Protein 5V7G (pdb70)

InterPro domains:
  IPR006139 D-isomer specific 2-hydroxyacid dehydrogenase, catalytic domain [PF00389] (15-310)
  IPR006140 D-isomer specific 2-hydroxyacid dehydrogenase, NAD-binding domain [PF02826] (105-279)
  IPR036291 NAD(P)-binding domain superfamily [SSF51735] (97-280)
  IPR050223 D-isomer specific 2-hydroxyacid dehydrogenase [PTHR10996] (41-307)

Structure (mmCIF, N/CA/C/O backbone):
data_5V7G
#
_entry.id   5V7G
#
_cell.length_a   178.209
_cell.length_b   178.209
_cell.length_c   133.799
_cell.angle_alpha   90.000
_cell.angle_beta   90.000
_cell.angle_gamma   120.000
#
_symmetry.space_group_name_H-M   'H 3'
#
loop_
_entity.id
_entity.type
_entity.pdbx_description
1 polymer 'NADPH-dependent glyoxylate/hydroxypyruvate reductase'
2 non-polymer 'OXALATE ION'
3 non-polymer 'NADPH DIHYDRO-NICOTINAMIDE-ADENINE-DINUCLEOTIDE PHOSPHATE'
4 non-polymer GLYCEROL
5 non-polymer 'CHLORIDE ION'
6 non-polymer 'SODIUM ION'
7 water water
#
loop_
_atom_site.group_PDB
_atom_site.id
_atom_site.type_symbol
_atom_site.label_atom_id
_atom_site.label_alt_id
_atom_site.label_comp_id
_atom_site.label_asym_id
_atom_site.label_entity_id
_atom_site.label_seq_id
_atom_site.pdbx_PDB_ins_code
_atom_site.Cartn_x
_atom_site.Cartn_y
_atom_site.Cartn_z
_atom_site.occupancy
_atom_site.B_iso_or_equiv
_atom_site.auth_seq_id
_atom_site.auth_comp_id
_atom_site.auth_asym_id
_atom_site.auth_atom_id
_atom_site.pdbx_PDB_model_num
ATOM 1 N N . ARG A 1 4 ? 59.013 3.151 19.568 1.00 69.69 3 ARG A N 1
ATOM 2 C CA . ARG A 1 4 ? 59.180 4.597 19.862 1.00 44.25 3 ARG A CA 1
ATOM 3 C C . ARG A 1 4 ? 59.744 5.359 18.667 1.00 39.22 3 ARG A C 1
ATOM 4 O O . ARG A 1 4 ? 60.799 5.005 18.159 1.00 37.43 3 ARG A O 1
ATOM 12 N N . PRO A 1 5 ? 59.011 6.390 18.185 1.00 31.63 4 PRO A N 1
ATOM 13 C CA . PRO A 1 5 ? 59.538 7.127 17.045 1.00 32.26 4 PRO A CA 1
ATOM 14 C C . PRO A 1 5 ? 60.857 7.817 17.335 1.00 30.14 4 PRO A C 1
ATOM 15 O O . PRO A 1 5 ? 61.087 8.271 18.456 1.00 33.77 4 PRO A O 1
ATOM 19 N N . ARG A 1 6 ? 61.690 7.907 16.310 1.00 29.85 5 ARG A N 1
ATOM 20 C CA . ARG A 1 6 ? 63.012 8.503 16.410 1.00 37.00 5 ARG A CA 1
ATOM 21 C C . ARG A 1 6 ? 62.980 9.937 15.900 1.00 31.86 5 ARG A C 1
ATOM 22 O O . ARG A 1 6 ? 62.559 10.201 14.776 1.00 33.88 5 ARG A O 1
ATOM 30 N N . ILE A 1 7 ? 63.415 10.856 16.750 1.00 27.76 6 ILE A N 1
ATOM 31 C CA . ILE A 1 7 ? 63.409 12.279 16.446 1.00 32.63 6 ILE A CA 1
ATOM 32 C C . ILE A 1 7 ? 64.846 12.787 16.319 1.00 31.88 6 ILE A C 1
ATOM 33 O O . ILE A 1 7 ? 65.653 12.637 17.240 1.00 28.30 6 ILE A O 1
ATOM 38 N N . LEU A 1 8 ? 65.145 13.379 15.171 1.00 28.83 7 LEU A N 1
ATOM 39 C CA . LEU A 1 8 ? 66.428 14.013 14.902 1.00 33.09 7 LEU A CA 1
ATOM 40 C C . LEU A 1 8 ? 66.443 15.433 15.453 1.00 34.22 7 LEU A C 1
ATOM 41 O O . LEU A 1 8 ? 65.542 16.220 15.150 1.00 26.12 7 LEU A O 1
ATOM 46 N N . VAL A 1 9 ? 67.491 15.759 16.211 1.00 26.23 8 VAL A N 1
ATOM 47 C CA . VAL A 1 9 ? 67.770 17.140 16.615 1.00 26.95 8 VAL A CA 1
ATOM 48 C C . VAL A 1 9 ? 69.118 17.552 16.022 1.00 28.35 8 VAL A C 1
ATOM 49 O O . VAL A 1 9 ? 70.175 17.098 16.487 1.00 27.17 8 VAL A O 1
ATOM 53 N N . PRO A 1 10 ? 69.103 18.370 14.973 1.00 30.56 9 PRO A N 1
ATOM 54 C CA . PRO A 1 10 ? 70.364 18.833 14.392 1.00 31.51 9 PRO A CA 1
ATOM 55 C C . PRO A 1 10 ? 70.859 20.120 15.034 1.00 40.25 9 PRO A C 1
ATOM 56 O O . PRO A 1 10 ? 70.136 21.108 15.077 1.00 36.25 9 PRO A O 1
ATOM 60 N N . GLY A 1 11 ? 72.107 20.120 15.495 1.00 31.63 10 GLY A N 1
ATOM 61 C CA . GLY A 1 11 ? 72.709 21.337 16.038 1.00 31.90 10 GLY A CA 1
ATOM 62 C C . GLY A 1 11 ? 72.154 21.714 17.397 1.00 31.11 10 GLY A C 1
ATOM 63 O O . GLY A 1 11 ? 71.610 20.876 18.113 1.00 32.89 10 GLY A O 1
ATOM 64 N N . LYS A 1 12 ? 72.305 22.988 17.752 1.00 32.36 11 LYS A N 1
ATOM 65 C CA . LYS A 1 12 ? 71.930 23.451 19.082 1.00 41.64 11 LYS A CA 1
ATOM 66 C C . LYS A 1 12 ? 70.426 23.589 19.225 1.00 35.34 11 LYS A C 1
ATOM 67 O O . LYS A 1 12 ? 69.732 24.030 18.309 1.00 37.08 11 LYS A O 1
ATOM 73 N N . ILE A 1 13 ? 69.937 23.189 20.388 1.00 31.52 12 ILE A N 1
ATOM 74 C CA . ILE A 1 13 ? 68.571 23.474 20.780 1.00 29.12 12 ILE A CA 1
ATOM 75 C C . ILE A 1 13 ? 68.511 23.635 22.287 1.00 27.25 12 ILE A C 1
ATOM 76 O O . ILE A 1 13 ? 69.389 23.139 22.992 1.00 30.29 12 ILE A O 1
ATOM 81 N N . ASN A 1 14 ? 67.468 24.303 22.775 1.00 24.89 13 ASN A N 1
ATOM 82 C CA . ASN A 1 14 ? 67.265 24.468 24.213 1.00 24.57 13 ASN A CA 1
ATOM 83 C C . ASN A 1 14 ? 67.266 23.102 24.892 1.00 30.89 13 ASN A C 1
ATOM 84 O O . ASN A 1 14 ? 66.566 22.196 24.448 1.00 26.31 13 ASN A O 1
ATOM 89 N N . PRO A 1 15 ? 68.047 22.938 25.974 1.00 27.91 14 PRO A N 1
ATOM 90 C CA . PRO A 1 15 ? 68.085 21.607 26.600 1.00 27.84 14 PRO A CA 1
ATOM 91 C C . PRO A 1 15 ? 66.742 21.049 27.050 1.00 36.82 14 PRO A C 1
ATOM 92 O O . PRO A 1 15 ? 66.609 19.835 27.112 1.00 33.82 14 PRO A O 1
ATOM 96 N N . ARG A 1 16 ? 65.762 21.911 27.354 1.00 30.65 15 ARG A N 1
ATOM 97 C CA . ARG A 1 16 ? 64.428 21.465 27.732 1.00 25.70 15 ARG A CA 1
ATOM 98 C C . ARG A 1 16 ? 63.775 20.570 26.667 1.00 24.87 15 ARG A C 1
ATOM 99 O O . ARG A 1 16 ? 63.029 19.645 27.020 1.00 29.58 15 ARG A O 1
ATOM 107 N N . VAL A 1 17 ? 64.055 20.842 25.400 1.00 24.79 16 VAL A N 1
ATOM 108 C CA . VAL A 1 17 ? 63.547 19.995 24.303 1.00 23.54 16 VAL A CA 1
ATOM 109 C C . VAL A 1 17 ? 64.140 18.590 24.476 1.00 29.73 16 VAL A C 1
ATOM 110 O O . VAL A 1 17 ? 63.417 17.579 24.482 1.00 25.93 16 VAL A O 1
ATOM 114 N N . LEU A 1 18 ? 65.463 18.537 24.659 1.00 27.15 17 LEU A N 1
ATOM 115 C CA . LEU A 1 18 ? 66.164 17.247 24.814 1.00 25.24 17 LEU A CA 1
ATOM 116 C C . LEU A 1 18 ? 65.714 16.487 26.061 1.00 31.25 17 LEU A C 1
ATOM 117 O O . LEU A 1 18 ? 65.606 15.264 26.042 1.00 28.36 17 LEU A O 1
ATOM 122 N N . GLU A 1 19 ? 65.449 17.225 27.132 1.00 28.23 18 GLU A N 1
ATOM 123 C CA . GLU A 1 19 ? 64.997 16.657 28.400 1.00 36.42 18 GLU A CA 1
ATOM 124 C C . GLU A 1 19 ? 63.628 15.979 28.296 1.00 27.53 18 GLU A C 1
ATOM 125 O O . GLU A 1 19 ? 63.372 14.991 28.983 1.00 38.03 18 GLU A O 1
ATOM 131 N N . ARG A 1 20 ? 62.752 16.509 27.435 1.00 24.11 19 ARG A N 1
ATOM 132 C CA . ARG A 1 20 ? 61.368 16.042 27.349 1.00 28.14 19 ARG A CA 1
ATOM 133 C C . ARG A 1 20 ? 61.076 15.058 26.218 1.00 27.10 19 ARG A C 1
ATOM 134 O O . ARG A 1 20 ? 60.134 14.282 26.331 1.00 27.71 19 ARG A O 1
ATOM 142 N N . LEU A 1 21 ? 61.877 15.068 25.151 1.00 27.84 20 LEU A N 1
ATOM 143 C CA . LEU A 1 21 ? 61.731 14.071 24.073 1.00 26.52 20 LEU A CA 1
ATOM 144 C C . LEU A 1 21 ? 61.642 12.605 24.537 1.00 43.51 20 LEU A C 1
ATOM 145 O O . LEU A 1 21 ? 60.842 11.845 23.999 1.00 30.70 20 LEU A O 1
ATOM 150 N N . PRO A 1 22 ? 62.442 12.196 25.534 1.00 36.87 21 PRO A N 1
ATOM 151 C CA . PRO A 1 22 ? 62.334 10.805 26.027 1.00 30.36 21 PRO A CA 1
ATOM 152 C C . PRO A 1 22 ? 60.996 10.378 26.664 1.00 26.06 21 PRO A C 1
ATOM 153 O O . PRO A 1 22 ? 60.818 9.189 26.918 1.00 37.34 21 PRO A O 1
ATOM 157 N N . GLU A 1 23 ? 60.065 11.310 26.892 1.00 33.05 22 GLU A N 1
ATOM 158 C CA . GLU A 1 23 ? 58.710 10.960 27.343 1.00 28.61 22 GLU A CA 1
ATOM 159 C C . GLU A 1 23 ? 58.012 10.003 26.370 1.00 30.42 22 GLU A C 1
ATOM 160 O O . GLU A 1 23 ? 57.194 9.185 26.786 1.00 33.69 22 GLU A O 1
ATOM 166 N N . MET A 1 24 ? 58.347 10.107 25.089 1.00 32.00 23 MET A N 1
ATOM 167 C CA . MET A 1 24 ? 57.751 9.254 24.042 1.00 25.01 23 MET A CA 1
ATOM 168 C C . MET A 1 24 ? 58.694 8.787 22.926 1.00 26.15 23 MET A C 1
ATOM 169 O O . MET A 1 24 ? 58.336 7.879 22.173 1.00 34.01 23 MET A O 1
ATOM 174 N N . PHE A 1 25 ? 59.880 9.398 22.817 1.00 27.31 24 PHE A N 1
ATOM 175 C CA . PHE A 1 25 ? 60.735 9.285 21.642 1.00 28.56 24 PHE A CA 1
ATOM 176 C C . PHE A 1 25 ? 62.136 8.805 21.934 1.00 29.18 24 PHE A C 1
ATOM 177 O O . PHE A 1 25 ? 62.627 8.951 23.030 1.00 30.57 24 PHE A O 1
ATOM 185 N N . GLU A 1 26 ? 62.772 8.236 20.920 1.00 34.84 25 GLU A N 1
ATOM 186 C CA . GLU A 1 26 ? 64.213 8.049 20.926 1.00 37.62 25 GLU A CA 1
ATOM 187 C C . GLU A 1 26 ? 64.809 9.257 20.236 1.00 33.97 25 GLU A C 1
ATOM 188 O O . GLU A 1 26 ? 64.301 9.682 19.213 1.00 36.70 25 GLU A O 1
ATOM 194 N N . THR A 1 27 ? 65.847 9.849 20.812 1.00 35.17 26 THR A N 1
ATOM 195 C CA . THR A 1 27 ? 66.469 11.037 20.215 1.00 30.77 26 THR A CA 1
ATOM 196 C C . THR A 1 27 ? 67.732 10.667 19.438 1.00 27.29 26 THR A C 1
ATOM 197 O O . THR A 1 27 ? 68.556 9.862 19.909 1.00 35.88 26 THR A O 1
ATOM 201 N N . VAL A 1 28 ? 67.892 11.287 18.275 1.00 33.99 27 VAL A N 1
ATOM 202 C CA . VAL A 1 28 ? 69.068 11.141 17.438 1.00 28.27 27 VAL A CA 1
ATOM 203 C C . VAL A 1 28 ? 69.683 12.521 17.244 1.00 38.62 27 VAL A C 1
ATOM 204 O O . VAL A 1 28 ? 69.030 13.425 16.744 1.00 38.09 27 VAL A O 1
ATOM 208 N N . ARG A 1 29 ? 70.930 12.709 17.671 1.00 41.57 28 ARG A N 1
ATOM 209 C CA . ARG A 1 29 ? 71.596 14.006 17.565 1.00 41.93 28 ARG A CA 1
ATOM 210 C C . ARG A 1 29 ? 72.630 14.037 16.454 1.00 45.48 28 ARG A C 1
ATOM 211 O O . ARG A 1 29 ? 73.382 13.091 16.296 1.00 45.09 28 ARG A O 1
ATOM 219 N N . ILE A 1 30 ? 72.657 15.129 15.689 1.00 35.44 29 ILE A N 1
ATOM 220 C CA . ILE A 1 30 ? 73.821 15.463 14.853 1.00 32.45 29 ILE A CA 1
ATOM 221 C C . ILE A 1 30 ? 74.319 16.867 15.177 1.00 38.13 29 ILE A C 1
ATOM 222 O O . ILE A 1 30 ? 73.546 17.723 15.607 1.00 36.65 29 ILE A O 1
ATOM 227 N N . GLU A 1 31 ? 75.617 17.080 14.979 1.00 42.69 30 GLU A N 1
ATOM 228 C CA . GLU A 1 31 ? 76.301 18.283 15.474 1.00 42.86 30 GLU A CA 1
ATOM 229 C C . GLU A 1 31 ? 75.931 19.570 14.722 1.00 35.82 30 GLU A C 1
ATOM 230 O O . GLU A 1 31 ? 75.975 20.650 15.297 1.00 42.11 30 GLU A O 1
ATOM 236 N N . ARG A 1 32 ? 75.595 19.448 13.443 1.00 44.00 31 ARG A N 1
ATOM 237 C CA . ARG A 1 32 ? 75.182 20.582 12.611 1.00 44.88 31 ARG A CA 1
ATOM 238 C C . ARG A 1 32 ? 74.042 20.124 11.720 1.00 42.89 31 ARG A C 1
ATOM 239 O O . ARG A 1 32 ? 73.849 18.921 11.518 1.00 38.35 31 ARG A O 1
ATOM 241 N N . ALA A 1 33 ? 73.302 21.091 11.189 1.00 40.77 32 ALA A N 1
ATOM 242 C CA . ALA A 1 33 ? 72.205 20.812 10.250 1.00 42.59 32 ALA A CA 1
ATOM 243 C C . ALA A 1 33 ? 72.832 20.611 8.872 1.00 36.46 32 ALA A C 1
ATOM 244 O O . ALA A 1 33 ? 72.826 21.507 8.025 1.00 39.54 32 ALA A O 1
ATOM 246 N N . ASP A 1 34 ? 73.374 19.413 8.670 1.00 37.18 33 ASP A N 1
ATOM 247 C CA . ASP A 1 34 ? 74.213 19.097 7.510 1.00 47.22 33 ASP A CA 1
ATOM 248 C C . ASP A 1 34 ? 73.958 17.651 7.092 1.00 36.47 33 ASP A C 1
ATOM 249 O O . ASP A 1 34 ? 74.170 16.721 7.884 1.00 41.13 33 ASP A O 1
ATOM 254 N N . ALA A 1 35 ? 73.519 17.465 5.847 1.00 43.03 34 ALA A N 1
ATOM 255 C CA . ALA A 1 35 ? 73.162 16.140 5.333 1.00 53.40 34 ALA A CA 1
ATOM 256 C C . ALA A 1 35 ? 74.345 15.161 5.343 1.00 43.58 34 ALA A C 1
ATOM 257 O O . ALA A 1 35 ? 74.151 13.949 5.475 1.00 40.75 34 ALA A O 1
ATOM 259 N N . ALA A 1 36 ? 75.560 15.700 5.235 1.00 51.32 35 ALA A N 1
ATOM 260 C CA . ALA A 1 36 ? 76.793 14.907 5.325 1.00 57.21 35 ALA A CA 1
ATOM 261 C C . ALA A 1 36 ? 76.950 14.112 6.634 1.00 50.68 35 ALA A C 1
ATOM 262 O O . ALA A 1 36 ? 77.626 13.084 6.650 1.00 53.90 35 ALA A O 1
ATOM 264 N N . LEU A 1 37 ? 76.326 14.583 7.715 1.00 44.93 36 LEU A N 1
ATOM 265 C CA . LEU A 1 37 ? 76.375 13.903 9.016 1.00 43.23 36 LEU A CA 1
ATOM 266 C C . LEU A 1 37 ? 75.341 12.791 9.196 1.00 40.65 36 LEU A C 1
ATOM 267 O O . LEU A 1 37 ? 75.333 12.121 10.237 1.00 46.42 36 LEU A O 1
ATOM 272 N N . VAL A 1 38 ? 74.472 12.580 8.204 1.00 39.95 37 VAL A N 1
ATOM 273 C CA . VAL A 1 38 ? 73.453 11.551 8.298 1.00 41.12 37 VAL A CA 1
ATOM 274 C C . VAL A 1 38 ? 74.071 10.208 7.921 1.00 53.31 37 VAL A C 1
ATOM 275 O O . VAL A 1 38 ? 74.648 10.071 6.839 1.00 52.94 37 VAL A O 1
ATOM 279 N N . THR A 1 39 ? 73.954 9.236 8.825 1.00 41.47 38 THR A N 1
ATOM 280 C CA . THR A 1 39 ? 74.422 7.869 8.596 1.00 44.74 38 THR A CA 1
ATOM 281 C C . THR A 1 39 ? 73.238 6.968 8.240 1.00 44.14 38 THR A C 1
ATOM 282 O O . THR A 1 39 ? 72.077 7.299 8.531 1.00 41.50 38 THR A O 1
ATOM 286 N N . ALA A 1 40 ? 73.542 5.822 7.628 1.00 41.68 39 ALA A N 1
ATOM 287 C CA . ALA A 1 40 ? 72.521 4.858 7.206 1.00 45.10 39 ALA A CA 1
ATOM 288 C C . ALA A 1 40 ? 71.595 4.409 8.341 1.00 42.63 39 ALA A C 1
ATOM 289 O O . ALA A 1 40 ? 70.396 4.199 8.117 1.00 46.40 39 ALA A O 1
ATOM 291 N N . ASP A 1 41 ? 72.145 4.283 9.550 1.00 41.29 40 ASP A N 1
ATOM 292 C CA . ASP A 1 41 ? 71.341 3.901 10.725 1.00 43.76 40 ASP A CA 1
ATOM 293 C C . ASP A 1 41 ? 70.266 4.925 11.127 1.00 42.57 40 ASP A C 1
ATOM 294 O O . ASP A 1 41 ? 69.339 4.587 11.875 1.00 48.11 40 ASP A O 1
ATOM 299 N N . MET A 1 42 ? 70.379 6.153 10.627 1.00 37.05 41 MET A N 1
ATOM 300 C CA . MET A 1 42 ? 69.402 7.224 10.904 1.00 41.20 41 MET A CA 1
ATOM 301 C C . MET A 1 42 ? 68.221 7.299 9.924 1.00 41.47 41 MET A C 1
ATOM 302 O O . MET A 1 42 ? 67.324 8.120 10.114 1.00 41.95 41 MET A O 1
ATOM 307 N N . ARG A 1 43 ? 68.200 6.447 8.898 1.00 50.51 42 ARG A N 1
ATOM 308 C CA . ARG A 1 43 ? 67.166 6.535 7.849 1.00 49.15 42 ARG A CA 1
ATOM 309 C C . ARG A 1 43 ? 65.736 6.158 8.278 1.00 48.60 42 ARG A C 1
ATOM 310 O O . ARG A 1 43 ? 64.803 6.364 7.508 1.00 54.52 42 ARG A O 1
ATOM 313 N N . ASP A 1 44 ? 65.572 5.611 9.484 1.00 39.01 43 ASP A N 1
ATOM 314 C CA . ASP A 1 44 ? 64.243 5.366 10.083 1.00 40.49 43 ASP A CA 1
ATOM 315 C C . ASP A 1 44 ? 63.665 6.541 10.907 1.00 37.86 43 ASP A C 1
ATOM 316 O O . ASP A 1 44 ? 62.617 6.402 11.541 1.00 39.75 43 ASP A O 1
ATOM 321 N N . VAL A 1 45 ? 64.357 7.672 10.918 1.00 33.65 44 VAL A N 1
ATOM 322 C CA . VAL A 1 45 ? 63.892 8.856 11.657 1.00 29.63 44 VAL A CA 1
ATOM 323 C C . VAL A 1 45 ? 62.520 9.313 11.129 1.00 29.15 44 VAL A C 1
ATOM 324 O O . VAL A 1 45 ? 62.327 9.389 9.912 1.00 35.33 44 VAL A O 1
ATOM 328 N N . SER A 1 46 ? 61.601 9.606 12.050 1.00 30.20 45 SER A N 1
ATOM 329 C CA . SER A 1 46 ? 60.221 9.991 11.725 1.00 29.77 45 SER A CA 1
ATOM 330 C C . SER A 1 46 ? 59.875 11.462 11.986 1.00 31.86 45 SER A C 1
ATOM 331 O O . SER A 1 46 ? 58.849 11.954 11.514 1.00 30.95 45 SER A O 1
ATOM 334 N N . GLY A 1 47 ? 60.728 12.172 12.718 1.00 33.34 46 GLY A N 1
ATOM 335 C CA . GLY A 1 47 ? 60.473 13.571 13.033 1.00 27.22 46 GLY A CA 1
ATOM 336 C C . GLY A 1 47 ? 61.769 14.333 13.233 1.00 33.66 46 GLY A C 1
ATOM 337 O O . GLY A 1 47 ? 62.835 13.735 13.464 1.00 30.19 46 GLY A O 1
ATOM 338 N N . ILE A 1 48 ? 61.671 15.655 13.115 1.00 26.83 47 ILE A N 1
ATOM 339 C CA . ILE A 1 48 ? 62.789 16.560 13.384 1.00 25.52 47 ILE A CA 1
ATOM 340 C C . ILE A 1 48 ? 62.303 17.641 14.337 1.00 26.45 47 ILE A C 1
ATOM 341 O O . ILE A 1 48 ? 61.248 18.231 14.111 1.00 28.06 47 ILE A O 1
ATOM 346 N N . ALA A 1 49 ? 63.105 17.932 15.362 1.00 24.59 48 ALA A N 1
ATOM 347 C CA . ALA A 1 49 ? 62.960 19.156 16.159 1.00 28.13 48 ALA A CA 1
ATOM 348 C C . ALA A 1 49 ? 64.164 20.022 15.862 1.00 28.40 48 ALA A C 1
ATOM 349 O O . ALA A 1 49 ? 65.292 19.594 16.069 1.00 26.92 48 ALA A O 1
ATOM 351 N N . VAL A 1 50 ? 63.922 21.249 15.407 1.00 25.68 49 VAL A N 1
ATOM 352 C CA . VAL A 1 50 ? 64.979 22.136 14.912 1.00 27.76 49 VAL A CA 1
ATOM 353 C C . VAL A 1 50 ? 64.824 23.595 15.335 1.00 25.23 49 VAL A C 1
ATOM 354 O O . VAL A 1 50 ? 63.736 24.143 15.295 1.00 31.65 49 VAL A O 1
ATOM 358 N N . SER A 1 51 ? 65.941 24.194 15.741 1.00 30.59 50 SER A N 1
ATOM 359 C CA . SER A 1 51 ? 66.039 25.623 15.914 1.00 31.37 50 SER A CA 1
ATOM 360 C C . SER A 1 51 ? 67.026 26.151 14.880 1.00 35.20 50 SER A C 1
ATOM 361 O O . SER A 1 51 ? 68.221 25.789 14.902 1.00 34.53 50 SER A O 1
ATOM 364 N N . GLY A 1 52 ? 66.542 27.025 14.000 1.00 32.49 51 GLY A N 1
ATOM 365 C CA . GLY A 1 52 ? 67.371 27.584 12.939 1.00 40.53 51 GLY A CA 1
ATOM 366 C C . GLY A 1 52 ? 67.057 26.927 11.608 1.00 44.17 51 GLY A C 1
ATOM 367 O O . GLY A 1 52 ? 65.996 26.339 11.440 1.00 42.86 51 GLY A O 1
ATOM 368 N N . LYS A 1 53 ? 67.991 27.026 10.676 1.00 33.83 52 LYS A N 1
ATOM 369 C CA . LYS A 1 53 ? 67.768 26.562 9.309 1.00 28.96 52 LYS A CA 1
ATOM 370 C C . LYS A 1 53 ? 67.741 25.044 9.209 1.00 38.13 52 LYS A C 1
ATOM 371 O O . LYS A 1 53 ? 68.497 24.352 9.892 1.00 43.90 52 LYS A O 1
ATOM 373 N N . LEU A 1 54 ? 66.853 24.536 8.355 1.00 34.36 53 LEU A N 1
ATOM 374 C CA . LEU A 1 54 ? 66.813 23.121 7.997 1.00 38.23 53 LEU A CA 1
ATOM 375 C C . LEU A 1 54 ? 66.997 23.039 6.494 1.00 42.77 53 LEU A C 1
ATOM 376 O O . LEU A 1 54 ? 66.021 23.213 5.739 1.00 30.85 53 LEU A O 1
ATOM 381 N N . PRO A 1 55 ? 68.243 22.806 6.032 1.00 35.79 54 PRO A N 1
ATOM 382 C CA . PRO A 1 55 ? 68.471 22.717 4.587 1.00 38.42 54 PRO A CA 1
ATOM 383 C C . PRO A 1 55 ? 67.687 21.566 3.956 1.00 31.65 54 PRO A C 1
ATOM 384 O O . PRO A 1 55 ? 67.521 20.522 4.578 1.00 34.93 54 PRO A O 1
ATOM 388 N N . VAL A 1 56 ? 67.197 21.781 2.745 1.00 35.46 55 VAL A N 1
ATOM 389 C CA . VAL A 1 56 ? 66.426 20.763 2.011 1.00 34.37 55 VAL A CA 1
ATOM 390 C C . VAL A 1 56 ? 67.170 19.417 1.853 1.00 34.60 55 VAL A C 1
ATOM 391 O O . VAL A 1 56 ? 66.541 18.364 1.995 1.00 42.38 55 VAL A O 1
ATOM 395 N N . PRO A 1 57 ? 68.491 19.433 1.564 1.00 34.68 56 PRO A N 1
ATOM 396 C CA . PRO A 1 57 ? 69.195 18.146 1.465 1.00 42.97 56 PRO A CA 1
ATOM 397 C C . PRO A 1 57 ? 69.178 17.329 2.765 1.00 47.33 56 PRO A C 1
ATOM 398 O O . PRO A 1 57 ? 69.133 16.097 2.714 1.00 40.12 56 PRO A O 1
ATOM 402 N N . LEU A 1 58 ? 69.195 18.008 3.915 1.00 38.49 57 LEU A N 1
ATOM 403 C CA . LEU A 1 58 ? 69.054 17.326 5.204 1.00 38.78 57 LEU A CA 1
ATOM 404 C C . LEU A 1 58 ? 67.637 16.789 5.380 1.00 36.74 57 LEU A C 1
ATOM 405 O O . LEU A 1 58 ? 67.448 15.647 5.790 1.00 45.54 57 LEU A O 1
ATOM 410 N N . MET A 1 59 ? 66.645 17.619 5.079 1.00 39.62 58 MET A N 1
ATOM 411 C CA . MET A 1 59 ? 65.252 17.199 5.184 1.00 39.03 58 MET A CA 1
ATOM 412 C C . MET A 1 59 ? 64.976 15.998 4.271 1.00 36.53 58 MET A C 1
ATOM 413 O O . MET A 1 59 ? 64.332 15.040 4.688 1.00 43.06 58 MET A O 1
ATOM 418 N N . ASP A 1 60 ? 65.522 16.035 3.057 1.00 38.68 59 ASP A N 1
ATOM 419 C CA . ASP A 1 60 ? 65.318 14.965 2.068 1.00 40.30 59 ASP A CA 1
ATOM 420 C C . ASP A 1 60 ? 66.207 13.716 2.247 1.00 39.27 59 ASP A C 1
ATOM 421 O O . ASP A 1 60 ? 66.057 12.746 1.515 1.00 41.27 59 ASP A O 1
ATOM 426 N N . ALA A 1 61 ? 67.092 13.725 3.242 1.00 37.03 60 ALA A N 1
ATOM 427 C CA . ALA A 1 61 ? 67.847 12.534 3.645 1.00 39.27 60 ALA A CA 1
ATOM 428 C C . ALA A 1 61 ? 67.015 11.496 4.422 1.00 45.25 60 ALA A C 1
ATOM 429 O O . ALA A 1 61 ? 67.493 10.382 4.663 1.00 37.20 60 ALA A O 1
ATOM 431 N N . PHE A 1 62 ? 65.792 11.861 4.812 1.00 33.38 61 PHE A N 1
ATOM 432 C CA . PHE A 1 62 ? 64.928 11.038 5.669 1.00 34.24 61 PHE A CA 1
ATOM 433 C C . PHE A 1 62 ? 63.648 10.648 4.936 1.00 44.58 61 PHE A C 1
ATOM 434 O O . PHE A 1 62 ? 62.684 11.420 4.908 1.00 41.49 61 PHE A O 1
ATOM 442 N N . PRO A 1 63 ? 63.630 9.444 4.337 1.00 41.41 62 PRO A N 1
ATOM 443 C CA . PRO A 1 63 ? 62.439 9.044 3.581 1.00 39.20 62 PRO A CA 1
ATOM 444 C C . PRO A 1 63 ? 61.167 8.819 4.424 1.00 37.72 62 PRO A C 1
ATOM 445 O O . PRO A 1 63 ? 60.065 8.952 3.888 1.00 43.48 62 PRO A O 1
ATOM 449 N N . SER A 1 64 ? 61.314 8.518 5.715 1.00 27.84 63 SER A N 1
ATOM 450 C CA . SER A 1 64 ? 60.173 8.309 6.631 1.00 29.87 63 SER A CA 1
ATOM 451 C C . SER A 1 64 ? 59.758 9.551 7.448 1.00 26.28 63 SER A C 1
ATOM 452 O O . SER A 1 64 ? 58.954 9.435 8.379 1.00 35.22 63 SER A O 1
ATOM 455 N N . LEU A 1 65 ? 60.278 10.715 7.081 1.00 34.61 64 LEU A N 1
ATOM 456 C CA . LEU A 1 65 ? 60.019 11.941 7.837 1.00 30.45 64 LEU A CA 1
ATOM 457 C C . LEU A 1 65 ? 58.542 12.293 7.731 1.00 30.95 64 LEU A C 1
ATOM 458 O O . LEU A 1 65 ? 58.007 12.296 6.643 1.00 28.89 64 LEU A O 1
ATOM 463 N N . GLU A 1 66 ? 57.901 12.543 8.872 1.00 27.39 65 GLU A N 1
ATOM 464 C CA . GLU A 1 66 ? 56.486 12.934 8.926 1.00 30.30 65 GLU A CA 1
ATOM 465 C C . GLU A 1 66 ? 56.227 14.373 9.365 1.00 24.50 65 GLU A C 1
ATOM 466 O O . GLU A 1 66 ? 55.196 14.957 8.991 1.00 30.87 65 GLU A O 1
ATOM 472 N N . ILE A 1 67 ? 57.129 14.919 10.181 1.00 24.07 66 ILE A N 1
ATOM 473 C CA . ILE A 1 67 ? 56.902 16.173 10.899 1.00 30.06 66 ILE A CA 1
ATOM 474 C C . ILE A 1 67 ? 58.219 16.894 11.167 1.00 25.65 66 ILE A C 1
ATOM 475 O O . ILE A 1 67 ? 59.214 16.274 11.596 1.00 24.77 66 ILE A O 1
ATOM 480 N N . VAL A 1 68 ? 58.223 18.195 10.901 1.00 23.36 67 VAL A N 1
ATOM 481 C CA . VAL A 1 68 ? 59.277 19.101 11.355 1.00 30.21 67 VAL A CA 1
ATOM 482 C C . VAL A 1 68 ? 58.653 20.053 12.382 1.00 27.83 67 VAL A C 1
ATOM 483 O O . VAL A 1 68 ? 57.732 20.832 12.073 1.00 23.14 67 VAL A O 1
ATOM 487 N N . ALA A 1 69 ? 59.164 19.976 13.609 1.00 25.01 68 ALA A N 1
ATOM 488 C CA . ALA A 1 69 ? 58.708 20.843 14.698 1.00 24.72 68 ALA A CA 1
ATOM 489 C C . ALA A 1 69 ? 59.741 21.939 14.870 1.00 24.76 68 ALA A C 1
ATOM 490 O O . ALA A 1 69 ? 60.860 21.717 15.387 1.00 29.49 68 ALA A O 1
ATOM 492 N N . ASN A 1 70 ? 59.390 23.113 14.355 1.00 22.60 69 ASN A N 1
ATOM 493 C CA . ASN A 1 70 ? 60.250 24.298 14.402 1.00 24.25 69 ASN A CA 1
ATOM 494 C C . ASN A 1 70 ? 60.171 25.018 15.767 1.00 20.27 69 ASN A C 1
ATOM 495 O O . ASN A 1 70 ? 59.083 25.315 16.292 1.00 28.51 69 ASN A O 1
ATOM 500 N N . PHE A 1 71 ? 61.342 25.315 16.324 1.00 22.26 70 PHE A N 1
ATOM 501 C CA . PHE A 1 71 ? 61.485 26.113 17.539 1.00 25.56 70 PHE A CA 1
ATOM 502 C C . PHE A 1 71 ? 61.516 27.592 17.123 1.00 23.23 70 PHE A C 1
ATOM 503 O O . PHE A 1 71 ? 62.516 28.066 16.547 1.00 28.65 70 PHE A O 1
ATOM 511 N N . GLY A 1 72 ? 60.416 28.296 17.385 1.00 23.45 71 GLY A N 1
ATOM 512 C CA . GLY A 1 72 ? 60.230 29.664 16.889 1.00 27.63 71 GLY A CA 1
ATOM 513 C C . GLY A 1 72 ? 58.926 29.825 16.137 1.00 39.39 71 GLY A C 1
ATOM 514 O O . GLY A 1 72 ? 58.400 28.868 15.554 1.00 25.86 71 GLY A O 1
ATOM 515 N N . VAL A 1 73 ? 58.377 31.036 16.179 1.00 24.52 72 VAL A N 1
ATOM 516 C CA . VAL A 1 73 ? 57.144 31.325 15.436 1.00 23.46 72 VAL A CA 1
ATOM 517 C C . VAL A 1 73 ? 57.435 31.561 13.944 1.00 26.57 72 VAL A C 1
ATOM 518 O O . VAL A 1 73 ? 56.636 31.163 13.081 1.00 20.27 72 VAL A O 1
ATOM 522 N N . GLY A 1 74 ? 58.549 32.217 13.644 1.00 23.65 73 GLY A N 1
ATOM 523 C CA . GLY A 1 74 ? 59.045 32.291 12.271 1.00 32.33 73 GLY A CA 1
ATOM 524 C C . GLY A 1 74 ? 59.594 30.943 11.839 1.00 27.55 73 GLY A C 1
ATOM 525 O O . GLY A 1 74 ? 60.313 30.282 12.599 1.00 27.95 73 GLY A O 1
ATOM 526 N N . TYR A 1 75 ? 59.255 30.517 10.628 1.00 27.95 74 TYR A N 1
ATOM 527 C CA . TYR A 1 75 ? 59.706 29.222 10.115 1.00 25.08 74 TYR A CA 1
ATOM 528 C C . TYR A 1 75 ? 60.286 29.302 8.705 1.00 28.04 74 TYR A C 1
ATOM 529 O O . TYR A 1 75 ? 60.297 28.323 7.950 1.00 29.93 74 TYR A O 1
ATOM 538 N N . ASP A 1 76 ? 60.834 30.472 8.373 1.00 31.35 75 ASP A N 1
ATOM 539 C CA . ASP A 1 76 ? 61.457 30.708 7.068 1.00 36.40 75 ASP A CA 1
ATOM 540 C C . ASP A 1 76 ? 62.724 29.863 6.810 1.00 30.35 75 ASP A C 1
ATOM 541 O O . ASP A 1 76 ? 63.124 29.695 5.661 1.00 34.89 75 ASP A O 1
ATOM 546 N N . GLY A 1 77 ? 63.345 29.332 7.877 1.00 24.67 76 GLY A N 1
ATOM 547 C CA . GLY A 1 77 ? 64.448 28.383 7.757 1.00 29.11 76 GLY A CA 1
ATOM 548 C C . GLY A 1 77 ? 64.060 26.979 7.314 1.00 31.61 76 GLY A C 1
ATOM 549 O O . GLY A 1 77 ? 64.923 26.146 7.027 1.00 27.72 76 GLY A O 1
ATOM 550 N N . VAL A 1 78 ? 62.758 26.713 7.244 1.00 31.54 77 VAL A N 1
ATOM 551 C CA . VAL A 1 78 ? 62.226 25.472 6.717 1.00 32.14 77 VAL A CA 1
ATOM 552 C C . VAL A 1 78 ? 61.617 25.759 5.344 1.00 29.55 77 VAL A C 1
ATOM 553 O O . VAL A 1 78 ? 60.879 26.720 5.187 1.00 30.81 77 VAL A O 1
ATOM 557 N N . ASP A 1 79 ? 61.935 24.918 4.355 1.00 32.57 78 ASP A N 1
ATOM 558 C CA . ASP A 1 79 ? 61.337 25.026 3.013 1.00 37.38 78 ASP A CA 1
ATOM 559 C C . ASP A 1 79 ? 59.961 24.370 3.067 1.00 30.96 78 ASP A C 1
ATOM 560 O O . ASP A 1 79 ? 59.806 23.175 2.795 1.00 35.62 78 ASP A O 1
ATOM 565 N N . VAL A 1 80 ? 58.959 25.169 3.435 1.00 28.36 79 VAL A N 1
ATOM 566 C CA . VAL A 1 80 ? 57.611 24.649 3.683 1.00 30.22 79 VAL A CA 1
ATOM 567 C C . VAL A 1 80 ? 56.941 24.176 2.392 1.00 33.96 79 VAL A C 1
ATOM 568 O O . VAL A 1 80 ? 56.084 23.288 2.436 1.00 35.60 79 VAL A O 1
ATOM 572 N N . SER A 1 81 ? 57.343 24.748 1.256 1.00 37.08 80 SER A N 1
ATOM 573 C CA . SER A 1 81 ? 56.828 24.321 -0.045 1.00 37.81 80 SER A CA 1
ATOM 574 C C . SER A 1 81 ? 57.269 22.891 -0.345 1.00 42.80 80 SER A C 1
ATOM 575 O O . SER A 1 81 ? 56.467 22.065 -0.801 1.00 31.53 80 SER A O 1
ATOM 578 N N . ARG A 1 82 ? 58.543 22.600 -0.096 1.00 34.00 81 ARG A N 1
ATOM 579 C CA . ARG A 1 82 ? 59.074 21.240 -0.251 1.00 31.73 81 ARG A CA 1
ATOM 580 C C . ARG A 1 82 ? 58.466 20.267 0.774 1.00 26.68 81 ARG A C 1
ATOM 581 O O . ARG A 1 82 ? 58.166 19.131 0.436 1.00 36.38 81 ARG A O 1
ATOM 589 N N . ALA A 1 83 ? 58.309 20.714 2.018 1.00 27.19 82 ALA A N 1
ATOM 590 C CA . ALA A 1 83 ? 57.670 19.902 3.058 1.00 34.13 82 ALA A CA 1
ATOM 591 C C . ALA A 1 83 ? 56.248 19.556 2.634 1.00 36.21 82 ALA A C 1
ATOM 592 O O . ALA A 1 83 ? 55.855 18.391 2.681 1.00 33.10 82 ALA A O 1
ATOM 594 N N . ALA A 1 84 ? 55.498 20.563 2.189 1.00 25.25 83 ALA A N 1
ATOM 595 C CA . ALA A 1 84 ? 54.114 20.345 1.727 1.00 31.34 83 ALA A CA 1
ATOM 596 C C . ALA A 1 84 ? 54.059 19.349 0.566 1.00 33.54 83 ALA A C 1
ATOM 597 O O . ALA A 1 84 ? 53.228 18.433 0.580 1.00 33.48 83 ALA A O 1
ATOM 599 N N . ALA A 1 85 ? 54.962 19.493 -0.406 1.00 36.47 84 ALA A N 1
ATOM 600 C CA . ALA A 1 85 ? 55.032 18.588 -1.563 1.00 34.91 84 ALA A CA 1
ATOM 601 C C . ALA A 1 85 ? 55.320 17.135 -1.180 1.00 32.61 84 ALA A C 1
ATOM 602 O O . ALA A 1 85 ? 54.878 16.213 -1.867 1.00 38.85 84 ALA A O 1
ATOM 604 N N . ARG A 1 86 ? 56.044 16.945 -0.078 1.00 28.80 85 ARG A N 1
ATOM 605 C CA . ARG A 1 86 ? 56.323 15.620 0.494 1.00 33.48 85 ARG A CA 1
ATOM 606 C C . ARG A 1 86 ? 55.276 15.139 1.519 1.00 26.92 85 ARG A C 1
ATOM 607 O O . ARG A 1 86 ? 55.404 14.037 2.062 1.00 28.51 85 ARG A O 1
ATOM 615 N N . GLY A 1 87 ? 54.242 15.941 1.779 1.00 30.61 86 GLY A N 1
ATOM 616 C CA . GLY A 1 87 ? 53.232 15.621 2.800 1.00 25.29 86 GLY A CA 1
ATOM 617 C C . GLY A 1 87 ? 53.715 15.633 4.237 1.00 28.45 86 GLY A C 1
ATOM 618 O O . GLY A 1 87 ? 53.152 14.945 5.089 1.00 29.46 86 GLY A O 1
ATOM 619 N N . ILE A 1 88 ? 54.753 16.423 4.487 1.00 32.49 87 ILE A N 1
ATOM 620 C CA . ILE A 1 88 ? 55.373 16.575 5.806 1.00 28.89 87 ILE A CA 1
ATOM 621 C C . ILE A 1 88 ? 54.737 17.788 6.498 1.00 25.83 87 ILE A C 1
ATOM 622 O O . ILE A 1 88 ? 54.721 18.884 5.944 1.00 30.13 87 ILE A O 1
ATOM 627 N N . VAL A 1 89 ? 54.198 17.578 7.694 1.00 22.85 88 VAL A N 1
ATOM 628 C CA . VAL A 1 89 ? 53.632 18.665 8.461 1.00 20.47 88 VAL A CA 1
ATOM 629 C C . VAL A 1 89 ? 54.759 19.460 9.114 1.00 23.68 88 VAL A C 1
ATOM 630 O O . VAL A 1 89 ? 55.763 18.887 9.527 1.00 27.45 88 VAL A O 1
ATOM 634 N N . VAL A 1 90 ? 54.560 20.775 9.192 1.00 25.72 89 VAL A N 1
ATOM 635 C CA . VAL A 1 90 ? 55.491 21.674 9.827 1.00 23.04 89 VAL A CA 1
ATOM 636 C C . VAL A 1 90 ? 54.733 22.383 10.940 1.00 22.12 89 VAL A C 1
ATOM 637 O O . VAL A 1 90 ? 53.632 22.901 10.707 1.00 26.14 89 VAL A O 1
ATOM 641 N N . THR A 1 91 ? 55.313 22.400 12.137 1.00 23.30 90 THR A N 1
ATOM 642 C CA . THR A 1 91 ? 54.748 23.105 13.303 1.00 25.84 90 THR A CA 1
ATOM 643 C C . THR A 1 91 ? 55.700 24.224 13.747 1.00 27.25 90 THR A C 1
ATOM 644 O O . THR A 1 91 ? 56.906 24.157 13.528 1.00 22.52 90 THR A O 1
ATOM 648 N N . ASN A 1 92 ? 55.129 25.259 14.334 1.00 20.52 91 ASN A N 1
ATOM 649 C CA . ASN A 1 92 ? 55.900 26.381 14.871 1.00 22.94 91 ASN A CA 1
ATOM 650 C C . ASN A 1 92 ? 55.472 26.641 16.304 1.00 23.19 91 ASN A C 1
ATOM 651 O O . ASN A 1 92 ? 54.740 25.843 16.899 1.00 23.07 91 ASN A O 1
ATOM 656 N N . THR A 1 93 ? 55.966 27.733 16.889 1.00 27.44 92 THR A N 1
ATOM 657 C CA . THR A 1 93 ? 55.656 28.048 18.285 1.00 21.73 92 THR A CA 1
ATOM 658 C C . THR A 1 93 ? 55.046 29.454 18.393 1.00 19.49 92 THR A C 1
ATOM 659 O O . THR A 1 93 ? 55.660 30.370 18.947 1.00 21.56 92 THR A O 1
ATOM 663 N N . PRO A 1 94 ? 53.819 29.632 17.865 1.00 27.76 93 PRO A N 1
ATOM 664 C CA . PRO A 1 94 ? 53.131 30.911 18.047 1.00 27.08 93 PRO A CA 1
ATOM 665 C C . PRO A 1 94 ? 52.578 31.063 19.455 1.00 21.57 93 PRO A C 1
ATOM 666 O O . PRO A 1 94 ? 52.516 30.079 20.222 1.00 23.60 93 PRO A O 1
ATOM 670 N N . ASP A 1 95 ? 52.171 32.293 19.786 1.00 26.07 94 ASP A N 1
ATOM 671 C CA . ASP A 1 95 ? 51.398 32.631 20.997 1.00 25.26 94 ASP A CA 1
ATOM 672 C C . ASP A 1 95 ? 52.170 32.647 22.324 1.00 25.28 94 ASP A C 1
ATOM 673 O O . ASP A 1 95 ? 52.061 33.618 23.097 1.00 26.27 94 ASP A O 1
ATOM 678 N N . VAL A 1 96 ? 52.924 31.589 22.590 1.00 24.89 95 VAL A N 1
ATOM 679 C CA . VAL A 1 96 ? 53.667 31.442 23.846 1.00 25.95 95 VAL A CA 1
ATOM 680 C C . VAL A 1 96 ? 54.802 32.461 24.034 1.00 21.93 95 VAL A C 1
ATOM 681 O O . VAL A 1 96 ? 55.348 32.592 25.134 1.00 27.03 95 VAL A O 1
ATOM 685 N N . LEU A 1 97 ? 55.196 33.117 22.954 1.00 21.60 96 LEU A N 1
ATOM 686 C CA . LEU A 1 97 ? 56.251 34.130 22.943 1.00 22.82 96 LEU A CA 1
ATOM 687 C C . LEU A 1 97 ? 55.715 35.543 22.608 1.00 23.12 96 LEU A C 1
ATOM 688 O O . LEU A 1 97 ? 56.500 36.499 22.548 1.00 20.59 96 LEU A O 1
ATOM 693 N N . THR A 1 98 ? 54.407 35.682 22.369 1.00 21.56 97 THR A N 1
ATOM 694 C CA . THR A 1 98 ? 53.866 36.938 21.810 1.00 28.07 97 THR A CA 1
ATOM 695 C C . THR A 1 98 ? 54.136 38.134 22.724 1.00 26.67 97 THR A C 1
ATOM 696 O O . THR A 1 98 ? 54.683 39.154 22.289 1.00 23.74 97 THR A O 1
ATOM 700 N N . GLU A 1 99 ? 53.773 37.978 23.989 1.00 26.76 98 GLU A N 1
ATOM 701 C CA . GLU A 1 99 ? 53.918 39.064 24.964 1.00 25.79 98 GLU A CA 1
ATOM 702 C C . GLU A 1 99 ? 55.400 39.359 25.261 1.00 22.21 98 GLU A C 1
ATOM 703 O O . GLU A 1 99 ? 55.783 40.522 25.385 1.00 28.25 98 GLU A O 1
ATOM 709 N N . GLU A 1 100 ? 56.242 38.330 25.293 1.00 23.97 99 GLU A N 1
ATOM 710 C CA . GLU A 1 100 ? 57.682 38.495 25.516 1.00 25.45 99 GLU A CA 1
ATOM 711 C C . GLU A 1 100 ? 58.324 39.315 24.405 1.00 29.74 99 GLU A C 1
ATOM 712 O O . GLU A 1 100 ? 59.090 40.256 24.657 1.00 24.91 99 GLU A O 1
ATOM 718 N N . VAL A 1 101 ? 57.997 38.984 23.163 1.00 24.80 100 VAL A N 1
ATOM 719 C CA . VAL A 1 101 ? 58.582 39.678 22.023 1.00 22.37 100 VAL A CA 1
ATOM 720 C C . VAL A 1 101 ? 58.088 41.125 21.984 1.00 21.20 100 VAL A C 1
ATOM 721 O O . VAL A 1 101 ? 58.865 42.053 21.701 1.00 22.24 100 VAL A O 1
ATOM 725 N N . ALA A 1 102 ? 56.809 41.328 22.283 1.00 23.06 101 ALA A N 1
ATOM 726 C CA . ALA A 1 102 ? 56.249 42.677 22.309 1.00 24.43 101 ALA A CA 1
ATOM 727 C C . ALA A 1 102 ? 56.961 43.539 23.371 1.00 24.96 101 ALA A C 1
ATOM 728 O O . ALA A 1 102 ? 57.250 44.716 23.117 1.00 26.18 101 ALA A O 1
ATOM 730 N N . ASP A 1 103 ? 57.280 42.928 24.522 1.00 23.50 102 ASP A N 1
ATOM 731 C CA . ASP A 1 103 ? 58.057 43.595 25.596 1.00 24.16 102 ASP A CA 1
ATOM 732 C C . ASP A 1 103 ? 59.423 44.054 25.092 1.00 21.87 102 ASP A C 1
ATOM 733 O O . ASP A 1 103 ? 59.840 45.206 25.314 1.00 27.74 102 ASP A O 1
ATOM 738 N N . THR A 1 104 ? 60.136 43.134 24.430 1.00 18.38 103 THR A N 1
ATOM 739 C CA . THR A 1 104 ? 61.450 43.420 23.919 1.00 21.92 103 THR A CA 1
ATOM 740 C C . THR A 1 104 ? 61.413 44.545 22.885 1.00 23.01 103 THR A C 1
ATOM 741 O O . THR A 1 104 ? 62.289 45.408 22.873 1.00 22.17 103 THR A O 1
ATOM 745 N N . ALA A 1 105 ? 60.397 44.539 22.034 1.00 21.42 104 ALA A N 1
ATOM 746 C CA . ALA A 1 105 ? 60.245 45.576 21.017 1.00 29.31 104 ALA A CA 1
ATOM 747 C C . ALA A 1 105 ? 60.137 46.972 21.637 1.00 31.14 104 ALA A C 1
ATOM 748 O O . ALA A 1 105 ? 60.745 47.948 21.155 1.00 25.73 104 ALA A O 1
ATOM 750 N N . ILE A 1 106 ? 59.354 47.074 22.698 1.00 20.72 105 ILE A N 1
ATOM 751 C CA . ILE A 1 106 ? 59.223 48.334 23.408 1.00 22.87 105 ILE A CA 1
ATOM 752 C C . ILE A 1 106 ? 60.550 48.724 24.066 1.00 20.28 105 ILE A C 1
ATOM 753 O O . ILE A 1 106 ? 60.956 49.883 23.978 1.00 20.78 105 ILE A O 1
ATOM 758 N N . GLY A 1 107 ? 61.218 47.777 24.720 1.00 20.39 106 GLY A N 1
ATOM 759 C CA . GLY A 1 107 ? 62.540 48.046 25.311 1.00 19.99 106 GLY A CA 1
ATOM 760 C C . GLY A 1 107 ? 63.538 48.549 24.280 1.00 18.15 106 GLY A C 1
ATOM 761 O O . GLY A 1 107 ? 64.287 49.509 24.521 1.00 20.22 106 GLY A O 1
ATOM 762 N N . LEU A 1 108 ? 63.575 47.892 23.128 1.00 21.59 107 LEU A N 1
ATOM 763 C CA . LEU A 1 108 ? 64.462 48.274 22.044 1.00 20.71 107 LEU A CA 1
ATOM 764 C C . LEU A 1 108 ? 64.138 49.681 21.530 1.00 18.96 107 LEU A C 1
ATOM 765 O O . LEU A 1 108 ? 65.053 50.477 21.292 1.00 22.32 107 LEU A O 1
ATOM 770 N N . LEU A 1 109 ? 62.849 49.975 21.364 1.00 22.78 108 LEU A N 1
ATOM 771 C CA . LEU A 1 109 ? 62.418 51.297 20.948 1.00 20.07 108 LEU A CA 1
ATOM 772 C C . LEU A 1 109 ? 62.908 52.361 21.948 1.00 21.80 108 LEU A C 1
ATOM 773 O O . LEU A 1 109 ? 63.501 53.358 21.552 1.00 22.61 108 LEU A O 1
ATOM 778 N N . LEU A 1 110 ? 62.669 52.135 23.230 1.00 24.32 109 LEU A N 1
ATOM 779 C CA . LEU A 1 110 ? 63.082 53.096 24.261 1.00 30.47 109 LEU A CA 1
ATOM 780 C C . LEU A 1 110 ? 64.613 53.258 24.328 1.00 24.84 109 LEU A C 1
ATOM 781 O O . LEU A 1 110 ? 65.101 54.372 24.482 1.00 26.03 109 LEU A O 1
ATOM 786 N N . ASN A 1 111 ? 65.355 52.160 24.200 1.00 22.00 110 ASN A N 1
ATOM 787 C CA . ASN A 1 111 ? 66.819 52.198 24.193 1.00 20.61 110 ASN A CA 1
ATOM 788 C C . ASN A 1 111 ? 67.352 52.965 22.993 1.00 26.08 110 ASN A C 1
ATOM 789 O O . ASN A 1 111 ? 68.338 53.677 23.109 1.00 22.43 110 ASN A O 1
ATOM 794 N N . THR A 1 112 ? 66.692 52.809 21.848 1.00 21.11 111 THR A N 1
ATOM 795 C CA . THR A 1 112 ? 67.050 53.525 20.611 1.00 19.00 111 THR A CA 1
ATOM 796 C C . THR A 1 112 ? 66.834 55.039 20.755 1.00 21.49 111 THR A C 1
ATOM 797 O O . THR A 1 112 ? 67.698 55.838 20.390 1.00 27.15 111 THR A O 1
ATOM 801 N N . LEU A 1 113 ? 65.694 55.411 21.328 1.00 21.21 112 LEU A N 1
ATOM 802 C CA . LEU A 1 113 ? 65.302 56.819 21.442 1.00 23.64 112 LEU A CA 1
ATOM 803 C C . LEU A 1 113 ? 66.049 57.561 22.545 1.00 29.79 112 LEU A C 1
ATOM 804 O O . LEU A 1 113 ? 66.495 58.688 22.351 1.00 23.50 112 LEU A O 1
ATOM 809 N N . ARG A 1 114 ? 66.183 56.918 23.703 1.00 26.18 113 ARG A N 1
ATOM 810 C CA . ARG A 1 114 ? 66.711 57.570 24.896 1.00 22.27 113 ARG A CA 1
ATOM 811 C C . ARG A 1 114 ? 68.165 57.202 25.223 1.00 25.59 113 ARG A C 1
ATOM 812 O O . ARG A 1 114 ? 68.762 57.723 26.189 1.00 22.34 113 ARG A O 1
ATOM 820 N N . LEU A 1 115 ? 68.771 56.298 24.430 1.00 20.76 114 LEU A N 1
ATOM 821 C CA . LEU A 1 115 ? 70.191 55.946 24.571 1.00 21.42 114 LEU A CA 1
ATOM 822 C C . LEU A 1 115 ? 70.547 55.367 25.946 1.00 24.45 114 LEU A C 1
ATOM 823 O O . LEU A 1 115 ? 71.638 55.591 26.460 1.00 26.75 114 LEU A O 1
ATOM 828 N N . LEU A 1 116 ? 69.610 54.620 26.531 1.00 24.35 115 LEU A N 1
ATOM 829 C CA . LEU A 1 116 ? 69.773 54.103 27.884 1.00 23.28 115 LEU A CA 1
ATOM 830 C C . LEU A 1 116 ? 70.992 53.194 28.022 1.00 21.25 115 LEU A C 1
ATOM 831 O O . LEU A 1 116 ? 71.745 53.341 28.979 1.00 25.07 115 LEU A O 1
ATOM 836 N N . PRO A 1 117 ? 71.243 52.300 27.036 1.00 24.93 116 PRO A N 1
ATOM 837 C CA . PRO A 1 117 ? 72.474 51.503 27.157 1.00 27.75 116 PRO A CA 1
ATOM 838 C C . PRO A 1 117 ? 73.758 52.342 27.189 1.00 23.03 116 PRO A C 1
ATOM 839 O O . PRO A 1 117 ? 74.677 52.081 27.975 1.00 23.92 116 PRO A O 1
ATOM 843 N N . GLN A 1 118 ? 73.798 53.408 26.391 1.00 24.74 117 GLN A N 1
ATOM 844 C CA . GLN A 1 118 ? 74.939 54.308 26.365 1.00 30.76 117 GLN A CA 1
ATOM 845 C C . GLN A 1 118 ? 75.059 55.103 27.669 1.00 26.12 117 GLN A C 1
ATOM 846 O O . GLN A 1 118 ? 76.160 55.323 28.167 1.00 21.72 117 GLN A O 1
ATOM 857 N N . ALA A 1 119 ? 73.924 55.502 28.236 1.00 24.72 118 ALA A N 1
ATOM 858 C CA . ALA A 1 119 ? 73.922 56.206 29.512 1.00 23.56 118 ALA A CA 1
ATOM 859 C C . ALA A 1 119 ? 74.477 55.309 30.638 1.00 23.71 118 ALA A C 1
ATOM 860 O O . ALA A 1 119 ? 75.228 55.765 31.494 1.00 23.24 118 ALA A O 1
ATOM 862 N N . GLU A 1 120 ? 74.091 54.044 30.634 1.00 21.13 119 GLU A N 1
ATOM 863 C CA . GLU A 1 120 ? 74.632 53.072 31.594 1.00 25.63 119 GLU A CA 1
ATOM 864 C C . GLU A 1 120 ? 76.156 52.878 31.427 1.00 29.36 119 GLU A C 1
ATOM 865 O O . GLU A 1 120 ? 76.897 52.826 32.416 1.00 25.70 119 GLU A O 1
ATOM 871 N N . GLN A 1 121 ? 76.617 52.792 30.183 1.00 24.76 120 GLN A N 1
ATOM 872 C CA . GLN A 1 121 ? 78.059 52.759 29.898 1.00 28.83 120 GLN A CA 1
ATOM 873 C C . GLN A 1 121 ? 78.801 53.988 30.427 1.00 23.32 120 GLN A C 1
ATOM 874 O O . GLN A 1 121 ? 79.868 53.848 31.020 1.00 29.95 120 GLN A O 1
ATOM 880 N N . TRP A 1 122 ? 78.233 55.180 30.227 1.00 27.08 121 TRP A N 1
ATOM 881 C CA . TRP A 1 122 ? 78.786 56.425 30.747 1.00 31.04 121 TRP A CA 1
ATOM 882 C C . TRP A 1 122 ? 79.025 56.314 32.257 1.00 26.18 121 TRP A C 1
ATOM 883 O O . TRP A 1 122 ? 80.133 56.577 32.743 1.00 29.84 121 TRP A O 1
ATOM 894 N N . LEU A 1 123 ? 77.998 55.894 32.998 1.00 23.96 122 LEU A N 1
ATOM 895 C CA . LEU A 1 123 ? 78.130 55.662 34.440 1.00 26.89 122 LEU A CA 1
ATOM 896 C C . LEU A 1 123 ? 79.167 54.584 34.781 1.00 24.45 122 LEU A C 1
ATOM 897 O O . LEU A 1 123 ? 80.045 54.809 35.627 1.00 32.89 122 LEU A O 1
ATOM 902 N N . ARG A 1 124 ? 79.060 53.423 34.156 1.00 25.46 123 ARG A N 1
ATOM 903 C CA . ARG A 1 124 ? 79.949 52.290 34.493 1.00 28.98 123 ARG A CA 1
ATOM 904 C C . ARG A 1 124 ? 81.429 52.569 34.161 1.00 30.80 123 ARG A C 1
ATOM 905 O O . ARG A 1 124 ? 82.323 52.018 34.792 1.00 35.93 123 ARG A O 1
ATOM 913 N N . GLN A 1 125 ? 81.668 53.441 33.187 1.00 25.22 124 GLN A N 1
ATOM 914 C CA . GLN A 1 125 ? 83.037 53.830 32.828 1.00 30.68 124 GLN A CA 1
ATOM 915 C C . GLN A 1 125 ? 83.626 54.946 33.705 1.00 31.37 124 GLN A C 1
ATOM 916 O O . GLN A 1 125 ? 84.779 55.334 33.503 1.00 33.94 124 GLN A O 1
ATOM 922 N N . GLY A 1 126 ? 82.852 55.454 34.667 1.00 28.48 125 GLY A N 1
ATOM 923 C CA . GLY A 1 126 ? 83.308 56.484 35.597 1.00 32.33 125 GLY A CA 1
ATOM 924 C C . GLY A 1 126 ? 83.102 57.925 35.142 1.00 29.01 125 GLY A C 1
ATOM 925 O O . GLY A 1 126 ? 83.550 58.857 35.822 1.00 32.90 125 GLY A O 1
ATOM 926 N N . ARG A 1 127 ? 82.424 58.103 34.013 1.00 32.91 126 ARG A N 1
ATOM 927 C CA . ARG A 1 127 ? 82.319 59.404 33.359 1.00 32.91 126 ARG A CA 1
ATOM 928 C C . ARG A 1 127 ? 81.387 60.414 34.070 1.00 37.58 126 ARG A C 1
ATOM 929 O O . ARG A 1 127 ? 81.566 61.612 33.940 1.00 33.45 126 ARG A O 1
ATOM 937 N N . TRP A 1 128 ? 80.424 59.896 34.834 1.00 33.06 127 TRP A N 1
ATOM 938 C CA . TRP A 1 128 ? 79.518 60.734 35.608 1.00 38.02 127 TRP A CA 1
ATOM 939 C C . TRP A 1 128 ? 80.298 61.610 36.599 1.00 41.17 127 TRP A C 1
ATOM 940 O O . TRP A 1 128 ? 80.003 62.801 36.745 1.00 37.23 127 TRP A O 1
ATOM 951 N N . VAL A 1 129 ? 81.328 61.034 37.207 1.00 37.20 128 VAL A N 1
ATOM 952 C CA . VAL A 1 129 ? 82.146 61.718 38.192 1.00 32.44 128 VAL A CA 1
ATOM 953 C C . VAL A 1 129 ? 82.929 62.906 37.607 1.00 43.16 128 VAL A C 1
ATOM 954 O O . VAL A 1 129 ? 82.786 64.047 38.100 1.00 44.70 128 VAL A O 1
ATOM 958 N N . ARG A 1 130 ? 83.731 62.655 36.585 1.00 41.38 129 ARG A N 1
ATOM 959 C CA . ARG A 1 130 ? 84.612 63.765 36.097 1.00 51.42 129 ARG A CA 1
ATOM 960 C C . ARG A 1 130 ? 83.980 64.568 34.971 1.00 42.35 129 ARG A C 1
ATOM 961 O O . ARG A 1 130 ? 84.160 65.815 34.928 1.00 46.17 129 ARG A O 1
ATOM 969 N N . GLU A 1 131 ? 83.238 63.913 34.093 1.00 29.94 130 GLU A N 1
ATOM 970 C CA . GLU A 1 131 ? 82.661 64.638 32.925 1.00 33.33 130 GLU A CA 1
ATOM 971 C C . GLU A 1 131 ? 81.268 65.208 33.141 1.00 36.26 130 GLU A C 1
ATOM 972 O O . GLU A 1 131 ? 80.820 66.035 32.341 1.00 30.17 130 GLU A O 1
ATOM 978 N N . GLY A 1 132 ? 80.594 64.760 34.210 1.00 28.27 131 GLY A N 1
ATOM 979 C CA . GLY A 1 132 ? 79.284 65.279 34.562 1.00 38.00 131 GLY A CA 1
ATOM 980 C C . GLY A 1 132 ? 78.201 64.464 33.897 1.00 26.11 131 GLY A C 1
ATOM 981 O O . GLY A 1 132 ? 78.382 63.271 33.598 1.00 27.52 131 GLY A O 1
ATOM 982 N N . ALA A 1 133 ? 77.069 65.121 33.643 1.00 28.96 132 ALA A N 1
ATOM 983 C CA . ALA A 1 133 ? 75.886 64.414 33.160 1.00 30.39 132 ALA A CA 1
ATOM 984 C C . ALA A 1 133 ? 76.105 63.816 31.776 1.00 28.88 132 ALA A C 1
ATOM 985 O O . ALA A 1 133 ? 76.799 64.386 30.927 1.00 30.77 132 ALA A O 1
ATOM 987 N N . PHE A 1 134 ? 75.469 62.667 31.546 1.00 25.74 133 PHE A N 1
ATOM 988 C CA . PHE A 1 134 ? 75.378 62.099 30.215 1.00 24.66 133 PHE A CA 1
ATOM 989 C C . PHE A 1 134 ? 74.662 63.123 29.310 1.00 26.62 133 PHE A C 1
ATOM 990 O O . PHE A 1 134 ? 73.705 63.799 29.766 1.00 29.48 133 PHE A O 1
ATOM 998 N N . PRO A 1 135 ? 75.134 63.302 28.064 1.00 24.37 134 PRO A N 1
ATOM 999 C CA . PRO A 1 135 ? 74.477 64.265 27.179 1.00 28.13 134 PRO A CA 1
ATOM 1000 C C . PRO A 1 135 ? 72.988 63.961 27.009 1.00 32.46 134 PRO A C 1
ATOM 1001 O O . PRO A 1 135 ? 72.567 62.776 27.034 1.00 26.12 134 PRO A O 1
ATOM 1005 N N . LEU A 1 136 ? 72.198 65.003 26.782 1.00 24.65 135 LEU A N 1
ATOM 1006 C CA . LEU A 1 136 ? 70.763 64.821 26.615 1.00 22.21 135 LEU A CA 1
ATOM 1007 C C . LEU A 1 136 ? 70.507 64.041 25.342 1.00 26.32 135 LEU A C 1
ATOM 1008 O O . LEU A 1 136 ? 71.224 64.249 24.335 1.00 26.83 135 LEU A O 1
ATOM 1013 N N . SER A 1 137 ? 69.532 63.130 25.373 1.00 25.34 136 SER A N 1
ATOM 1014 C CA . SER A 1 137 ? 69.172 62.383 24.148 1.00 24.89 136 SER A CA 1
ATOM 1015 C C . SER A 1 137 ? 68.503 63.311 23.122 1.00 24.75 136 SER A C 1
ATOM 1016 O O . SER A 1 137 ? 67.546 64.025 23.454 1.00 27.53 136 SER A O 1
ATOM 1019 N N . PRO A 1 138 ? 69.011 63.325 21.856 1.00 25.31 137 PRO A N 1
ATOM 1020 C CA . PRO A 1 138 ? 68.352 64.174 20.841 1.00 24.06 137 PRO A CA 1
ATOM 1021 C C . PRO A 1 138 ? 66.915 63.759 20.534 1.00 26.77 137 PRO A C 1
ATOM 1022 O O . PRO A 1 138 ? 66.095 64.624 20.185 1.00 32.02 137 PRO A O 1
ATOM 1026 N N . LEU A 1 139 ? 66.621 62.469 20.717 1.00 27.60 138 LEU A N 1
ATOM 1027 C CA . LEU A 1 139 ? 65.305 61.925 20.450 1.00 24.86 138 LEU A CA 1
ATOM 1028 C C . LEU A 1 139 ? 64.523 61.596 21.734 1.00 23.33 138 LEU A C 1
ATOM 1029 O O . LEU A 1 139 ? 65.062 61.538 22.831 1.00 26.01 138 LEU A O 1
ATOM 1034 N N . SER A 1 140 ? 63.240 61.347 21.537 1.00 26.45 139 SER A N 1
ATOM 1035 C CA . SER A 1 140 ? 62.293 60.989 22.592 1.00 23.72 139 SER A CA 1
ATOM 1036 C C . SER A 1 140 ? 61.105 60.263 21.961 1.00 24.31 139 SER A C 1
ATOM 1037 O O . SER A 1 140 ? 60.828 60.433 20.761 1.00 29.24 139 SER A O 1
ATOM 1040 N N . LEU A 1 141 ? 60.375 59.496 22.763 1.00 24.64 140 LEU A N 1
ATOM 1041 C CA . LEU A 1 141 ? 59.081 58.947 22.298 1.00 25.96 140 LEU A CA 1
ATOM 1042 C C . LEU A 1 141 ? 57.984 60.024 22.240 1.00 21.95 140 LEU A C 1
ATOM 1043 O O . LEU A 1 141 ? 57.015 59.910 21.485 1.00 27.98 140 LEU A O 1
ATOM 1048 N N . ARG A 1 142 ? 58.139 61.073 23.040 1.00 24.79 141 ARG A N 1
ATOM 1049 C CA . ARG A 1 142 ? 57.132 62.129 23.143 1.00 25.45 141 ARG A CA 1
ATOM 1050 C C . ARG A 1 142 ? 56.843 62.748 21.782 1.00 39.84 141 ARG A C 1
ATOM 1051 O O . ARG A 1 142 ? 57.762 63.167 21.076 1.00 30.60 141 ARG A O 1
ATOM 1059 N N . GLY A 1 143 ? 55.561 62.762 21.422 1.00 32.61 142 GLY A N 1
ATOM 1060 C CA . GLY A 1 143 ? 55.097 63.372 20.189 1.00 42.39 142 GLY A CA 1
ATOM 1061 C C . GLY A 1 143 ? 55.232 62.530 18.931 1.00 31.64 142 GLY A C 1
ATOM 1062 O O . GLY A 1 143 ? 54.882 63.005 17.844 1.00 33.01 142 GLY A O 1
ATOM 1063 N N . ARG A 1 144 ? 55.720 61.296 19.051 1.00 29.29 143 ARG A N 1
ATOM 1064 C CA . ARG A 1 144 ? 55.963 60.446 17.875 1.00 28.43 143 ARG A CA 1
ATOM 1065 C C . ARG A 1 144 ? 54.694 59.811 17.363 1.00 27.66 143 ARG A C 1
ATOM 1066 O O . ARG A 1 144 ? 53.668 59.757 18.044 1.00 35.69 143 ARG A O 1
ATOM 1074 N N . THR A 1 145 ? 54.774 59.372 16.120 1.00 26.82 144 THR A N 1
ATOM 1075 C CA . THR A 1 145 ? 53.704 58.680 15.433 1.00 23.74 144 THR A CA 1
ATOM 1076 C C . THR A 1 145 ? 54.286 57.393 14.920 1.00 23.10 144 THR A C 1
ATOM 1077 O O . THR A 1 145 ? 55.315 57.402 14.216 1.00 32.88 144 THR A O 1
ATOM 1081 N N . VAL A 1 146 ? 53.667 56.286 15.313 1.00 30.30 145 VAL A N 1
ATOM 1082 C CA . VAL A 1 146 ? 54.254 54.975 15.096 1.00 31.82 145 VAL A CA 1
ATOM 1083 C C . VAL A 1 146 ? 53.472 54.251 14.011 1.00 29.92 145 VAL A C 1
ATOM 1084 O O . VAL A 1 146 ? 52.241 54.234 14.030 1.00 32.63 145 VAL A O 1
ATOM 1088 N N . GLY A 1 147 ? 54.207 53.653 13.070 1.00 26.72 146 GLY A N 1
ATOM 1089 C CA . GLY A 1 147 ? 53.622 52.804 12.046 1.00 29.34 146 GLY A CA 1
ATOM 1090 C C . GLY A 1 147 ? 54.104 51.382 12.245 1.00 35.63 146 GLY A C 1
ATOM 1091 O O . GLY A 1 147 ? 55.316 51.154 12.284 1.00 33.34 146 GLY A O 1
ATOM 1092 N N . LEU A 1 148 ? 53.169 50.440 12.413 1.00 28.19 147 LEU A N 1
ATOM 1093 C CA . LEU A 1 148 ? 53.496 49.012 12.513 1.00 27.72 147 LEU A CA 1
ATOM 1094 C C . LEU A 1 148 ? 53.380 48.347 11.149 1.00 33.08 147 LEU A C 1
ATOM 1095 O O . LEU A 1 148 ? 52.299 48.309 10.573 1.00 30.41 147 LEU A O 1
ATOM 1100 N N . PHE A 1 149 ? 54.508 47.889 10.619 1.00 24.08 148 PHE A N 1
ATOM 1101 C CA . PHE A 1 149 ? 54.555 47.001 9.448 1.00 26.06 148 PHE A CA 1
ATOM 1102 C C . PHE A 1 149 ? 54.370 45.569 9.951 1.00 27.39 148 PHE A C 1
ATOM 1103 O O . PHE A 1 149 ? 55.306 44.947 10.492 1.00 29.48 148 PHE A O 1
ATOM 1111 N N . GLY A 1 150 ? 53.141 45.060 9.784 1.00 28.90 149 GLY A N 1
ATOM 1112 C CA . GLY A 1 150 ? 52.682 43.828 10.427 1.00 31.07 149 GLY A CA 1
ATOM 1113 C C . GLY A 1 150 ? 51.822 44.181 11.629 1.00 32.89 149 GLY A C 1
ATOM 1114 O O . GLY A 1 150 ? 52.206 45.037 12.447 1.00 29.90 149 GLY A O 1
ATOM 1115 N N . LEU A 1 151 ? 50.655 43.548 11.725 1.00 26.08 150 LEU A N 1
ATOM 1116 C CA . LEU A 1 151 ? 49.755 43.729 12.873 1.00 30.56 150 LEU A CA 1
ATOM 1117 C C . LEU A 1 151 ? 49.086 42.397 13.186 1.00 32.35 150 LEU A C 1
ATOM 1118 O O . LEU A 1 151 ? 47.849 42.297 13.300 1.00 29.35 150 LEU A O 1
ATOM 1123 N N . GLY A 1 152 ? 49.929 41.380 13.320 1.00 27.63 151 GLY A N 1
ATOM 1124 C CA . GLY A 1 152 ? 49.515 40.032 13.639 1.00 32.04 151 GLY A CA 1
ATOM 1125 C C . GLY A 1 152 ? 49.490 39.797 15.127 1.00 26.84 151 GLY A C 1
ATOM 1126 O O . GLY A 1 152 ? 49.171 40.702 15.917 1.00 24.08 151 GLY A O 1
ATOM 1127 N N . ARG A 1 153 ? 49.817 38.579 15.540 1.00 30.84 152 ARG A N 1
ATOM 1128 C CA . ARG A 1 153 ? 49.828 38.259 16.969 1.00 26.70 152 ARG A CA 1
ATOM 1129 C C . ARG A 1 153 ? 50.744 39.241 17.716 1.00 23.26 152 ARG A C 1
ATOM 1130 O O . ARG A 1 153 ? 50.322 39.923 18.661 1.00 25.93 152 ARG A O 1
ATOM 1138 N N . ILE A 1 154 ? 51.956 39.374 17.214 1.00 21.74 153 ILE A N 1
ATOM 1139 C CA . ILE A 1 154 ? 52.978 40.201 17.894 1.00 23.95 153 ILE A CA 1
ATOM 1140 C C . ILE A 1 154 ? 52.759 41.699 17.598 1.00 24.28 153 ILE A C 1
ATOM 1141 O O . ILE A 1 154 ? 52.829 42.522 18.516 1.00 25.80 153 ILE A O 1
ATOM 1146 N N . GLY A 1 155 ? 52.503 42.067 16.339 1.00 23.20 154 GLY A N 1
ATOM 1147 C CA . GLY A 1 155 ? 52.248 43.479 16.018 1.00 26.83 154 GLY A CA 1
ATOM 1148 C C . GLY A 1 155 ? 51.106 44.094 16.826 1.00 23.61 154 GLY A C 1
ATOM 1149 O O . GLY A 1 155 ? 51.221 45.228 17.323 1.00 28.51 154 GLY A O 1
ATOM 1150 N N . LEU A 1 156 ? 49.994 43.357 16.967 1.00 25.15 155 LEU A N 1
ATOM 1151 C CA . LEU A 1 156 ? 48.884 43.848 17.778 1.00 29.97 155 LEU A CA 1
ATOM 1152 C C . LEU A 1 156 ? 49.288 44.035 19.253 1.00 21.35 155 LEU A C 1
ATOM 1153 O O . LEU A 1 156 ? 48.896 45.036 19.873 1.00 27.55 155 LEU A O 1
ATOM 1158 N N . ALA A 1 157 ? 50.060 43.086 19.797 1.00 29.04 156 ALA A N 1
ATOM 1159 C CA . ALA A 1 157 ? 50.558 43.185 21.178 1.00 23.28 156 ALA A CA 1
ATOM 1160 C C . ALA A 1 157 ? 51.447 44.420 21.388 1.00 22.11 156 ALA A C 1
ATOM 1161 O O . ALA A 1 157 ? 51.356 45.096 22.434 1.00 23.52 156 ALA A O 1
ATOM 1163 N N . ILE A 1 158 ? 52.282 44.721 20.392 1.00 27.96 157 ILE A N 1
ATOM 1164 C CA . ILE A 1 158 ? 53.096 45.942 20.395 1.00 32.31 157 ILE A CA 1
ATOM 1165 C C . ILE A 1 158 ? 52.201 47.185 20.366 1.00 25.98 157 ILE A C 1
ATOM 1166 O O . ILE A 1 158 ? 52.383 48.114 21.163 1.00 27.21 157 ILE A O 1
ATOM 1171 N N . ALA A 1 159 ? 51.227 47.204 19.453 1.00 33.42 158 ALA A N 1
ATOM 1172 C CA . ALA A 1 159 ? 50.277 48.317 19.376 1.00 26.28 158 ALA A CA 1
ATOM 1173 C C . ALA A 1 159 ? 49.527 48.565 20.699 1.00 21.35 158 ALA A C 1
ATOM 1174 O O . ALA A 1 159 ? 49.360 49.716 21.082 1.00 28.64 158 ALA A O 1
ATOM 1176 N N . ARG A 1 160 ? 49.089 47.492 21.381 1.00 24.16 159 ARG A N 1
ATOM 1177 C CA . ARG A 1 160 ? 48.388 47.628 22.663 1.00 28.64 159 ARG A CA 1
ATOM 1178 C C . ARG A 1 160 ? 49.265 48.318 23.698 1.00 31.44 159 ARG A C 1
ATOM 1179 O O . ARG A 1 160 ? 48.769 49.152 24.467 1.00 28.92 159 ARG A O 1
ATOM 1187 N N . ARG A 1 161 ? 50.539 47.943 23.734 1.00 24.13 160 ARG A N 1
ATOM 1188 C CA . ARG A 1 161 ? 51.507 48.616 24.613 1.00 29.67 160 ARG A CA 1
ATOM 1189 C C . ARG A 1 161 ? 51.620 50.090 24.273 1.00 28.69 160 ARG A C 1
ATOM 1190 O O . ARG A 1 161 ? 51.472 50.947 25.156 1.00 29.11 160 ARG A O 1
ATOM 1198 N N . LEU A 1 162 ? 51.842 50.377 22.994 1.00 25.38 161 LEU A N 1
ATOM 1199 C CA . LEU A 1 162 ? 52.042 51.755 22.526 1.00 28.90 161 LEU A CA 1
ATOM 1200 C C . LEU A 1 162 ? 50.836 52.671 22.755 1.00 29.80 161 LEU A C 1
ATOM 1201 O O . LEU A 1 162 ? 51.018 53.887 22.959 1.00 32.90 161 LEU A O 1
ATOM 1206 N N . GLU A 1 163 ? 49.616 52.114 22.732 1.00 28.39 162 GLU A N 1
ATOM 1207 C CA . GLU A 1 163 ? 48.412 52.887 23.094 1.00 37.45 162 GLU A CA 1
ATOM 1208 C C . GLU A 1 163 ? 48.542 53.571 24.462 1.00 38.44 162 GLU A C 1
ATOM 1209 O O . GLU A 1 163 ? 48.063 54.685 24.641 1.00 36.51 162 GLU A O 1
ATOM 1215 N N . ALA A 1 164 ? 49.192 52.900 25.412 1.00 27.87 163 ALA A N 1
ATOM 1216 C CA . ALA A 1 164 ? 49.365 53.430 26.765 1.00 33.80 163 ALA A CA 1
ATOM 1217 C C . ALA A 1 164 ? 50.468 54.489 26.902 1.00 37.29 163 ALA A C 1
ATOM 1218 O O . ALA A 1 164 ? 50.556 55.155 27.938 1.00 33.80 163 ALA A O 1
ATOM 1220 N N . PHE A 1 165 ? 51.302 54.648 25.870 1.00 32.61 164 PHE A N 1
ATOM 1221 C CA . PHE A 1 165 ? 52.378 55.653 25.845 1.00 30.95 164 PHE A CA 1
ATOM 1222 C C . PHE A 1 165 ? 51.979 56.993 25.212 1.00 27.80 164 PHE A C 1
ATOM 1223 O O . PHE A 1 165 ? 52.828 57.864 25.044 1.00 35.97 164 PHE A O 1
ATOM 1231 N N . GLY A 1 166 ? 50.714 57.131 24.814 1.00 37.10 165 GLY A N 1
ATOM 1232 C CA . GLY A 1 166 ? 50.210 58.379 24.260 1.00 38.15 165 GLY A CA 1
ATOM 1233 C C . GLY A 1 166 ? 50.772 58.814 22.916 1.00 34.47 165 GLY A C 1
ATOM 1234 O O . GLY A 1 166 ? 50.956 60.012 22.678 1.00 49.17 165 GLY A O 1
ATOM 1235 N N . VAL A 1 167 ? 51.056 57.839 22.051 1.00 33.10 166 VAL A N 1
ATOM 1236 C CA . VAL A 1 167 ? 51.500 58.113 20.680 1.00 40.45 166 VAL A CA 1
ATOM 1237 C C . VAL A 1 167 ? 50.423 57.637 19.696 1.00 35.61 166 VAL A C 1
ATOM 1238 O O . VAL A 1 167 ? 49.669 56.694 19.987 1.00 41.93 166 VAL A O 1
ATOM 1242 N N . SER A 1 168 ? 50.349 58.303 18.545 1.00 37.68 167 SER A N 1
ATOM 1243 C CA . SER A 1 168 ? 49.470 57.858 17.468 1.00 31.31 167 SER A CA 1
ATOM 1244 C C . SER A 1 168 ? 49.965 56.535 16.881 1.00 39.27 167 SER A C 1
ATOM 1245 O O . SER A 1 168 ? 51.170 56.300 16.809 1.00 37.54 167 SER A O 1
ATOM 1248 N N . ILE A 1 169 ? 49.031 55.671 16.490 1.00 32.62 168 ILE A N 1
ATOM 1249 C CA . ILE A 1 169 ? 49.350 54.356 15.924 1.00 33.35 168 ILE A CA 1
ATOM 1250 C C . ILE A 1 169 ? 48.677 54.119 14.557 1.00 47.58 168 ILE A C 1
ATOM 1251 O O . ILE A 1 169 ? 47.463 54.273 14.400 1.00 49.74 168 ILE A O 1
ATOM 1256 N N . ALA A 1 170 ? 49.496 53.730 13.582 1.00 37.27 169 ALA A N 1
ATOM 1257 C CA . ALA A 1 170 ? 49.024 53.315 12.256 1.00 30.48 169 ALA A CA 1
ATOM 1258 C C . ALA A 1 170 ? 49.622 51.960 11.908 1.00 31.26 169 ALA A C 1
ATOM 1259 O O . ALA A 1 170 ? 50.549 51.496 12.561 1.00 29.24 169 ALA A O 1
ATOM 1261 N N . TYR A 1 171 ? 49.102 51.321 10.863 1.00 25.50 170 TYR A N 1
ATOM 1262 C CA . TYR A 1 171 ? 49.624 50.001 10.502 1.00 27.79 170 TYR A CA 1
ATOM 1263 C C . TYR A 1 171 ? 49.467 49.716 9.027 1.00 34.07 170 TYR A C 1
ATOM 1264 O O . TYR A 1 171 ? 48.638 50.330 8.356 1.00 31.62 170 TYR A O 1
ATOM 1273 N N . HIS A 1 172 ? 50.326 48.827 8.535 1.00 31.05 171 HIS A N 1
ATOM 1274 C CA . HIS A 1 172 ? 50.287 48.339 7.158 1.00 27.63 171 HIS A CA 1
ATOM 1275 C C . HIS A 1 172 ? 50.365 46.825 7.140 1.00 43.01 171 HIS A C 1
ATOM 1276 O O . HIS A 1 172 ? 51.301 46.229 7.680 1.00 34.04 171 HIS A O 1
ATOM 1283 N N . THR A 1 173 ? 49.361 46.229 6.500 1.00 33.92 172 THR A N 1
ATOM 1284 C CA . THR A 1 173 ? 49.248 44.792 6.287 1.00 30.22 172 THR A CA 1
ATOM 1285 C C . THR A 1 173 ? 48.618 44.636 4.903 1.00 38.90 172 THR A C 1
ATOM 1286 O O . THR A 1 173 ? 48.131 45.627 4.341 1.00 31.42 172 THR A O 1
ATOM 1290 N N . ARG A 1 174 ? 48.639 43.436 4.334 1.00 38.14 173 ARG A N 1
ATOM 1291 C CA . ARG A 1 174 ? 47.994 43.232 3.015 1.00 44.09 173 ARG A CA 1
ATOM 1292 C C . ARG A 1 174 ? 46.470 43.345 3.092 1.00 43.34 173 ARG A C 1
ATOM 1293 O O . ARG A 1 174 ? 45.837 43.851 2.152 1.00 42.24 173 ARG A O 1
ATOM 1301 N N . THR A 1 175 ? 45.895 42.898 4.210 1.00 41.03 174 THR A N 1
ATOM 1302 C CA . THR A 1 175 ? 44.455 42.977 4.476 1.00 46.88 174 THR A CA 1
ATOM 1303 C C . THR A 1 175 ? 44.233 43.735 5.791 1.00 52.08 174 THR A C 1
ATOM 1304 O O . THR A 1 175 ? 44.850 43.382 6.803 1.00 40.98 174 THR A O 1
ATOM 1308 N N . PRO A 1 176 ? 43.355 44.765 5.792 1.00 47.85 175 PRO A N 1
ATOM 1309 C CA . PRO A 1 176 ? 43.023 45.472 7.041 1.00 44.22 175 PRO A CA 1
ATOM 1310 C C . PRO A 1 176 ? 42.409 44.560 8.098 1.00 51.04 175 PRO A C 1
ATOM 1311 O O . PRO A 1 176 ? 41.749 43.572 7.757 1.00 44.13 175 PRO A O 1
ATOM 1315 N N . ARG A 1 177 ? 42.678 44.886 9.364 1.00 44.13 176 ARG A N 1
ATOM 1316 C CA . ARG A 1 177 ? 42.030 44.276 10.520 1.00 48.52 176 ARG A CA 1
ATOM 1317 C C . ARG A 1 177 ? 41.068 45.311 11.104 1.00 59.05 176 ARG A C 1
ATOM 1318 O O . ARG A 1 177 ? 41.454 46.132 11.939 1.00 69.16 176 ARG A O 1
ATOM 1326 N N . GLU A 1 178 ? 39.825 45.280 10.637 1.00 62.55 177 GLU A N 1
ATOM 1327 C CA . GLU A 1 178 ? 38.783 46.193 11.121 1.00 72.79 177 GLU A CA 1
ATOM 1328 C C . GLU A 1 178 ? 38.291 45.759 12.500 1.00 60.65 177 GLU A C 1
ATOM 1329 O O . GLU A 1 178 ? 38.379 44.579 12.860 1.00 71.80 177 GLU A O 1
ATOM 1332 N N . GLY A 1 179 ? 37.781 46.725 13.261 1.00 70.89 178 GLY A N 1
ATOM 1333 C CA . GLY A 1 179 ? 37.397 46.526 14.661 1.00 77.80 178 GLY A CA 1
ATOM 1334 C C . GLY A 1 179 ? 38.355 47.215 15.618 1.00 76.38 178 GLY A C 1
ATOM 1335 O O . GLY A 1 179 ? 37.996 47.516 16.756 1.00 69.47 178 GLY A O 1
ATOM 1336 N N . LEU A 1 180 ? 39.570 47.476 15.145 1.00 74.45 179 LEU A N 1
ATOM 1337 C CA . LEU A 1 180 ? 40.588 48.155 15.926 1.00 70.49 179 LEU A CA 1
ATOM 1338 C C . LEU A 1 180 ? 40.489 49.638 15.587 1.00 74.43 179 LEU A C 1
ATOM 1339 O O . LEU A 1 180 ? 40.002 50.003 14.513 1.00 80.84 179 LEU A O 1
ATOM 1344 N N . GLY A 1 181 ? 40.952 50.490 16.497 1.00 66.42 180 GLY A N 1
ATOM 1345 C CA . GLY A 1 181 ? 40.939 51.934 16.276 1.00 65.98 180 GLY A CA 1
ATOM 1346 C C . GLY A 1 181 ? 42.187 52.509 15.619 1.00 72.71 180 GLY A C 1
ATOM 1347 O O . GLY A 1 181 ? 42.463 53.700 15.777 1.00 78.93 180 GLY A O 1
ATOM 1348 N N . PHE A 1 182 ? 42.937 51.684 14.882 1.00 56.02 181 PHE A N 1
ATOM 1349 C CA . PHE A 1 182 ? 44.200 52.107 14.278 1.00 37.50 181 PHE A CA 1
ATOM 1350 C C . PHE A 1 182 ? 43.999 52.449 12.803 1.00 38.58 181 PHE A C 1
ATOM 1351 O O . PHE A 1 182 ? 43.175 51.834 12.129 1.00 52.06 181 PHE A O 1
ATOM 1359 N N . THR A 1 183 ? 44.763 53.423 12.317 1.00 43.26 182 THR A N 1
ATOM 1360 C CA . THR A 1 183 ? 44.724 53.863 10.917 1.00 53.78 182 THR A CA 1
ATOM 1361 C C . THR A 1 183 ? 45.439 52.876 9.993 1.00 36.03 182 THR A C 1
ATOM 1362 O O . THR A 1 183 ? 46.640 52.644 10.134 1.00 32.73 182 THR A O 1
ATOM 1366 N N . TYR A 1 184 ? 44.700 52.325 9.036 1.00 40.05 183 TYR A N 1
ATOM 1367 C CA . TYR A 1 184 ? 45.268 51.437 8.027 1.00 32.82 183 TYR A CA 1
ATOM 1368 C C . TYR A 1 184 ? 45.853 52.225 6.863 1.00 39.62 183 TYR A C 1
ATOM 1369 O O . TYR A 1 184 ? 45.243 53.210 6.395 1.00 41.28 183 TYR A O 1
ATOM 1378 N N . HIS A 1 185 ? 47.013 51.772 6.392 1.00 40.59 184 HIS A N 1
ATOM 1379 C CA . HIS A 1 185 ? 47.643 52.256 5.163 1.00 45.70 184 HIS A CA 1
ATOM 1380 C C . HIS A 1 185 ? 47.781 51.098 4.192 1.00 41.83 184 HIS A C 1
ATOM 1381 O O . HIS A 1 185 ? 48.363 50.071 4.540 1.00 36.29 184 HIS A O 1
ATOM 1388 N N . PRO A 1 186 ? 47.246 51.249 2.967 1.00 40.32 185 PRO A N 1
ATOM 1389 C CA . PRO A 1 186 ? 47.344 50.156 2.001 1.00 39.67 185 PRO A CA 1
ATOM 1390 C C . PRO A 1 186 ? 48.721 49.948 1.379 1.00 36.40 185 PRO A C 1
ATOM 1391 O O . PRO A 1 186 ? 48.925 48.907 0.747 1.00 34.06 185 PRO A O 1
ATOM 1395 N N . THR A 1 187 ? 49.645 50.900 1.545 1.00 41.23 186 THR A N 1
ATOM 1396 C CA . THR A 1 187 ? 51.027 50.741 1.090 1.00 39.19 186 THR A CA 1
ATOM 1397 C C . THR A 1 187 ? 52.004 51.039 2.212 1.00 34.95 186 THR A C 1
ATOM 1398 O O . THR A 1 187 ? 51.726 51.857 3.098 1.00 35.35 186 THR A O 1
ATOM 1402 N N . LEU A 1 188 ? 53.162 50.395 2.138 1.00 33.74 187 LEU A N 1
ATOM 1403 C CA . LEU A 1 188 ? 54.219 50.599 3.133 1.00 34.74 187 LEU A CA 1
ATOM 1404 C C . LEU A 1 188 ? 54.791 52.013 3.036 1.00 39.72 187 LEU A C 1
ATOM 1405 O O . LEU A 1 188 ? 54.963 52.697 4.051 1.00 37.46 187 LEU A O 1
ATOM 1410 N N . VAL A 1 189 ? 55.084 52.454 1.814 1.00 40.31 188 VAL A N 1
ATOM 1411 C CA . VAL A 1 189 ? 55.664 53.783 1.599 1.00 30.51 188 VAL A CA 1
ATOM 1412 C C . VAL A 1 189 ? 54.717 54.912 2.042 1.00 31.41 188 VAL A C 1
ATOM 1413 O O . VAL A 1 189 ? 55.172 55.926 2.576 1.00 34.42 188 VAL A O 1
ATOM 1417 N N . GLY A 1 190 ? 53.413 54.712 1.846 1.00 42.88 189 GLY A N 1
ATOM 1418 C CA . GLY A 1 190 ? 52.395 55.646 2.323 1.00 45.68 189 GLY A CA 1
ATOM 1419 C C . GLY A 1 190 ? 52.376 55.774 3.834 1.00 35.93 189 GLY A C 1
ATOM 1420 O O . GLY A 1 190 ? 52.289 56.888 4.363 1.00 32.72 189 GLY A O 1
ATOM 1421 N N . MET A 1 191 ? 52.471 54.641 4.531 1.00 36.00 190 MET A N 1
ATOM 1422 C CA . MET A 1 191 ? 52.583 54.672 5.982 1.00 34.13 190 MET A CA 1
ATOM 1423 C C . MET A 1 191 ? 53.867 55.394 6.405 1.00 29.50 190 MET A C 1
ATOM 1424 O O . MET A 1 191 ? 53.822 56.264 7.286 1.00 36.72 190 MET A O 1
ATOM 1429 N N . ALA A 1 192 ? 54.988 55.049 5.774 1.00 27.53 191 ALA A N 1
ATOM 1430 C CA . ALA A 1 192 ? 56.277 55.651 6.116 1.00 33.05 191 ALA A CA 1
ATOM 1431 C C . ALA A 1 192 ? 56.243 57.167 5.978 1.00 28.28 191 ALA A C 1
ATOM 1432 O O . ALA A 1 192 ? 56.729 57.868 6.855 1.00 27.81 191 ALA A O 1
ATOM 1434 N N . GLU A 1 193 ? 55.626 57.675 4.908 1.00 27.81 192 GLU A N 1
ATOM 1435 C CA . GLU A 1 193 ? 55.411 59.118 4.742 1.00 37.13 192 GLU A CA 1
ATOM 1436 C C . GLU A 1 193 ? 54.737 59.748 5.964 1.00 37.31 192 GLU A C 1
ATOM 1437 O O . GLU A 1 193 ? 55.241 60.746 6.507 1.00 35.71 192 GLU A O 1
ATOM 1440 N N . ALA A 1 194 ? 53.644 59.117 6.400 1.00 30.50 193 ALA A N 1
ATOM 1441 C CA . ALA A 1 194 ? 52.767 59.606 7.470 1.00 38.35 193 ALA A CA 1
ATOM 1442 C C . ALA A 1 194 ? 53.319 59.506 8.892 1.00 38.01 193 ALA A C 1
ATOM 1443 O O . ALA A 1 194 ? 52.845 60.222 9.775 1.00 47.49 193 ALA A O 1
ATOM 1445 N N . VAL A 1 195 ? 54.276 58.609 9.124 1.00 44.14 194 VAL A N 1
ATOM 1446 C CA . VAL A 1 195 ? 54.784 58.347 10.480 1.00 31.27 194 VAL A CA 1
ATOM 1447 C C . VAL A 1 195 ? 56.236 58.762 10.602 1.00 34.85 194 VAL A C 1
ATOM 1448 O O . VAL A 1 195 ? 56.890 59.024 9.600 1.00 36.44 194 VAL A O 1
ATOM 1452 N N . ASP A 1 196 ? 56.745 58.814 11.832 1.00 29.50 195 ASP A N 1
ATOM 1453 C CA . ASP A 1 196 ? 58.186 59.051 12.045 1.00 26.29 195 ASP A CA 1
ATOM 1454 C C . ASP A 1 196 ? 58.882 57.893 12.771 1.00 24.93 195 ASP A C 1
ATOM 1455 O O . ASP A 1 196 ? 60.068 57.993 13.090 1.00 30.40 195 ASP A O 1
ATOM 1460 N N . THR A 1 197 ? 58.146 56.817 13.040 1.00 25.79 196 THR A N 1
ATOM 1461 C CA . THR A 1 197 ? 58.679 55.675 13.784 1.00 27.83 196 THR A CA 1
ATOM 1462 C C . THR A 1 197 ? 58.084 54.437 13.121 1.00 26.45 196 THR A C 1
ATOM 1463 O O . THR A 1 197 ? 56.850 54.284 13.077 1.00 29.54 196 THR A O 1
ATOM 1467 N N . LEU A 1 198 ? 58.940 53.582 12.560 1.00 28.00 197 LEU A N 1
ATOM 1468 C CA . LEU A 1 198 ? 58.505 52.394 11.820 1.00 28.43 197 LEU A CA 1
ATOM 1469 C C . LEU A 1 198 ? 58.958 51.132 12.572 1.00 22.87 197 LEU A C 1
ATOM 1470 O O . LEU A 1 198 ? 60.154 50.929 12.736 1.00 26.12 197 LEU A O 1
ATOM 1475 N N . ILE A 1 199 ? 58.011 50.303 13.004 1.00 23.83 198 ILE A N 1
ATOM 1476 C CA . ILE A 1 199 ? 58.314 49.046 13.704 1.00 20.56 198 ILE A CA 1
ATOM 1477 C C . ILE A 1 199 ? 57.990 47.881 12.744 1.00 25.37 198 ILE A C 1
ATOM 1478 O O . ILE A 1 199 ? 56.863 47.763 12.264 1.00 29.97 198 ILE A O 1
ATOM 1483 N N . VAL A 1 200 ? 58.993 47.057 12.467 1.00 23.95 199 VAL A N 1
ATOM 1484 C CA . VAL A 1 200 ? 58.891 45.925 11.547 1.00 25.52 199 VAL A CA 1
ATOM 1485 C C . VAL A 1 200 ? 58.665 44.612 12.291 1.00 21.64 199 VAL A C 1
ATOM 1486 O O . VAL A 1 200 ? 59.500 44.186 13.120 1.00 23.99 199 VAL A O 1
ATOM 1490 N N . ILE A 1 201 ? 57.564 43.948 11.967 1.00 20.35 200 ILE A N 1
ATOM 1491 C CA . ILE A 1 201 ? 57.159 42.721 12.647 1.00 26.65 200 ILE A CA 1
ATOM 1492 C C . ILE A 1 201 ? 56.312 41.864 11.696 1.00 28.31 200 ILE A C 1
ATOM 1493 O O . ILE A 1 201 ? 55.223 41.406 12.027 1.00 22.07 200 ILE A O 1
ATOM 1498 N N . VAL A 1 202 ? 56.867 41.667 10.498 1.00 27.19 201 VAL A N 1
ATOM 1499 C CA . VAL A 1 202 ? 56.313 40.759 9.500 1.00 23.42 201 VAL A CA 1
ATOM 1500 C C . VAL A 1 202 ? 57.204 39.521 9.359 1.00 26.69 201 VAL A C 1
ATOM 1501 O O . VAL A 1 202 ? 58.384 39.565 9.715 1.00 35.94 201 VAL A O 1
ATOM 1505 N N . PRO A 1 203 ? 56.658 38.429 8.800 1.00 26.57 202 PRO A N 1
ATOM 1506 C CA . PRO A 1 203 ? 57.511 37.263 8.561 1.00 30.48 202 PRO A CA 1
ATOM 1507 C C . PRO A 1 203 ? 58.501 37.535 7.444 1.00 24.89 202 PRO A C 1
ATOM 1508 O O . PRO A 1 203 ? 58.335 38.489 6.672 1.00 26.41 202 PRO A O 1
ATOM 1512 N N . GLY A 1 204 ? 59.513 36.675 7.373 1.00 24.54 203 GLY A N 1
ATOM 1513 C CA . GLY A 1 204 ? 60.520 36.709 6.320 1.00 25.41 203 GLY A CA 1
ATOM 1514 C C . GLY A 1 204 ? 60.099 35.871 5.147 1.00 28.00 203 GLY A C 1
ATOM 1515 O O . GLY A 1 204 ? 60.366 34.685 5.099 1.00 44.22 203 GLY A O 1
ATOM 1516 N N . THR A 1 205 ? 59.424 36.501 4.197 1.00 27.06 204 THR A N 1
ATOM 1517 C CA . THR A 1 205 ? 58.969 35.817 2.979 1.00 30.83 204 THR A CA 1
ATOM 1518 C C . THR A 1 205 ? 59.407 36.555 1.724 1.00 31.17 204 THR A C 1
ATOM 1519 O O . THR A 1 205 ? 59.899 37.669 1.785 1.00 34.19 204 THR A O 1
ATOM 1523 N N . ALA A 1 206 ? 59.204 35.932 0.570 1.00 31.26 205 ALA A N 1
ATOM 1524 C CA . ALA A 1 206 ? 59.468 36.611 -0.705 1.00 32.18 205 ALA A CA 1
ATOM 1525 C C . ALA A 1 206 ? 58.770 37.979 -0.817 1.00 31.30 205 ALA A C 1
ATOM 1526 O O . ALA A 1 206 ? 59.349 38.910 -1.357 1.00 32.56 205 ALA A O 1
ATOM 1528 N N . SER A 1 207 ? 57.551 38.105 -0.286 1.00 37.13 206 SER A N 1
ATOM 1529 C CA . SER A 1 207 ? 56.802 39.373 -0.364 1.00 35.29 206 SER A CA 1
ATOM 1530 C C . SER A 1 207 ? 57.331 40.474 0.549 1.00 41.82 206 SER A C 1
ATOM 1531 O O . SER A 1 207 ? 57.053 41.642 0.296 1.00 32.91 206 SER A O 1
ATOM 1534 N N . THR A 1 208 ? 58.059 40.107 1.609 1.00 28.62 207 THR A N 1
ATOM 1535 C CA . THR A 1 208 ? 58.658 41.102 2.503 1.00 30.85 207 THR A CA 1
ATOM 1536 C C . THR A 1 208 ? 60.153 41.322 2.275 1.00 30.25 207 THR A C 1
ATOM 1537 O O . THR A 1 208 ? 60.739 42.180 2.926 1.00 31.82 207 THR A O 1
ATOM 1541 N N . LEU A 1 209 ? 60.767 40.572 1.358 1.00 26.09 208 LEU A N 1
ATOM 1542 C CA . LEU A 1 209 ? 62.199 40.712 1.066 1.00 29.73 208 LEU A CA 1
ATOM 1543 C C . LEU A 1 209 ? 62.600 42.139 0.659 1.00 32.19 208 LEU A C 1
ATOM 1544 O O . LEU A 1 209 ? 62.157 42.658 -0.376 1.00 27.92 208 LEU A O 1
ATOM 1549 N N . LYS A 1 210 ? 63.451 42.763 1.477 1.00 32.46 209 LYS A N 1
ATOM 1550 C CA . LYS A 1 210 ? 63.889 44.155 1.298 1.00 32.41 209 LYS A CA 1
ATOM 1551 C C . LYS A 1 210 ? 62.757 45.160 1.067 1.00 36.62 209 LYS A C 1
ATOM 1552 O O . LYS A 1 210 ? 62.907 46.128 0.314 1.00 34.30 209 LYS A O 1
ATOM 1558 N N . ALA A 1 211 ? 61.624 44.925 1.728 1.00 28.88 210 ALA A N 1
ATOM 1559 C CA . ALA A 1 211 ? 60.478 45.824 1.633 1.00 28.37 210 ALA A CA 1
ATOM 1560 C C . ALA A 1 211 ? 60.855 47.186 2.215 1.00 29.31 210 ALA A C 1
ATOM 1561 O O . ALA A 1 211 ? 60.463 48.224 1.675 1.00 34.34 210 ALA A O 1
ATOM 1563 N N . VAL A 1 212 ? 61.611 47.180 3.315 1.00 33.48 211 VAL A N 1
ATOM 1564 C CA . VAL A 1 212 ? 62.134 48.428 3.884 1.00 34.75 211 VAL A CA 1
ATOM 1565 C C . VAL A 1 212 ? 63.420 48.785 3.134 1.00 34.77 211 VAL A C 1
ATOM 1566 O O . VAL A 1 212 ? 64.531 48.366 3.487 1.00 32.37 211 VAL A O 1
ATOM 1570 N N . ASN A 1 213 ? 63.224 49.575 2.080 1.00 32.41 212 ASN A N 1
ATOM 1571 C CA . ASN A 1 213 ? 64.251 49.923 1.108 1.00 38.10 212 ASN A CA 1
ATOM 1572 C C . ASN A 1 213 ? 64.529 51.421 1.167 1.00 28.30 212 ASN A C 1
ATOM 1573 O O . ASN A 1 213 ? 63.969 52.132 2.008 1.00 30.41 212 ASN A O 1
ATOM 1578 N N . ALA A 1 214 ? 65.403 51.904 0.290 1.00 28.52 213 ALA A N 1
ATOM 1579 C CA . ALA A 1 214 ? 65.735 53.334 0.243 1.00 38.23 213 ALA A CA 1
ATOM 1580 C C . ALA A 1 214 ? 64.522 54.266 0.137 1.00 39.61 213 ALA A C 1
ATOM 1581 O O . ALA A 1 214 ? 64.493 55.306 0.798 1.00 37.25 213 ALA A O 1
ATOM 1583 N N . ASP A 1 215 ? 63.526 53.895 -0.667 1.00 38.02 214 ASP A N 1
ATOM 1584 C CA . ASP A 1 215 ? 62.311 54.723 -0.819 1.00 35.96 214 ASP A CA 1
ATOM 1585 C C . ASP A 1 215 ? 61.507 54.819 0.488 1.00 39.42 214 ASP A C 1
ATOM 1586 O O . ASP A 1 215 ? 61.005 55.891 0.856 1.00 37.19 214 ASP A O 1
ATOM 1591 N N . VAL A 1 216 ? 61.381 53.688 1.178 1.00 37.87 215 VAL A N 1
ATOM 1592 C CA . VAL A 1 216 ? 60.660 53.644 2.450 1.00 35.25 215 VAL A CA 1
ATOM 1593 C C . VAL A 1 216 ? 61.408 54.456 3.502 1.00 34.28 215 VAL A C 1
ATOM 1594 O O . VAL A 1 216 ? 60.790 55.192 4.270 1.00 32.27 215 VAL A O 1
ATOM 1598 N N . LEU A 1 217 ? 62.734 54.342 3.529 1.00 29.09 216 LEU A N 1
ATOM 1599 C CA . LEU A 1 217 ? 63.535 55.086 4.509 1.00 32.46 216 LEU A CA 1
ATOM 1600 C C . LEU A 1 217 ? 63.512 56.595 4.235 1.00 31.50 216 LEU A C 1
ATOM 1601 O O . LEU A 1 217 ? 63.408 57.395 5.164 1.00 34.54 216 LEU A O 1
ATOM 1606 N N . SER A 1 218 ? 63.588 56.990 2.962 1.00 32.53 217 SER A N 1
ATOM 1607 C CA . SER A 1 218 ? 63.453 58.393 2.600 1.00 33.20 217 SER A CA 1
ATOM 1608 C C . SER A 1 218 ? 62.079 58.962 3.016 1.00 31.80 217 SER A C 1
ATOM 1609 O O . SER A 1 218 ? 62.001 60.084 3.522 1.00 36.17 217 SER A O 1
ATOM 1612 N N . ALA A 1 219 ? 61.017 58.182 2.828 1.00 30.06 218 ALA A N 1
ATOM 1613 C CA . ALA A 1 219 ? 59.647 58.578 3.221 1.00 34.01 218 ALA A CA 1
ATOM 1614 C C . ALA A 1 219 ? 59.481 58.705 4.743 1.00 33.23 218 ALA A C 1
ATOM 1615 O O . ALA A 1 219 ? 58.784 59.610 5.256 1.00 34.02 218 A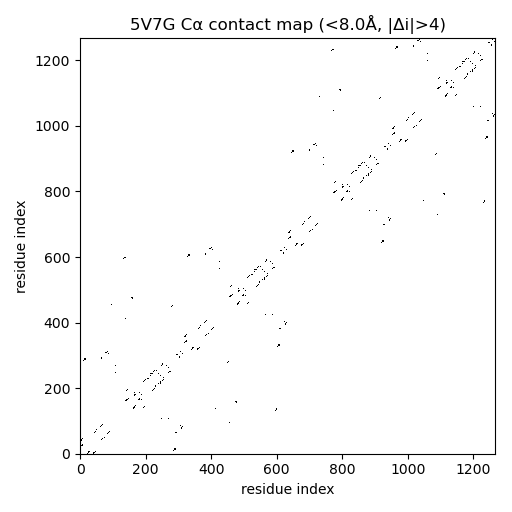LA A O 1
ATOM 1617 N N . LEU A 1 220 ? 60.127 57.789 5.461 1.00 33.74 219 LEU A N 1
ATOM 1618 C CA . LEU A 1 220 ? 60.120 57.810 6.921 1.00 38.15 219 LEU A CA 1
ATOM 1619 C C . LEU A 1 220 ? 60.574 59.186 7.411 1.00 31.59 219 LEU A C 1
ATOM 1620 O O . LEU A 1 220 ? 59.914 59.816 8.249 1.00 34.70 219 LEU A O 1
ATOM 1625 N N . GLY A 1 221 ? 61.697 59.648 6.858 1.00 34.08 220 GLY A N 1
ATOM 1626 C CA . GLY A 1 221 ? 62.139 61.032 6.976 1.00 36.93 220 GLY A CA 1
ATOM 1627 C C . GLY A 1 221 ? 63.214 61.294 8.019 1.00 25.04 220 GLY A C 1
ATOM 1628 O O . GLY A 1 221 ? 63.639 60.381 8.740 1.00 28.41 220 GLY A O 1
ATOM 1629 N N . PRO A 1 222 ? 63.627 62.569 8.154 1.00 36.79 221 PRO A N 1
ATOM 1630 C CA . PRO A 1 222 ? 64.788 62.926 8.989 1.00 35.76 221 PRO A CA 1
ATOM 1631 C C . PRO A 1 222 ? 64.630 62.814 10.510 1.00 35.57 221 PRO A C 1
ATOM 1632 O O . PRO A 1 222 ? 65.641 62.864 11.215 1.00 37.22 221 PRO A O 1
ATOM 1636 N N . LYS A 1 223 ? 63.402 62.676 11.012 1.00 41.84 222 LYS A N 1
ATOM 1637 C CA . LYS A 1 223 ? 63.176 62.326 12.427 1.00 43.65 222 LYS A CA 1
ATOM 1638 C C . LYS A 1 223 ? 62.958 60.807 12.570 1.00 33.52 222 LYS A C 1
ATOM 1639 O O . LYS A 1 223 ? 62.617 60.318 13.648 1.00 33.33 222 LYS A O 1
ATOM 1642 N N . GLY A 1 224 ? 63.168 60.073 11.480 1.00 29.41 223 GLY A N 1
ATOM 1643 C CA . GLY A 1 224 ? 62.737 58.707 11.356 1.00 31.34 223 GLY A CA 1
ATOM 1644 C C . GLY A 1 224 ? 63.524 57.761 12.229 1.00 23.63 223 GLY A C 1
ATOM 1645 O O . GLY A 1 224 ? 64.745 57.845 12.295 1.00 28.64 223 GLY A O 1
ATOM 1646 N N . VAL A 1 225 ? 62.808 56.880 12.922 1.00 24.05 224 VAL A N 1
ATOM 1647 C CA . VAL A 1 225 ? 63.422 55.775 13.659 1.00 27.20 224 VAL A CA 1
ATOM 1648 C C . VAL A 1 225 ? 62.850 54.430 13.171 1.00 25.71 224 VAL A C 1
ATOM 1649 O O . VAL A 1 225 ? 61.637 54.239 13.145 1.00 30.78 224 VAL A O 1
ATOM 1653 N N . LEU A 1 226 ? 63.756 53.518 12.800 1.00 26.23 225 LEU A N 1
ATOM 1654 C CA . LEU A 1 226 ? 63.425 52.161 12.370 1.00 23.76 225 LEU A CA 1
ATOM 1655 C C . LEU A 1 226 ? 63.698 51.160 13.483 1.00 32.07 225 LEU A C 1
ATOM 1656 O O . LEU A 1 226 ? 64.801 51.116 14.007 1.00 27.02 225 LEU A O 1
ATOM 1661 N N . ILE A 1 227 ? 62.712 50.347 13.838 1.00 26.23 226 ILE A N 1
ATOM 1662 C CA . ILE A 1 227 ? 62.890 49.256 14.798 1.00 20.02 226 ILE A CA 1
ATOM 1663 C C . ILE A 1 227 ? 62.580 47.953 14.055 1.00 21.75 226 ILE A C 1
ATOM 1664 O O . ILE A 1 227 ? 61.489 47.823 13.528 1.00 26.99 226 ILE A O 1
ATOM 1669 N N . ASN A 1 228 ? 63.518 47.006 14.025 1.00 27.43 227 ASN A N 1
ATOM 1670 C CA . ASN A 1 228 ? 63.250 45.712 13.392 1.00 21.37 227 ASN A CA 1
ATOM 1671 C C . ASN A 1 228 ? 63.368 44.596 14.424 1.00 26.63 227 ASN A C 1
ATOM 1672 O O . ASN A 1 228 ? 64.448 44.337 14.951 1.00 20.65 227 ASN A O 1
ATOM 1677 N N . VAL A 1 229 ? 62.227 43.963 14.701 1.00 21.99 228 VAL A N 1
ATOM 1678 C CA . VAL A 1 229 ? 62.140 42.753 15.536 1.00 22.83 228 VAL A CA 1
ATOM 1679 C C . VAL A 1 229 ? 61.530 41.568 14.773 1.00 19.56 228 VAL A C 1
ATOM 1680 O O . VAL A 1 229 ? 61.185 40.548 15.377 1.00 27.38 228 VAL A O 1
ATOM 1684 N N . GLY A 1 230 ? 61.449 41.687 13.457 1.00 26.36 229 GLY A N 1
ATOM 1685 C CA . GLY A 1 230 ? 60.855 40.640 12.620 1.00 24.40 229 GLY A CA 1
ATOM 1686 C C . GLY A 1 230 ? 61.922 39.733 12.046 1.00 23.55 229 GLY A C 1
ATOM 1687 O O . GLY A 1 230 ? 62.373 38.797 12.710 1.00 23.70 229 GLY A O 1
ATOM 1688 N N . ARG A 1 231 ? 62.303 40.001 10.798 1.00 24.60 230 ARG A N 1
ATOM 1689 C CA . ARG A 1 231 ? 63.392 39.325 10.119 1.00 28.38 230 ARG A CA 1
ATOM 1690 C C . ARG A 1 231 ? 64.321 40.321 9.449 1.00 28.38 230 ARG A C 1
ATOM 1691 O O . ARG A 1 231 ? 63.864 41.285 8.839 1.00 23.31 230 ARG A O 1
ATOM 1699 N N . GLY A 1 232 ? 65.631 40.050 9.537 1.00 24.43 231 GLY A N 1
ATOM 1700 C CA . GLY A 1 232 ? 66.650 40.853 8.868 1.00 26.95 231 GLY A CA 1
ATOM 1701 C C . GLY A 1 232 ? 66.477 40.995 7.366 1.00 32.67 231 GLY A C 1
ATOM 1702 O O . GLY A 1 232 ? 66.727 42.062 6.815 1.00 27.61 231 GLY A O 1
ATOM 1703 N N . SER A 1 233 ? 66.009 39.920 6.715 1.00 23.92 232 SER A N 1
ATOM 1704 C CA . SER A 1 233 ? 65.715 39.930 5.274 1.00 28.12 232 SER A CA 1
ATOM 1705 C C . SER A 1 233 ? 64.775 41.059 4.807 1.00 23.67 232 SER A C 1
ATOM 1706 O O . SER A 1 233 ? 64.846 41.490 3.653 1.00 28.50 232 SER A O 1
ATOM 1709 N N . THR A 1 234 ? 63.888 41.516 5.692 1.00 28.76 233 THR A N 1
ATOM 1710 C CA . THR A 1 234 ? 62.879 42.519 5.355 1.00 28.59 233 THR A CA 1
ATOM 1711 C C . THR A 1 234 ? 63.459 43.927 5.159 1.00 32.66 233 THR A C 1
ATOM 1712 O O . THR A 1 234 ? 62.848 44.754 4.490 1.00 33.95 233 THR A O 1
ATOM 1716 N N . VAL A 1 235 ? 64.625 44.188 5.740 1.00 28.00 234 VAL A N 1
ATOM 1717 C CA . VAL A 1 235 ? 65.305 45.468 5.628 1.00 27.32 234 VAL A CA 1
ATOM 1718 C C . VAL A 1 235 ? 66.483 45.341 4.669 1.00 28.76 234 VAL A C 1
ATOM 1719 O O . VAL A 1 235 ? 67.302 44.400 4.755 1.00 30.08 234 VAL A O 1
ATOM 1723 N N . ASP A 1 236 ? 66.571 46.290 3.740 1.00 25.38 235 ASP A N 1
ATOM 1724 C CA . ASP A 1 236 ? 67.720 46.428 2.868 1.00 37.81 235 ASP A CA 1
ATOM 1725 C C . ASP A 1 236 ? 68.828 47.040 3.720 1.00 37.24 235 ASP A C 1
ATOM 1726 O O . ASP A 1 236 ? 68.879 48.245 3.941 1.00 33.33 235 ASP A O 1
ATOM 1731 N N . GLU A 1 237 ? 69.715 46.176 4.195 1.00 33.35 236 GLU A N 1
ATOM 1732 C CA . GLU A 1 237 ? 70.681 46.537 5.232 1.00 30.43 236 GLU A CA 1
ATOM 1733 C C . GLU A 1 237 ? 71.709 47.554 4.717 1.00 26.79 236 GLU A C 1
ATOM 1734 O O . GLU A 1 237 ? 72.071 48.509 5.417 1.00 32.58 236 GLU A O 1
ATOM 1740 N N . ALA A 1 238 ? 72.159 47.393 3.479 1.00 26.49 237 ALA A N 1
ATOM 1741 C CA . ALA A 1 238 ? 73.019 48.392 2.842 1.00 33.11 237 ALA A CA 1
ATOM 1742 C C . ALA A 1 238 ? 72.344 49.759 2.695 1.00 31.39 237 ALA A C 1
ATOM 1743 O O . ALA A 1 238 ? 72.974 50.790 2.936 1.00 39.43 237 ALA A O 1
ATOM 1745 N N . ALA A 1 239 ? 71.067 49.778 2.315 1.00 34.61 238 ALA A N 1
ATOM 1746 C CA . ALA A 1 239 ? 70.310 51.031 2.224 1.00 31.21 238 ALA A CA 1
ATOM 1747 C C . ALA A 1 239 ? 70.151 51.697 3.589 1.00 34.26 238 ALA A C 1
ATOM 1748 O O . ALA A 1 239 ? 70.128 52.920 3.670 1.00 27.99 238 ALA A O 1
ATOM 1750 N N . LEU A 1 240 ? 70.008 50.886 4.638 1.00 34.35 239 LEU A N 1
ATOM 1751 C CA . LEU A 1 240 ? 69.870 51.408 6.004 1.00 29.63 239 LEU A CA 1
ATOM 1752 C C . LEU A 1 240 ? 71.165 52.082 6.441 1.00 33.56 239 LEU A C 1
ATOM 1753 O O . LEU A 1 240 ? 71.136 53.172 7.002 1.00 28.92 239 LEU A O 1
ATOM 1758 N N . VAL A 1 241 ? 72.306 51.445 6.169 1.00 27.03 240 VAL A N 1
ATOM 1759 C CA . VAL A 1 241 ? 73.605 52.028 6.514 1.00 28.64 240 VAL A CA 1
ATOM 1760 C C . VAL A 1 241 ? 73.787 53.373 5.812 1.00 30.18 240 VAL A C 1
ATOM 1761 O O . VAL A 1 241 ? 74.220 54.351 6.432 1.00 31.54 240 VAL A O 1
ATOM 1765 N N . THR A 1 242 ? 73.439 53.425 4.526 1.00 31.03 241 THR A N 1
ATOM 1766 C CA . THR A 1 242 ? 73.512 54.670 3.767 1.00 34.09 241 THR A CA 1
ATOM 1767 C C . THR A 1 242 ? 72.623 55.774 4.361 1.00 31.78 241 THR A C 1
ATOM 1768 O O . THR A 1 242 ? 73.088 56.906 4.542 1.00 38.58 241 THR A O 1
ATOM 1772 N N . ALA A 1 243 ? 71.380 55.431 4.679 1.00 32.50 242 ALA A N 1
ATOM 1773 C CA . ALA A 1 243 ? 70.425 56.369 5.262 1.00 29.11 242 ALA A CA 1
ATOM 1774 C C . ALA A 1 243 ? 70.918 56.920 6.603 1.00 28.47 242 ALA A C 1
ATOM 1775 O O . ALA A 1 243 ? 70.822 58.119 6.860 1.00 32.27 242 ALA A O 1
ATOM 1777 N N . LEU A 1 244 ? 71.461 56.049 7.456 1.00 27.47 243 LEU A N 1
ATOM 1778 C CA . LEU A 1 244 ? 72.037 56.498 8.733 1.00 26.32 243 LEU A CA 1
ATOM 1779 C C . LEU A 1 244 ? 73.267 57.395 8.528 1.00 32.89 243 LEU A C 1
ATOM 1780 O O . LEU A 1 244 ? 73.401 58.419 9.196 1.00 32.48 243 LEU A O 1
ATOM 1785 N N . GLN A 1 245 ? 74.150 57.017 7.591 1.00 29.96 244 GLN A N 1
ATOM 1786 C CA . GLN A 1 245 ? 75.364 57.779 7.305 1.00 37.93 244 GLN A CA 1
ATOM 1787 C C . GLN A 1 245 ? 75.047 59.206 6.846 1.00 36.13 244 GLN A C 1
ATOM 1788 O O . GLN A 1 245 ? 75.670 60.154 7.305 1.00 41.56 244 GLN A O 1
ATOM 1791 N N . ASN A 1 246 ? 74.059 59.334 5.956 1.00 36.91 245 ASN A N 1
ATOM 1792 C CA . ASN A 1 246 ? 73.658 60.613 5.349 1.00 31.53 245 ASN A CA 1
ATOM 1793 C C . ASN A 1 246 ? 72.706 61.466 6.194 1.00 34.37 245 ASN A C 1
ATOM 1794 O O . ASN A 1 246 ? 72.394 62.598 5.810 1.00 34.12 245 ASN A O 1
ATOM 1799 N N . GLY A 1 247 ? 72.220 60.934 7.313 1.00 37.17 246 GLY A N 1
ATOM 1800 C CA . GLY A 1 247 ? 71.200 61.627 8.102 1.00 32.99 246 GLY A CA 1
ATOM 1801 C C . GLY A 1 247 ? 69.813 61.616 7.473 1.00 29.68 246 GLY A C 1
ATOM 1802 O O . GLY A 1 247 ? 68.960 62.414 7.858 1.00 38.42 246 GLY A O 1
ATOM 1803 N N . THR A 1 248 ? 69.578 60.706 6.530 1.00 33.88 247 THR A N 1
ATOM 1804 C CA . THR A 1 248 ? 68.254 60.489 5.929 1.00 36.99 247 THR A CA 1
ATOM 1805 C C . THR A 1 248 ? 67.222 60.123 6.990 1.00 33.85 247 THR A C 1
ATOM 1806 O O . THR A 1 248 ? 66.087 60.603 6.925 1.00 30.96 247 THR A O 1
ATOM 1810 N N . ILE A 1 249 ? 67.634 59.274 7.937 1.00 32.62 248 ILE A N 1
ATOM 1811 C CA . ILE A 1 249 ? 66.843 58.922 9.129 1.00 41.15 248 ILE A CA 1
ATOM 1812 C C . ILE A 1 249 ? 67.664 59.224 10.390 1.00 29.55 248 ILE A C 1
ATOM 1813 O O . ILE A 1 249 ? 68.870 59.487 10.312 1.00 34.69 248 ILE A O 1
ATOM 1818 N N . ALA A 1 250 ? 66.984 59.257 11.529 1.00 31.09 249 ALA A N 1
ATOM 1819 C CA . ALA A 1 250 ? 67.564 59.711 12.790 1.00 27.07 249 ALA A CA 1
ATOM 1820 C C . ALA A 1 250 ? 68.106 58.603 13.683 1.00 25.70 249 ALA A C 1
ATOM 1821 O O . ALA A 1 250 ? 68.894 58.892 14.590 1.00 35.16 249 ALA A O 1
ATOM 1823 N N . GLY A 1 251 ? 67.690 57.355 13.485 1.00 24.79 250 GLY A N 1
ATOM 1824 C CA . GLY A 1 251 ? 68.132 56.282 14.384 1.00 31.04 250 GLY A CA 1
ATOM 1825 C C . GLY A 1 251 ? 67.529 54.950 14.023 1.00 25.61 250 GLY A C 1
ATOM 1826 O O . GLY A 1 251 ? 66.588 54.879 13.223 1.00 30.12 250 GLY A O 1
ATOM 1827 N N . ALA A 1 252 ? 68.071 53.875 14.604 1.00 23.07 251 ALA A N 1
ATOM 1828 C CA . ALA A 1 252 ? 67.543 52.546 14.374 1.00 21.53 251 ALA A CA 1
ATOM 1829 C C . ALA A 1 252 ? 67.855 51.640 15.540 1.00 21.73 251 ALA A C 1
ATOM 1830 O O . ALA A 1 252 ? 68.891 51.820 16.204 1.00 23.56 251 ALA A O 1
ATOM 1832 N N . GLY A 1 253 ? 66.956 50.686 15.775 1.00 21.03 252 GLY A N 1
ATOM 1833 C CA . GLY A 1 253 ? 67.124 49.616 16.761 1.00 28.71 252 GLY A CA 1
ATOM 1834 C C . GLY A 1 253 ? 66.837 48.294 16.095 1.00 23.29 252 GLY A C 1
ATOM 1835 O O . GLY A 1 253 ? 65.741 48.106 15.551 1.00 25.57 252 GLY A O 1
ATOM 1836 N N . LEU A 1 254 ? 67.803 47.369 16.125 1.00 25.70 253 LEU A N 1
ATOM 1837 C CA . LEU A 1 254 ? 67.697 46.122 15.364 1.00 25.55 253 LEU A CA 1
ATOM 1838 C C . LEU A 1 254 ? 67.994 44.910 16.242 1.00 22.77 253 LEU A C 1
ATOM 1839 O O . LEU A 1 254 ? 69.038 44.869 16.903 1.00 22.58 253 LEU A O 1
ATOM 1844 N N . ASP A 1 255 ? 67.070 43.942 16.240 1.00 24.02 254 ASP A N 1
ATOM 1845 C CA . ASP A 1 255 ? 67.231 42.646 16.908 1.00 22.07 254 ASP A CA 1
ATOM 1846 C C . ASP A 1 255 ? 67.634 41.524 15.920 1.00 26.34 254 ASP A C 1
ATOM 1847 O O . ASP A 1 255 ? 68.066 40.441 16.336 1.00 27.03 254 ASP A O 1
ATOM 1852 N N . VAL A 1 256 ? 67.474 41.794 14.623 1.00 23.97 255 VAL A N 1
ATOM 1853 C CA . VAL A 1 256 ? 67.641 40.807 13.564 1.00 23.28 255 VAL A CA 1
ATOM 1854 C C . VAL A 1 256 ? 68.372 41.436 12.383 1.00 29.18 255 VAL A C 1
ATOM 1855 O O . VAL A 1 256 ? 68.331 42.668 12.206 1.00 25.52 255 VAL A O 1
ATOM 1859 N N . PHE A 1 257 ? 69.032 40.597 11.584 1.00 23.49 256 PHE A N 1
ATOM 1860 C CA . PHE A 1 257 ? 69.987 41.043 10.574 1.00 24.98 256 PHE A CA 1
ATOM 1861 C C . PHE A 1 257 ? 69.967 40.082 9.395 1.00 29.11 256 PHE A C 1
ATOM 1862 O O . PHE A 1 257 ? 69.473 38.956 9.522 1.00 25.50 256 PHE A O 1
ATOM 1870 N N . GLU A 1 258 ? 70.494 40.547 8.268 1.00 29.46 257 GLU A N 1
ATOM 1871 C CA . GLU A 1 258 ? 70.525 39.770 7.013 1.00 26.33 257 GLU A CA 1
ATOM 1872 C C . GLU A 1 258 ? 71.300 38.467 7.117 1.00 28.44 257 GLU A C 1
ATOM 1873 O O . GLU A 1 258 ? 70.877 37.465 6.529 1.00 28.49 257 GLU A O 1
ATOM 1879 N N . ASN A 1 259 ? 72.439 38.487 7.819 1.00 29.28 258 ASN A N 1
ATOM 1880 C CA . ASN A 1 259 ? 73.335 37.320 7.860 1.00 34.26 258 ASN A CA 1
ATOM 1881 C C . ASN A 1 259 ? 73.901 37.120 9.264 1.00 40.81 258 ASN A C 1
ATOM 1882 O O . ASN A 1 259 ? 75.108 37.233 9.486 1.00 33.69 258 ASN A O 1
ATOM 1887 N N . GLU A 1 260 ? 72.993 36.812 10.192 1.00 29.15 259 GLU A N 1
ATOM 1888 C CA . GLU A 1 260 ? 73.342 36.602 11.600 1.00 27.48 259 GLU A CA 1
ATOM 1889 C C . GLU A 1 260 ? 74.342 35.441 11.719 1.00 26.60 259 GLU A C 1
ATOM 1890 O O . GLU A 1 260 ? 74.233 34.451 10.962 1.00 25.24 259 GLU A O 1
ATOM 1896 N N . PRO A 1 261 ? 75.339 35.527 12.608 1.00 27.59 260 PRO A N 1
ATOM 1897 C CA . PRO A 1 261 ? 75.539 36.598 13.597 1.00 23.42 260 PRO A CA 1
ATOM 1898 C C . PRO A 1 261 ? 76.387 37.788 13.128 1.00 29.03 260 PRO A C 1
ATOM 1899 O O . PRO A 1 261 ? 76.865 38.576 13.957 1.00 31.34 260 PRO A O 1
ATOM 1903 N N . ASN A 1 262 ? 76.567 37.942 11.818 1.00 27.67 261 ASN A N 1
ATOM 1904 C CA . ASN A 1 262 ? 77.415 38.993 11.266 1.00 27.57 261 ASN A CA 1
ATOM 1905 C C . ASN A 1 262 ? 76.589 40.273 11.157 1.00 38.85 261 ASN A C 1
ATOM 1906 O O . ASN A 1 262 ? 75.468 40.280 10.639 1.00 33.85 261 ASN A O 1
ATOM 1911 N N . VAL A 1 263 ? 77.147 41.336 11.720 1.00 40.03 262 VAL A N 1
ATOM 1912 C CA . VAL A 1 263 ? 76.571 42.669 11.664 1.00 28.87 262 VAL A CA 1
ATOM 1913 C C . VAL A 1 263 ? 77.630 43.548 10.977 1.00 34.36 262 VAL A C 1
ATOM 1914 O O . VAL A 1 263 ? 78.805 43.538 11.383 1.00 35.67 262 VAL A O 1
ATOM 1918 N N . PRO A 1 264 ? 77.234 44.311 9.935 1.00 34.66 263 PRO A N 1
ATOM 1919 C CA . PRO A 1 264 ? 78.214 45.160 9.242 1.00 33.95 263 PRO A CA 1
ATOM 1920 C C . PRO A 1 264 ? 78.914 46.125 10.183 1.00 29.92 263 PRO A C 1
ATOM 1921 O O . PRO A 1 264 ? 78.244 46.734 11.039 1.00 33.36 263 PRO A O 1
ATOM 1925 N N . GLU A 1 265 ? 80.231 46.263 10.018 1.00 32.71 264 GLU A N 1
ATOM 1926 C CA . GLU A 1 265 ? 81.068 47.142 10.848 1.00 44.19 264 GLU A CA 1
ATOM 1927 C C . GLU A 1 265 ? 80.518 48.567 10.908 1.00 44.19 264 GLU A C 1
ATOM 1928 O O . GLU A 1 265 ? 80.556 49.201 11.959 1.00 43.65 264 GLU A O 1
ATOM 1931 N N . ALA A 1 266 ? 79.999 49.058 9.777 1.00 35.34 265 ALA A N 1
ATOM 1932 C CA . ALA A 1 266 ? 79.439 50.406 9.701 1.00 32.47 265 ALA A CA 1
ATOM 1933 C C . ALA A 1 266 ? 78.287 50.590 10.677 1.00 35.08 265 ALA A C 1
ATOM 1934 O O . ALA A 1 266 ? 78.205 51.614 11.343 1.00 39.89 265 ALA A O 1
ATOM 1936 N N . LEU A 1 267 ? 77.422 49.585 10.805 1.00 32.72 266 LEU A N 1
ATOM 1937 C CA . LEU A 1 267 ? 76.302 49.669 11.755 1.00 33.06 266 LEU A CA 1
ATOM 1938 C C . LEU A 1 267 ? 76.782 49.806 13.203 1.00 26.93 266 LEU A C 1
ATOM 1939 O O . LEU A 1 267 ? 76.131 50.460 14.015 1.00 28.79 266 LEU A O 1
ATOM 1944 N N . LEU A 1 268 ? 77.917 49.192 13.522 1.00 33.68 267 LEU A N 1
ATOM 1945 C CA . LEU A 1 268 ? 78.495 49.295 14.862 1.00 36.69 267 LEU A CA 1
ATOM 1946 C C . LEU A 1 268 ? 79.045 50.689 15.220 1.00 34.09 267 LEU A C 1
ATOM 1947 O O . LEU A 1 268 ? 79.231 50.976 16.392 1.00 34.79 267 LEU A O 1
ATOM 1952 N N . SER A 1 269 ? 79.336 51.534 14.220 1.00 34.47 268 SER A N 1
ATOM 1953 C CA . SER A 1 269 ? 79.951 52.840 14.449 1.00 40.22 268 SER A CA 1
ATOM 1954 C C . SER A 1 269 ? 78.991 53.977 14.834 1.00 46.93 268 SER A C 1
ATOM 1955 O O . SER A 1 269 ? 79.435 55.004 15.350 1.00 40.73 268 SER A O 1
ATOM 1958 N N . PHE A 1 270 ? 77.704 53.812 14.550 1.00 32.21 269 PHE A N 1
ATOM 1959 C CA . PHE A 1 270 ? 76.725 54.877 14.709 1.00 34.55 269 PHE A CA 1
ATOM 1960 C C . PHE A 1 270 ? 76.283 55.053 16.160 1.00 32.68 269 PHE A C 1
ATOM 1961 O O . PHE A 1 270 ? 75.793 54.108 16.768 1.00 39.30 269 PHE A O 1
ATOM 1969 N N . PRO A 1 271 ? 76.393 56.281 16.700 1.00 33.74 270 PRO A N 1
ATOM 1970 C CA . PRO A 1 271 ? 75.950 56.490 18.082 1.00 33.24 270 PRO A CA 1
ATOM 1971 C C . PRO A 1 271 ? 74.418 56.563 18.265 1.00 36.07 270 PRO A C 1
ATOM 1972 O O . PRO A 1 271 ? 73.953 56.636 19.411 1.00 39.89 270 PRO A O 1
ATOM 1976 N N . ASN A 1 272 ? 73.654 56.530 17.167 1.00 31.61 271 ASN A N 1
ATOM 1977 C CA . ASN A 1 272 ? 72.194 56.604 17.192 1.00 29.42 271 ASN A CA 1
ATOM 1978 C C . ASN A 1 272 ? 71.503 55.253 16.873 1.00 28.37 271 ASN A C 1
ATOM 1979 O O . ASN A 1 272 ? 70.321 55.214 16.491 1.00 29.69 271 ASN A O 1
ATOM 1984 N N . VAL A 1 273 ? 72.238 54.154 17.085 1.00 27.33 272 VAL A N 1
ATOM 1985 C CA . VAL A 1 273 ? 71.769 52.802 16.759 1.00 24.31 272 VAL A CA 1
ATOM 1986 C C . VAL A 1 273 ? 71.930 51.893 17.973 1.00 31.74 272 VAL A C 1
ATOM 1987 O O . VAL A 1 273 ? 72.993 51.902 18.601 1.00 28.41 272 VAL A O 1
ATOM 1991 N N . SER A 1 274 ? 70.871 51.148 18.294 1.00 21.60 273 SER A N 1
ATOM 1992 C CA . SER A 1 274 ? 70.897 50.094 19.294 1.00 23.34 273 SER A CA 1
ATOM 1993 C C . SER A 1 274 ? 70.809 48.739 18.564 1.00 23.61 273 SER A C 1
ATOM 1994 O O . SER A 1 274 ? 69.960 48.541 17.669 1.00 26.37 273 SER A O 1
ATOM 1997 N N . LEU A 1 275 ? 71.644 47.801 18.986 1.00 22.99 274 LEU A N 1
ATOM 1998 C CA . LEU A 1 275 ? 71.792 46.483 18.362 1.00 23.77 274 LEU A CA 1
ATOM 1999 C C . LEU A 1 275 ? 71.661 45.350 19.375 1.00 25.47 274 LEU A C 1
ATOM 2000 O O . LEU A 1 275 ? 72.290 45.396 20.449 1.00 24.19 274 LEU A O 1
ATOM 2005 N N . LEU A 1 276 ? 70.860 44.338 19.051 1.00 24.18 275 LEU A N 1
ATOM 2006 C CA . LEU A 1 276 ? 70.661 43.178 19.931 1.00 18.31 275 LEU A CA 1
ATOM 2007 C C . LEU A 1 276 ? 70.860 41.874 19.157 1.00 17.22 275 LEU A C 1
ATOM 2008 O O . LEU A 1 276 ? 70.430 41.781 17.996 1.00 23.30 275 LEU A O 1
ATOM 2013 N N . PRO A 1 277 ? 71.410 40.835 19.822 1.00 20.83 276 PRO A N 1
ATOM 2014 C CA . PRO A 1 277 ? 71.692 39.559 19.152 1.00 21.32 276 PRO A CA 1
ATOM 2015 C C . PRO A 1 277 ? 70.466 38.612 19.115 1.00 20.70 276 PRO A C 1
ATOM 2016 O O . PRO A 1 277 ? 70.524 37.488 19.651 1.00 24.02 276 PRO A O 1
ATOM 2020 N N . HIS A 1 278 ? 69.394 39.054 18.451 1.00 23.57 277 HIS A N 1
ATOM 2021 C CA . HIS A 1 278 ? 68.188 38.236 18.241 1.00 19.70 277 HIS A CA 1
ATOM 2022 C C . HIS A 1 278 ? 67.632 37.667 19.553 1.00 18.22 277 HIS A C 1
ATOM 2023 O O . HIS A 1 278 ? 67.504 36.449 19.737 1.00 21.72 277 HIS A O 1
ATOM 2030 N N . VAL A 1 279 ? 67.383 38.577 20.495 1.00 21.92 278 VAL A N 1
ATOM 2031 C CA . VAL A 1 279 ? 66.987 38.200 21.855 1.00 25.30 278 VAL A CA 1
ATOM 2032 C C . VAL A 1 279 ? 65.512 38.418 22.168 1.00 22.27 278 VAL A C 1
ATOM 2033 O O . VAL A 1 279 ? 65.126 38.282 23.332 1.00 22.94 278 VAL A O 1
ATOM 2037 N N . ALA A 1 280 ? 64.664 38.775 21.194 1.00 22.86 279 ALA A N 1
ATOM 2038 C CA . ALA A 1 280 ? 63.296 39.170 21.554 1.00 28.06 279 ALA A CA 1
ATOM 2039 C C . ALA A 1 280 ? 62.468 38.148 22.362 1.00 22.01 279 ALA A C 1
ATOM 2040 O O . ALA A 1 280 ? 61.677 38.551 23.205 1.00 25.72 279 ALA A O 1
ATOM 2042 N N . SER A 1 281 ? 62.686 36.846 22.175 1.00 21.71 280 SER A N 1
ATOM 2043 C CA . SER A 1 281 ? 62.002 35.837 23.003 1.00 29.93 280 SER A CA 1
ATOM 2044 C C . SER A 1 281 ? 62.871 35.201 24.095 1.00 28.06 280 SER A C 1
ATOM 2045 O O . SER A 1 281 ? 62.425 34.246 24.767 1.00 29.78 280 SER A O 1
ATOM 2048 N N . ALA A 1 282 ? 64.076 35.728 24.286 1.00 23.97 281 ALA A N 1
ATOM 2049 C CA . ALA A 1 282 ? 65.174 35.021 24.976 1.00 20.97 281 ALA A CA 1
ATOM 2050 C C . ALA A 1 282 ? 65.197 35.145 26.504 1.00 18.77 281 ALA A C 1
ATOM 2051 O O . ALA A 1 282 ? 66.251 35.411 27.115 1.00 23.84 281 ALA A O 1
ATOM 2053 N N . SER A 1 283 ? 64.056 34.874 27.147 1.00 23.86 282 SER A N 1
ATOM 2054 C CA . SER A 1 283 ? 64.024 34.653 28.596 1.00 23.80 282 SER A CA 1
ATOM 2055 C C . SER A 1 283 ? 63.894 33.156 28.875 1.00 22.44 282 SER A C 1
ATOM 2056 O O . SER A 1 283 ? 63.451 32.378 28.038 1.00 19.68 282 SER A O 1
ATOM 2059 N N . VAL A 1 284 ? 64.282 32.765 30.070 1.00 22.11 283 VAL A N 1
ATOM 2060 C CA . VAL A 1 284 ? 64.161 31.365 30.475 1.00 26.76 283 VAL A CA 1
ATOM 2061 C C . VAL A 1 284 ? 62.699 30.900 30.397 1.00 20.99 283 VAL A C 1
ATOM 2062 O O . VAL A 1 284 ? 62.405 29.859 29.803 1.00 20.87 283 VAL A O 1
ATOM 2066 N N . VAL A 1 285 ? 61.784 31.690 30.959 1.00 25.22 284 VAL A N 1
ATOM 2067 C CA . VAL A 1 285 ? 60.360 31.287 30.998 1.00 25.19 284 VAL A CA 1
ATOM 2068 C C . VAL A 1 285 ? 59.760 31.106 29.595 1.00 28.15 284 VAL A C 1
ATOM 2069 O O . VAL A 1 285 ? 59.098 30.100 29.302 1.00 24.28 284 VAL A O 1
ATOM 2073 N N . THR A 1 286 ? 60.051 32.047 28.698 1.00 21.42 285 THR A N 1
ATOM 2074 C CA . THR A 1 286 ? 59.485 31.990 27.355 1.00 24.31 285 THR A CA 1
ATOM 2075 C C . THR A 1 286 ? 60.134 30.887 26.509 1.00 24.68 285 THR A C 1
ATOM 2076 O O . THR A 1 286 ? 59.440 30.187 25.777 1.00 20.71 285 THR A O 1
ATOM 2080 N N . ARG A 1 287 ? 61.447 30.712 26.622 1.00 24.35 286 ARG A N 1
ATOM 2081 C CA . ARG A 1 287 ? 62.109 29.639 25.889 1.00 20.96 286 ARG A CA 1
ATOM 2082 C C . ARG A 1 287 ? 61.728 28.266 26.422 1.00 21.88 286 ARG A C 1
ATOM 2083 O O . ARG A 1 287 ? 61.694 27.302 25.641 1.00 23.06 286 ARG A O 1
ATOM 2091 N N . ASN A 1 288 ? 61.415 28.169 27.711 1.00 24.69 287 ASN A N 1
ATOM 2092 C CA . ASN A 1 288 ? 60.887 26.923 28.304 1.00 23.74 287 ASN A CA 1
ATOM 2093 C C . ASN A 1 288 ? 59.524 26.614 27.669 1.00 24.77 287 ASN A C 1
ATOM 2094 O O . ASN A 1 288 ? 59.276 25.472 27.265 1.00 20.86 287 ASN A O 1
ATOM 2099 N N . ALA A 1 289 ? 58.684 27.635 27.528 1.00 24.77 288 ALA A N 1
ATOM 2100 C CA . ALA A 1 289 ? 57.368 27.470 26.906 1.00 24.89 288 ALA A CA 1
ATOM 2101 C C . ALA A 1 289 ? 57.457 27.091 25.424 1.00 28.74 288 ALA A C 1
ATOM 2102 O O . ALA A 1 289 ? 56.692 26.240 24.952 1.00 23.37 288 ALA A O 1
ATOM 2104 N N . MET A 1 290 ? 58.393 27.705 24.692 1.00 21.50 289 MET A N 1
ATOM 2105 C CA . MET A 1 290 ? 58.669 27.343 23.307 1.00 23.05 289 MET A CA 1
ATOM 2106 C C . MET A 1 290 ? 59.149 25.883 23.212 1.00 22.68 289 MET A C 1
ATOM 2107 O O . MET A 1 290 ? 58.702 25.123 22.348 1.00 24.60 289 MET A O 1
ATOM 2112 N N . SER A 1 291 ? 60.065 25.490 24.097 1.00 21.30 290 SER A N 1
ATOM 2113 C CA . SER A 1 291 ? 60.534 24.096 24.151 1.00 27.80 290 SER A CA 1
ATOM 2114 C C . SER A 1 291 ? 59.381 23.117 24.377 1.00 20.60 290 SER A C 1
ATOM 2115 O O . SER A 1 291 ? 59.287 22.086 23.687 1.00 24.23 290 SER A O 1
ATOM 2118 N N . ASP A 1 292 ? 58.509 23.441 25.330 1.00 21.11 291 ASP A N 1
ATOM 2119 C CA . ASP A 1 292 ? 57.358 22.599 25.648 1.00 19.75 291 ASP A CA 1
ATOM 2120 C C . ASP A 1 292 ? 56.444 22.453 24.432 1.00 24.47 291 ASP A C 1
ATOM 2121 O O . ASP A 1 292 ? 55.992 21.352 24.129 1.00 23.24 291 ASP A O 1
ATOM 2126 N N . LEU A 1 293 ? 56.215 23.550 23.717 1.00 26.03 292 LEU A N 1
ATOM 2127 C CA . LEU A 1 293 ? 55.362 23.516 22.532 1.00 26.05 292 LEU A CA 1
ATOM 2128 C C . LEU A 1 293 ? 55.951 22.702 21.370 1.00 25.76 292 LEU A C 1
ATOM 2129 O O . LEU A 1 293 ? 55.207 21.992 20.670 1.00 21.85 292 LEU A O 1
ATOM 2134 N N . VAL A 1 294 ? 57.271 22.768 21.144 1.00 21.84 293 VAL A N 1
ATOM 2135 C CA . VAL A 1 294 ? 57.928 21.873 20.167 1.00 22.21 293 VAL A CA 1
ATOM 2136 C C . VAL A 1 294 ? 57.662 20.403 20.529 1.00 30.49 293 VAL A C 1
ATOM 2137 O O . VAL A 1 294 ? 57.205 19.617 19.701 1.00 21.18 293 VAL A O 1
ATOM 2141 N N . VAL A 1 295 ? 57.968 20.025 21.768 1.00 27.02 294 VAL A N 1
ATOM 2142 C CA . VAL A 1 295 ? 57.767 18.632 22.207 1.00 30.13 294 VAL A CA 1
ATOM 2143 C C . VAL A 1 295 ? 56.288 18.224 22.202 1.00 28.51 294 VAL A C 1
ATOM 2144 O O . VAL A 1 295 ? 55.961 17.130 21.717 1.00 28.57 294 VAL A O 1
ATOM 2148 N N . ASP A 1 296 ? 55.409 19.098 22.686 1.00 30.43 295 ASP A N 1
ATOM 2149 C CA . ASP A 1 296 ? 53.980 18.777 22.741 1.00 25.60 295 ASP A CA 1
ATOM 2150 C C . ASP A 1 296 ? 53.334 18.644 21.344 1.00 25.83 295 ASP A C 1
ATOM 2151 O O . ASP A 1 296 ? 52.458 17.810 21.179 1.00 27.87 295 ASP A O 1
ATOM 2156 N N . ASN A 1 297 ? 53.811 19.405 20.362 1.00 26.02 296 ASN A N 1
ATOM 2157 C CA . ASN A 1 297 ? 53.444 19.171 18.952 1.00 21.78 296 ASN A CA 1
ATOM 2158 C C . ASN A 1 297 ? 53.818 17.751 18.495 1.00 24.31 296 ASN A C 1
ATOM 2159 O O . ASN A 1 297 ? 52.997 17.042 17.904 1.00 22.71 296 ASN A O 1
ATOM 2164 N N . LEU A 1 298 ? 55.035 17.328 18.779 1.00 27.93 297 LEU A N 1
ATOM 2165 C CA . LEU A 1 298 ? 55.500 15.987 18.381 1.00 24.83 297 LEU A CA 1
ATOM 2166 C C . LEU A 1 298 ? 54.684 14.898 19.093 1.00 34.80 297 LEU A C 1
ATOM 2167 O O . LEU A 1 298 ? 54.222 13.941 18.452 1.00 30.34 297 LEU A O 1
ATOM 2172 N N . LYS A 1 299 ? 54.467 15.071 20.397 1.00 34.64 298 LYS A N 1
ATOM 2173 C CA . LYS A 1 299 ? 53.658 14.119 21.179 1.00 36.30 298 LYS A CA 1
ATOM 2174 C C . LYS A 1 299 ? 52.213 14.036 20.687 1.00 27.63 298 LYS A C 1
ATOM 2175 O O . LYS A 1 299 ? 51.666 12.932 20.536 1.00 29.72 298 LYS A O 1
ATOM 2181 N N . ALA A 1 300 ? 51.607 15.193 20.413 1.00 25.62 299 ALA A N 1
ATOM 2182 C CA . ALA A 1 300 ? 50.241 15.230 19.861 1.00 35.13 299 ALA A CA 1
ATOM 2183 C C . ALA A 1 300 ? 50.168 14.537 18.500 1.00 31.63 299 ALA A C 1
ATOM 2184 O O . ALA A 1 300 ? 49.258 13.738 18.254 1.00 32.33 299 ALA A O 1
ATOM 2186 N N . TRP A 1 301 ? 51.123 14.830 17.617 1.00 30.45 300 TRP A N 1
ATOM 2187 C CA . TRP A 1 301 ? 51.167 14.211 16.291 1.00 28.88 300 TRP A CA 1
ATOM 2188 C C . TRP A 1 301 ? 51.210 12.685 16.365 1.00 36.14 300 TRP A C 1
ATOM 2189 O O . TRP A 1 301 ? 50.401 12.005 15.737 1.00 29.97 300 TRP A O 1
ATOM 2200 N N . PHE A 1 302 ? 52.147 12.161 17.138 1.00 25.51 301 PHE A N 1
ATOM 2201 C CA . PHE A 1 302 ? 52.352 10.716 17.184 1.00 34.20 301 PHE A CA 1
ATOM 2202 C C . PHE A 1 302 ? 51.318 9.973 18.035 1.00 50.55 301 PHE A C 1
ATOM 2203 O O . PHE A 1 302 ? 51.140 8.768 17.861 1.00 47.24 301 PHE A O 1
ATOM 2211 N N . SER A 1 303 ? 50.622 10.675 18.926 1.00 29.42 302 SER A N 1
ATOM 2212 C CA . SER A 1 303 ? 49.619 10.046 19.784 1.00 29.77 302 SER A CA 1
ATOM 2213 C C . SER A 1 303 ? 48.187 10.167 19.236 1.00 39.28 302 SER A C 1
ATOM 2214 O O . SER A 1 303 ? 47.410 9.218 19.363 1.00 39.69 302 SER A O 1
ATOM 2217 N N . THR A 1 304 ? 47.859 11.309 18.622 1.00 31.44 303 THR A N 1
ATOM 2218 C CA . THR A 1 304 ? 46.508 11.592 18.109 1.00 27.54 303 THR A CA 1
ATOM 2219 C C . THR A 1 304 ? 46.391 11.847 16.600 1.00 37.45 303 THR A C 1
ATOM 2220 O O . THR A 1 304 ? 45.281 11.862 16.066 1.00 33.50 303 THR A O 1
ATOM 2224 N N . GLY A 1 305 ? 47.517 12.067 15.929 1.00 28.80 304 GLY A N 1
ATOM 2225 C CA . GLY A 1 305 ? 47.533 12.433 14.518 1.00 38.57 304 GLY A CA 1
ATOM 2226 C C . GLY A 1 305 ? 47.198 13.874 14.184 1.00 28.46 304 GLY A C 1
ATOM 2227 O O . GLY A 1 305 ? 47.103 14.223 13.010 1.00 33.69 304 GLY A O 1
ATOM 2228 N N . GLU A 1 306 ? 47.055 14.721 15.209 1.00 34.91 305 GLU A N 1
ATOM 2229 C CA . GLU A 1 306 ? 46.763 16.137 15.023 1.00 31.07 305 GLU A CA 1
ATOM 2230 C C . GLU A 1 306 ? 47.794 16.938 15.807 1.00 28.37 305 GLU A C 1
ATOM 2231 O O . GLU A 1 306 ? 47.930 16.772 17.023 1.00 32.35 305 GLU A O 1
ATOM 2237 N N . ALA A 1 307 ? 48.531 17.781 15.100 1.00 28.44 306 ALA A N 1
ATOM 2238 C CA . ALA A 1 307 ? 49.492 18.674 15.748 1.00 28.43 306 ALA A CA 1
ATOM 2239 C C . ALA A 1 307 ? 48.752 19.794 16.482 1.00 27.90 306 ALA A C 1
ATOM 2240 O O . ALA A 1 307 ? 47.565 20.026 16.242 1.00 29.79 306 ALA A O 1
ATOM 2242 N N . LEU A 1 308 ? 49.465 20.515 17.350 1.00 28.28 307 LEU A N 1
ATOM 2243 C CA . LEU A 1 308 ? 48.876 21.610 18.101 1.00 24.78 307 LEU A CA 1
ATOM 2244 C C . LEU A 1 308 ? 48.901 22.900 17.287 1.00 32.56 307 LEU A C 1
ATOM 2245 O O . LEU A 1 308 ? 47.896 23.611 17.228 1.00 26.38 307 LEU A O 1
ATOM 2250 N N . THR A 1 309 ? 50.044 23.184 16.666 1.00 24.80 308 THR A N 1
ATOM 2251 C CA . THR A 1 309 ? 50.282 24.449 15.959 1.00 23.44 308 THR A CA 1
ATOM 2252 C C . THR A 1 309 ? 50.936 24.201 14.595 1.00 23.48 308 THR A C 1
ATOM 2253 O O . THR A 1 309 ? 52.029 24.703 14.308 1.00 21.91 308 THR A O 1
ATOM 2257 N N . PRO A 1 310 ? 50.248 23.449 13.719 1.00 24.74 309 PRO A N 1
ATOM 2258 C CA . PRO A 1 310 ? 50.759 23.354 12.361 1.00 24.52 309 PRO A CA 1
ATOM 2259 C C . PRO A 1 310 ? 50.709 24.739 11.688 1.00 25.07 309 PRO A C 1
ATOM 2260 O O . PRO A 1 310 ? 49.858 25.583 12.033 1.00 26.84 309 PRO A O 1
ATOM 2264 N N . VAL A 1 311 ? 51.629 24.947 10.762 1.00 23.07 310 VAL A N 1
ATOM 2265 C CA . VAL A 1 311 ? 51.678 26.160 9.968 1.00 21.89 310 VAL A CA 1
ATOM 2266 C C . VAL A 1 311 ? 50.585 26.153 8.920 1.00 36.08 310 VAL A C 1
ATOM 2267 O O . VAL A 1 311 ? 50.069 25.097 8.555 1.00 26.43 310 VAL A O 1
ATOM 2271 N N . ALA A 1 312 ? 50.243 27.339 8.440 1.00 29.22 311 ALA A N 1
ATOM 2272 C CA . ALA A 1 312 ? 49.156 27.489 7.449 1.00 25.93 311 ALA A CA 1
ATOM 2273 C C . ALA A 1 312 ? 49.323 26.649 6.169 1.00 32.48 311 ALA A C 1
ATOM 2274 O O . ALA A 1 312 ? 48.340 26.144 5.610 1.00 30.91 311 ALA A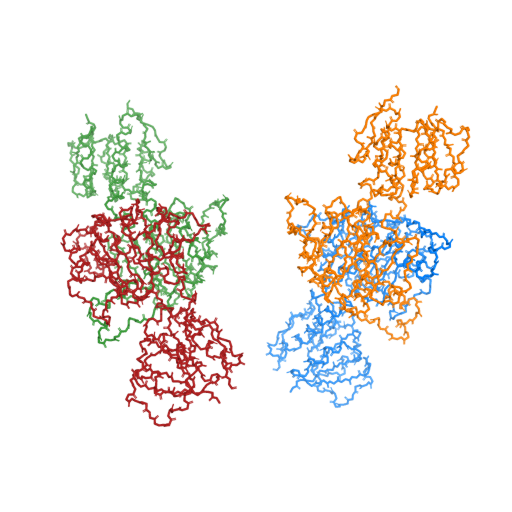 O 1
ATOM 2276 N N . GLU A 1 313 ? 50.576 26.491 5.731 1.00 28.19 312 GLU A N 1
ATOM 2277 C CA . GLU A 1 313 ? 50.891 25.766 4.504 1.00 35.88 312 GLU A CA 1
ATOM 2278 C C . GLU A 1 313 ? 50.750 24.243 4.620 1.00 29.07 312 GLU A C 1
ATOM 2279 O O . GLU A 1 313 ? 50.727 23.563 3.586 1.00 28.64 312 GLU A O 1
ATOM 2285 N N . THR A 1 314 ? 50.684 23.710 5.843 1.00 25.59 313 THR A N 1
ATOM 2286 C CA . THR A 1 314 ? 50.607 22.258 6.100 1.00 38.42 313 THR A CA 1
ATOM 2287 C C . THR A 1 314 ? 49.495 21.915 7.110 1.00 22.26 313 THR A C 1
ATOM 2288 O O . THR A 1 314 ? 49.781 21.450 8.208 1.00 26.22 313 THR A O 1
ATOM 2292 N N . PRO A 1 315 ? 48.213 22.039 6.706 1.00 29.01 314 PRO A N 1
ATOM 2293 C CA . PRO A 1 315 ? 47.096 21.704 7.609 1.00 22.75 314 PRO A CA 1
ATOM 2294 C C . PRO A 1 315 ? 46.824 20.191 7.523 1.00 32.50 314 PRO A C 1
ATOM 2295 O O . PRO A 1 315 ? 45.766 19.743 7.059 1.00 33.36 314 PRO A O 1
ATOM 2299 N N . PHE A 1 316 ? 47.797 19.407 7.969 1.00 25.95 315 PHE A N 1
ATOM 2300 C CA . PHE A 1 316 ? 47.842 17.985 7.685 1.00 31.13 315 PHE A CA 1
ATOM 2301 C C . PHE A 1 316 ? 47.423 17.177 8.904 1.00 35.27 315 PHE A C 1
ATOM 2302 O O . PHE A 1 316 ? 47.510 17.651 10.046 1.00 34.08 315 PHE A O 1
ATOM 2310 N N . ARG A 1 317 ? 46.968 15.950 8.641 1.00 29.53 316 ARG A N 1
ATOM 2311 C CA . ARG A 1 317 ? 46.684 14.972 9.687 1.00 31.63 316 ARG A CA 1
ATOM 2312 C C . ARG A 1 317 ? 47.518 13.735 9.398 1.00 32.22 316 ARG A C 1
ATOM 2313 O O . ARG A 1 317 ? 47.779 13.407 8.242 1.00 29.70 316 ARG A O 1
ATOM 2321 N N . ARG A 1 318 ? 47.969 13.067 10.453 1.00 27.65 317 ARG A N 1
ATOM 2322 C CA . ARG A 1 318 ? 48.885 11.946 10.294 1.00 37.28 317 ARG A CA 1
ATOM 2323 C C . ARG A 1 318 ? 48.234 10.747 9.625 1.00 29.12 317 ARG A C 1
ATOM 2324 O O . ARG A 1 318 ? 47.122 10.345 10.001 1.00 31.08 317 ARG A O 1
ATOM 2332 N N . ARG A 1 319 ? 48.935 10.178 8.643 1.00 29.27 318 ARG A N 1
ATOM 2333 C CA . ARG A 1 319 ? 48.594 8.870 8.077 1.00 33.68 318 ARG A CA 1
ATOM 2334 C C . ARG A 1 319 ? 49.710 7.886 8.421 1.00 34.62 318 ARG A C 1
ATOM 2335 O O . ARG A 1 319 ? 50.854 8.087 8.023 1.00 42.88 318 ARG A O 1
ATOM 2343 N N . ALA A 1 320 ? 49.366 6.820 9.134 1.00 41.93 319 ALA A N 1
ATOM 2344 C CA . ALA A 1 320 ? 50.332 5.767 9.474 1.00 39.46 319 ALA A CA 1
ATOM 2345 C C . ALA A 1 320 ? 49.865 4.448 8.887 1.00 47.26 319 ALA A C 1
ATOM 2346 O O . ALA A 1 320 ? 48.691 4.114 8.996 1.00 49.21 319 ALA A O 1
ATOM 2348 N N . ARG B 1 4 ? 63.794 96.144 34.680 1.00 47.02 3 ARG B N 1
ATOM 2349 C CA . ARG B 1 4 ? 63.848 94.650 34.520 1.00 50.94 3 ARG B CA 1
ATOM 2350 C C . ARG B 1 4 ? 64.247 93.998 35.843 1.00 38.54 3 ARG B C 1
ATOM 2351 O O . ARG B 1 4 ? 65.319 94.305 36.384 1.00 36.05 3 ARG B O 1
ATOM 2359 N N . PRO B 1 5 ? 63.411 93.085 36.381 1.00 35.52 4 PRO B N 1
ATOM 2360 C CA . PRO B 1 5 ? 63.847 92.385 37.587 1.00 27.10 4 PRO B CA 1
ATOM 2361 C C . PRO B 1 5 ? 65.098 91.549 37.346 1.00 33.24 4 PRO B C 1
ATOM 2362 O O . PRO B 1 5 ? 65.289 91.019 36.239 1.00 37.77 4 PRO B O 1
ATOM 2366 N N . ARG B 1 6 ? 65.907 91.423 38.387 1.00 29.78 5 ARG B N 1
ATOM 2367 C CA . ARG B 1 6 ? 67.182 90.746 38.317 1.00 32.13 5 ARG B CA 1
ATOM 2368 C C . ARG B 1 6 ? 67.055 89.328 38.852 1.00 46.97 5 ARG B C 1
ATOM 2369 O O . ARG B 1 6 ? 66.618 89.114 39.990 1.00 38.76 5 ARG B O 1
ATOM 2377 N N . ILE B 1 7 ? 67.411 88.356 38.002 1.00 31.97 6 ILE B N 1
ATOM 2378 C CA . ILE B 1 7 ? 67.273 86.962 38.334 1.00 37.36 6 ILE B CA 1
ATOM 2379 C C . ILE B 1 7 ? 68.659 86.338 38.439 1.00 40.96 6 ILE B C 1
ATOM 2380 O O . ILE B 1 7 ? 69.458 86.393 37.473 1.00 34.42 6 ILE B O 1
ATOM 2385 N N . LEU B 1 8 ? 68.921 85.726 39.593 1.00 38.20 7 LEU B N 1
ATOM 2386 C CA . LEU B 1 8 ? 70.136 84.979 39.826 1.00 32.43 7 LEU B CA 1
ATOM 2387 C C . LEU B 1 8 ? 70.036 83.573 39.274 1.00 45.21 7 LEU B C 1
ATOM 2388 O O . LEU B 1 8 ? 69.076 82.863 39.590 1.00 33.63 7 LEU B O 1
ATOM 2393 N N . VAL B 1 9 ? 71.048 83.169 38.501 1.00 37.26 8 VAL B N 1
ATOM 2394 C CA . VAL B 1 9 ? 71.202 81.771 38.081 1.00 32.85 8 VAL B CA 1
ATOM 2395 C C . VAL B 1 9 ? 72.529 81.270 38.655 1.00 34.39 8 VAL B C 1
ATOM 2396 O O . VAL B 1 9 ? 73.615 81.648 38.165 1.00 36.43 8 VAL B O 1
ATOM 2400 N N . PRO B 1 10 ? 72.467 80.453 39.717 1.00 33.72 9 PRO B N 1
ATOM 2401 C CA . PRO B 1 10 ? 73.686 79.906 40.276 1.00 35.45 9 PRO B CA 1
ATOM 2402 C C . PRO B 1 10 ? 74.080 78.580 39.623 1.00 36.88 9 PRO B C 1
ATOM 2403 O O . PRO B 1 10 ? 73.276 77.641 39.596 1.00 43.73 9 PRO B O 1
ATOM 2407 N N . GLY B 1 11 ? 75.314 78.494 39.137 1.00 37.74 10 GLY B N 1
ATOM 2408 C CA . GLY B 1 11 ? 75.825 77.238 38.609 1.00 55.74 10 GLY B CA 1
ATOM 2409 C C . GLY B 1 11 ? 75.231 76.858 37.271 1.00 39.49 10 GLY B C 1
ATOM 2410 O O . GLY B 1 11 ? 74.714 77.707 36.546 1.00 40.17 10 GLY B O 1
ATOM 2411 N N . LYS B 1 12 ? 75.310 75.579 36.946 1.00 41.09 11 LYS B N 1
ATOM 2412 C CA . LYS B 1 12 ? 74.915 75.094 35.626 1.00 41.12 11 LYS B CA 1
ATOM 2413 C C . LYS B 1 12 ? 73.410 75.021 35.498 1.00 35.83 11 LYS B C 1
ATOM 2414 O O . LYS B 1 12 ? 72.690 74.642 36.435 1.00 31.87 11 LYS B O 1
ATOM 2420 N N . ILE B 1 13 ? 72.930 75.422 34.329 1.00 37.62 12 ILE B N 1
ATOM 2421 C CA . ILE B 1 13 ? 71.525 75.273 33.990 1.00 29.25 12 ILE B CA 1
ATOM 2422 C C . ILE B 1 13 ? 71.421 75.089 32.482 1.00 33.50 12 ILE B C 1
ATOM 2423 O O . ILE B 1 13 ? 72.330 75.478 31.743 1.00 34.93 12 ILE B O 1
ATOM 2428 N N . ASN B 1 14 ? 70.308 74.508 32.039 1.00 26.37 13 ASN B N 1
ATOM 2429 C CA . ASN B 1 14 ? 70.055 74.319 30.612 1.00 23.93 13 ASN B CA 1
ATOM 2430 C C . ASN B 1 14 ? 70.180 75.657 29.879 1.00 34.87 13 ASN B C 1
ATOM 2431 O O . ASN B 1 14 ? 69.594 76.641 30.305 1.00 25.89 13 ASN B O 1
ATOM 2436 N N . PRO B 1 15 ? 70.941 75.705 28.780 1.00 28.92 14 PRO B N 1
ATOM 2437 C CA . PRO B 1 15 ? 71.104 76.995 28.096 1.00 32.10 14 PRO B CA 1
ATOM 2438 C C . PRO B 1 15 ? 69.808 77.686 27.665 1.00 35.66 14 PRO B C 1
ATOM 2439 O O . PRO B 1 15 ? 69.797 78.913 27.586 1.00 30.79 14 PRO B O 1
ATOM 2443 N N . ARG B 1 16 ? 68.740 76.921 27.403 1.00 27.56 15 ARG B N 1
ATOM 2444 C CA . ARG B 1 16 ? 67.451 77.500 27.038 1.00 29.13 15 ARG B CA 1
ATOM 2445 C C . ARG B 1 16 ? 66.917 78.468 28.102 1.00 26.83 15 ARG B C 1
ATOM 2446 O O . ARG B 1 16 ? 66.261 79.443 27.749 1.00 31.10 15 ARG B O 1
ATOM 2454 N N . VAL B 1 17 ? 67.178 78.179 29.371 1.00 24.78 16 VAL B N 1
ATOM 2455 C CA . VAL B 1 17 ? 66.790 79.107 30.455 1.00 25.26 16 VAL B CA 1
ATOM 2456 C C . VAL B 1 17 ? 67.524 80.435 30.252 1.00 29.46 16 VAL B C 1
ATOM 2457 O O . VAL B 1 17 ? 66.900 81.501 30.248 1.00 27.60 16 VAL B O 1
ATOM 2461 N N . LEU B 1 18 ? 68.835 80.356 30.038 1.00 26.35 17 LEU B N 1
ATOM 2462 C CA . LEU B 1 18 ? 69.665 81.569 29.833 1.00 25.73 17 LEU B CA 1
ATOM 2463 C C . LEU B 1 18 ? 69.260 82.355 28.595 1.00 34.66 17 LEU B C 1
ATOM 2464 O O . LEU B 1 18 ? 69.252 83.593 28.605 1.00 32.46 17 LEU B O 1
ATOM 2469 N N . GLU B 1 19 ? 68.906 81.628 27.544 1.00 30.22 18 GLU B N 1
ATOM 2470 C CA . GLU B 1 19 ? 68.463 82.224 26.281 1.00 41.55 18 GLU B CA 1
ATOM 2471 C C . GLU B 1 19 ? 67.160 83.024 26.414 1.00 27.70 18 GLU B C 1
ATOM 2472 O O . GLU B 1 19 ? 66.982 84.032 25.731 1.00 31.92 18 GLU B O 1
ATOM 2478 N N . ARG B 1 20 ? 66.261 82.582 27.295 1.00 34.45 19 ARG B N 1
ATOM 2479 C CA . ARG B 1 20 ? 64.914 83.156 27.393 1.00 35.24 19 ARG B CA 1
ATOM 2480 C C . ARG B 1 20 ? 64.711 84.156 28.530 1.00 41.02 19 ARG B C 1
ATOM 2481 O O . ARG B 1 20 ? 63.824 84.999 28.424 1.00 30.16 19 ARG B O 1
ATOM 2489 N N . LEU B 1 21 ? 65.528 84.095 29.578 1.00 26.30 20 LEU B N 1
ATOM 2490 C CA . LEU B 1 21 ? 65.445 85.103 30.659 1.00 29.52 20 LEU B CA 1
ATOM 2491 C C . LEU B 1 21 ? 65.476 86.566 30.199 1.00 28.62 20 LEU B C 1
ATOM 2492 O O . LEU B 1 21 ? 64.745 87.382 30.742 1.00 31.65 20 LEU B O 1
ATOM 2497 N N . PRO B 1 22 ? 66.300 86.905 29.190 1.00 34.02 21 PRO B N 1
ATOM 2498 C CA . PRO B 1 22 ? 66.294 88.289 28.684 1.00 31.06 21 PRO B CA 1
ATOM 2499 C C . PRO B 1 22 ? 64.992 88.816 28.058 1.00 40.70 21 PRO B C 1
ATOM 2500 O O . PRO B 1 22 ? 64.906 90.018 27.800 1.00 34.86 21 PRO B O 1
ATOM 2504 N N . GLU B 1 23 ? 63.987 87.958 27.842 1.00 31.17 22 GLU B N 1
ATOM 2505 C CA . GLU B 1 23 ? 62.670 88.411 27.384 1.00 37.25 22 GLU B CA 1
ATOM 2506 C C . GLU B 1 23 ? 62.052 89.430 28.353 1.00 40.10 22 GLU B C 1
ATOM 2507 O O . GLU B 1 23 ? 61.291 90.304 27.934 1.00 44.64 22 GLU B O 1
ATOM 2513 N N . MET B 1 24 ? 62.382 89.298 29.632 1.00 34.14 23 MET B N 1
ATOM 2514 C CA . MET B 1 24 ? 61.863 90.193 30.676 1.00 35.06 23 MET B CA 1
ATOM 2515 C C . MET B 1 24 ? 62.847 90.612 31.768 1.00 31.67 23 MET B C 1
ATOM 2516 O O . MET B 1 24 ? 62.568 91.564 32.482 1.00 34.32 23 MET B O 1
ATOM 2521 N N . PHE B 1 25 ? 63.976 89.911 31.890 1.00 30.56 24 PHE B N 1
ATOM 2522 C CA . PHE B 1 25 ? 64.848 89.982 33.053 1.00 29.80 24 PHE B CA 1
ATOM 2523 C C . PHE B 1 25 ? 66.268 90.366 32.745 1.00 42.90 24 PHE B C 1
ATOM 2524 O O . PHE B 1 25 ? 66.747 90.160 31.643 1.00 37.56 24 PHE B O 1
ATOM 2532 N N . GLU B 1 26 ? 66.936 90.921 33.750 1.00 42.85 25 GLU B N 1
ATOM 2533 C CA . GLU B 1 26 ? 68.384 91.030 33.732 1.00 36.55 25 GLU B CA 1
ATOM 2534 C C . GLU B 1 26 ? 68.882 89.799 34.467 1.00 49.89 25 GLU B C 1
ATOM 2535 O O . GLU B 1 26 ? 68.363 89.446 35.518 1.00 48.58 25 GLU B O 1
ATOM 2541 N N . THR B 1 27 ? 69.880 89.123 33.896 1.00 33.41 26 THR B N 1
ATOM 2542 C CA . THR B 1 27 ? 70.410 87.907 34.496 1.00 27.78 26 THR B CA 1
ATOM 2543 C C . THR B 1 27 ? 71.683 88.185 35.264 1.00 32.29 26 THR B C 1
ATOM 2544 O O . THR B 1 27 ? 72.563 88.932 34.807 1.00 35.32 26 THR B O 1
ATOM 2548 N N . VAL B 1 28 ? 71.792 87.556 36.436 1.00 38.14 27 VAL B N 1
ATOM 2549 C CA . VAL B 1 28 ? 72.960 87.667 37.306 1.00 46.55 27 VAL B CA 1
ATOM 2550 C C . VAL B 1 28 ? 73.484 86.244 37.504 1.00 47.81 27 VAL B C 1
ATOM 2551 O O . VAL B 1 28 ? 72.772 85.387 37.982 1.00 42.54 27 VAL B O 1
ATOM 2555 N N . ARG B 1 29 ? 74.724 86.000 37.093 1.00 37.00 28 ARG B N 1
ATOM 2556 C CA . ARG B 1 29 ? 75.288 84.648 37.118 1.00 37.17 28 ARG B CA 1
ATOM 2557 C C . ARG B 1 29 ? 76.315 84.527 38.227 1.00 44.15 28 ARG B C 1
ATOM 2558 O O . ARG B 1 29 ? 77.160 85.440 38.413 1.00 45.90 28 ARG B O 1
ATOM 2566 N N . ILE B 1 30 ? 76.253 83.426 38.982 1.00 34.36 29 ILE B N 1
ATOM 2567 C CA . ILE B 1 30 ? 77.386 83.017 39.827 1.00 41.15 29 ILE B CA 1
ATOM 2568 C C . ILE B 1 30 ? 77.766 81.577 39.494 1.00 58.37 29 ILE B C 1
ATOM 2569 O O . ILE B 1 30 ? 76.926 80.780 39.058 1.00 46.74 29 ILE B O 1
ATOM 2574 N N . GLU B 1 31 ? 79.046 81.262 39.689 1.00 47.44 30 GLU B N 1
ATOM 2575 C CA . GLU B 1 31 ? 79.622 80.005 39.206 1.00 44.77 30 GLU B CA 1
ATOM 2576 C C . GLU B 1 31 ? 79.153 78.756 39.971 1.00 60.09 30 GLU B C 1
ATOM 2577 O O . GLU B 1 31 ? 79.112 77.673 39.405 1.00 44.45 30 GLU B O 1
ATOM 2583 N N . ARG B 1 32 ? 78.813 78.914 41.245 1.00 56.82 31 ARG B N 1
ATOM 2584 C CA . ARG B 1 32 ? 78.302 77.825 42.080 1.00 51.94 31 ARG B CA 1
ATOM 2585 C C . ARG B 1 32 ? 77.203 78.374 42.968 1.00 47.96 31 ARG B C 1
ATOM 2586 O O . ARG B 1 32 ? 77.126 79.580 43.170 1.00 45.60 31 ARG B O 1
ATOM 2594 N N . ALA B 1 33 ? 76.386 77.478 43.513 1.00 44.11 32 ALA B N 1
ATOM 2595 C CA . ALA B 1 33 ? 75.342 77.852 44.476 1.00 43.10 32 ALA B CA 1
ATOM 2596 C C . ALA B 1 33 ? 75.996 78.018 45.841 1.00 38.07 32 ALA B C 1
ATOM 2597 O O . ALA B 1 33 ? 75.929 77.127 46.692 1.00 47.86 32 ALA B O 1
ATOM 2599 N N . ASP B 1 34 ? 76.646 79.163 46.025 1.00 44.65 33 ASP B N 1
ATOM 2600 C CA . ASP B 1 34 ? 77.527 79.412 47.172 1.00 44.75 33 ASP B CA 1
ATOM 2601 C C . ASP B 1 34 ? 77.408 80.875 47.590 1.00 50.70 33 ASP B C 1
ATOM 2602 O O . ASP B 1 34 ? 77.682 81.782 46.792 1.00 48.37 33 ASP B O 1
ATOM 2607 N N . ALA B 1 35 ? 77.005 81.097 48.842 1.00 49.72 34 ALA B N 1
ATOM 2608 C CA . ALA B 1 35 ? 76.769 82.449 49.360 1.00 55.61 34 ALA B CA 1
ATOM 2609 C C . ALA B 1 35 ? 78.029 83.322 49.333 1.00 47.40 34 ALA B C 1
ATOM 2610 O O . ALA B 1 35 ? 77.937 84.551 49.203 1.00 42.94 34 ALA B O 1
ATOM 2612 N N . ALA B 1 36 ? 79.196 82.682 49.422 1.00 62.39 35 ALA B N 1
ATOM 2613 C CA . ALA B 1 36 ? 80.490 83.364 49.309 1.00 52.07 35 ALA B CA 1
ATOM 2614 C C . ALA B 1 36 ? 80.691 84.144 48.000 1.00 62.22 35 ALA B C 1
ATOM 2615 O O . ALA B 1 36 ? 81.454 85.114 47.977 1.00 52.09 35 ALA B O 1
ATOM 2617 N N . LEU B 1 37 ? 80.012 83.730 46.926 1.00 43.24 36 LEU B N 1
ATOM 2618 C CA . LEU B 1 37 ? 80.098 84.411 45.632 1.00 45.17 36 LEU B CA 1
ATOM 2619 C C . LEU B 1 37 ? 79.161 85.608 45.468 1.00 39.56 36 LEU B C 1
ATOM 2620 O O . LEU B 1 37 ? 79.184 86.263 44.422 1.00 44.75 36 LEU B O 1
ATOM 2625 N N . VAL B 1 38 ? 78.326 85.888 46.470 1.00 50.46 37 VAL B N 1
ATOM 2626 C CA . VAL B 1 38 ? 77.384 86.994 46.381 1.00 44.19 37 VAL B CA 1
ATOM 2627 C C . VAL B 1 38 ? 78.113 88.288 46.739 1.00 54.56 37 VAL B C 1
ATOM 2628 O O . VAL B 1 38 ? 78.712 88.387 47.811 1.00 57.70 37 VAL B O 1
ATOM 2632 N N . THR B 1 39 ? 78.060 89.257 45.825 1.00 49.53 38 THR B N 1
ATOM 2633 C CA . THR B 1 39 ? 78.645 90.584 46.031 1.00 62.45 38 THR B CA 1
ATOM 2634 C C . THR B 1 39 ? 77.545 91.584 46.384 1.00 53.46 38 THR B C 1
ATOM 2635 O O . THR B 1 39 ? 76.363 91.345 46.113 1.00 48.04 38 THR B O 1
ATOM 2639 N N . ALA B 1 40 ? 77.945 92.709 46.974 1.00 57.32 39 ALA B N 1
ATOM 2640 C CA . ALA B 1 40 ? 77.009 93.761 47.390 1.00 63.66 39 ALA B CA 1
ATOM 2641 C C . ALA B 1 40 ? 76.123 94.273 46.253 1.00 48.07 39 ALA B C 1
ATOM 2642 O O . ALA B 1 40 ? 74.951 94.592 46.474 1.00 44.34 39 ALA B O 1
ATOM 2644 N N . ASP B 1 41 ? 76.673 94.331 45.039 1.00 46.53 40 ASP B N 1
ATOM 2645 C CA . ASP B 1 41 ? 75.912 94.740 43.845 1.00 58.17 40 ASP B CA 1
ATOM 2646 C C . ASP B 1 41 ? 74.732 93.814 43.488 1.00 54.01 40 ASP B C 1
ATOM 2647 O O . ASP B 1 41 ? 73.835 94.212 42.740 1.00 59.13 40 ASP B O 1
ATOM 2649 N N . MET B 1 42 ? 74.739 92.588 44.016 1.00 49.22 41 MET B N 1
ATOM 2650 C CA . MET B 1 42 ? 73.681 91.601 43.764 1.00 45.30 41 MET B CA 1
ATOM 2651 C C . MET B 1 42 ? 72.517 91.635 44.760 1.00 42.61 41 MET B C 1
ATOM 2652 O O . MET B 1 42 ? 71.560 90.869 44.597 1.00 36.00 41 MET B O 1
ATOM 2657 N N . ARG B 1 43 ? 72.574 92.502 45.773 1.00 47.94 42 ARG B N 1
ATOM 2658 C CA . ARG B 1 43 ? 71.554 92.502 46.838 1.00 49.07 42 ARG B CA 1
ATOM 2659 C C . ARG B 1 43 ? 70.141 92.962 46.418 1.00 35.46 42 ARG B C 1
ATOM 2660 O O . ARG B 1 43 ? 69.205 92.834 47.201 1.00 49.01 42 ARG B O 1
ATOM 2663 N N . ASP B 1 44 ? 70.000 93.507 45.209 1.00 34.70 43 ASP B N 1
ATOM 2664 C CA . ASP B 1 44 ? 68.699 93.852 44.619 1.00 46.56 43 ASP B CA 1
ATOM 2665 C C . ASP B 1 44 ? 68.031 92.722 43.807 1.00 33.55 43 ASP B C 1
ATOM 2666 O O . ASP B 1 44 ? 66.985 92.937 43.182 1.00 41.88 43 ASP B O 1
ATOM 2671 N N . VAL B 1 45 ? 68.633 91.535 43.799 1.00 36.76 44 VAL B N 1
ATOM 2672 C CA . VAL B 1 45 ? 68.073 90.382 43.087 1.00 37.43 44 VAL B CA 1
ATOM 2673 C C . VAL B 1 45 ? 66.688 90.039 43.630 1.00 38.73 44 VAL B C 1
ATOM 2674 O O . VAL B 1 45 ? 66.497 89.997 44.853 1.00 39.31 44 VAL B O 1
ATOM 2678 N N . SER B 1 46 ? 65.735 89.811 42.712 1.00 33.65 45 SER B N 1
ATOM 2679 C CA . SER B 1 46 ? 64.331 89.548 43.059 1.00 29.10 45 SER B CA 1
ATOM 2680 C C . SER B 1 46 ? 63.875 88.104 42.827 1.00 32.59 45 SER B C 1
ATOM 2681 O O . SER B 1 46 ? 62.816 87.703 43.312 1.00 29.62 45 SER B O 1
ATOM 2684 N N . GLY B 1 47 ? 64.657 87.313 42.089 1.00 37.80 46 GLY B N 1
ATOM 2685 C CA . GLY B 1 47 ? 64.294 85.934 41.803 1.00 40.04 46 GLY B CA 1
ATOM 2686 C C . GLY B 1 47 ? 65.512 85.063 41.592 1.00 33.06 46 GLY B C 1
ATOM 2687 O O . GLY B 1 47 ? 66.618 85.577 41.341 1.00 30.76 46 GLY B O 1
ATOM 2688 N N . ILE B 1 48 ? 65.321 83.755 41.730 1.00 36.02 47 ILE B N 1
ATOM 2689 C CA . ILE B 1 48 ? 66.359 82.769 41.435 1.00 33.95 47 ILE B CA 1
ATOM 2690 C C . ILE B 1 48 ? 65.769 81.706 40.515 1.00 32.80 47 ILE B C 1
ATOM 2691 O O . ILE B 1 48 ? 64.681 81.192 40.781 1.00 31.57 47 ILE B O 1
ATOM 2696 N N . ALA B 1 49 ? 66.504 81.350 39.463 1.00 29.18 48 ALA B N 1
ATOM 2697 C CA . ALA B 1 49 ? 66.245 80.133 38.685 1.00 29.03 48 ALA B CA 1
ATOM 2698 C C . ALA B 1 49 ? 67.385 79.175 38.942 1.00 28.46 48 ALA B C 1
ATOM 2699 O O . ALA B 1 49 ? 68.548 79.524 38.706 1.00 35.00 48 ALA B O 1
ATOM 2701 N N . VAL B 1 50 ? 67.075 77.967 39.407 1.00 29.90 49 VAL B N 1
ATOM 2702 C CA . VAL B 1 50 ? 68.085 77.019 39.880 1.00 30.18 49 VAL B CA 1
ATOM 2703 C C . VAL B 1 50 ? 67.810 75.569 39.495 1.00 32.77 49 VAL B C 1
ATOM 2704 O O . VAL B 1 50 ? 66.683 75.083 39.596 1.00 34.55 49 VAL B O 1
ATOM 2708 N N . SER B 1 51 ? 68.873 74.887 39.072 1.00 36.43 50 SER B N 1
ATOM 2709 C CA . SER B 1 51 ? 68.876 73.453 38.914 1.00 37.39 50 SER B CA 1
ATOM 2710 C C . SER B 1 51 ? 69.843 72.865 39.932 1.00 44.21 50 SER B C 1
ATOM 2711 O O . SER B 1 51 ? 71.044 73.138 39.890 1.00 44.07 50 SER B O 1
ATOM 2714 N N . GLY B 1 52 ? 69.324 72.042 40.827 1.00 35.87 51 GLY B N 1
ATOM 2715 C CA . GLY B 1 52 ? 70.113 71.438 41.891 1.00 39.83 51 GLY B CA 1
ATOM 2716 C C . GLY B 1 52 ? 69.815 72.105 43.214 1.00 46.84 51 GLY B C 1
ATOM 2717 O O . GLY B 1 52 ? 68.800 72.773 43.375 1.00 51.04 51 GLY B O 1
ATOM 2718 N N . LYS B 1 53 ? 70.714 71.907 44.174 1.00 38.02 52 LYS B N 1
ATOM 2719 C CA . LYS B 1 53 ? 70.510 72.373 45.542 1.00 40.75 52 LYS B CA 1
ATOM 2720 C C . LYS B 1 53 ? 70.612 73.896 45.644 1.00 42.29 52 LYS B C 1
ATOM 2721 O O . LYS B 1 53 ? 71.423 74.543 44.943 1.00 33.22 52 LYS B O 1
ATOM 2727 N N . LEU B 1 54 ? 69.772 74.468 46.505 1.00 35.33 53 LEU B N 1
ATOM 2728 C CA . LEU B 1 54 ? 69.855 75.879 46.861 1.00 41.00 53 LEU B CA 1
ATOM 2729 C C . LEU B 1 54 ? 70.072 75.957 48.364 1.00 43.65 53 LEU B C 1
ATOM 2730 O O . LEU B 1 54 ? 69.110 75.865 49.129 1.00 36.78 53 LEU B O 1
ATOM 2735 N N . PRO B 1 55 ? 71.343 76.109 48.799 1.00 46.01 54 PRO B N 1
ATOM 2736 C CA . PRO B 1 55 ? 71.605 76.213 50.231 1.00 54.13 54 PRO B CA 1
ATOM 2737 C C . PRO B 1 55 ? 70.922 77.429 50.852 1.00 37.97 54 PRO B C 1
ATOM 2738 O O . PRO B 1 55 ? 70.818 78.488 50.205 1.00 36.13 54 PRO B O 1
ATOM 2742 N N . VAL B 1 56 ? 70.439 77.263 52.079 1.00 36.17 55 VAL B N 1
ATOM 2743 C CA . VAL B 1 56 ? 69.757 78.344 52.808 1.00 36.84 55 VAL B CA 1
ATOM 2744 C C . VAL B 1 56 ? 70.596 79.634 52.932 1.00 40.71 55 VAL B C 1
ATOM 2745 O O . VAL B 1 56 ? 70.047 80.731 52.789 1.00 37.91 55 VAL B O 1
ATOM 2749 N N . PRO B 1 57 ? 71.921 79.521 53.199 1.00 44.64 56 PRO B N 1
ATOM 2750 C CA . PRO B 1 57 ? 72.722 80.750 53.278 1.00 44.57 56 PRO B CA 1
ATOM 2751 C C . PRO B 1 57 ? 72.742 81.559 51.974 1.00 56.57 56 PRO B C 1
ATOM 2752 O O . PRO B 1 57 ? 72.793 82.795 52.027 1.00 41.61 56 PRO B O 1
ATOM 2756 N N . LEU B 1 58 ? 72.686 80.875 50.827 1.00 38.32 57 LEU B N 1
ATOM 2757 C CA . LEU B 1 58 ? 72.587 81.561 49.537 1.00 38.85 57 LEU B CA 1
ATOM 2758 C C . LEU B 1 58 ? 71.211 82.214 49.384 1.00 35.07 57 LEU B C 1
ATOM 2759 O O . LEU B 1 58 ? 71.105 83.372 48.970 1.00 50.52 57 LEU B O 1
ATOM 2764 N N . MET B 1 59 ? 70.160 81.457 49.701 1.00 41.51 58 MET B N 1
ATOM 2765 C CA . MET B 1 59 ? 68.808 81.985 49.615 1.00 38.40 58 MET B CA 1
ATOM 2766 C C . MET B 1 59 ? 68.634 83.209 50.527 1.00 32.82 58 MET B C 1
ATOM 2767 O O . MET B 1 59 ? 68.063 84.228 50.105 1.00 43.47 58 MET B O 1
ATOM 2772 N N . ASP B 1 60 ? 69.194 83.132 51.732 1.00 36.74 59 ASP B N 1
ATOM 2773 C CA . ASP B 1 60 ? 69.099 84.219 52.717 1.00 39.53 59 ASP B CA 1
ATOM 2774 C C . ASP B 1 60 ? 70.067 85.400 52.519 1.00 46.65 59 ASP B C 1
ATOM 2775 O O . ASP B 1 60 ? 70.003 86.378 53.254 1.00 41.35 59 ASP B O 1
ATOM 2780 N N . ALA B 1 61 ? 70.934 85.326 51.515 1.00 34.50 60 ALA B N 1
ATOM 2781 C CA . ALA B 1 61 ? 71.782 86.445 51.104 1.00 43.74 60 ALA B CA 1
ATOM 2782 C C . ALA B 1 61 ? 71.029 87.550 50.338 1.00 40.72 60 ALA B C 1
ATOM 2783 O O . ALA B 1 61 ? 71.595 88.626 50.095 1.00 39.96 60 ALA B O 1
ATOM 2785 N N . PHE B 1 62 ? 69.774 87.284 49.959 1.00 40.52 61 PHE B N 1
ATOM 2786 C CA . PHE B 1 62 ? 68.980 88.173 49.107 1.00 39.77 61 PHE B CA 1
ATOM 2787 C C . PHE B 1 62 ? 67.745 88.678 49.849 1.00 48.27 61 PHE B C 1
ATOM 2788 O O . PHE B 1 62 ? 66.724 87.985 49.900 1.00 33.87 61 PHE B O 1
ATOM 2796 N N . PRO B 1 63 ? 67.832 89.888 50.425 1.00 44.82 62 PRO B N 1
ATOM 2797 C CA . PRO B 1 63 ? 66.682 90.395 51.189 1.00 36.03 62 PRO B CA 1
ATOM 2798 C C . PRO B 1 63 ? 65.430 90.711 50.350 1.00 38.30 62 PRO B C 1
ATOM 2799 O O . PRO B 1 63 ? 64.316 90.664 50.894 1.00 47.03 62 PRO B O 1
ATOM 2803 N N . SER B 1 64 ? 65.592 90.986 49.054 1.00 29.79 63 SER B N 1
ATOM 2804 C CA . SER B 1 64 ? 64.465 91.291 48.150 1.00 30.11 63 SER B CA 1
ATOM 2805 C C . SER B 1 64 ? 63.949 90.075 47.341 1.00 28.64 63 SER B C 1
ATOM 2806 O O . SER B 1 64 ? 63.145 90.245 46.410 1.00 35.59 63 SER B O 1
ATOM 2809 N N . LEU B 1 65 ? 64.376 88.872 47.719 1.00 32.88 64 LEU B N 1
ATOM 2810 C CA . LEU B 1 65 ? 64.014 87.668 46.985 1.00 31.48 64 LEU B CA 1
ATOM 2811 C C . LEU B 1 65 ? 62.523 87.437 47.109 1.00 34.33 64 LEU B C 1
ATOM 2812 O O . LEU B 1 65 ? 61.983 87.495 48.220 1.00 31.70 64 LEU B O 1
ATOM 2817 N N . GLU B 1 66 ? 61.854 87.223 45.971 1.00 37.86 65 GLU B N 1
ATOM 2818 C CA . GLU B 1 66 ? 60.418 86.936 45.936 1.00 30.86 65 GLU B CA 1
ATOM 2819 C C . GLU B 1 66 ? 60.055 85.507 45.527 1.00 29.78 65 GLU B C 1
ATOM 2820 O O . GLU B 1 66 ? 59.005 85.009 45.930 1.00 28.52 65 GLU B O 1
ATOM 2826 N N . ILE B 1 67 ? 60.909 84.879 44.714 1.00 29.08 66 ILE B N 1
ATOM 2827 C CA . ILE B 1 67 ? 60.576 83.631 44.018 1.00 25.61 66 ILE B CA 1
ATOM 2828 C C . ILE B 1 67 ? 61.827 82.799 43.750 1.00 23.20 66 ILE B C 1
ATOM 2829 O O . ILE B 1 67 ? 62.860 83.333 43.310 1.00 25.89 66 ILE B O 1
ATOM 2834 N N . VAL B 1 68 ? 61.722 81.502 44.028 1.00 29.33 67 VAL B N 1
ATOM 2835 C CA . VAL B 1 68 ? 62.695 80.514 43.573 1.00 33.28 67 VAL B CA 1
ATOM 2836 C C . VAL B 1 68 ? 61.984 79.598 42.556 1.00 38.69 67 VAL B C 1
ATOM 2837 O O . VAL B 1 68 ? 61.006 78.910 42.885 1.00 30.81 67 VAL B O 1
ATOM 2841 N N . ALA B 1 69 ? 62.480 79.613 41.324 1.00 35.28 68 ALA B N 1
ATOM 2842 C CA . ALA B 1 69 ? 61.975 78.756 40.261 1.00 21.93 68 ALA B CA 1
ATOM 2843 C C . ALA B 1 69 ? 62.903 77.576 40.099 1.00 32.71 68 ALA B C 1
ATOM 2844 O O . ALA B 1 69 ? 64.001 77.703 39.556 1.00 30.27 68 ALA B O 1
ATOM 2846 N N . ASN B 1 70 ? 62.461 76.441 40.629 1.00 28.06 69 ASN B N 1
ATOM 2847 C CA . ASN B 1 70 ? 63.214 75.177 40.579 1.00 28.48 69 ASN B CA 1
ATOM 2848 C C . ASN B 1 70 ? 63.057 74.455 39.223 1.00 29.58 69 ASN B C 1
ATOM 2849 O O . ASN B 1 70 ? 61.943 74.252 38.719 1.00 29.43 69 ASN B O 1
ATOM 2854 N N . PHE B 1 71 ? 64.193 74.053 38.651 1.00 28.48 70 PHE B N 1
ATOM 2855 C CA . PHE B 1 71 ? 64.239 73.229 37.441 1.00 29.45 70 PHE B CA 1
ATOM 2856 C C . PHE B 1 71 ? 64.151 71.759 37.876 1.00 29.19 70 PHE B C 1
ATOM 2857 O O . PHE B 1 71 ? 65.113 71.212 38.442 1.00 29.35 70 PHE B O 1
ATOM 2865 N N . GLY B 1 72 ? 62.999 71.140 37.635 1.00 24.79 71 GLY B N 1
ATOM 2866 C CA . GLY B 1 72 ? 62.691 69.804 38.152 1.00 29.12 71 GLY B CA 1
ATOM 2867 C C . GLY B 1 72 ? 61.379 69.774 38.924 1.00 34.68 71 GLY B C 1
ATOM 2868 O O . GLY B 1 72 ? 60.957 70.778 39.502 1.00 26.78 71 GLY B O 1
ATOM 2869 N N . VAL B 1 73 ? 60.708 68.623 38.901 1.00 22.42 72 VAL B N 1
ATOM 2870 C CA . VAL B 1 73 ? 59.459 68.463 39.659 1.00 27.59 72 VAL B CA 1
ATOM 2871 C C . VAL B 1 73 ? 59.733 68.209 41.144 1.00 25.96 72 VAL B C 1
ATOM 2872 O O . VAL B 1 73 ? 58.987 68.682 42.012 1.00 27.99 72 VAL B O 1
ATOM 2876 N N . GLY B 1 74 ? 60.780 67.445 41.442 1.00 23.66 73 GLY B N 1
ATOM 2877 C CA . GLY B 1 74 ? 61.282 67.316 42.805 1.00 33.20 73 GLY B CA 1
ATOM 2878 C C . GLY B 1 74 ? 61.967 68.619 43.213 1.00 36.35 73 GLY B C 1
ATOM 2879 O O . GLY B 1 74 ? 62.745 69.208 42.443 1.00 39.27 73 GLY B O 1
ATOM 2880 N N . TYR B 1 75 ? 61.673 69.080 44.431 1.00 25.62 74 TYR B N 1
ATOM 2881 C CA . TYR B 1 75 ? 62.240 70.334 44.920 1.00 25.72 74 TYR B CA 1
ATOM 2882 C C . TYR B 1 75 ? 62.825 70.194 46.327 1.00 36.34 74 TYR B C 1
ATOM 2883 O O . TYR B 1 75 ? 62.938 71.184 47.070 1.00 35.33 74 TYR B O 1
ATOM 2892 N N . ASP B 1 76 ? 63.277 68.983 46.657 1.00 31.35 75 ASP B N 1
ATOM 2893 C CA . ASP B 1 76 ? 63.935 68.707 47.929 1.00 37.19 75 ASP B CA 1
ATOM 2894 C C . ASP B 1 76 ? 65.266 69.454 48.142 1.00 36.86 75 ASP B C 1
ATOM 2895 O O . ASP B 1 76 ? 65.707 69.596 49.288 1.00 42.04 75 ASP B O 1
ATOM 2900 N N . GLY B 1 77 ? 65.895 69.937 47.062 1.00 35.68 76 GLY B N 1
ATOM 2901 C CA . GLY B 1 77 ? 67.078 70.808 47.162 1.00 42.40 76 GLY B CA 1
ATOM 2902 C C . GLY B 1 77 ? 66.809 72.241 47.615 1.00 36.54 76 GLY B C 1
ATOM 2903 O O . GLY B 1 77 ? 67.741 73.018 47.870 1.00 36.14 76 GLY B O 1
ATOM 2904 N N . VAL B 1 78 ? 65.530 72.596 47.705 1.00 29.88 77 VAL B N 1
ATOM 2905 C CA . VAL B 1 78 ? 65.104 73.888 48.221 1.00 29.93 77 VAL B CA 1
ATOM 2906 C C . VAL B 1 78 ? 64.503 73.676 49.614 1.00 37.68 77 VAL B C 1
ATOM 2907 O O . VAL B 1 78 ? 63.699 72.764 49.801 1.00 32.73 77 VAL B O 1
ATOM 2911 N N . ASP B 1 79 ? 64.903 74.502 50.581 1.00 39.32 78 ASP B N 1
ATOM 2912 C CA . ASP B 1 79 ? 64.322 74.472 51.929 1.00 33.77 78 ASP B CA 1
ATOM 2913 C C . ASP B 1 79 ? 63.001 75.250 51.880 1.00 34.10 78 ASP B C 1
ATOM 2914 O O . ASP B 1 79 ? 62.956 76.472 52.142 1.00 36.68 78 ASP B O 1
ATOM 2919 N N . VAL B 1 80 ? 61.936 74.534 51.534 1.00 30.67 79 VAL B N 1
ATOM 2920 C CA . VAL B 1 80 ? 60.643 75.192 51.284 1.00 25.44 79 VAL B CA 1
ATOM 2921 C C . VAL B 1 80 ? 60.018 75.726 52.577 1.00 32.35 79 VAL B C 1
ATOM 2922 O O . VAL B 1 80 ? 59.238 76.687 52.542 1.00 37.30 79 VAL B O 1
ATOM 2926 N N . SER B 1 81 ? 60.378 75.126 53.715 1.00 29.90 80 SER B N 1
ATOM 2927 C CA . SER B 1 81 ? 59.917 75.596 55.015 1.00 37.01 80 SER B CA 1
ATOM 2928 C C . SER B 1 81 ? 60.482 76.993 55.303 1.00 34.38 80 SER B C 1
ATOM 2929 O O . SER B 1 81 ? 59.756 77.882 55.770 1.00 30.06 80 SER B O 1
ATOM 2932 N N . ARG B 1 82 ? 61.775 77.176 55.037 1.00 34.57 81 ARG B N 1
ATOM 2933 C CA . ARG B 1 82 ? 62.416 78.480 55.183 1.00 43.62 81 ARG B CA 1
ATOM 2934 C C . ARG B 1 82 ? 61.875 79.500 54.163 1.00 34.98 81 ARG B C 1
ATOM 2935 O O . ARG B 1 82 ? 61.673 80.668 54.504 1.00 33.31 81 ARG B O 1
ATOM 2943 N N . ALA B 1 83 ? 61.671 79.060 52.915 1.00 26.01 82 ALA B N 1
ATOM 2944 C CA . ALA B 1 83 ? 61.095 79.922 51.886 1.00 35.98 82 ALA B CA 1
ATOM 2945 C C . ALA B 1 83 ? 59.703 80.395 52.329 1.00 37.06 82 ALA B C 1
ATOM 2946 O O . ALA B 1 83 ? 59.411 81.589 52.282 1.00 31.58 82 ALA B O 1
ATOM 2948 N N . ALA B 1 84 ? 58.876 79.452 52.779 1.00 31.15 83 ALA B N 1
ATOM 2949 C CA . ALA B 1 84 ? 57.524 79.780 53.257 1.00 34.98 83 ALA B CA 1
ATOM 2950 C C . ALA B 1 84 ? 57.56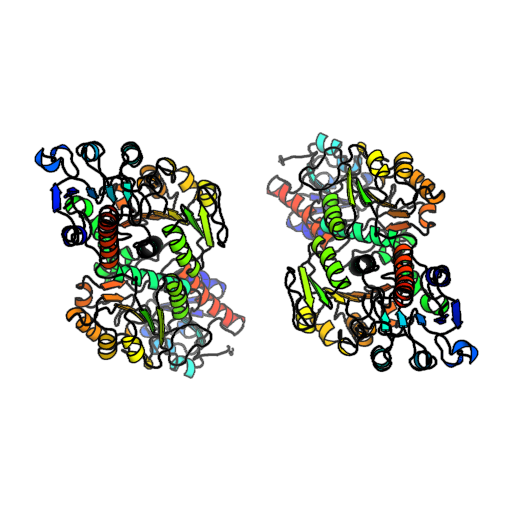2 80.786 54.419 1.00 33.20 83 ALA B C 1
ATOM 2951 O O . ALA B 1 84 ? 56.806 81.769 54.406 1.00 34.20 83 ALA B O 1
ATOM 2953 N N . ALA B 1 85 ? 58.458 80.573 55.384 1.00 34.17 84 ALA B N 1
ATOM 2954 C CA . ALA B 1 85 ? 58.611 81.472 56.531 1.00 40.10 84 ALA B CA 1
ATOM 2955 C C . ALA B 1 85 ? 59.014 82.899 56.140 1.00 41.72 84 ALA B C 1
ATOM 2956 O O . ALA B 1 85 ? 58.653 83.855 56.827 1.00 37.06 84 ALA B O 1
ATOM 2958 N N . ARG B 1 86 ? 59.739 83.028 55.032 1.00 28.58 85 ARG B N 1
ATOM 2959 C CA . ARG B 1 86 ? 60.120 84.321 54.451 1.00 33.60 85 ARG B CA 1
ATOM 2960 C C . ARG B 1 86 ? 59.109 84.882 53.431 1.00 40.38 85 ARG B C 1
ATOM 2961 O O . ARG B 1 86 ? 59.317 85.974 52.882 1.00 33.95 85 ARG B O 1
ATOM 2969 N N . GLY B 1 87 ? 58.008 84.159 53.178 1.00 29.88 86 GLY B N 1
ATOM 2970 C CA . GLY B 1 87 ? 57.024 84.563 52.166 1.00 28.45 86 GLY B CA 1
ATOM 2971 C C . GLY B 1 87 ? 57.498 84.510 50.723 1.00 24.37 86 GLY B C 1
ATOM 2972 O O . GLY B 1 87 ? 56.987 85.240 49.870 1.00 29.76 86 GLY B O 1
ATOM 2973 N N . ILE B 1 88 ? 58.472 83.639 50.469 1.00 30.66 87 ILE B N 1
ATOM 2974 C CA . ILE B 1 88 ? 59.057 83.430 49.146 1.00 26.82 87 ILE B CA 1
ATOM 2975 C C . ILE B 1 88 ? 58.326 82.265 48.466 1.00 24.42 87 ILE B C 1
ATOM 2976 O O . ILE B 1 88 ? 58.226 81.181 49.028 1.00 29.78 87 ILE B O 1
ATOM 2981 N N . VAL B 1 89 ? 57.792 82.509 47.274 1.00 32.99 88 VAL B N 1
ATOM 2982 C CA . VAL B 1 89 ? 57.133 81.459 46.515 1.00 28.96 88 VAL B CA 1
ATOM 2983 C C . VAL B 1 89 ? 58.180 80.567 45.866 1.00 31.87 88 VAL B C 1
ATOM 2984 O O . VAL B 1 89 ? 59.230 81.049 45.437 1.00 29.21 88 VAL B O 1
ATOM 2988 N N . VAL B 1 90 ? 57.876 79.270 45.806 1.00 26.61 89 VAL B N 1
ATOM 2989 C CA . VAL B 1 90 ? 58.729 78.294 45.171 1.00 31.11 89 VAL B CA 1
ATOM 2990 C C . VAL B 1 90 ? 57.903 77.629 44.073 1.00 28.25 89 VAL B C 1
ATOM 2991 O O . VAL B 1 90 ? 56.764 77.206 44.326 1.00 23.34 89 VAL B O 1
ATOM 2995 N N . THR B 1 91 ? 58.477 77.540 42.873 1.00 27.72 90 THR B N 1
ATOM 2996 C CA . THR B 1 91 ? 57.836 76.869 41.725 1.00 26.33 90 THR B CA 1
ATOM 2997 C C . THR B 1 91 ? 58.688 75.670 41.291 1.00 31.65 90 THR B C 1
ATOM 2998 O O . THR B 1 91 ? 59.907 75.635 41.494 1.00 31.30 90 THR B O 1
ATOM 3002 N N . ASN B 1 92 ? 58.019 74.682 40.722 1.00 21.19 91 ASN B N 1
ATOM 3003 C CA . ASN B 1 92 ? 58.696 73.487 40.191 1.00 21.16 91 ASN B CA 1
ATOM 3004 C C . ASN B 1 92 ? 58.228 73.250 38.759 1.00 32.41 91 ASN B C 1
ATOM 3005 O O . ASN B 1 92 ? 57.560 74.105 38.158 1.00 31.01 91 ASN B O 1
ATOM 3010 N N . THR B 1 93 ? 58.612 72.121 38.184 1.00 27.00 92 THR B N 1
ATOM 3011 C CA . THR B 1 93 ? 58.268 71.818 36.787 1.00 30.03 92 THR B CA 1
ATOM 3012 C C . THR B 1 93 ? 57.530 70.475 36.687 1.00 24.64 92 THR B C 1
ATOM 3013 O O . THR B 1 93 ? 58.044 69.502 36.145 1.00 27.05 92 THR B O 1
ATOM 3017 N N . PRO B 1 94 ? 56.295 70.420 37.225 1.00 23.98 93 PRO B N 1
ATOM 3018 C CA . PRO B 1 94 ? 55.482 69.219 37.062 1.00 27.53 93 PRO B CA 1
ATOM 3019 C C . PRO B 1 94 ? 54.900 69.121 35.656 1.00 30.28 93 PRO B C 1
ATOM 3020 O O . PRO B 1 94 ? 54.925 70.086 34.897 1.00 24.11 93 PRO B O 1
ATOM 3024 N N . ASP B 1 95 ? 54.355 67.951 35.342 1.00 28.78 94 ASP B N 1
ATOM 3025 C CA . ASP B 1 95 ? 53.529 67.692 34.144 1.00 29.50 94 ASP B CA 1
ATOM 3026 C C . ASP B 1 95 ? 54.267 67.581 32.805 1.00 29.62 94 ASP B C 1
ATOM 3027 O O . ASP B 1 95 ? 54.071 66.624 32.057 1.00 31.36 94 ASP B O 1
ATOM 3032 N N . VAL B 1 96 ? 55.107 68.563 32.512 1.00 23.24 95 VAL B N 1
ATOM 3033 C CA . VAL B 1 96 ? 55.883 68.617 31.262 1.00 24.86 95 VAL B CA 1
ATOM 3034 C C . VAL B 1 96 ? 56.919 67.493 31.114 1.00 27.93 95 VAL B C 1
ATOM 3035 O O . VAL B 1 96 ? 57.441 67.281 29.999 1.00 29.35 95 VAL B O 1
ATOM 3039 N N . LEU B 1 97 ? 57.244 66.820 32.218 1.00 26.44 96 LEU B N 1
ATOM 3040 C CA . LEU B 1 97 ? 58.193 65.701 32.214 1.00 24.86 96 LEU B CA 1
ATOM 3041 C C . LEU B 1 97 ? 57.522 64.352 32.566 1.00 21.74 96 LEU B C 1
ATOM 3042 O O . LEU B 1 97 ? 58.200 63.321 32.610 1.00 20.53 96 LEU B O 1
ATOM 3047 N N . THR B 1 98 ? 56.208 64.355 32.807 1.00 20.97 97 THR B N 1
ATOM 3048 C CA . THR B 1 98 ? 55.539 63.178 33.409 1.00 25.65 97 THR B CA 1
ATOM 3049 C C . THR B 1 98 ? 55.660 61.956 32.497 1.00 28.69 97 THR B C 1
ATOM 3050 O O . THR B 1 98 ? 56.094 60.889 32.932 1.00 24.55 97 THR B O 1
ATOM 3054 N N . GLU B 1 99 ? 55.297 62.142 31.238 1.00 26.78 98 GLU B N 1
ATOM 3055 C CA . GLU B 1 99 ? 55.295 61.056 30.270 1.00 25.99 98 GLU B CA 1
ATOM 3056 C C . GLU B 1 99 ? 56.727 60.590 29.943 1.00 25.31 98 GLU B C 1
ATOM 3057 O O . GLU B 1 99 ? 56.968 59.389 29.830 1.00 23.55 98 GLU B O 1
ATOM 3063 N N . GLU B 1 100 ? 57.689 61.523 29.881 1.00 25.70 99 GLU B N 1
ATOM 3064 C CA . GLU B 1 100 ? 59.096 61.172 29.629 1.00 25.14 99 GLU B CA 1
ATOM 3065 C C . GLU B 1 100 ? 59.653 60.294 30.753 1.00 20.01 99 GLU B C 1
ATOM 3066 O O . GLU B 1 100 ? 60.295 59.281 30.506 1.00 24.33 99 GLU B O 1
ATOM 3072 N N . VAL B 1 101 ? 59.388 60.673 31.997 1.00 24.97 100 VAL B N 1
ATOM 3073 C CA . VAL B 1 101 ? 59.910 59.937 33.140 1.00 24.40 100 VAL B CA 1
ATOM 3074 C C . VAL B 1 101 ? 59.246 58.548 33.208 1.00 21.11 100 VAL B C 1
ATOM 3075 O O . VAL B 1 101 ? 59.907 57.539 33.488 1.00 19.68 100 VAL B O 1
ATOM 3079 N N . ALA B 1 102 ? 57.960 58.487 32.922 1.00 27.90 101 ALA B N 1
ATOM 3080 C CA . ALA B 1 102 ? 57.235 57.216 32.923 1.00 29.14 101 ALA B CA 1
ATOM 3081 C C . ALA B 1 102 ? 57.819 56.276 31.853 1.00 31.64 101 ALA B C 1
ATOM 3082 O O . ALA B 1 102 ? 57.974 55.073 32.099 1.00 25.08 101 ALA B O 1
ATOM 3084 N N . ASP B 1 103 ? 58.181 56.836 30.698 1.00 27.44 102 ASP B N 1
ATOM 3085 C CA . ASP B 1 103 ? 58.869 56.075 29.615 1.00 26.85 102 ASP B CA 1
ATOM 3086 C C . ASP B 1 103 ? 60.183 55.486 30.088 1.00 22.92 102 ASP B C 1
ATOM 3087 O O . ASP B 1 103 ? 60.463 54.296 29.857 1.00 24.17 102 ASP B O 1
ATOM 3092 N N . THR B 1 104 ? 61.001 56.315 30.738 1.00 26.75 103 THR B N 1
ATOM 3093 C CA . THR B 1 104 ? 62.282 55.878 31.252 1.00 17.81 103 THR B CA 1
ATOM 3094 C C . THR B 1 104 ? 62.133 54.768 32.264 1.00 16.62 103 THR B C 1
ATOM 3095 O O . THR B 1 104 ? 62.906 53.807 32.249 1.00 22.21 103 THR B O 1
ATOM 3099 N N . ALA B 1 105 ? 61.140 54.893 33.136 1.00 22.60 104 ALA B N 1
ATOM 3100 C CA . ALA B 1 105 ? 60.880 53.868 34.149 1.00 22.89 104 ALA B CA 1
ATOM 3101 C C . ALA B 1 105 ? 60.618 52.494 33.521 1.00 21.56 104 ALA B C 1
ATOM 3102 O O . ALA B 1 105 ? 61.125 51.458 33.985 1.00 25.42 104 ALA B O 1
ATOM 3104 N N . ILE B 1 106 ? 59.802 52.493 32.487 1.00 20.62 105 ILE B N 1
ATOM 3105 C CA . ILE B 1 106 ? 59.521 51.250 31.763 1.00 18.53 105 ILE B CA 1
ATOM 3106 C C . ILE B 1 106 ? 60.780 50.724 31.071 1.00 19.61 105 ILE B C 1
ATOM 3107 O O . ILE B 1 106 ? 61.053 49.530 31.135 1.00 20.84 105 ILE B O 1
ATOM 3112 N N . GLY B 1 107 ? 61.540 51.585 30.421 1.00 21.11 106 GLY B N 1
ATOM 3113 C CA . GLY B 1 107 ? 62.810 51.169 29.777 1.00 24.23 106 GLY B CA 1
ATOM 3114 C C . GLY B 1 107 ? 63.773 50.550 30.776 1.00 23.52 106 GLY B C 1
ATOM 3115 O O . GLY B 1 107 ? 64.404 49.508 30.509 1.00 22.99 106 GLY B O 1
ATOM 3116 N N . LEU B 1 108 ? 63.899 51.194 31.936 1.00 21.55 107 LEU B N 1
ATOM 3117 C CA . LEU B 1 108 ? 64.755 50.697 32.998 1.00 25.22 107 LEU B CA 1
ATOM 3118 C C . LEU B 1 108 ? 64.283 49.344 33.512 1.00 28.30 107 LEU B C 1
ATOM 3119 O O . LEU B 1 108 ? 65.101 48.450 33.728 1.00 22.52 107 LEU B O 1
ATOM 3124 N N . LEU B 1 109 ? 62.978 49.199 33.707 1.00 23.43 108 LEU B N 1
ATOM 3125 C CA . LEU B 1 109 ? 62.395 47.933 34.127 1.00 27.93 108 LEU B CA 1
ATOM 3126 C C . LEU B 1 109 ? 62.734 46.837 33.117 1.00 22.51 108 LEU B C 1
ATOM 3127 O O . LEU B 1 109 ? 63.200 45.776 33.496 1.00 24.58 108 LEU B O 1
ATOM 3132 N N . LEU B 1 110 ? 62.503 47.092 31.838 1.00 19.65 109 LEU B N 1
ATOM 3133 C CA . LEU B 1 110 ? 62.783 46.085 30.800 1.00 24.46 109 LEU B CA 1
ATOM 3134 C C . LEU B 1 110 ? 64.268 45.741 30.705 1.00 28.71 109 LEU B C 1
ATOM 3135 O O . LEU B 1 110 ? 64.609 44.562 30.545 1.00 24.00 109 LEU B O 1
ATOM 3140 N N . ASN B 1 111 ? 65.147 46.750 30.821 1.00 20.92 110 ASN B N 1
ATOM 3141 C CA . ASN B 1 111 ? 66.585 46.520 30.798 1.00 19.33 110 ASN B CA 1
ATOM 3142 C C . ASN B 1 111 ? 67.045 45.690 31.995 1.00 23.10 110 ASN B C 1
ATOM 3143 O O . ASN B 1 111 ? 67.928 44.852 31.847 1.00 21.08 110 ASN B O 1
ATOM 3148 N N . THR B 1 112 ? 66.426 45.926 33.156 1.00 22.51 111 THR B N 1
ATOM 3149 C CA . THR B 1 112 ? 66.715 45.186 34.378 1.00 23.46 111 THR B CA 1
ATOM 3150 C C . THR B 1 112 ? 66.315 43.706 34.247 1.00 25.64 111 THR B C 1
ATOM 3151 O O . THR B 1 112 ? 67.087 42.817 34.607 1.00 26.05 111 THR B O 1
ATOM 3155 N N . LEU B 1 113 ? 65.122 43.470 33.702 1.00 20.09 112 LEU B N 1
ATOM 3156 C CA . LEU B 1 113 ? 64.557 42.128 33.610 1.00 18.66 112 LEU B CA 1
ATOM 3157 C C . LEU B 1 113 ? 65.190 41.290 32.495 1.00 20.85 112 LEU B C 1
ATOM 3158 O O . LEU B 1 113 ? 65.489 40.117 32.698 1.00 23.51 112 LEU B O 1
ATOM 3163 N N . ARG B 1 114 ? 65.376 41.903 31.336 1.00 23.15 113 ARG B N 1
ATOM 3164 C CA . ARG B 1 114 ? 65.782 41.190 30.141 1.00 23.48 113 ARG B CA 1
ATOM 3165 C C . ARG B 1 114 ? 67.271 41.374 29.770 1.00 26.00 113 ARG B C 1
ATOM 3166 O O . ARG B 1 114 ? 67.758 40.783 28.793 1.00 24.76 113 ARG B O 1
ATOM 3174 N N . LEU B 1 115 ? 68.006 42.187 30.544 1.00 23.18 114 LEU B N 1
ATOM 3175 C CA . LEU B 1 115 ? 69.457 42.344 30.362 1.00 19.95 114 LEU B CA 1
ATOM 3176 C C . LEU B 1 115 ? 69.856 42.878 28.974 1.00 23.92 114 LEU B C 1
ATOM 3177 O O . LEU B 1 115 ? 70.899 42.513 28.420 1.00 23.90 114 LEU B O 1
ATOM 3182 N N . LEU B 1 116 ? 69.010 43.743 28.407 1.00 23.45 115 LEU B N 1
ATOM 3183 C CA . LEU B 1 116 ? 69.207 44.230 27.056 1.00 28.23 115 LEU B CA 1
ATOM 3184 C C . LEU B 1 116 ? 70.518 44.985 26.880 1.00 21.53 115 LEU B C 1
ATOM 3185 O O . LEU B 1 116 ? 71.218 44.745 25.904 1.00 22.36 115 LEU B O 1
ATOM 3190 N N . PRO B 1 117 ? 70.905 45.836 27.865 1.00 26.40 116 PRO B N 1
ATOM 3191 C CA . PRO B 1 117 ? 72.216 46.483 27.704 1.00 25.65 116 PRO B CA 1
ATOM 3192 C C . PRO B 1 117 ? 73.389 45.485 27.625 1.00 19.82 116 PRO B C 1
ATOM 3193 O O . PRO B 1 117 ? 74.305 45.634 26.793 1.00 21.05 116 PRO B O 1
ATOM 3197 N N . GLN B 1 118 ? 73.320 44.419 28.423 1.00 22.45 117 GLN B N 1
ATOM 3198 C CA . GLN B 1 118 ? 74.341 43.390 28.409 1.00 25.51 117 GLN B CA 1
ATOM 3199 C C . GLN B 1 118 ? 74.319 42.584 27.112 1.00 20.65 117 GLN B C 1
ATOM 3200 O O . GLN B 1 118 ? 75.379 42.236 26.569 1.00 21.93 117 GLN B O 1
ATOM 3206 N N . ALA B 1 119 ? 73.129 42.333 26.581 1.00 22.60 118 ALA B N 1
ATOM 3207 C CA . ALA B 1 119 ? 73.007 41.630 25.306 1.00 26.67 118 ALA B CA 1
ATOM 3208 C C . ALA B 1 119 ? 73.624 42.450 24.161 1.00 25.36 118 ALA B C 1
ATOM 3209 O O . ALA B 1 119 ? 74.287 41.907 23.284 1.00 23.23 118 ALA B O 1
ATOM 3211 N N . GLU B 1 120 ? 73.396 43.753 24.170 1.00 22.60 119 GLU B N 1
ATOM 3212 C CA . GLU B 1 120 ? 74.018 44.653 23.185 1.00 28.06 119 GLU B CA 1
ATOM 3213 C C . GLU B 1 120 ? 75.558 44.658 23.298 1.00 26.43 119 GLU B C 1
ATOM 3214 O O . GLU B 1 120 ? 76.271 44.620 22.289 1.00 23.74 119 GLU B O 1
ATOM 3220 N N . GLN B 1 121 ? 76.066 44.685 24.524 1.00 27.49 120 GLN B N 1
ATOM 3221 C CA . GLN B 1 121 ? 77.511 44.537 24.758 1.00 38.91 120 GLN B CA 1
ATOM 3222 C C . GLN B 1 121 ? 78.082 43.232 24.211 1.00 33.79 120 GLN B C 1
ATOM 3223 O O . GLN B 1 121 ? 79.137 43.246 23.576 1.00 24.68 120 GLN B O 1
ATOM 3229 N N . TRP B 1 122 ? 77.382 42.122 24.443 1.00 25.98 121 TRP B N 1
ATOM 3230 C CA . TRP B 1 122 ? 77.764 40.814 23.908 1.00 23.16 121 TRP B CA 1
ATOM 3231 C C . TRP B 1 122 ? 77.950 40.896 22.381 1.00 25.20 121 TRP B C 1
ATOM 3232 O O . TRP B 1 122 ? 79.007 40.510 21.861 1.00 24.42 121 TRP B O 1
ATOM 3243 N N . LEU B 1 123 ? 76.963 41.440 21.681 1.00 26.29 122 LEU B N 1
ATOM 3244 C CA . LEU B 1 123 ? 77.065 41.664 20.227 1.00 25.27 122 LEU B CA 1
ATOM 3245 C C . LEU B 1 123 ? 78.221 42.605 19.845 1.00 24.44 122 LEU B C 1
ATOM 3246 O O . LEU B 1 123 ? 79.039 42.254 18.978 1.00 27.17 122 LEU B O 1
ATOM 3251 N N . ARG B 1 124 ? 78.285 43.771 20.473 1.00 30.44 123 ARG B N 1
ATOM 3252 C CA . ARG B 1 124 ? 79.289 44.780 20.101 1.00 26.94 123 ARG B CA 1
ATOM 3253 C C . ARG B 1 124 ? 80.724 44.325 20.368 1.00 31.80 123 ARG B C 1
ATOM 3254 O O . ARG B 1 124 ? 81.663 44.764 19.683 1.00 30.19 123 ARG B O 1
ATOM 3262 N N . GLN B 1 125 ? 80.898 43.439 21.346 1.00 32.29 124 GLN B N 1
ATOM 3263 C CA . GLN B 1 125 ? 82.223 42.893 21.657 1.00 30.62 124 GLN B CA 1
ATOM 3264 C C . GLN B 1 125 ? 82.656 41.730 20.776 1.00 38.36 124 GLN B C 1
ATOM 3265 O O . GLN B 1 125 ? 83.787 41.245 20.921 1.00 36.97 124 GLN B O 1
ATOM 3271 N N . GLY B 1 126 ? 81.794 41.295 19.844 1.00 24.53 125 GLY B N 1
ATOM 3272 C CA . GLY B 1 126 ? 82.104 40.198 18.931 1.00 25.15 125 GLY B CA 1
ATOM 3273 C C . GLY B 1 126 ? 81.789 38.804 19.457 1.00 28.17 125 GLY B C 1
ATOM 3274 O O . GLY B 1 126 ? 82.084 37.808 18.787 1.00 25.79 125 GLY B O 1
ATOM 3275 N N . ARG B 1 127 ? 81.116 38.729 20.603 1.00 39.22 126 ARG B N 1
ATOM 3276 C CA . ARG B 1 127 ? 80.809 37.461 21.248 1.00 25.64 126 ARG B CA 1
ATOM 3277 C C . ARG B 1 127 ? 79.690 36.657 20.537 1.00 23.26 126 ARG B C 1
ATOM 3278 O O . ARG B 1 127 ? 79.671 35.436 20.641 1.00 30.56 126 ARG B O 1
ATOM 3286 N N . TRP B 1 128 ? 78.793 37.321 19.827 1.00 22.39 127 TRP B N 1
ATOM 3287 C CA . TRP B 1 128 ? 77.744 36.625 19.069 1.00 23.09 127 TRP B CA 1
ATOM 3288 C C . TRP B 1 128 ? 78.368 35.757 18.002 1.00 28.37 127 TRP B C 1
ATOM 3289 O O . TRP B 1 128 ? 77.993 34.598 17.798 1.00 27.35 127 TRP B O 1
ATOM 3300 N N . VAL B 1 129 ? 79.382 36.305 17.334 1.00 31.42 128 VAL B N 1
ATOM 3301 C CA . VAL B 1 129 ? 80.108 35.584 16.263 1.00 37.16 128 VAL B CA 1
ATOM 3302 C C . VAL B 1 129 ? 80.938 34.444 16.867 1.00 28.44 128 VAL B C 1
ATOM 3303 O O . VAL B 1 129 ? 80.843 33.320 16.446 1.00 30.30 128 VAL B O 1
ATOM 3307 N N . ARG B 1 130 ? 81.756 34.747 17.877 1.00 24.83 129 ARG B N 1
ATOM 3308 C CA . ARG B 1 130 ? 82.682 33.788 18.459 1.00 33.31 129 ARG B CA 1
ATOM 3309 C C . ARG B 1 130 ? 82.115 32.691 19.387 1.00 31.13 129 ARG B C 1
ATOM 3310 O O . ARG B 1 130 ? 82.618 31.596 19.393 1.00 34.29 129 ARG B O 1
ATOM 3318 N N . GLU B 1 131 ? 81.118 33.051 20.211 1.00 30.62 130 GLU B N 1
ATOM 3319 C CA . GLU B 1 131 ? 80.527 32.222 21.254 1.00 28.25 130 GLU B CA 1
ATOM 3320 C C . GLU B 1 131 ? 79.056 31.806 21.043 1.00 41.58 130 GLU B C 1
ATOM 3321 O O . GLU B 1 131 ? 78.567 30.914 21.736 1.00 44.65 130 GLU B O 1
ATOM 3327 N N . GLY B 1 132 ? 78.355 32.450 20.139 1.00 32.31 131 GLY B N 1
ATOM 3328 C CA . GLY B 1 132 ? 76.955 32.149 19.868 1.00 30.55 131 GLY B CA 1
ATOM 3329 C C . GLY B 1 132 ? 76.053 33.014 20.728 1.00 21.84 131 GLY B C 1
ATOM 3330 O O . GLY B 1 132 ? 76.404 34.145 21.056 1.00 24.16 131 GLY B O 1
ATOM 3331 N N . ALA B 1 133 ? 74.875 32.492 21.034 1.00 25.96 132 ALA B N 1
ATOM 3332 C CA . ALA B 1 133 ? 73.799 33.293 21.600 1.00 26.59 132 ALA B CA 1
ATOM 3333 C C . ALA B 1 133 ? 74.141 33.833 22.980 1.00 22.87 132 ALA B C 1
ATOM 3334 O O . ALA B 1 133 ? 74.790 33.161 23.795 1.00 24.15 132 ALA B O 1
ATOM 3336 N N . PHE B 1 134 ? 73.656 35.034 23.249 1.00 28.28 133 PHE B N 1
ATOM 3337 C CA . PHE B 1 134 ? 73.682 35.593 24.586 1.00 26.91 133 PHE B CA 1
ATOM 3338 C C . PHE B 1 134 ? 72.870 34.664 25.507 1.00 26.30 133 PHE B C 1
ATOM 3339 O O . PHE B 1 134 ? 71.838 34.126 25.095 1.00 23.21 133 PHE B O 1
ATOM 3347 N N . PRO B 1 135 ? 73.364 34.426 26.734 1.00 21.66 134 PRO B N 1
ATOM 3348 C CA . PRO B 1 135 ? 72.611 33.570 27.659 1.00 27.98 134 PRO B CA 1
ATOM 3349 C C . PRO B 1 135 ? 71.187 34.077 27.896 1.00 21.84 134 PRO B C 1
ATOM 3350 O O . PRO B 1 135 ? 70.929 35.275 27.862 1.00 21.89 134 PRO B O 1
ATOM 3354 N N . LEU B 1 136 ? 70.279 33.154 28.171 1.00 19.97 135 LEU B N 1
ATOM 3355 C CA . LEU B 1 136 ? 68.872 33.524 28.381 1.00 22.57 135 LEU B CA 1
ATOM 3356 C C . LEU B 1 136 ? 68.770 34.348 29.660 1.00 21.28 135 LEU B C 1
ATOM 3357 O O . LEU B 1 136 ? 69.469 34.067 30.639 1.00 28.69 135 LEU B O 1
ATOM 3362 N N . SER B 1 137 ? 67.925 35.372 29.654 1.00 22.65 136 SER B N 1
ATOM 3363 C CA . SER B 1 137 ? 67.662 36.147 30.889 1.00 25.50 136 SER B CA 1
ATOM 3364 C C . SER B 1 137 ? 66.893 35.301 31.921 1.00 21.49 136 SER B C 1
ATOM 3365 O O . SER B 1 137 ? 65.846 34.707 31.584 1.00 20.14 136 SER B O 1
ATOM 3368 N N . PRO B 1 138 ? 67.399 35.206 33.176 1.00 21.96 137 PRO B N 1
ATOM 3369 C CA . PRO B 1 138 ? 66.644 34.441 34.190 1.00 20.11 137 PRO B CA 1
ATOM 3370 C C . PRO B 1 138 ? 65.275 35.040 34.514 1.00 26.28 137 PRO B C 1
ATOM 3371 O O . PRO B 1 138 ? 64.358 34.282 34.878 1.00 28.69 137 PRO B O 1
ATOM 3375 N N . LEU B 1 139 ? 65.145 36.356 34.347 1.00 25.00 138 LEU B N 1
ATOM 3376 C CA . LEU B 1 139 ? 63.924 37.060 34.629 1.00 23.51 138 LEU B CA 1
ATOM 3377 C C . LEU B 1 139 ? 63.157 37.492 33.366 1.00 20.96 138 LEU B C 1
ATOM 3378 O O . LEU B 1 139 ? 63.678 37.474 32.247 1.00 20.39 138 LEU B O 1
ATOM 3383 N N . SER B 1 140 ? 61.903 37.870 33.601 1.00 21.91 139 SER B N 1
ATOM 3384 C CA . SER B 1 140 ? 60.989 38.332 32.567 1.00 20.55 139 SER B CA 1
ATOM 3385 C C . SER B 1 140 ? 59.908 39.210 33.195 1.00 27.98 139 SER B C 1
ATOM 3386 O O . SER B 1 140 ? 59.636 39.102 34.393 1.00 28.52 139 SER B O 1
ATOM 3389 N N . LEU B 1 141 ? 59.264 40.045 32.392 1.00 21.42 140 LEU B N 1
ATOM 3390 C CA . LEU B 1 141 ? 58.063 40.762 32.876 1.00 27.55 140 LEU B CA 1
ATOM 3391 C C . LEU B 1 141 ? 56.829 39.837 32.949 1.00 23.80 140 LEU B C 1
ATOM 3392 O O . LEU B 1 141 ? 55.898 40.078 33.726 1.00 25.33 140 LEU B O 1
ATOM 3397 N N . ARG B 1 142 ? 56.841 38.765 32.155 1.00 22.01 141 ARG B N 1
ATOM 3398 C CA . ARG B 1 142 ? 55.697 37.858 32.076 1.00 27.58 141 ARG B CA 1
ATOM 3399 C C . ARG B 1 142 ? 55.361 37.284 33.457 1.00 27.19 141 ARG B C 1
ATOM 3400 O O . ARG B 1 142 ? 56.242 36.760 34.156 1.00 28.67 141 ARG B O 1
ATOM 3408 N N . GLY B 1 143 ? 54.100 37.432 33.838 1.00 30.30 142 GLY B N 1
ATOM 3409 C CA . GLY B 1 143 ? 53.588 36.896 35.088 1.00 33.96 142 GLY B CA 1
ATOM 3410 C C . GLY B 1 143 ? 53.850 37.720 36.334 1.00 35.48 142 GLY B C 1
ATOM 3411 O O . GLY B 1 143 ? 53.470 37.290 37.426 1.00 36.56 142 GLY B O 1
ATOM 3412 N N . ARG B 1 144 ? 54.477 38.892 36.193 1.00 35.68 143 ARG B N 1
ATOM 3413 C CA . ARG B 1 144 ? 54.851 39.704 37.361 1.00 28.74 143 ARG B CA 1
ATOM 3414 C C . ARG B 1 144 ? 53.672 40.478 37.919 1.00 40.47 143 ARG B C 1
ATOM 3415 O O . ARG B 1 144 ? 52.653 40.654 37.271 1.00 30.32 143 ARG B O 1
ATOM 3423 N N . THR B 1 145 ? 53.836 40.905 39.155 1.00 35.10 144 THR B N 1
ATOM 3424 C CA . THR B 1 145 ? 52.873 41.714 39.874 1.00 24.59 144 THR B CA 1
ATOM 3425 C C . THR B 1 145 ? 53.619 42.929 40.370 1.00 36.28 144 THR B C 1
ATOM 3426 O O . THR B 1 145 ? 54.646 42.796 41.049 1.00 33.17 144 THR B O 1
ATOM 3430 N N . VAL B 1 146 ? 53.132 44.104 40.000 1.00 24.38 145 VAL B N 1
ATOM 3431 C CA . VAL B 1 146 ? 53.864 45.331 40.204 1.00 31.73 145 VAL B CA 1
ATOM 3432 C C . VAL B 1 146 ? 53.204 46.145 41.302 1.00 28.77 145 VAL B C 1
ATOM 3433 O O . VAL B 1 146 ? 51.983 46.314 41.310 1.00 39.59 145 VAL B O 1
ATOM 3437 N N . GLY B 1 147 ? 54.027 46.649 42.222 1.00 27.51 146 GLY B N 1
ATOM 3438 C CA . GLY B 1 147 ? 53.568 47.556 43.265 1.00 25.40 146 GLY B CA 1
ATOM 3439 C C . GLY B 1 147 ? 54.217 48.913 43.052 1.00 38.47 146 GLY B C 1
ATOM 3440 O O . GLY B 1 147 ? 55.453 48.993 42.978 1.00 28.83 146 GLY B O 1
ATOM 3441 N N . LEU B 1 148 ? 53.397 49.961 42.901 1.00 27.82 147 LEU B N 1
ATOM 3442 C CA . LEU B 1 148 ? 53.895 51.333 42.789 1.00 26.23 147 LEU B CA 1
ATOM 3443 C C . LEU B 1 148 ? 53.888 52.017 44.146 1.00 26.01 147 LEU B C 1
ATOM 3444 O O . LEU B 1 148 ? 52.827 52.188 44.747 1.00 26.93 147 LEU B O 1
ATOM 3449 N N . PHE B 1 149 ? 55.082 52.335 44.643 1.00 27.13 148 PHE B N 1
ATOM 3450 C CA . PHE B 1 149 ? 55.256 53.212 45.813 1.00 30.89 148 PHE B CA 1
ATOM 3451 C C . PHE B 1 149 ? 55.235 54.658 45.303 1.00 24.75 148 PHE B C 1
ATOM 3452 O O . PHE B 1 149 ? 56.232 55.165 44.743 1.00 23.04 148 PHE B O 1
ATOM 3460 N N . GLY B 1 150 ? 54.085 55.313 45.492 1.00 25.95 149 GLY B N 1
ATOM 3461 C CA . GLY B 1 150 ? 53.761 56.586 44.851 1.00 29.00 149 GLY B CA 1
ATOM 3462 C C . GLY B 1 150 ? 52.841 56.324 43.667 1.00 28.56 149 GLY B C 1
ATOM 3463 O O . GLY B 1 150 ? 53.106 55.435 42.851 1.00 28.98 149 GLY B O 1
ATOM 3464 N N . LEU B 1 151 ? 51.753 57.086 43.586 1.00 31.84 150 LEU B N 1
ATOM 3465 C CA . LEU B 1 151 ? 50.807 57.004 42.465 1.00 34.18 150 LEU B CA 1
ATOM 3466 C C . LEU B 1 151 ? 50.293 58.404 42.157 1.00 40.25 150 LEU B C 1
ATOM 3467 O O . LEU B 1 151 ? 49.070 58.653 42.073 1.00 32.89 150 LEU B O 1
ATOM 3472 N N . GLY B 1 152 ? 51.258 59.312 41.995 1.00 27.52 151 GLY B N 1
ATOM 3473 C CA . GLY B 1 152 ? 50.987 60.700 41.680 1.00 30.47 151 GLY B CA 1
ATOM 3474 C C . GLY B 1 152 ? 50.958 60.916 40.183 1.00 25.04 151 GLY B C 1
ATOM 3475 O O . GLY B 1 152 ? 50.530 60.052 39.410 1.00 25.22 151 GLY B O 1
ATOM 3476 N N . ARG B 1 153 ? 51.408 62.080 39.759 1.00 24.08 152 ARG B N 1
ATOM 3477 C CA . ARG B 1 153 ? 51.446 62.393 38.324 1.00 26.04 152 ARG B CA 1
ATOM 3478 C C . ARG B 1 153 ? 52.240 61.306 37.582 1.00 22.79 152 ARG B C 1
ATOM 3479 O O . ARG B 1 153 ? 51.727 60.674 36.646 1.00 25.82 152 ARG B O 1
ATOM 3487 N N . ILE B 1 154 ? 53.441 61.031 38.082 1.00 22.18 153 ILE B N 1
ATOM 3488 C CA . ILE B 1 154 ? 54.338 60.092 37.387 1.00 28.38 153 ILE B CA 1
ATOM 3489 C C . ILE B 1 154 ? 53.952 58.627 37.684 1.00 24.79 153 ILE B C 1
ATOM 3490 O O . ILE B 1 154 ? 53.913 57.797 36.766 1.00 23.18 153 ILE B O 1
ATOM 3495 N N . GLY B 1 155 ? 53.676 58.297 38.943 1.00 30.80 154 GLY B N 1
ATOM 3496 C CA . GLY B 1 155 ? 53.251 56.926 39.269 1.00 28.63 154 GLY B CA 1
ATOM 3497 C C . GLY B 1 155 ? 52.031 56.453 38.494 1.00 26.54 154 GLY B C 1
ATOM 3498 O O . GLY B 1 155 ? 51.997 55.316 38.003 1.00 25.55 154 GLY B O 1
ATOM 3499 N N . LEU B 1 156 ? 51.017 57.314 38.365 1.00 25.05 155 LEU B N 1
ATOM 3500 C CA . LEU B 1 156 ? 49.843 56.961 37.570 1.00 25.09 155 LEU B CA 1
ATOM 3501 C C . LEU B 1 156 ? 50.193 56.725 36.095 1.00 25.06 155 LEU B C 1
ATOM 3502 O O . LEU B 1 156 ? 49.678 55.777 35.485 1.00 31.53 155 LEU B O 1
ATOM 3507 N N . ALA B 1 157 ? 51.071 57.566 35.533 1.00 35.49 156 ALA B N 1
ATOM 3508 C CA . ALA B 1 157 ? 51.519 57.405 34.145 1.00 38.58 156 ALA B CA 1
ATOM 3509 C C . ALA B 1 157 ? 52.260 56.071 33.932 1.00 28.16 156 ALA B C 1
ATOM 3510 O O . ALA B 1 157 ? 52.073 55.408 32.896 1.00 27.65 156 ALA B O 1
ATOM 3512 N N . ILE B 1 158 ? 53.071 55.678 34.919 1.00 26.38 157 ILE B N 1
ATOM 3513 C CA . ILE B 1 158 ? 53.732 54.366 34.911 1.00 31.92 157 ILE B CA 1
ATOM 3514 C C . ILE B 1 158 ? 52.700 53.242 34.967 1.00 25.42 157 ILE B C 1
ATOM 3515 O O . ILE B 1 158 ? 52.758 52.299 34.173 1.00 26.94 157 ILE B O 1
ATOM 3520 N N . ALA B 1 159 ? 51.743 53.346 35.891 1.00 25.75 158 ALA B N 1
ATOM 3521 C CA . ALA B 1 159 ? 50.662 52.350 35.988 1.00 25.48 158 ALA B CA 1
ATOM 3522 C C . ALA B 1 159 ? 49.873 52.192 34.684 1.00 27.76 158 ALA B C 1
ATOM 3523 O O . ALA B 1 159 ? 49.572 51.065 34.308 1.00 27.63 158 ALA B O 1
ATOM 3525 N N . ARG B 1 160 ? 49.559 53.298 33.996 1.00 24.67 159 ARG B N 1
ATOM 3526 C CA . ARG B 1 160 ? 48.822 53.236 32.733 1.00 30.52 159 ARG B CA 1
ATOM 3527 C C . ARG B 1 160 ? 49.597 52.448 31.691 1.00 22.68 159 ARG B C 1
ATOM 3528 O O . ARG B 1 160 ? 48.999 51.684 30.930 1.00 25.55 159 ARG B O 1
ATOM 3536 N N . ARG B 1 161 ? 50.906 52.677 31.630 1.00 22.21 160 ARG B N 1
ATOM 3537 C CA . ARG B 1 161 ? 51.781 51.894 30.736 1.00 22.34 160 ARG B CA 1
ATOM 3538 C C . ARG B 1 161 ? 51.726 50.420 31.084 1.00 33.09 160 ARG B C 1
ATOM 3539 O O . ARG B 1 161 ? 51.465 49.592 30.213 1.00 25.67 160 ARG B O 1
ATOM 3547 N N . LEU B 1 162 ? 51.924 50.113 32.357 1.00 28.02 161 LEU B N 1
ATOM 3548 C CA . LEU B 1 162 ? 51.972 48.719 32.822 1.00 33.67 161 LEU B CA 1
ATOM 3549 C C . LEU B 1 162 ? 50.664 47.956 32.624 1.00 24.41 161 LEU B C 1
ATOM 3550 O O . LEU B 1 162 ? 50.699 46.735 32.407 1.00 30.85 161 LEU B O 1
ATOM 3555 N N . GLU B 1 163 ? 49.518 48.650 32.669 1.00 31.23 162 GLU B N 1
ATOM 3556 C CA . GLU B 1 163 ? 48.228 48.023 32.324 1.00 27.54 162 GLU B CA 1
ATOM 3557 C C . GLU B 1 163 ? 48.248 47.341 30.955 1.00 40.56 162 GLU B C 1
ATOM 3558 O O . GLU B 1 163 ? 47.641 46.289 30.779 1.00 32.34 162 GLU B O 1
ATOM 3564 N N . ALA B 1 164 ? 48.953 47.931 29.998 1.00 36.67 163 ALA B N 1
ATOM 3565 C CA . ALA B 1 164 ? 49.037 47.402 28.634 1.00 39.43 163 ALA B CA 1
ATOM 3566 C C . ALA B 1 164 ? 50.008 46.229 28.468 1.00 39.78 163 ALA B C 1
ATOM 3567 O O . ALA B 1 164 ? 49.994 45.569 27.426 1.00 35.92 163 ALA B O 1
ATOM 3569 N N . PHE B 1 165 ? 50.840 45.967 29.481 1.00 30.13 164 PHE B N 1
ATOM 3570 C CA . PHE B 1 165 ? 51.782 44.833 29.490 1.00 26.64 164 PHE B CA 1
ATOM 3571 C C . PHE B 1 165 ? 51.233 43.553 30.126 1.00 32.61 164 PHE B C 1
ATOM 3572 O O . PHE B 1 165 ? 51.951 42.575 30.269 1.00 35.68 164 PHE B O 1
ATOM 3580 N N . GLY B 1 166 ? 49.968 43.564 30.533 1.00 40.18 165 GLY B N 1
ATOM 3581 C CA . GLY B 1 166 ? 49.308 42.394 31.099 1.00 41.10 165 GLY B CA 1
ATOM 3582 C C . GLY B 1 166 ? 49.825 41.914 32.448 1.00 40.03 165 GLY B C 1
ATOM 3583 O O . GLY B 1 166 ? 49.861 40.706 32.697 1.00 50.82 165 GLY B O 1
ATOM 3584 N N . VAL B 1 167 ? 50.234 42.850 33.301 1.00 39.02 166 VAL B N 1
ATOM 3585 C CA . VAL B 1 167 ? 50.664 42.544 34.666 1.00 35.32 166 VAL B CA 1
ATOM 3586 C C . VAL B 1 167 ? 49.676 43.147 35.671 1.00 36.44 166 VAL B C 1
ATOM 3587 O O . VAL B 1 167 ? 49.041 44.168 35.394 1.00 28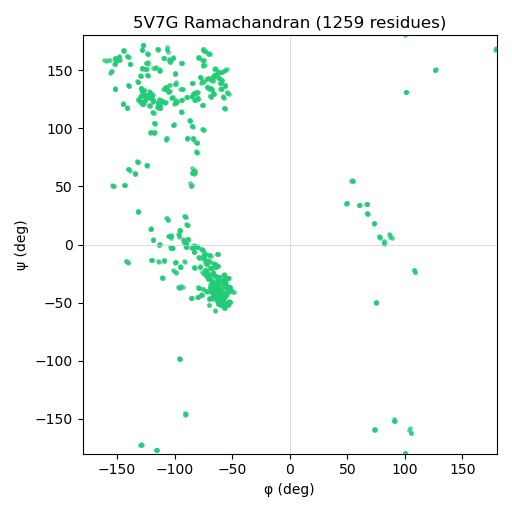.93 166 VAL B O 1
ATOM 3591 N N . SER B 1 168 ? 49.534 42.491 36.819 1.00 35.04 167 SER B N 1
ATOM 3592 C CA . SER B 1 168 ? 48.740 43.028 37.919 1.00 40.01 167 SER B CA 1
ATOM 3593 C C . SER B 1 168 ? 49.393 44.282 38.498 1.00 48.87 167 SER B C 1
ATOM 3594 O O . SER B 1 168 ? 50.619 44.377 38.550 1.00 37.56 167 SER B O 1
ATOM 3597 N N . ILE B 1 169 ? 48.567 45.243 38.917 1.00 33.58 168 ILE B N 1
ATOM 3598 C CA . ILE B 1 169 ? 49.050 46.507 39.488 1.00 38.39 168 ILE B CA 1
ATOM 3599 C C . ILE B 1 169 ? 48.449 46.826 40.868 1.00 38.55 168 ILE B C 1
ATOM 3600 O O . ILE B 1 169 ? 47.229 46.823 41.048 1.00 42.75 168 ILE B O 1
ATOM 3605 N N . ALA B 1 170 ? 49.327 47.125 41.826 1.00 35.65 169 ALA B N 1
ATOM 3606 C CA . ALA B 1 170 ? 48.930 47.599 43.159 1.00 33.06 169 ALA B CA 1
ATOM 3607 C C . ALA B 1 170 ? 49.698 48.876 43.490 1.00 39.03 169 ALA B C 1
ATOM 3608 O O . ALA B 1 170 ? 50.664 49.230 42.808 1.00 30.67 169 ALA B O 1
ATOM 3610 N N . TYR B 1 171 ? 49.283 49.576 44.539 1.00 30.79 170 TYR B N 1
ATOM 3611 C CA . TYR B 1 171 ? 49.965 50.824 44.879 1.00 36.39 170 TYR B CA 1
ATOM 3612 C C . TYR B 1 171 ? 49.874 51.134 46.358 1.00 32.98 170 TYR B C 1
ATOM 3613 O O . TYR B 1 171 ? 48.987 50.625 47.051 1.00 30.61 170 TYR B O 1
ATOM 3622 N N . HIS B 1 172 ? 50.842 51.915 46.827 1.00 35.35 171 HIS B N 1
ATOM 3623 C CA . HIS B 1 172 ? 50.884 52.409 48.195 1.00 34.42 171 HIS B CA 1
ATOM 3624 C C . HIS B 1 172 ? 51.146 53.908 48.197 1.00 36.32 171 HIS B C 1
ATOM 3625 O O . HIS B 1 172 ? 52.151 54.385 47.638 1.00 31.44 171 HIS B O 1
ATOM 3632 N N . THR B 1 173 ? 50.234 54.623 48.851 1.00 35.09 172 THR B N 1
ATOM 3633 C CA . THR B 1 173 ? 50.294 56.069 49.045 1.00 39.32 172 THR B CA 1
ATOM 3634 C C . THR B 1 173 ? 49.717 56.309 50.443 1.00 37.59 172 THR B C 1
ATOM 3635 O O . THR B 1 173 ? 49.134 55.390 51.030 1.00 34.64 172 THR B O 1
ATOM 3639 N N . ARG B 1 174 ? 49.886 57.503 50.994 1.00 31.78 173 ARG B N 1
ATOM 3640 C CA . ARG B 1 174 ? 49.308 57.801 52.322 1.00 43.31 173 ARG B CA 1
ATOM 3641 C C . ARG B 1 174 ? 47.778 57.861 52.284 1.00 51.55 173 ARG B C 1
ATOM 3642 O O . ARG B 1 174 ? 47.112 57.438 53.243 1.00 50.84 173 ARG B O 1
ATOM 3650 N N . THR B 1 175 ? 47.231 58.363 51.175 1.00 48.03 174 THR B N 1
ATOM 3651 C CA . THR B 1 175 ? 45.784 58.448 50.944 1.00 52.81 174 THR B CA 1
ATOM 3652 C C . THR B 1 175 ? 45.445 57.710 49.639 1.00 61.15 174 THR B C 1
ATOM 3653 O O . THR B 1 175 ? 46.077 57.974 48.614 1.00 46.91 174 THR B O 1
ATOM 3657 N N . PRO B 1 176 ? 44.455 56.788 49.668 1.00 42.29 175 PRO B N 1
ATOM 3658 C CA . PRO B 1 176 ? 44.013 56.114 48.437 1.00 41.30 175 PRO B CA 1
ATOM 3659 C C . PRO B 1 176 ? 43.485 57.084 47.380 1.00 40.11 175 PRO B C 1
ATOM 3660 O O . PRO B 1 176 ? 42.951 58.146 47.727 1.00 40.38 175 PRO B O 1
ATOM 3664 N N . ARG B 1 177 ? 43.684 56.719 46.112 1.00 34.71 176 ARG B N 1
ATOM 3665 C CA . ARG B 1 177 ? 43.089 57.392 44.966 1.00 42.01 176 ARG B CA 1
ATOM 3666 C C . ARG B 1 177 ? 42.002 56.468 44.409 1.00 50.58 176 ARG B C 1
ATOM 3667 O O . ARG B 1 177 ? 42.275 55.603 43.565 1.00 75.43 176 ARG B O 1
ATOM 3675 N N . GLU B 1 178 ? 40.779 56.651 44.896 1.00 46.05 177 GLU B N 1
ATOM 3676 C CA . GLU B 1 178 ? 39.621 55.905 44.407 1.00 85.75 177 GLU B CA 1
ATOM 3677 C C . GLU B 1 178 ? 39.187 56.401 43.027 1.00 85.79 177 GLU B C 1
ATOM 3678 O O . GLU B 1 178 ? 39.436 57.554 42.661 1.00 65.90 177 GLU B O 1
ATOM 3684 N N . GLY B 1 179 ? 38.542 55.509 42.277 1.00 98.30 178 GLY B N 1
ATOM 3685 C CA . GLY B 1 179 ? 38.175 55.753 40.879 1.00 89.70 178 GLY B CA 1
ATOM 3686 C C . GLY B 1 179 ? 39.013 54.920 39.925 1.00 64.54 178 GLY B C 1
ATOM 3687 O O . GLY B 1 179 ? 38.603 54.651 38.795 1.00 67.78 178 GLY B O 1
ATOM 3688 N N . LEU B 1 180 ? 40.194 54.513 40.383 1.00 68.89 179 LEU B N 1
ATOM 3689 C CA . LEU B 1 180 ? 41.110 53.708 39.596 1.00 55.15 179 LEU B CA 1
ATOM 3690 C C . LEU B 1 180 ? 40.839 52.254 39.956 1.00 56.16 179 LEU B C 1
ATOM 3691 O O . LEU B 1 180 ? 40.328 51.965 41.042 1.00 73.56 179 LEU B O 1
ATOM 3696 N N . GLY B 1 181 ? 41.180 51.341 39.052 1.00 63.30 180 GLY B N 1
ATOM 3697 C CA . GLY B 1 181 ? 40.982 49.910 39.291 1.00 68.80 180 GLY B CA 1
ATOM 3698 C C . GLY B 1 181 ? 42.155 49.187 39.939 1.00 60.86 180 GLY B C 1
ATOM 3699 O O . GLY B 1 181 ? 42.274 47.970 39.791 1.00 66.13 180 GLY B O 1
ATOM 3700 N N . PHE B 1 182 ? 43.019 49.917 40.656 1.00 43.48 181 PHE B N 1
ATOM 3701 C CA . PHE B 1 182 ? 44.228 49.343 41.234 1.00 42.82 181 PHE B CA 1
ATOM 3702 C C . PHE B 1 182 ? 44.022 49.039 42.716 1.00 34.66 181 PHE B C 1
ATOM 3703 O O . PHE B 1 182 ? 43.289 49.757 43.404 1.00 42.85 181 PHE B O 1
ATOM 3711 N N . THR B 1 183 ? 44.685 47.984 43.191 1.00 40.58 182 THR B N 1
ATOM 3712 C CA . THR B 1 183 ? 44.626 47.567 44.599 1.00 36.93 182 THR B CA 1
ATOM 3713 C C . THR B 1 183 ? 45.475 48.474 45.497 1.00 34.85 182 THR B C 1
ATOM 3714 O O . THR B 1 183 ? 46.685 48.560 45.330 1.00 35.68 182 THR B O 1
ATOM 3718 N N . TYR B 1 184 ? 44.823 49.118 46.465 1.00 35.24 183 TYR B N 1
ATOM 3719 C CA . TYR B 1 184 ? 45.512 49.938 47.455 1.00 35.02 183 TYR B CA 1
ATOM 3720 C C . TYR B 1 184 ? 46.022 49.090 48.615 1.00 35.96 183 TYR B C 1
ATOM 3721 O O . TYR B 1 184 ? 45.303 48.189 49.106 1.00 46.33 183 TYR B O 1
ATOM 3730 N N . HIS B 1 185 ? 47.238 49.401 49.058 1.00 35.75 184 HIS B N 1
ATOM 3731 C CA . HIS B 1 185 ? 47.832 48.848 50.272 1.00 37.38 184 HIS B CA 1
ATOM 3732 C C . HIS B 1 185 ? 48.135 49.984 51.231 1.00 37.53 184 HIS B C 1
ATOM 3733 O O . HIS B 1 185 ? 48.827 50.933 50.865 1.00 39.15 184 HIS B O 1
ATOM 3740 N N . PRO B 1 186 ? 47.614 49.903 52.473 1.00 44.01 185 PRO B N 1
ATOM 3741 C CA . PRO B 1 186 ? 47.864 50.979 53.426 1.00 38.23 185 PRO B CA 1
ATOM 3742 C C . PRO B 1 186 ? 49.273 51.025 54.014 1.00 39.62 185 PRO B C 1
ATOM 3743 O O . PRO B 1 186 ? 49.610 52.029 54.638 1.00 42.52 185 PRO B O 1
ATOM 3747 N N . THR B 1 187 ? 50.074 49.970 53.831 1.00 36.68 186 THR B N 1
ATOM 3748 C CA . THR B 1 187 ? 51.477 49.966 54.253 1.00 43.62 186 THR B CA 1
ATOM 3749 C C . THR B 1 187 ? 52.379 49.543 53.106 1.00 48.22 186 THR B C 1
ATOM 3750 O O . THR B 1 187 ? 51.979 48.756 52.232 1.00 37.16 186 THR B O 1
ATOM 3754 N N . LEU B 1 188 ? 53.611 50.044 53.145 1.00 35.26 187 LEU B N 1
ATOM 3755 C CA . LEU B 1 188 ? 54.607 49.709 52.120 1.00 32.25 187 LEU B CA 1
ATOM 3756 C C . LEU B 1 188 ? 55.002 48.230 52.212 1.00 30.54 187 LEU B C 1
ATOM 3757 O O . LEU B 1 188 ? 55.061 47.530 51.200 1.00 34.34 187 LEU B O 1
ATOM 3762 N N . VAL B 1 189 ? 55.269 47.762 53.432 1.00 36.64 188 VAL B N 1
ATOM 3763 C CA . VAL B 1 189 ? 55.683 46.375 53.639 1.00 33.54 188 VAL B CA 1
ATOM 3764 C C . VAL B 1 189 ? 54.598 45.366 53.222 1.00 30.26 188 VAL B C 1
ATOM 3765 O O . VAL B 1 189 ? 54.913 44.300 52.686 1.00 38.81 188 VAL B O 1
ATOM 3769 N N . GLY B 1 190 ? 53.335 45.722 53.448 1.00 41.04 189 GLY B N 1
ATOM 3770 C CA . GLY B 1 190 ? 52.198 44.914 53.004 1.00 46.35 189 GLY B CA 1
ATOM 3771 C C . GLY B 1 190 ? 52.127 44.783 51.496 1.00 42.67 189 GLY B C 1
ATOM 3772 O O . GLY B 1 190 ? 51.893 43.681 50.971 1.00 36.09 189 GLY B O 1
ATOM 3773 N N . MET B 1 191 ? 52.344 45.894 50.790 1.00 33.05 190 MET B N 1
ATOM 3774 C CA . MET B 1 191 ? 52.414 45.840 49.341 1.00 40.57 190 MET B CA 1
ATOM 3775 C C . MET B 1 191 ? 53.593 44.971 48.889 1.00 30.33 190 MET B C 1
ATOM 3776 O O . MET B 1 191 ? 53.433 44.114 48.009 1.00 32.91 190 MET B O 1
ATOM 3781 N N . ALA B 1 192 ? 54.761 45.180 49.496 1.00 28.66 191 ALA B N 1
ATOM 3782 C CA . ALA B 1 192 ? 55.967 44.432 49.123 1.00 34.11 191 ALA B CA 1
ATOM 3783 C C . ALA B 1 192 ? 55.746 42.926 49.268 1.00 34.10 191 ALA B C 1
ATOM 3784 O O . ALA B 1 192 ? 56.127 42.173 48.380 1.00 35.01 191 ALA B O 1
ATOM 3786 N N . GLU B 1 193 ? 55.097 42.502 50.355 1.00 32.87 192 GLU B N 1
ATOM 3787 C CA . GLU B 1 193 ? 54.715 41.098 50.529 1.00 38.04 192 GLU B CA 1
ATOM 3788 C C . GLU B 1 193 ? 53.936 40.549 49.331 1.00 35.11 192 GLU B C 1
ATOM 3789 O O . GLU B 1 193 ? 54.285 39.490 48.794 1.00 35.32 192 GLU B O 1
ATOM 3795 N N . ALA B 1 194 ? 52.921 41.308 48.910 1.00 34.26 193 ALA B N 1
ATOM 3796 C CA . ALA B 1 194 ? 51.971 40.931 47.854 1.00 37.09 193 ALA B CA 1
ATOM 3797 C C . ALA B 1 194 ? 52.515 40.949 46.421 1.00 38.76 193 ALA B C 1
ATOM 3798 O O . ALA B 1 194 ? 51.938 40.302 45.549 1.00 32.79 193 ALA B O 1
ATOM 3800 N N . VAL B 1 195 ? 53.571 41.717 46.167 1.00 36.93 194 VAL B N 1
ATOM 3801 C CA . VAL B 1 195 ? 54.078 41.915 44.797 1.00 26.44 194 VAL B CA 1
ATOM 3802 C C . VAL B 1 195 ? 55.466 41.323 44.642 1.00 27.81 194 VAL B C 1
ATOM 3803 O O . VAL B 1 195 ? 56.108 40.988 45.638 1.00 33.50 194 VAL B O 1
ATOM 3807 N N . ASP B 1 196 ? 55.945 41.208 43.401 1.00 33.24 195 ASP B N 1
ATOM 3808 C CA . ASP B 1 196 ? 57.337 40.806 43.158 1.00 21.48 195 ASP B CA 1
ATOM 3809 C C . ASP B 1 196 ? 58.150 41.875 42.411 1.00 20.32 195 ASP B C 1
ATOM 3810 O O . ASP B 1 196 ? 59.316 41.631 42.060 1.00 25.21 195 ASP B O 1
ATOM 3815 N N . THR B 1 197 ? 57.545 43.032 42.156 1.00 25.80 196 THR B N 1
ATOM 3816 C CA . THR B 1 197 ? 58.204 44.102 41.405 1.00 25.97 196 THR B CA 1
ATOM 3817 C C . THR B 1 197 ? 57.784 45.409 42.073 1.00 26.30 196 THR B C 1
ATOM 3818 O O . THR B 1 197 ? 56.576 45.707 42.148 1.00 25.91 196 THR B O 1
ATOM 3822 N N . LEU B 1 198 ? 58.753 46.156 42.607 1.00 24.10 197 LEU B N 1
ATOM 3823 C CA . LEU B 1 198 ? 58.483 47.389 43.350 1.00 31.16 197 LEU B CA 1
ATOM 3824 C C . LEU B 1 198 ? 59.065 48.588 42.602 1.00 31.62 197 LEU B C 1
ATOM 3825 O O . LEU B 1 198 ? 60.275 48.653 42.403 1.00 28.49 197 LEU B O 1
ATOM 3830 N N . ILE B 1 199 ? 58.212 49.525 42.191 1.00 23.43 198 ILE B N 1
ATOM 3831 C CA . ILE B 1 199 ? 58.642 50.743 41.492 1.00 23.25 198 ILE B CA 1
ATOM 3832 C C . ILE B 1 199 ? 58.495 51.934 42.440 1.00 24.27 198 ILE B C 1
ATOM 3833 O O . ILE B 1 199 ? 57.400 52.181 42.954 1.00 32.03 198 ILE B O 1
ATOM 3838 N N . VAL B 1 200 ? 59.595 52.637 42.676 1.00 24.94 199 VAL B N 1
ATOM 3839 C CA . VAL B 1 200 ? 59.654 53.762 43.621 1.00 26.75 199 VAL B CA 1
ATOM 3840 C C . VAL B 1 200 ? 59.579 55.101 42.886 1.00 23.11 199 VAL B C 1
ATOM 3841 O O . VAL B 1 200 ? 60.444 55.429 42.037 1.00 24.36 199 VAL B O 1
ATOM 3845 N N . ILE B 1 201 ? 58.566 55.886 43.237 1.00 27.08 200 ILE B N 1
ATOM 3846 C CA . ILE B 1 201 ? 58.301 57.154 42.552 1.00 29.17 200 ILE B CA 1
ATOM 3847 C C . ILE B 1 201 ? 57.566 58.103 43.506 1.00 31.95 200 ILE B C 1
ATOM 3848 O O . ILE B 1 201 ? 56.537 58.683 43.189 1.00 29.77 200 ILE B O 1
ATOM 3853 N N . VAL B 1 202 ? 58.159 58.250 44.685 1.00 26.61 201 VAL B N 1
ATOM 3854 C CA . VAL B 1 202 ? 57.742 59.229 45.687 1.00 25.82 201 VAL B CA 1
ATOM 3855 C C . VAL B 1 202 ? 58.785 60.337 45.800 1.00 34.46 201 VAL B C 1
ATOM 3856 O O . VAL B 1 202 ? 59.953 60.144 45.417 1.00 30.98 201 VAL B O 1
ATOM 3860 N N . PRO B 1 203 ? 58.388 61.500 46.353 1.00 24.55 202 PRO B N 1
ATOM 3861 C CA . PRO B 1 203 ? 59.379 62.552 46.565 1.00 31.20 202 PRO B CA 1
ATOM 3862 C C . PRO B 1 203 ? 60.360 62.167 47.667 1.00 31.07 202 PRO B C 1
ATOM 3863 O O . PRO B 1 203 ? 60.096 61.246 48.447 1.00 26.49 202 PRO B O 1
ATOM 3867 N N . GLY B 1 204 ? 61.475 62.885 47.704 1.00 36.79 203 GLY B N 1
ATOM 3868 C CA . GLY B 1 204 ? 62.490 62.736 48.729 1.00 32.74 203 GLY B CA 1
ATOM 3869 C C . GLY B 1 204 ? 62.216 63.625 49.911 1.00 39.88 203 GLY B C 1
ATOM 3870 O O . GLY B 1 204 ? 62.619 64.781 49.937 1.00 40.29 203 GLY B O 1
ATOM 3871 N N . THR B 1 205 ? 61.494 63.084 50.881 1.00 31.92 204 THR B N 1
ATOM 3872 C CA . THR B 1 205 ? 61.150 63.821 52.101 1.00 37.93 204 THR B CA 1
ATOM 3873 C C . THR B 1 205 ? 61.525 63.039 53.353 1.00 47.48 204 THR B C 1
ATOM 3874 O O . THR B 1 205 ? 61.881 61.867 53.286 1.00 38.40 204 THR B O 1
ATOM 3878 N N . ALA B 1 206 ? 61.414 63.683 54.512 1.00 51.78 205 ALA B N 1
ATOM 3879 C CA . ALA B 1 206 ? 61.635 62.983 55.777 1.00 41.45 205 ALA B CA 1
ATOM 3880 C C . ALA B 1 206 ? 60.784 61.704 55.912 1.00 42.95 205 ALA B C 1
ATOM 3881 O O . ALA B 1 206 ? 61.264 60.708 56.446 1.00 43.19 205 ALA B O 1
ATOM 3883 N N . SER B 1 207 ? 59.549 61.718 55.409 1.00 36.72 206 SER B N 1
ATOM 3884 C CA . SER B 1 207 ? 58.657 60.552 55.516 1.00 45.49 206 SER B CA 1
ATOM 3885 C C . SER B 1 207 ? 59.028 59.392 54.600 1.00 48.98 206 SER B C 1
ATOM 3886 O O . SER B 1 207 ? 58.613 58.265 54.865 1.00 41.07 206 SER B O 1
ATOM 3889 N N . THR B 1 208 ? 59.771 59.663 53.525 1.00 38.91 207 THR B N 1
ATOM 3890 C CA . THR B 1 208 ? 60.220 58.604 52.619 1.00 34.47 207 THR B CA 1
ATOM 3891 C C . THR B 1 208 ? 61.684 58.209 52.808 1.00 35.69 207 THR B C 1
ATOM 3892 O O . THR B 1 208 ? 62.151 57.286 52.143 1.00 36.73 207 THR B O 1
ATOM 3896 N N . LEU B 1 209 ? 62.406 58.881 53.710 1.00 33.73 208 LEU B N 1
ATOM 3897 C CA . LEU B 1 209 ? 63.813 58.568 53.966 1.00 31.96 208 LEU B CA 1
ATOM 3898 C C . LEU B 1 209 ? 64.048 57.102 54.373 1.00 41.11 208 LEU B C 1
ATOM 3899 O O . LEU B 1 209 ? 63.572 56.640 55.412 1.00 34.94 208 LEU B O 1
ATOM 3904 N N . LYS B 1 210 ? 64.802 56.383 53.537 1.00 40.17 209 LYS B N 1
ATOM 3905 C CA . LYS B 1 210 ? 65.079 54.946 53.704 1.00 30.21 209 LYS B CA 1
ATOM 3906 C C . LYS B 1 210 ? 63.838 54.082 53.956 1.00 30.27 209 LYS B C 1
ATOM 3907 O O . LYS B 1 210 ? 63.887 53.101 54.712 1.00 36.96 209 LYS B O 1
ATOM 3913 N N . ALA B 1 211 ? 62.724 54.452 53.323 1.00 31.54 210 ALA B N 1
ATOM 3914 C CA . ALA B 1 211 ? 61.487 53.699 53.445 1.00 37.94 210 ALA B CA 1
ATOM 3915 C C . ALA B 1 211 ? 61.673 52.306 52.855 1.00 32.41 210 ALA B C 1
ATOM 3916 O O . ALA B 1 211 ? 61.171 51.321 53.410 1.00 31.78 210 ALA B O 1
ATOM 3918 N N . VAL B 1 212 ? 62.410 52.221 51.740 1.00 34.15 211 VAL B N 1
ATOM 3919 C CA . VAL B 1 212 ? 62.762 50.925 51.163 1.00 34.59 211 VAL B CA 1
ATOM 3920 C C . VAL B 1 212 ? 64.006 50.401 51.895 1.00 40.50 211 VAL B C 1
ATOM 3921 O O . VAL B 1 212 ? 65.157 50.685 51.515 1.00 29.38 211 VAL B O 1
ATOM 3925 N N . ASN B 1 213 ? 63.733 49.638 52.950 1.00 31.33 212 ASN B N 1
ATOM 3926 C CA . ASN B 1 213 ? 64.730 49.164 53.892 1.00 37.49 212 ASN B CA 1
ATOM 3927 C C . ASN B 1 213 ? 64.811 47.638 53.832 1.00 35.91 212 ASN B C 1
ATOM 3928 O O . ASN B 1 213 ? 64.144 47.006 53.016 1.00 45.44 212 ASN B O 1
ATOM 3933 N N . ALA B 1 214 ? 65.637 47.050 54.687 1.00 35.01 213 ALA B N 1
ATOM 3934 C CA . ALA B 1 214 ? 65.798 45.591 54.726 1.00 40.84 213 ALA B CA 1
ATOM 3935 C C . ALA B 1 214 ? 64.478 44.818 54.877 1.00 38.61 213 ALA B C 1
ATOM 3936 O O . ALA B 1 214 ? 64.299 43.788 54.234 1.00 39.92 213 ALA B O 1
ATOM 3938 N N . ASP B 1 215 ? 63.558 45.312 55.706 1.00 37.83 214 ASP B N 1
ATOM 3939 C CA . ASP B 1 215 ? 62.257 44.639 55.896 1.00 34.56 214 ASP B CA 1
ATOM 3940 C C . ASP B 1 215 ? 61.404 44.646 54.618 1.00 42.51 214 ASP B C 1
ATOM 3941 O O . ASP B 1 215 ? 60.762 43.637 54.271 1.00 44.61 214 ASP B O 1
ATOM 3946 N N . VAL B 1 216 ? 61.406 45.780 53.923 1.00 34.88 215 VAL B N 1
ATOM 3947 C CA . VAL B 1 216 ? 60.660 45.907 52.676 1.00 33.90 215 VAL B CA 1
ATOM 3948 C C . VAL B 1 216 ? 61.272 45.004 51.607 1.00 35.20 215 VAL B C 1
ATOM 3949 O O . VAL B 1 216 ? 60.545 44.345 50.861 1.00 35.50 215 VAL B O 1
ATOM 3953 N N . LEU B 1 217 ? 62.602 44.957 51.545 1.00 29.89 216 LEU B N 1
ATOM 3954 C CA . LEU B 1 217 ? 63.275 44.113 50.548 1.00 29.68 216 LEU B CA 1
ATOM 3955 C C . LEU B 1 217 ? 63.075 42.619 50.834 1.00 33.56 216 LEU B C 1
ATOM 3956 O O . LEU B 1 217 ? 62.850 41.837 49.915 1.00 35.47 216 LEU B O 1
ATOM 3961 N N . SER B 1 218 ? 63.132 42.223 52.106 1.00 41.32 217 SER B N 1
ATOM 3962 C CA . SER B 1 218 ? 62.829 40.849 52.485 1.00 40.26 217 SER B CA 1
ATOM 3963 C C . SER B 1 218 ? 61.389 40.449 52.094 1.00 44.12 217 SER B C 1
ATOM 3964 O O . SER B 1 218 ? 61.169 39.341 51.586 1.00 37.80 217 SER B O 1
ATOM 3967 N N . ALA B 1 219 ? 60.436 41.357 52.304 1.00 47.40 218 ALA B N 1
ATOM 3968 C CA . ALA B 1 219 ? 59.024 41.124 51.944 1.00 39.75 218 ALA B CA 1
ATOM 3969 C C . ALA B 1 219 ? 58.806 41.017 50.424 1.00 43.08 218 ALA B C 1
ATOM 3970 O O . ALA B 1 219 ? 57.989 40.206 49.930 1.00 34.10 218 ALA B O 1
ATOM 3972 N N . LEU B 1 220 ? 59.541 41.850 49.688 1.00 44.38 219 LEU B N 1
ATOM 3973 C CA . LEU B 1 220 ? 59.497 41.831 48.232 1.00 40.40 219 LEU B CA 1
ATOM 3974 C C . LEU B 1 220 ? 59.770 40.408 47.732 1.00 34.10 219 LEU B C 1
ATOM 3975 O O . LEU B 1 220 ? 59.012 39.872 46.907 1.00 36.57 219 LEU B O 1
ATOM 3980 N N . GLY B 1 221 ? 60.841 39.814 48.258 1.00 47.09 220 GLY B N 1
ATOM 3981 C CA . GLY B 1 221 ? 61.095 38.381 48.131 1.00 49.98 220 GLY B CA 1
ATOM 3982 C C . GLY B 1 221 ? 62.096 37.976 47.058 1.00 43.05 220 GLY B C 1
ATOM 3983 O O . GLY B 1 221 ? 62.625 38.824 46.339 1.00 32.42 220 GLY B O 1
ATOM 3984 N N . PRO B 1 222 ? 62.344 36.666 46.926 1.00 33.78 221 PRO B N 1
ATOM 3985 C CA . PRO B 1 222 ? 63.432 36.150 46.078 1.00 41.43 221 PRO B CA 1
ATOM 3986 C C . PRO B 1 222 ? 63.280 36.291 44.555 1.00 39.49 221 PRO B C 1
ATOM 3987 O O . PRO B 1 222 ? 64.270 36.117 43.844 1.00 41.77 221 PRO B O 1
ATOM 3991 N N . LYS B 1 223 ? 62.071 36.588 44.062 1.00 32.67 222 LYS B N 1
ATOM 3992 C CA . LYS B 1 223 ? 61.875 36.960 42.659 1.00 32.92 222 LYS B CA 1
ATOM 3993 C C . LYS B 1 223 ? 61.851 38.494 42.514 1.00 32.81 222 LYS B C 1
ATOM 3994 O O . LYS B 1 223 ? 61.551 39.022 41.444 1.00 37.43 222 LYS B O 1
ATOM 3997 N N . GLY B 1 224 ? 62.169 39.198 43.603 1.00 27.88 223 GLY B N 1
ATOM 3998 C CA . GLY B 1 224 ? 61.910 40.604 43.735 1.00 30.55 223 GLY B CA 1
ATOM 3999 C C . GLY B 1 224 ? 62.785 41.446 42.845 1.00 29.60 223 GLY B C 1
ATOM 4000 O O . GLY B 1 224 ? 63.992 41.206 42.748 1.00 28.47 223 GLY B O 1
ATOM 4001 N N . VAL B 1 225 ? 62.173 42.414 42.177 1.00 22.17 224 VAL B N 1
ATOM 4002 C CA . VAL B 1 225 ? 62.911 43.435 41.423 1.00 28.49 224 VAL B CA 1
ATOM 4003 C C . VAL B 1 225 ? 62.521 44.841 41.916 1.00 27.67 224 VAL B C 1
ATOM 4004 O O . VAL B 1 225 ? 61.331 45.177 41.960 1.00 28.02 224 VAL B O 1
ATOM 4008 N N . LEU B 1 226 ? 63.528 45.637 42.273 1.00 23.79 225 LEU B N 1
ATOM 4009 C CA . LEU B 1 226 ? 63.365 47.024 42.711 1.00 25.64 225 LEU B CA 1
ATOM 4010 C C . LEU B 1 226 ? 63.752 47.993 41.593 1.00 23.14 225 LEU B C 1
ATOM 4011 O O . LEU B 1 226 ? 64.843 47.905 41.055 1.00 24.41 225 LEU B O 1
ATOM 4016 N N . ILE B 1 227 ? 62.863 48.917 41.248 1.00 19.18 226 ILE B N 1
ATOM 4017 C CA . ILE B 1 227 ? 63.164 49.977 40.280 1.00 19.23 226 ILE B CA 1
ATOM 4018 C C . ILE B 1 227 ? 63.020 51.312 41.008 1.00 23.94 226 ILE B C 1
ATOM 4019 O O . ILE B 1 227 ? 61.957 51.576 41.556 1.00 25.98 226 ILE B O 1
ATOM 4024 N N . ASN B 1 228 ? 64.067 52.138 41.034 1.00 23.13 227 ASN B N 1
ATOM 4025 C CA . ASN B 1 228 ? 63.975 53.459 41.677 1.00 24.49 227 ASN B CA 1
ATOM 4026 C C . ASN B 1 228 ? 64.209 54.552 40.648 1.00 25.48 227 ASN B C 1
ATOM 4027 O O . ASN B 1 228 ? 65.307 54.675 40.092 1.00 24.28 227 ASN B O 1
ATOM 4032 N N . VAL B 1 229 ? 63.145 55.322 40.395 1.00 25.51 228 VAL B N 1
ATOM 4033 C CA . VAL B 1 229 ? 63.186 56.521 39.550 1.00 28.49 228 VAL B CA 1
ATOM 4034 C C . VAL B 1 229 ? 62.746 57.778 40.312 1.00 30.11 228 VAL B C 1
ATOM 4035 O O . VAL B 1 229 ? 62.519 58.821 39.698 1.00 23.32 228 VAL B O 1
ATOM 4039 N N . GLY B 1 230 ? 62.672 57.684 41.637 1.00 25.40 229 GLY B N 1
ATOM 4040 C CA . GLY B 1 230 ? 62.242 58.797 42.471 1.00 28.73 229 GLY B CA 1
ATOM 4041 C C . GLY B 1 230 ? 63.427 59.584 43.007 1.00 29.82 229 GLY B C 1
ATOM 4042 O O . GLY B 1 230 ? 63.980 60.457 42.320 1.00 28.00 229 GLY B O 1
ATOM 4043 N N . ARG B 1 231 ? 63.804 59.283 44.251 1.00 25.35 230 ARG B N 1
ATOM 4044 C CA . ARG B 1 231 ? 64.997 59.838 44.881 1.00 24.22 230 ARG B CA 1
ATOM 4045 C C . ARG B 1 231 ? 65.803 58.716 45.548 1.00 21.92 230 ARG B C 1
ATOM 4046 O O . ARG B 1 231 ? 65.244 57.820 46.169 1.00 27.26 230 ARG B O 1
ATOM 4054 N N . GLY B 1 232 ? 67.129 58.812 45.432 1.00 25.54 231 GLY B N 1
ATOM 4055 C CA . GLY B 1 232 ? 68.060 57.896 46.088 1.00 27.87 231 GLY B CA 1
ATOM 4056 C C . GLY B 1 232 ? 67.905 57.794 47.594 1.00 28.29 231 GLY B C 1
ATOM 4057 O O . GLY B 1 232 ? 68.035 56.698 48.152 1.00 30.36 231 GLY B O 1
ATOM 4058 N N . SER B 1 233 ? 67.572 58.918 48.249 1.00 28.02 232 SER B N 1
ATOM 4059 C CA . SER B 1 233 ? 67.294 58.942 49.690 1.00 33.03 232 SER B CA 1
ATOM 4060 C C . SER B 1 233 ? 66.245 57.927 50.179 1.00 33.24 232 SER B C 1
ATOM 4061 O O . SER B 1 233 ? 66.296 57.489 51.335 1.00 33.86 232 SER B O 1
ATOM 4064 N N . THR B 1 234 ? 65.297 57.568 49.310 1.00 25.37 233 THR B N 1
ATOM 4065 C CA . THR B 1 234 ? 64.183 56.697 49.669 1.00 29.50 233 THR B CA 1
ATOM 4066 C C . THR B 1 234 ? 64.597 55.231 49.855 1.00 37.35 233 THR B C 1
ATOM 4067 O O . THR B 1 234 ? 63.905 54.483 50.535 1.00 30.78 233 THR B O 1
ATOM 4071 N N . VAL B 1 235 ? 65.717 54.836 49.256 1.00 33.05 234 VAL B N 1
ATOM 4072 C CA . VAL B 1 235 ? 66.242 53.481 49.361 1.00 34.06 234 VAL B CA 1
ATOM 4073 C C . VAL B 1 235 ? 67.441 53.460 50.301 1.00 29.90 234 VAL B C 1
ATOM 4074 O O . VAL B 1 235 ? 68.364 54.291 50.193 1.00 39.46 234 VAL B O 1
ATOM 4078 N N . ASP B 1 236 ? 67.416 52.506 51.236 1.00 30.25 235 ASP B N 1
ATOM 4079 C CA . ASP B 1 236 ? 68.562 52.228 52.093 1.00 48.83 235 ASP B CA 1
ATOM 4080 C C . ASP B 1 236 ? 69.562 51.478 51.222 1.00 34.61 235 ASP B C 1
ATOM 4081 O O . ASP B 1 236 ? 69.446 50.264 51.004 1.00 39.92 235 ASP B O 1
ATOM 4086 N N . GLU B 1 237 ? 70.545 52.221 50.725 1.00 36.34 236 GLU B N 1
ATOM 4087 C CA . GLU B 1 237 ? 71.424 51.735 49.660 1.00 36.62 236 GLU B CA 1
ATOM 4088 C C . GLU B 1 237 ? 72.321 50.584 50.151 1.00 30.40 236 GLU B C 1
ATOM 4089 O O . GLU B 1 237 ? 72.539 49.596 49.448 1.00 35.05 236 GLU B O 1
ATOM 4095 N N . ALA B 1 238 ? 72.820 50.692 51.382 1.00 30.17 237 ALA B N 1
ATOM 4096 C CA . ALA B 1 238 ? 73.563 49.596 52.003 1.00 45.43 237 ALA B CA 1
ATOM 4097 C C . ALA B 1 238 ? 72.719 48.324 52.173 1.00 50.27 237 ALA B C 1
ATOM 4098 O O . ALA B 1 238 ? 73.204 47.223 51.933 1.00 35.97 237 ALA B O 1
ATOM 4100 N N . ALA B 1 239 ? 71.458 48.472 52.582 1.00 38.46 238 ALA B N 1
ATOM 4101 C CA . ALA B 1 239 ? 70.555 47.326 52.706 1.00 39.33 238 ALA B CA 1
ATOM 4102 C C . ALA B 1 239 ? 70.277 46.675 51.351 1.00 29.47 238 ALA B C 1
ATOM 4103 O O . ALA B 1 239 ? 70.097 45.458 51.285 1.00 34.09 238 ALA B O 1
ATOM 4105 N N . LEU B 1 240 ? 70.209 47.498 50.302 1.00 31.70 239 LEU B N 1
ATOM 4106 C CA . LEU B 1 240 ? 69.987 46.990 48.942 1.00 28.99 239 LEU B CA 1
ATOM 4107 C C . LEU B 1 240 ? 71.172 46.150 48.483 1.00 28.37 239 LEU B C 1
ATOM 4108 O O . LEU B 1 240 ? 70.990 45.066 47.939 1.00 33.77 239 LEU B O 1
ATOM 4113 N N . VAL B 1 241 ? 72.386 46.645 48.719 1.00 35.72 240 VAL B N 1
ATOM 4114 C CA . VAL B 1 241 ? 73.599 45.906 48.356 1.00 33.27 240 VAL B CA 1
ATOM 4115 C C . VAL B 1 241 ? 73.626 44.545 49.068 1.00 37.07 240 VAL B C 1
ATOM 4116 O O . VAL B 1 241 ? 73.924 43.515 48.451 1.00 33.80 240 VAL B O 1
ATOM 4120 N N . THR B 1 242 ? 73.299 44.540 50.359 1.00 35.50 241 THR B N 1
ATOM 4121 C CA . THR B 1 242 ? 73.230 43.302 51.122 1.00 38.95 241 THR B CA 1
ATOM 4122 C C . THR B 1 242 ? 72.203 42.309 50.559 1.00 37.41 241 THR B C 1
ATOM 4123 O O . THR B 1 242 ? 72.516 41.127 50.374 1.00 39.16 241 THR B O 1
ATOM 4127 N N . ALA B 1 243 ? 71.008 42.801 50.267 1.00 31.70 242 ALA B N 1
ATOM 4128 C CA . ALA B 1 243 ? 69.927 41.981 49.704 1.00 34.67 242 ALA B CA 1
ATOM 4129 C C . ALA B 1 243 ? 70.325 41.375 48.351 1.00 35.89 242 ALA B C 1
ATOM 4130 O O . ALA B 1 243 ? 70.078 40.199 48.100 1.00 32.40 242 ALA B O 1
ATOM 4132 N N . LEU B 1 244 ? 70.954 42.169 47.492 1.00 32.23 243 LEU B N 1
ATOM 4133 C CA . LEU B 1 244 ? 71.456 41.655 46.204 1.00 42.03 243 LEU B CA 1
ATOM 4134 C C . LEU B 1 244 ? 72.573 40.614 46.393 1.00 48.81 243 LEU B C 1
ATOM 4135 O O . LEU B 1 244 ? 72.574 39.585 45.729 1.00 34.43 243 LEU B O 1
ATOM 4140 N N . GLN B 1 245 ? 73.504 40.883 47.305 1.00 36.56 244 GLN B N 1
ATOM 4141 C CA . GLN B 1 245 ? 74.633 39.979 47.582 1.00 47.09 244 GLN B CA 1
ATOM 4142 C C . GLN B 1 245 ? 74.143 38.599 48.054 1.00 35.81 244 GLN B C 1
ATOM 4143 O O . GLN B 1 245 ? 74.637 37.579 47.588 1.00 38.46 244 GLN B O 1
ATOM 4149 N N . ASN B 1 246 ? 73.154 38.593 48.956 1.00 36.19 245 ASN B N 1
ATOM 4150 C CA . ASN B 1 246 ? 72.607 37.375 49.564 1.00 38.53 245 ASN B CA 1
ATOM 4151 C C . ASN B 1 246 ? 71.544 36.647 48.729 1.00 42.17 245 ASN B C 1
ATOM 4152 O O . ASN B 1 246 ? 71.101 35.556 49.109 1.00 33.53 245 ASN B O 1
ATOM 4157 N N . GLY B 1 247 ? 71.116 37.234 47.615 1.00 34.89 246 GLY B N 1
ATOM 4158 C CA . GLY B 1 247 ? 70.005 36.670 46.843 1.00 38.24 246 GLY B CA 1
ATOM 4159 C C . GLY B 1 247 ? 68.637 36.853 47.484 1.00 40.22 246 GLY B C 1
ATOM 4160 O O . GLY B 1 247 ? 67.688 36.174 47.098 1.00 40.53 246 GLY B O 1
ATOM 4161 N N . THR B 1 248 ? 68.528 37.785 48.432 1.00 36.99 247 THR B N 1
ATOM 4162 C CA . THR B 1 248 ? 67.253 38.152 49.054 1.00 32.19 247 THR B CA 1
ATOM 4163 C C . THR B 1 248 ? 66.250 38.648 48.014 1.00 28.10 247 THR B C 1
ATOM 4164 O O . THR B 1 248 ? 65.066 38.304 48.101 1.00 33.43 247 THR B O 1
ATOM 4168 N N . ILE B 1 249 ? 66.751 39.450 47.066 1.00 28.10 248 ILE B N 1
ATOM 4169 C CA . ILE B 1 249 ? 65.980 39.898 45.893 1.00 27.86 248 ILE B CA 1
ATOM 4170 C C . ILE B 1 249 ? 66.748 39.492 44.618 1.00 35.27 248 ILE B C 1
ATOM 4171 O O . ILE B 1 249 ? 67.930 39.106 44.674 1.00 34.43 248 ILE B O 1
ATOM 4176 N N . ALA B 1 250 ? 66.044 39.528 43.490 1.00 31.05 249 ALA B N 1
ATOM 4177 C CA . ALA B 1 250 ? 66.556 39.005 42.232 1.00 25.76 249 ALA B CA 1
ATOM 4178 C C . ALA B 1 250 ? 67.211 40.047 41.313 1.00 28.78 249 ALA B C 1
ATOM 4179 O O . ALA B 1 250 ? 67.944 39.675 40.413 1.00 29.81 249 ALA B O 1
ATOM 4181 N N . GLY B 1 251 ? 66.946 41.330 41.508 1.00 26.60 250 GLY B N 1
ATOM 4182 C CA . GLY B 1 251 ? 67.498 42.348 40.618 1.00 22.49 250 GLY B CA 1
ATOM 4183 C C . GLY B 1 251 ? 67.077 43.741 40.991 1.00 21.81 250 GLY B C 1
ATOM 4184 O O . GLY B 1 251 ? 66.174 43.928 41.814 1.00 25.15 250 GLY B O 1
ATOM 4185 N N . ALA B 1 252 ? 67.711 44.733 40.381 1.00 23.40 251 ALA B N 1
ATOM 4186 C CA . ALA B 1 252 ? 67.368 46.128 40.627 1.00 25.41 251 ALA B CA 1
ATOM 4187 C C . ALA B 1 252 ? 67.780 46.992 39.466 1.00 23.41 251 ALA B C 1
ATOM 4188 O O . ALA B 1 252 ? 68.768 46.691 38.787 1.00 25.36 251 ALA B O 1
ATOM 4190 N N . GLY B 1 253 ? 67.009 48.047 39.234 1.00 21.66 252 GLY B N 1
ATOM 4191 C CA . GLY B 1 253 ? 67.294 49.090 38.247 1.00 21.97 252 GLY B CA 1
ATOM 4192 C C . GLY B 1 253 ? 67.179 50.444 38.916 1.00 24.27 252 GLY B C 1
ATOM 4193 O O . GLY B 1 253 ? 66.119 50.771 39.480 1.00 21.54 252 GLY B O 1
ATOM 4194 N N . LEU B 1 254 ? 68.246 51.238 38.867 1.00 24.35 253 LEU B N 1
ATOM 4195 C CA . LEU B 1 254 ? 68.305 52.498 39.615 1.00 26.39 253 LEU B CA 1
ATOM 4196 C C . LEU B 1 254 ? 68.723 53.661 38.725 1.00 22.68 253 LEU B C 1
ATOM 4197 O O . LEU B 1 254 ? 69.753 53.571 38.036 1.00 26.26 253 LEU B O 1
ATOM 4202 N N . ASP B 1 255 ? 67.924 54.734 38.740 1.00 28.54 254 ASP B N 1
ATOM 4203 C CA . ASP B 1 255 ? 68.240 55.998 38.068 1.00 23.46 254 ASP B CA 1
ATOM 4204 C C . ASP B 1 255 ? 68.811 57.063 39.032 1.00 26.99 254 ASP B C 1
ATOM 4205 O O . ASP B 1 255 ? 69.367 58.075 38.598 1.00 25.88 254 ASP B O 1
ATOM 4210 N N . VAL B 1 256 ? 68.642 56.823 40.332 1.00 22.81 255 VAL B N 1
ATOM 4211 C CA . VAL B 1 256 ? 68.952 57.788 41.380 1.00 25.26 255 VAL B CA 1
ATOM 4212 C C . VAL B 1 256 ? 69.624 57.088 42.545 1.00 25.77 255 VAL B C 1
ATOM 4213 O O . VAL B 1 256 ? 69.443 55.879 42.737 1.00 25.09 255 VAL B O 1
ATOM 4217 N N . PHE B 1 257 ? 70.397 57.851 43.317 1.00 28.68 256 PHE B N 1
ATOM 4218 C CA . PHE B 1 257 ? 71.321 57.299 44.312 1.00 23.15 256 PHE B CA 1
ATOM 4219 C C . PHE B 1 257 ? 71.441 58.254 45.480 1.00 36.05 256 PHE B C 1
ATOM 4220 O O . PHE B 1 257 ? 71.079 59.424 45.360 1.00 26.57 256 PHE B O 1
ATOM 4228 N N . GLU B 1 258 ? 71.926 57.726 46.599 1.00 29.18 257 GLU B N 1
ATOM 4229 C CA . GLU B 1 258 ? 72.092 58.503 47.848 1.00 32.40 257 GLU B CA 1
ATOM 4230 C C . GLU B 1 258 ? 73.007 59.710 47.713 1.00 33.16 257 GLU B C 1
ATOM 4231 O O . GLU B 1 258 ? 72.724 60.756 48.299 1.00 31.11 257 GLU B O 1
ATOM 4237 N N . ASN B 1 259 ? 74.115 59.561 46.985 1.00 34.96 258 ASN B N 1
ATOM 4238 C CA . ASN B 1 259 ? 75.141 60.604 46.893 1.00 40.48 258 ASN B CA 1
ATOM 4239 C C . ASN B 1 259 ? 75.699 60.709 45.477 1.00 34.53 258 ASN B C 1
ATOM 4240 O O . ASN B 1 259 ? 76.880 60.451 45.225 1.00 31.32 258 ASN B O 1
ATOM 4245 N N . GLU B 1 260 ? 74.818 61.108 44.564 1.00 30.56 259 GLU B N 1
ATOM 4246 C CA . GLU B 1 260 ? 75.163 61.281 43.142 1.00 31.43 259 GLU B CA 1
ATOM 4247 C C . GLU B 1 260 ? 76.284 62.322 43.005 1.00 29.93 259 GLU B C 1
ATOM 4248 O O . GLU B 1 260 ? 76.290 63.314 43.753 1.00 33.18 259 GLU B O 1
ATOM 4254 N N . PRO B 1 261 ? 77.250 62.127 42.100 1.00 36.05 260 PRO B N 1
ATOM 4255 C CA . PRO B 1 261 ? 77.315 61.049 41.103 1.00 33.25 260 PRO B CA 1
ATOM 4256 C C . PRO B 1 261 ? 78.020 59.758 41.563 1.00 42.50 260 PRO B C 1
ATOM 4257 O O . PRO B 1 261 ? 78.361 58.917 40.725 1.00 45.09 260 PRO B O 1
ATOM 4261 N N . ASN B 1 262 ? 78.207 59.582 42.873 1.00 37.03 261 ASN B N 1
ATOM 4262 C CA . ASN B 1 262 ? 78.944 58.448 43.404 1.00 42.74 261 ASN B CA 1
ATOM 4263 C C . ASN B 1 262 ? 77.992 57.265 43.539 1.00 38.18 261 ASN B C 1
ATOM 4264 O O . ASN B 1 262 ? 76.891 57.391 44.096 1.00 44.32 261 ASN B O 1
ATOM 4269 N N . VAL B 1 263 ? 78.402 56.140 42.962 1.00 31.38 262 VAL B N 1
ATOM 4270 C CA . VAL B 1 263 ? 77.667 54.889 43.054 1.00 35.23 262 VAL B CA 1
ATOM 4271 C C . VAL B 1 263 ? 78.606 53.883 43.738 1.00 33.68 262 VAL B C 1
ATOM 4272 O O . VAL B 1 263 ? 79.754 53.731 43.316 1.00 46.37 262 VAL B O 1
ATOM 4276 N N . PRO B 1 264 ? 78.136 53.200 44.801 1.00 37.51 263 PRO B N 1
ATOM 4277 C CA . PRO B 1 264 ? 79.000 52.229 45.487 1.00 44.31 263 PRO B CA 1
ATOM 4278 C C . PRO B 1 264 ? 79.538 51.158 44.541 1.00 55.12 263 PRO B C 1
ATOM 4279 O O . PRO B 1 264 ? 78.776 50.630 43.712 1.00 37.80 263 PRO B O 1
ATOM 4283 N N . GLU B 1 265 ? 80.833 50.853 44.688 1.00 40.52 264 GLU B N 1
ATOM 4284 C CA . GLU B 1 265 ? 81.529 49.863 43.848 1.00 47.49 264 GLU B CA 1
ATOM 4285 C C . GLU B 1 265 ? 80.800 48.520 43.820 1.00 33.60 264 GLU B C 1
ATOM 4286 O O . GLU B 1 265 ? 80.736 47.871 42.777 1.00 39.29 264 GLU B O 1
ATOM 4292 N N . ALA B 1 266 ? 80.250 48.110 44.960 1.00 47.52 265 ALA B N 1
ATOM 4293 C CA . ALA B 1 266 ? 79.524 46.839 45.061 1.00 46.41 265 ALA B CA 1
ATOM 4294 C C . ALA B 1 266 ? 78.337 46.796 44.108 1.00 44.73 265 ALA B C 1
ATOM 4295 O O . ALA B 1 266 ? 78.113 45.778 43.452 1.00 37.25 265 ALA B O 1
ATOM 4297 N N . LEU B 1 267 ? 77.604 47.904 43.990 1.00 34.94 266 LEU B N 1
ATOM 4298 C CA . LEU B 1 267 ? 76.470 47.951 43.056 1.00 28.18 266 LEU B CA 1
ATOM 4299 C C . LEU B 1 267 ? 76.899 47.742 41.599 1.00 30.66 266 LEU B C 1
ATOM 4300 O O . LEU B 1 267 ? 76.159 47.169 40.814 1.00 30.77 266 LEU B O 1
ATOM 4305 N N . LEU B 1 268 ? 78.098 48.203 41.256 1.00 36.11 267 LEU B N 1
ATOM 4306 C CA . LEU B 1 268 ? 78.641 48.007 39.909 1.00 36.91 267 LEU B CA 1
ATOM 4307 C C . LEU B 1 268 ? 78.995 46.555 39.556 1.00 34.62 267 LEU B C 1
ATOM 4308 O O . LEU B 1 268 ? 79.118 46.240 38.375 1.00 40.45 267 LEU B O 1
ATOM 4313 N N . SER B 1 269 ? 79.185 45.690 40.553 1.00 33.55 268 SER B N 1
ATOM 4314 C CA . SER B 1 269 ? 79.624 44.311 40.327 1.00 31.12 268 SER B CA 1
ATOM 4315 C C . SER B 1 269 ? 78.526 43.305 39.960 1.00 31.54 268 SER B C 1
ATOM 4316 O O . SER B 1 269 ? 78.830 42.234 39.441 1.00 40.70 268 SER B O 1
ATOM 4319 N N . PHE B 1 270 ? 77.274 43.632 40.265 1.00 28.21 269 PHE B N 1
ATOM 4320 C CA . PHE B 1 270 ? 76.169 42.703 40.121 1.00 20.94 269 PHE B CA 1
ATOM 4321 C C . PHE B 1 270 ? 75.683 42.587 38.681 1.00 26.99 269 PHE B C 1
ATOM 4322 O O . PHE B 1 270 ? 75.305 43.579 38.090 1.00 28.98 269 PHE B O 1
ATOM 4330 N N . PRO B 1 271 ? 75.640 41.355 38.130 1.00 36.90 270 PRO B N 1
ATOM 4331 C CA . PRO B 1 271 ? 75.146 41.218 36.756 1.00 33.04 270 PRO B CA 1
ATOM 4332 C C . PRO B 1 271 ? 73.619 41.315 36.605 1.00 32.88 270 PRO B C 1
ATOM 4333 O O . PRO B 1 271 ? 73.130 41.317 35.475 1.00 37.33 270 PRO B O 1
ATOM 4337 N N . ASN B 1 272 ? 72.887 41.428 37.719 1.00 29.75 271 ASN B N 1
ATOM 4338 C CA . ASN B 1 272 ? 71.424 41.539 37.728 1.00 25.39 271 ASN B CA 1
ATOM 4339 C C . ASN B 1 272 ? 70.913 42.966 38.053 1.00 28.18 271 ASN B C 1
ATOM 4340 O O . ASN B 1 272 ? 69.751 43.149 38.452 1.00 29.40 271 ASN B O 1
ATOM 4345 N N . VAL B 1 273 ? 71.778 43.966 37.843 1.00 32.52 272 VAL B N 1
ATOM 4346 C CA . VAL B 1 273 ? 71.491 45.361 38.184 1.00 22.86 272 VAL B CA 1
ATOM 4347 C C . VAL B 1 273 ? 71.755 46.247 36.971 1.00 30.44 272 VAL B C 1
ATOM 4348 O O . VAL B 1 273 ? 72.809 46.127 36.349 1.00 26.56 272 VAL B O 1
ATOM 4352 N N . SER B 1 274 ? 70.781 47.105 36.658 1.00 24.72 273 SER B N 1
ATOM 4353 C CA . SER B 1 274 ? 70.925 48.163 35.666 1.00 23.48 273 SER B CA 1
ATOM 4354 C C . SER B 1 274 ? 71.026 49.509 36.385 1.00 26.19 273 SER B C 1
ATOM 4355 O O . SER B 1 274 ? 70.215 49.806 37.281 1.00 28.11 273 SER B O 1
ATOM 4358 N N . LEU B 1 275 ? 71.989 50.318 35.955 1.00 26.05 274 LEU B N 1
ATOM 4359 C CA . LEU B 1 275 ? 72.284 51.629 36.576 1.00 20.74 274 LEU B CA 1
ATOM 4360 C C . LEU B 1 275 ? 72.272 52.759 35.548 1.00 22.71 274 LEU B C 1
ATOM 4361 O O . LEU B 1 275 ? 72.873 52.637 34.489 1.00 23.14 274 LEU B O 1
ATOM 4366 N N . LEU B 1 276 ? 71.596 53.859 35.871 1.00 23.12 275 LEU B N 1
ATOM 4367 C CA . LEU B 1 276 ? 71.542 55.037 34.985 1.00 21.21 275 LEU B CA 1
ATOM 4368 C C . LEU B 1 276 ? 71.915 56.313 35.754 1.00 19.93 275 LEU B C 1
ATOM 4369 O O . LEU B 1 276 ? 71.510 56.456 36.906 1.00 24.70 275 LEU B O 1
ATOM 4374 N N . PRO B 1 277 ? 72.603 57.261 35.086 1.00 25.43 276 PRO B N 1
ATOM 4375 C CA . PRO B 1 277 ? 73.031 58.505 35.736 1.00 25.38 276 PRO B CA 1
ATOM 4376 C C . PRO B 1 277 ? 71.932 59.597 35.791 1.00 21.62 276 PRO B C 1
ATOM 4377 O O . PRO B 1 277 ? 72.117 60.698 35.242 1.00 25.70 276 PRO B O 1
ATOM 4381 N N . HIS B 1 278 ? 70.817 59.290 36.458 1.00 23.60 277 HIS B N 1
ATOM 4382 C CA . HIS B 1 278 ? 69.729 60.254 36.691 1.00 22.30 277 HIS B CA 1
ATOM 4383 C C . HIS B 1 278 ? 69.225 60.880 35.381 1.00 20.91 277 HIS B C 1
ATOM 4384 O O . HIS B 1 278 ? 69.241 62.104 35.185 1.00 23.76 277 HIS B O 1
ATOM 4391 N N . VAL B 1 279 ? 68.844 60.009 34.461 1.00 21.42 278 VAL B N 1
ATOM 4392 C CA . VAL B 1 279 ? 68.459 60.405 33.102 1.00 27.09 278 VAL B CA 1
ATOM 4393 C C . VAL B 1 279 ? 66.961 60.372 32.820 1.00 28.46 278 VAL B C 1
ATOM 4394 O O . VAL B 1 279 ? 66.567 60.562 31.671 1.00 24.73 278 VAL B O 1
ATOM 4398 N N . ALA B 1 280 ? 66.103 60.138 33.815 1.00 25.81 279 ALA B N 1
ATOM 4399 C CA . ALA B 1 280 ? 64.684 59.919 33.500 1.00 22.93 279 ALA B CA 1
ATOM 4400 C C . ALA B 1 280 ? 63.970 61.024 32.701 1.00 24.64 279 ALA B C 1
ATOM 4401 O O . ALA B 1 280 ? 63.109 60.713 31.886 1.00 21.73 279 ALA B O 1
ATOM 4403 N N . SER B 1 281 ? 64.347 62.292 32.886 1.00 23.66 280 SER B N 1
ATOM 4404 C CA . SER B 1 281 ? 63.774 63.378 32.075 1.00 21.51 280 SER B CA 1
ATOM 4405 C C . SER B 1 281 ? 64.692 63.901 30.969 1.00 27.64 280 SER B C 1
ATOM 4406 O O . SER B 1 281 ? 64.344 64.895 30.290 1.00 26.35 280 SER B O 1
ATOM 4409 N N . ALA B 1 282 ? 65.829 63.240 30.765 1.00 23.94 281 ALA B N 1
ATOM 4410 C CA . ALA B 1 282 ? 66.982 63.817 30.045 1.00 20.94 281 ALA B CA 1
ATOM 4411 C C . ALA B 1 282 ? 66.966 63.662 28.509 1.00 22.22 281 ALA B C 1
ATOM 4412 O O . ALA B 1 282 ? 67.953 63.225 27.894 1.00 27.08 281 ALA B O 1
ATOM 4414 N N . SER B 1 283 ? 65.874 64.075 27.885 1.00 22.54 282 SER B N 1
ATOM 4415 C CA . SER B 1 283 ? 65.832 64.288 26.442 1.00 32.22 282 SER B CA 1
ATOM 4416 C C . SER B 1 283 ? 65.853 65.780 26.150 1.00 25.67 282 SER B C 1
ATOM 4417 O O . SER B 1 283 ? 65.504 66.616 26.996 1.00 24.76 282 SER B O 1
ATOM 4420 N N . VAL B 1 284 ? 66.243 66.127 24.937 1.00 23.38 283 VAL B N 1
ATOM 4421 C CA . VAL B 1 284 ? 66.278 67.529 24.532 1.00 22.31 283 VAL B CA 1
ATOM 4422 C C . VAL B 1 284 ? 64.869 68.140 24.625 1.00 26.67 283 VAL B C 1
ATOM 4423 O O . VAL B 1 284 ? 64.693 69.215 25.218 1.00 27.04 283 VAL B O 1
ATOM 4427 N N . VAL B 1 285 ? 63.868 67.442 24.088 1.00 25.97 284 VAL B N 1
ATOM 4428 C CA . VAL B 1 285 ? 62.500 67.982 24.065 1.00 27.70 284 VAL B CA 1
ATOM 4429 C C . VAL B 1 285 ? 61.937 68.226 25.474 1.00 20.98 284 VAL B C 1
ATOM 4430 O O . VAL B 1 285 ? 61.374 69.283 25.770 1.00 24.02 284 VAL B O 1
ATOM 4434 N N . THR B 1 286 ? 62.141 67.272 26.374 1.00 22.15 285 THR B N 1
ATOM 4435 C CA . THR B 1 286 ? 61.607 67.402 27.735 1.00 23.28 285 THR B CA 1
ATOM 4436 C C . THR B 1 286 ? 62.376 68.445 28.554 1.00 29.35 285 THR B C 1
ATOM 4437 O O . THR B 1 286 ? 61.762 69.221 29.288 1.00 22.21 285 THR B O 1
ATOM 4441 N N . ARG B 1 287 ? 63.696 68.490 28.415 1.00 22.49 286 ARG B N 1
ATOM 4442 C CA . ARG B 1 287 ? 64.467 69.515 29.133 1.00 22.80 286 ARG B CA 1
ATOM 4443 C C . ARG B 1 287 ? 64.202 70.920 28.584 1.00 26.45 286 ARG B C 1
ATOM 4444 O O . ARG B 1 287 ? 64.261 71.891 29.344 1.00 27.56 286 ARG B O 1
ATOM 4452 N N . ASN B 1 288 ? 63.880 71.016 27.291 1.00 27.72 287 ASN B N 1
ATOM 4453 C CA . ASN B 1 288 ? 63.455 72.296 26.680 1.00 24.27 287 ASN B CA 1
ATOM 4454 C C . ASN B 1 288 ? 62.127 72.745 27.332 1.00 21.64 287 ASN B C 1
ATOM 4455 O O . ASN B 1 288 ? 61.977 73.907 27.719 1.00 28.65 287 ASN B O 1
ATOM 4460 N N . ALA B 1 289 ? 61.206 71.795 27.507 1.00 21.15 288 ALA B N 1
ATOM 4461 C CA . ALA B 1 289 ? 59.916 72.086 28.138 1.00 26.09 288 ALA B CA 1
ATOM 4462 C C . ALA B 1 289 ? 60.059 72.487 29.606 1.00 24.05 288 ALA B C 1
ATOM 4463 O O . ALA B 1 289 ? 59.367 73.409 30.080 1.00 32.76 288 ALA B O 1
ATOM 4465 N N . MET B 1 290 ? 60.950 71.806 30.338 1.00 26.23 289 MET B N 1
ATOM 4466 C CA . MET B 1 290 ? 61.265 72.163 31.715 1.00 26.70 289 MET B CA 1
ATOM 4467 C C . MET B 1 290 ? 61.877 73.573 31.783 1.00 29.28 289 MET B C 1
ATOM 4468 O O . MET B 1 290 ? 61.504 74.377 32.648 1.00 27.57 289 MET B O 1
ATOM 4473 N N . SER B 1 291 ? 62.813 73.874 30.878 1.00 26.05 290 SER B N 1
ATOM 4474 C CA . SER B 1 291 ? 63.401 75.217 30.799 1.00 30.71 290 SER B CA 1
ATOM 4475 C C . SER B 1 291 ? 62.334 76.289 30.576 1.00 25.69 290 SER B C 1
ATOM 4476 O O . SER B 1 291 ? 62.347 77.333 31.246 1.00 27.34 290 SER B O 1
ATOM 4479 N N . ASP B 1 292 ? 61.425 76.029 29.639 1.00 29.23 291 ASP B N 1
ATOM 4480 C CA . ASP B 1 292 ? 60.346 76.965 29.333 1.00 29.94 291 ASP B CA 1
ATOM 4481 C C . ASP B 1 292 ? 59.475 77.213 30.561 1.00 27.61 291 ASP B C 1
ATOM 4482 O O . ASP B 1 292 ? 59.128 78.350 30.850 1.00 28.99 291 ASP B O 1
ATOM 4487 N N . LEU B 1 293 ? 59.157 76.151 31.292 1.00 25.00 292 LEU B N 1
ATOM 4488 C CA . LEU B 1 293 ? 58.334 76.286 32.488 1.00 29.74 292 LEU B CA 1
ATOM 4489 C C . LEU B 1 293 ? 59.012 77.055 33.637 1.00 30.08 292 LEU B C 1
ATOM 4490 O O . LEU B 1 293 ? 58.345 77.836 34.334 1.00 28.94 292 LEU B O 1
ATOM 4495 N N . VAL B 1 294 ? 60.320 76.881 33.834 1.00 24.73 293 VAL B N 1
ATOM 4496 C CA . VAL B 1 294 ? 61.082 77.729 34.779 1.00 22.38 293 VAL B CA 1
ATOM 4497 C C . VAL B 1 294 ? 60.937 79.212 34.396 1.00 22.87 293 VAL B C 1
ATOM 4498 O O . VAL B 1 294 ? 60.544 80.054 35.225 1.00 23.25 293 VAL B O 1
ATOM 4502 N N . VAL B 1 295 ? 61.262 79.543 33.153 1.00 26.57 294 VAL B N 1
ATOM 4503 C CA . VAL B 1 295 ? 61.161 80.938 32.686 1.00 26.11 294 VAL B CA 1
ATOM 4504 C C . VAL B 1 295 ? 59.724 81.476 32.712 1.00 33.10 294 VAL B C 1
ATOM 4505 O O . VAL B 1 295 ? 59.489 82.596 33.179 1.00 26.92 294 VAL B O 1
ATOM 4509 N N . ASP B 1 296 ? 58.767 80.675 32.258 1.00 27.04 295 ASP B N 1
ATOM 4510 C CA . ASP B 1 296 ? 57.365 81.108 32.218 1.00 32.88 295 ASP B CA 1
ATOM 4511 C C . ASP B 1 296 ? 56.750 81.312 33.609 1.00 28.86 295 ASP B C 1
ATOM 4512 O O . ASP B 1 296 ? 55.939 82.218 33.774 1.00 26.21 295 ASP B O 1
ATOM 4517 N N . ASN B 1 297 ? 57.174 80.529 34.602 1.00 26.56 296 ASN B N 1
ATOM 4518 C CA . ASN B 1 297 ? 56.840 80.818 36.013 1.00 31.81 296 ASN B CA 1
ATOM 4519 C C . ASN B 1 297 ? 57.322 82.207 36.437 1.00 30.53 296 ASN B C 1
ATOM 4520 O O . ASN B 1 297 ? 56.558 82.990 37.034 1.00 26.58 296 ASN B O 1
ATOM 4525 N N . LEU B 1 298 ? 58.579 82.523 36.131 1.00 28.89 297 LEU B N 1
ATOM 4526 C CA . LEU B 1 298 ? 59.136 83.827 36.501 1.00 31.11 297 LEU B CA 1
ATOM 4527 C C . LEU B 1 298 ? 58.412 84.960 35.776 1.00 31.68 297 LEU B C 1
ATOM 4528 O O . LEU B 1 298 ? 58.037 85.969 36.406 1.00 26.81 297 LEU B O 1
ATOM 4533 N N . LYS B 1 299 ? 58.172 84.788 34.483 1.00 28.50 298 LYS B N 1
ATOM 4534 C CA . LYS B 1 299 ? 57.433 85.789 33.683 1.00 34.01 298 LYS B CA 1
ATOM 4535 C C . LYS B 1 299 ? 56.004 86.005 34.196 1.00 38.93 298 LYS B C 1
ATOM 4536 O O . LYS B 1 299 ? 55.553 87.153 34.332 1.00 35.09 298 LYS B O 1
ATOM 4542 N N . ALA B 1 300 ? 55.304 84.909 34.499 1.00 31.25 299 ALA B N 1
ATOM 4543 C CA . ALA B 1 300 ? 53.951 85.002 35.065 1.00 39.82 299 ALA B CA 1
ATOM 4544 C C . ALA B 1 300 ? 53.950 85.731 36.416 1.00 36.74 299 ALA B C 1
ATOM 4545 O O . ALA B 1 300 ? 53.115 86.616 36.654 1.00 35.16 299 ALA B O 1
ATOM 4547 N N . TRP B 1 301 ? 54.887 85.366 37.293 1.00 32.06 300 TRP B N 1
ATOM 4548 C CA . TRP B 1 301 ? 54.993 86.002 38.611 1.00 33.16 300 TRP B CA 1
ATOM 4549 C C . TRP B 1 301 ? 55.173 87.514 38.507 1.00 26.19 300 TRP B C 1
ATOM 4550 O O . TRP B 1 301 ? 54.443 88.279 39.130 1.00 31.52 300 TRP B O 1
ATOM 4561 N N . PHE B 1 302 ? 56.143 87.935 37.711 1.00 27.48 301 PHE B N 1
ATOM 4562 C CA . PHE B 1 302 ? 56.470 89.361 37.630 1.00 30.81 301 PHE B CA 1
ATOM 4563 C C . PHE B 1 302 ? 55.502 90.176 36.782 1.00 35.72 301 PHE B C 1
ATOM 4564 O O . PHE B 1 302 ? 55.432 91.401 36.948 1.00 45.97 301 PHE B O 1
ATOM 4572 N N . SER B 1 303 ? 54.737 89.526 35.912 1.00 28.56 302 SER B N 1
ATOM 4573 C CA . SER B 1 303 ? 53.786 90.234 35.050 1.00 29.86 302 SER B CA 1
ATOM 4574 C C . SER B 1 303 ? 52.360 90.253 35.617 1.00 29.09 302 SER B C 1
ATOM 4575 O O . SER B 1 303 ? 51.667 91.270 35.471 1.00 36.10 302 SER B O 1
ATOM 4578 N N . THR B 1 304 ? 51.936 89.157 36.265 1.00 31.88 303 THR B N 1
ATOM 4579 C CA . THR B 1 304 ? 50.573 89.014 36.796 1.00 32.63 303 THR B CA 1
ATOM 4580 C C . THR B 1 304 ? 50.457 88.793 38.310 1.00 40.95 303 THR B C 1
ATOM 4581 O O . THR B 1 304 ? 49.351 88.879 38.859 1.00 34.28 303 THR B O 1
ATOM 4585 N N . GLY B 1 305 ? 51.562 88.484 38.973 1.00 31.71 304 GLY B N 1
ATOM 4586 C CA . GLY B 1 305 ? 51.567 88.152 40.403 1.00 30.03 304 GLY B CA 1
ATOM 4587 C C . GLY B 1 305 ? 51.124 86.745 40.761 1.00 40.86 304 GLY B C 1
ATOM 4588 O O . GLY B 1 305 ? 51.014 86.430 41.947 1.00 32.01 304 GLY B O 1
ATOM 4589 N N . GLU B 1 306 ? 50.895 85.897 39.752 1.00 27.93 305 GLU B N 1
ATOM 4590 C CA . GLU B 1 306 ? 50.486 84.512 39.971 1.00 26.18 305 GLU B CA 1
ATOM 4591 C C . GLU B 1 306 ? 51.428 83.618 39.182 1.00 28.73 305 GLU B C 1
ATOM 4592 O O . GLU B 1 306 ? 51.537 83.740 37.957 1.00 29.79 305 GLU B O 1
ATOM 4598 N N . ALA B 1 307 ? 52.108 82.727 39.884 1.00 31.63 306 ALA B N 1
ATOM 4599 C CA . ALA B 1 307 ? 52.978 81.744 39.240 1.00 37.05 306 ALA B CA 1
ATOM 4600 C C . ALA B 1 307 ? 52.124 80.670 38.553 1.00 25.95 306 ALA B C 1
ATOM 4601 O O . ALA B 1 307 ? 50.925 80.549 38.822 1.00 34.68 306 ALA B O 1
ATOM 4603 N N . LEU B 1 308 ? 52.753 79.864 37.696 1.00 21.52 307 LEU B N 1
ATOM 4604 C CA . LEU B 1 308 ? 52.058 78.823 36.964 1.00 26.59 307 LEU B CA 1
ATOM 4605 C C . LEU B 1 308 ? 51.981 77.549 37.797 1.00 32.77 307 LEU B C 1
ATOM 4606 O O . LEU B 1 308 ? 50.917 76.933 37.880 1.00 34.90 307 LEU B O 1
ATOM 4611 N N . THR B 1 309 ? 53.102 77.169 38.400 1.00 21.76 308 THR B N 1
ATOM 4612 C CA . THR B 1 309 ? 53.238 75.895 39.120 1.00 26.92 308 THR B CA 1
ATOM 4613 C C . THR B 1 309 ? 53.931 76.100 40.469 1.00 25.60 308 THR B C 1
ATOM 4614 O O . THR B 1 309 ? 54.980 75.504 40.748 1.00 27.72 308 THR B O 1
ATOM 4618 N N . PRO B 1 310 ? 53.310 76.910 41.356 1.00 23.25 309 PRO B N 1
ATOM 4619 C CA . PRO B 1 310 ? 53.849 76.977 42.698 1.00 26.33 309 PRO B CA 1
ATOM 4620 C C . PRO B 1 310 ? 53.694 75.615 43.384 1.00 29.30 309 PRO B C 1
ATOM 4621 O O . PRO B 1 310 ? 52.775 74.840 43.055 1.00 25.54 309 PRO B O 1
ATOM 4625 N N . VAL B 1 311 ? 54.598 75.342 44.314 1.00 32.11 310 VAL B N 1
ATOM 4626 C CA . VAL B 1 311 ? 54.539 74.130 45.117 1.00 29.61 310 VAL B CA 1
ATOM 4627 C C . VAL B 1 311 ? 53.449 74.267 46.174 1.00 27.47 310 VAL B C 1
ATOM 4628 O O . VAL B 1 311 ? 53.035 75.373 46.527 1.00 27.39 310 VAL B O 1
ATOM 4632 N N . ALA B 1 312 ? 52.991 73.125 46.669 1.00 28.79 311 ALA B N 1
ATOM 4633 C CA . ALA B 1 312 ? 51.890 73.092 47.648 1.00 27.42 311 ALA B CA 1
ATOM 4634 C C . ALA B 1 312 ? 52.147 73.915 48.922 1.00 30.82 311 ALA B C 1
ATOM 4635 O O . ALA B 1 312 ? 51.209 74.528 49.491 1.00 27.62 311 ALA B O 1
ATOM 4637 N N . GLU B 1 313 ? 53.404 73.950 49.362 1.00 27.93 312 GLU B N 1
ATOM 4638 C CA . GLU B 1 313 ? 53.812 74.655 50.565 1.00 36.35 312 GLU B CA 1
ATOM 4639 C C . GLU B 1 313 ? 53.806 76.190 50.443 1.00 29.27 312 GLU B C 1
ATOM 4640 O O . GLU B 1 313 ? 53.865 76.866 51.467 1.00 31.57 312 GLU B O 1
ATOM 4646 N N . THR B 1 314 ? 53.771 76.720 49.220 1.00 26.43 313 THR B N 1
ATOM 4647 C CA . THR B 1 314 ? 53.823 78.178 48.953 1.00 27.69 313 THR B CA 1
ATOM 4648 C C . THR B 1 314 ? 52.747 78.616 47.953 1.00 28.53 313 THR B C 1
ATOM 4649 O O . THR B 1 314 ? 53.059 79.032 46.840 1.00 28.46 313 THR B O 1
ATOM 4653 N N . PRO B 1 315 ? 51.461 78.610 48.369 1.00 29.60 314 PRO B N 1
ATOM 4654 C CA . PRO B 1 315 ? 50.363 79.047 47.494 1.00 31.14 314 PRO B CA 1
ATOM 4655 C C . PRO B 1 315 ? 50.241 80.570 47.526 1.00 29.05 314 PRO B C 1
ATOM 4656 O O . PRO B 1 315 ? 49.236 81.120 47.977 1.00 32.05 314 PRO B O 1
ATOM 4660 N N . PHE B 1 316 ? 51.283 81.254 47.067 1.00 27.92 315 PHE B N 1
ATOM 4661 C CA . PHE B 1 316 ? 51.451 82.671 47.330 1.00 28.59 315 PHE B CA 1
ATOM 4662 C C . PHE B 1 316 ? 51.118 83.502 46.100 1.00 33.36 315 PHE B C 1
ATOM 4663 O O . PHE B 1 316 ? 51.150 83.009 44.968 1.00 34.19 315 PHE B O 1
ATOM 4671 N N . ARG B 1 317 ? 50.794 84.772 46.340 1.00 29.57 316 ARG B N 1
ATOM 4672 C CA . ARG B 1 317 ? 50.570 85.759 45.292 1.00 29.82 316 ARG B CA 1
ATOM 4673 C C . ARG B 1 317 ? 51.505 86.919 45.554 1.00 34.53 316 ARG B C 1
ATOM 4674 O O . ARG B 1 317 ? 51.814 87.232 46.711 1.00 28.09 316 ARG B O 1
ATOM 4682 N N . ARG B 1 318 ? 51.997 87.540 44.482 1.00 30.93 317 ARG B N 1
ATOM 4683 C CA . ARG B 1 318 ? 53.010 88.576 44.623 1.00 34.80 317 ARG B CA 1
ATOM 4684 C C . ARG B 1 318 ? 52.480 89.829 45.305 1.00 26.83 317 ARG B C 1
ATOM 4685 O O . ARG B 1 318 ? 51.408 90.328 44.946 1.00 27.17 317 ARG B O 1
ATOM 4693 N N . ARG B 1 319 ? 53.246 90.325 46.280 1.00 37.92 318 ARG B N 1
ATOM 4694 C CA . ARG B 1 319 ? 53.047 91.663 46.841 1.00 36.19 318 ARG B CA 1
ATOM 4695 C C . ARG B 1 319 ? 54.264 92.513 46.491 1.00 33.13 318 ARG B C 1
ATOM 4696 O O . ARG B 1 319 ? 55.380 92.196 46.885 1.00 33.86 318 ARG B O 1
ATOM 4704 N N . ALA B 1 320 ? 54.039 93.607 45.772 1.00 39.80 319 ALA B N 1
ATOM 4705 C CA . ALA B 1 320 ? 55.120 94.513 45.360 1.00 41.85 319 ALA B CA 1
ATOM 4706 C C . ALA B 1 320 ? 54.884 95.896 45.955 1.00 52.44 319 ALA B C 1
ATOM 4707 O O . ALA B 1 320 ? 53.760 96.384 45.959 1.00 55.80 319 ALA B O 1
ATOM 4709 N N . ARG C 1 4 ? -26.743 50.244 42.378 1.00 60.96 3 ARG C N 1
ATOM 4710 C CA . ARG C 1 4 ? -25.560 49.384 42.653 1.00 41.82 3 ARG C CA 1
ATOM 4711 C C . ARG C 1 4 ? -25.189 48.547 41.438 1.00 37.94 3 ARG C C 1
ATOM 4712 O O . ARG C 1 4 ? -26.021 47.805 40.934 1.00 32.27 3 ARG C O 1
ATOM 4720 N N . PRO C 1 5 ? -23.929 48.663 40.960 1.00 34.07 4 PRO C N 1
ATOM 4721 C CA . PRO C 1 5 ? -23.557 47.831 39.820 1.00 25.91 4 PRO C CA 1
ATOM 4722 C C . PRO C 1 5 ? -23.628 46.342 40.124 1.00 21.50 4 PRO C C 1
ATOM 4723 O O . PRO C 1 5 ? -23.338 45.924 41.248 1.00 24.93 4 PRO C O 1
ATOM 4727 N N . ARG C 1 6 ? -23.958 45.571 39.108 1.00 23.07 5 ARG C N 1
ATOM 4728 C CA . ARG C 1 6 ? -24.102 44.133 39.203 1.00 25.19 5 ARG C CA 1
ATOM 4729 C C . ARG C 1 6 ? -22.860 43.436 38.695 1.00 28.04 5 ARG C C 1
ATOM 4730 O O . ARG C 1 6 ? -22.418 43.669 37.571 1.00 22.18 5 ARG C O 1
ATOM 4738 N N . ILE C 1 7 ? -22.278 42.601 39.544 1.00 22.28 6 ILE C N 1
ATOM 4739 C CA . ILE C 1 7 ? -21.052 41.887 39.235 1.00 20.32 6 ILE C CA 1
ATOM 4740 C C . ILE C 1 7 ? -21.339 40.392 39.110 1.00 22.01 6 ILE C C 1
ATOM 4741 O O . ILE C 1 7 ? -21.877 39.771 40.027 1.00 22.78 6 ILE C O 1
ATOM 4746 N N . LEU C 1 8 ? -20.971 39.833 37.968 1.00 21.38 7 LEU C N 1
ATOM 4747 C CA . LEU C 1 8 ? -21.066 38.403 37.702 1.00 20.80 7 LEU C CA 1
ATOM 4748 C C . LEU C 1 8 ? -19.846 37.687 38.253 1.00 19.44 7 LEU C C 1
ATOM 4749 O O . LEU C 1 8 ? -18.707 38.077 37.950 1.00 21.88 7 LEU C O 1
ATOM 4754 N N . VAL C 1 9 ? -20.080 36.616 39.007 1.00 24.96 8 VAL C N 1
ATOM 4755 C CA . VAL C 1 9 ? -19.023 35.673 39.401 1.00 24.40 8 VAL C CA 1
ATOM 4756 C C . VAL C 1 9 ? -19.352 34.307 38.797 1.00 22.11 8 VAL C C 1
ATOM 4757 O O . VAL C 1 9 ? -20.266 33.615 39.259 1.00 24.32 8 VAL C O 1
ATOM 4761 N N . PRO C 1 10 ? -18.657 33.919 37.733 1.00 21.93 9 PRO C N 1
ATOM 4762 C CA . PRO C 1 10 ? -18.903 32.602 37.136 1.00 25.28 9 PRO C CA 1
ATOM 4763 C C . PRO C 1 10 ? -18.026 31.521 37.746 1.00 33.47 9 PRO C C 1
ATOM 4764 O O . PRO C 1 10 ? -16.807 31.649 37.784 1.00 30.52 9 PRO C O 1
ATOM 4768 N N . GLY C 1 11 ? -18.640 30.435 38.207 1.00 28.37 10 GLY C N 1
ATOM 4769 C CA . GLY C 1 11 ? -17.872 29.305 38.740 1.00 30.72 10 GLY C CA 1
ATOM 4770 C C . GLY C 1 11 ? -17.296 29.606 40.108 1.00 21.40 10 GLY C C 1
ATOM 4771 O O . GLY C 1 11 ? -17.772 30.486 40.823 1.00 34.20 10 GLY C O 1
ATOM 4772 N N . LYS C 1 12 ? -16.271 28.847 40.483 1.00 25.50 11 LYS C N 1
ATOM 4773 C CA . LYS C 1 12 ? -15.707 28.950 41.821 1.00 25.27 11 LYS C CA 1
ATOM 4774 C C . LYS C 1 12 ? -14.838 30.180 41.967 1.00 21.18 11 LYS C C 1
ATOM 4775 O O . LYS C 1 12 ? -14.097 30.550 41.056 1.00 26.18 11 LYS C O 1
ATOM 4781 N N . ILE C 1 13 ? -14.955 30.809 43.127 1.00 23.28 12 ILE C N 1
ATOM 4782 C CA . ILE C 1 13 ? -13.990 31.823 43.530 1.00 18.60 12 ILE C CA 1
ATOM 4783 C C . ILE C 1 13 ? -13.830 31.786 45.042 1.00 23.69 12 ILE C C 1
ATOM 4784 O O . ILE C 1 13 ? -14.715 31.285 45.742 1.00 25.10 12 ILE C O 1
ATOM 4789 N N . ASN C 1 14 ? -12.717 32.316 45.531 1.00 25.23 13 ASN C N 1
ATOM 4790 C CA . ASN C 1 14 ? -12.463 32.430 46.968 1.00 23.93 13 ASN C CA 1
ATOM 4791 C C . ASN C 1 14 ? -13.644 33.131 47.640 1.00 18.08 13 ASN C C 1
ATOM 4792 O O . ASN C 1 14 ? -14.066 34.197 47.193 1.00 22.36 13 ASN C O 1
ATOM 4797 N N . PRO C 1 15 ? -14.192 32.547 48.720 1.00 20.13 14 PRO C N 1
ATOM 4798 C CA . PRO C 1 15 ? -15.355 33.188 49.337 1.00 19.67 14 PRO C CA 1
ATOM 4799 C C . PRO C 1 15 ? -15.152 34.628 49.793 1.00 24.68 14 PRO C C 1
ATOM 4800 O O . PRO C 1 15 ? -16.123 35.350 49.864 1.00 24.30 14 PRO C O 1
ATOM 4804 N N . ARG C 1 16 ? -13.917 35.040 50.095 1.00 21.26 15 ARG C N 1
ATOM 4805 C CA . ARG C 1 16 ? -13.625 36.413 50.485 1.00 22.63 15 ARG C CA 1
ATOM 4806 C C . ARG C 1 16 ? -14.054 37.429 49.413 1.00 17.87 15 ARG C C 1
ATOM 4807 O O . ARG C 1 16 ? -14.466 38.535 49.765 1.00 20.21 15 ARG C O 1
ATOM 4815 N N . VAL C 1 17 ? -13.962 37.049 48.147 1.00 20.56 16 VAL C N 1
ATOM 4816 C CA . VAL C 1 17 ? -14.446 37.906 47.052 1.00 19.08 16 VAL C CA 1
ATOM 4817 C C . VAL C 1 17 ? -15.953 38.107 47.233 1.00 15.96 16 VAL C C 1
ATOM 4818 O O . VAL C 1 17 ? -16.458 39.244 47.243 1.00 18.07 16 VAL C O 1
ATOM 4822 N N . LEU C 1 18 ? -16.668 36.999 47.412 1.00 17.38 17 LEU C N 1
ATOM 4823 C CA . LEU C 1 18 ? -18.138 37.042 47.575 1.00 17.92 17 LEU C CA 1
ATOM 4824 C C . LEU C 1 18 ? -18.557 37.818 48.822 1.00 21.73 17 LEU C C 1
ATOM 4825 O O . LEU C 1 18 ? -19.556 38.532 48.810 1.00 21.74 17 LEU C O 1
ATOM 4830 N N . GLU C 1 19 ? -17.783 37.673 49.893 1.00 23.21 18 GLU C N 1
ATOM 4831 C CA . GLU C 1 19 ? -18.030 38.351 51.159 1.00 21.29 18 GLU C CA 1
ATOM 4832 C C . GLU C 1 19 ? -17.922 39.863 51.068 1.00 21.99 18 GLU C C 1
ATOM 4833 O O . GLU C 1 19 ? -18.633 40.587 51.762 1.00 27.21 18 GLU C O 1
ATOM 4839 N N . ARG C 1 20 ? -17.020 40.353 50.203 1.00 17.86 19 ARG C N 1
ATOM 4840 C CA . ARG C 1 20 ? -16.717 41.792 50.121 1.00 17.40 19 ARG C CA 1
ATOM 4841 C C . ARG C 1 20 ? -17.425 42.536 48.992 1.00 23.44 19 ARG C C 1
ATOM 4842 O O . ARG C 1 20 ? -17.616 43.748 49.102 1.00 23.38 19 ARG C O 1
ATOM 4850 N N . LEU C 1 21 ? -17.832 41.839 47.931 1.00 21.57 20 LEU C N 1
ATOM 4851 C CA . LEU C 1 21 ? -18.633 42.461 46.863 1.00 19.77 20 LEU C CA 1
ATOM 4852 C C . LEU C 1 21 ? -19.840 43.284 47.331 1.00 19.99 20 LEU C C 1
ATOM 4853 O O . LEU C 1 21 ? -20.097 44.352 46.787 1.00 25.89 20 LEU C O 1
ATOM 4858 N N . PRO C 1 22 ? -20.595 42.804 48.339 1.00 18.09 21 PRO C N 1
ATOM 4859 C CA . PRO C 1 22 ? -21.733 43.606 48.838 1.00 23.00 21 PRO C CA 1
ATOM 4860 C C . PRO C 1 22 ? -21.417 44.975 49.463 1.00 26.16 21 PRO C C 1
ATOM 4861 O O . PRO C 1 22 ? -22.350 45.729 49.738 1.00 25.86 21 PRO C O 1
ATOM 4865 N N . GLU C 1 23 ? -20.141 45.310 49.675 1.00 25.41 22 GLU C N 1
ATOM 4866 C CA . GLU C 1 23 ? -19.756 46.650 50.127 1.00 22.38 22 GLU C CA 1
ATOM 4867 C C . GLU C 1 23 ? -20.241 47.736 49.149 1.00 32.34 22 GLU C C 1
ATOM 4868 O O . GLU C 1 23 ? -20.520 48.853 49.564 1.00 32.97 22 GLU C O 1
ATOM 4874 N N . MET C 1 24 ? -20.335 47.388 47.869 1.00 23.17 23 MET C N 1
ATOM 4875 C CA . MET C 1 24 ? -20.779 48.324 46.823 1.00 22.47 23 MET C CA 1
ATOM 4876 C C . MET C 1 24 ? -21.662 47.743 45.714 1.00 23.18 23 MET C C 1
ATOM 4877 O O . MET C 1 24 ? -22.269 48.519 44.950 1.00 28.26 23 MET C O 1
ATOM 4882 N N . PHE C 1 25 ? -21.730 46.411 45.603 1.00 20.30 24 PHE C N 1
ATOM 4883 C CA . PHE C 1 25 ? -22.261 45.730 44.432 1.00 21.79 24 PHE C CA 1
ATOM 4884 C C . PHE C 1 25 ? -23.387 44.757 44.728 1.00 31.51 24 PHE C C 1
ATOM 4885 O O . PHE C 1 25 ? -23.491 44.249 45.828 1.00 28.71 24 PHE C O 1
ATOM 4893 N N . GLU C 1 26 ? -24.200 44.492 43.722 1.00 23.02 25 GLU C N 1
ATOM 4894 C CA . GLU C 1 26 ? -25.081 43.333 43.732 1.00 25.03 25 GLU C CA 1
ATOM 4895 C C . GLU C 1 26 ? -24.346 42.209 43.032 1.00 31.36 25 GLU C C 1
ATOM 4896 O O . GLU C 1 26 ? -23.728 42.435 42.013 1.00 33.72 25 GLU C O 1
ATOM 4902 N N . THR C 1 27 ? -24.356 41.014 43.602 1.00 25.79 26 THR C N 1
ATOM 4903 C CA . THR C 1 27 ? -23.664 39.877 42.992 1.00 24.73 26 THR C CA 1
ATOM 4904 C C . THR C 1 27 ? -24.625 38.972 42.217 1.00 28.67 26 THR C C 1
ATOM 4905 O O . THR C 1 27 ? -25.735 38.679 42.681 1.00 28.51 26 THR C O 1
ATOM 4909 N N . VAL C 1 28 ? -24.166 38.510 41.065 1.00 23.65 27 VAL C N 1
ATOM 4910 C CA . VAL C 1 28 ? -24.864 37.542 40.239 1.00 25.70 27 VAL C CA 1
ATOM 4911 C C . VAL C 1 28 ? -23.970 36.324 40.067 1.00 26.95 27 VAL C C 1
ATOM 4912 O O . VAL C 1 28 ? -22.869 36.438 39.558 1.00 27.19 27 VAL C O 1
ATOM 4916 N N . ARG C 1 29 ? -24.427 35.147 40.505 1.00 27.28 28 ARG C N 1
ATOM 4917 C CA . ARG C 1 29 ? -23.642 33.920 40.368 1.00 26.69 28 ARG C CA 1
ATOM 4918 C C . ARG C 1 29 ? -24.136 33.016 39.255 1.00 37.24 28 ARG C C 1
ATOM 4919 O O . ARG C 1 29 ? -25.325 32.835 39.118 1.00 34.48 28 ARG C O 1
ATOM 4927 N N . ILE C 1 30 ? -23.211 32.449 38.478 1.00 21.03 29 ILE C N 1
ATOM 4928 C CA . ILE C 1 30 ? -23.512 31.267 37.654 1.00 24.89 29 ILE C CA 1
ATOM 4929 C C . ILE C 1 30 ? -22.551 30.125 37.971 1.00 27.22 29 ILE C C 1
ATOM 4930 O O . ILE C 1 30 ? -21.424 30.369 38.378 1.00 26.02 29 ILE C O 1
ATOM 4935 N N . GLU C 1 31 ? -23.025 28.895 37.786 1.00 26.67 30 GLU C N 1
ATOM 4936 C CA . GLU C 1 31 ? -22.318 27.702 38.277 1.00 27.60 30 GLU C CA 1
ATOM 4937 C C . GLU C 1 31 ? -21.029 27.372 37.510 1.00 34.41 30 GLU C C 1
ATOM 4938 O O . GLU C 1 31 ? -20.104 26.799 38.075 1.00 32.68 30 GLU C O 1
ATOM 4944 N N . ARG C 1 32 ? -20.981 27.724 36.227 1.00 29.83 31 ARG C N 1
ATOM 4945 C CA . ARG C 1 32 ? -19.796 27.524 35.391 1.00 28.65 31 ARG C CA 1
ATOM 4946 C C . ARG C 1 32 ? -19.620 28.747 34.515 1.00 31.02 31 ARG C C 1
ATOM 4947 O O . ARG C 1 32 ? -20.565 29.514 34.308 1.00 29.08 31 ARG C O 1
ATOM 4955 N N . ALA C 1 33 ? -18.406 28.905 33.988 1.00 30.76 32 ALA C N 1
ATOM 4956 C CA . ALA C 1 33 ? -18.108 29.993 33.040 1.00 29.95 32 ALA C CA 1
ATOM 4957 C C . ALA C 1 33 ? -18.593 29.537 31.665 1.00 28.73 32 ALA C C 1
ATOM 4958 O O . ALA C 1 33 ? -17.813 29.082 30.826 1.00 39.95 32 ALA C O 1
ATOM 4960 N N . ASP C 1 34 ? -19.903 29.671 31.459 1.00 32.83 33 ASP C N 1
ATOM 4961 C CA . ASP C 1 34 ? -20.594 29.102 30.300 1.00 37.46 33 ASP C CA 1
ATOM 4962 C C . ASP C 1 34 ? -21.717 30.046 29.875 1.00 37.51 33 ASP C C 1
ATOM 4963 O O . ASP C 1 34 ? -22.631 30.328 30.666 1.00 30.78 33 ASP C O 1
ATOM 4968 N N . ALA C 1 35 ? -21.656 30.516 28.628 1.00 37.97 34 ALA C N 1
ATOM 4969 C CA . ALA C 1 35 ? -22.625 31.491 28.114 1.00 32.47 34 ALA C CA 1
ATOM 4970 C C . ALA C 1 35 ? -24.062 30.960 28.121 1.00 37.67 34 ALA C C 1
ATOM 4971 O O . ALA C 1 35 ? -25.019 31.736 28.253 1.00 34.84 34 ALA C O 1
ATOM 4973 N N . ALA C 1 36 ? -24.198 29.641 28.013 1.00 33.47 35 ALA C N 1
ATOM 4974 C CA . ALA C 1 36 ? -25.504 28.964 28.096 1.00 36.57 35 ALA C CA 1
ATOM 4975 C C . ALA C 1 36 ? -26.273 29.225 29.401 1.00 42.87 35 ALA C C 1
ATOM 4976 O O . ALA C 1 36 ? -27.506 29.157 29.407 1.00 38.69 35 ALA C O 1
ATOM 4978 N N . LEU C 1 37 ? -25.558 29.532 30.488 1.00 33.72 36 LEU C N 1
ATOM 4979 C CA . LEU C 1 37 ? -26.178 29.823 31.782 1.00 37.87 36 LEU C CA 1
ATOM 4980 C C . LEU C 1 37 ? -26.621 31.276 31.966 1.00 39.43 36 LEU C C 1
ATOM 4981 O O . LEU C 1 37 ? -27.186 31.621 33.015 1.00 42.39 36 LEU C O 1
ATOM 4986 N N . VAL C 1 38 ? -26.369 32.136 30.977 1.00 32.88 37 VAL C N 1
ATOM 4987 C CA . VAL C 1 38 ? -26.735 33.538 31.088 1.00 30.70 37 VAL C CA 1
ATOM 4988 C C . VAL C 1 38 ? -28.209 33.687 30.712 1.00 36.26 37 VAL C C 1
ATOM 4989 O O . VAL C 1 38 ? -28.621 33.267 29.628 1.00 40.03 37 VAL C O 1
ATOM 4993 N N . THR C 1 39 ? -28.985 34.274 31.624 1.00 39.16 38 THR C N 1
ATOM 4994 C CA . THR C 1 39 ? -30.401 34.564 31.397 1.00 44.32 38 THR C CA 1
ATOM 4995 C C . THR C 1 39 ? -30.584 36.039 31.055 1.00 51.23 38 THR C C 1
ATOM 4996 O O . THR C 1 39 ? -29.711 36.871 31.352 1.00 54.97 38 THR C O 1
ATOM 5000 N N . ALA C 1 40 ? -31.727 36.360 30.450 1.00 43.50 39 ALA C N 1
ATOM 5001 C CA . ALA C 1 40 ? -32.039 37.736 30.036 1.00 44.56 39 ALA C CA 1
ATOM 5002 C C . ALA C 1 40 ? -31.966 38.749 31.180 1.00 35.72 39 ALA C C 1
ATOM 5003 O O . ALA C 1 40 ? -31.542 39.889 30.972 1.00 45.67 39 ALA C O 1
ATOM 5005 N N . ASP C 1 41 ? -32.351 38.327 32.384 1.00 35.50 40 ASP C N 1
ATOM 5006 C CA . ASP C 1 41 ? -32.275 39.182 33.582 1.00 47.97 40 ASP C CA 1
ATOM 5007 C C . ASP C 1 41 ? -30.845 39.606 33.973 1.00 36.73 40 ASP C C 1
ATOM 5008 O O . ASP C 1 41 ? -30.674 40.574 34.730 1.00 40.59 40 ASP C O 1
ATOM 5010 N N . MET C 1 42 ? -29.835 38.899 33.461 1.00 35.65 41 MET C N 1
ATOM 5011 C CA . MET C 1 42 ? -28.424 39.200 33.754 1.00 36.56 41 MET C CA 1
ATOM 5012 C C . MET C 1 42 ? -27.764 40.188 32.776 1.00 30.21 41 MET C C 1
ATOM 5013 O O . MET C 1 42 ? -26.606 40.550 32.968 1.00 31.38 41 MET C O 1
ATOM 5018 N N . ARG C 1 43 ? -28.489 40.635 31.748 1.00 33.71 42 ARG C N 1
ATOM 5019 C CA . ARG C 1 43 ? -27.885 41.471 30.694 1.00 40.77 42 ARG C CA 1
ATOM 5020 C C . ARG C 1 43 ? -27.494 42.897 31.119 1.00 27.60 42 ARG C C 1
ATOM 5021 O O . ARG C 1 43 ? -26.844 43.597 30.344 1.00 33.67 42 ARG C O 1
ATOM 5029 N N . ASP C 1 44 ? -27.895 43.323 32.325 1.00 30.45 43 ASP C N 1
ATOM 5030 C CA . ASP C 1 44 ? -27.453 44.595 32.913 1.00 32.03 43 ASP C CA 1
ATOM 5031 C C . ASP C 1 44 ? -26.136 44.514 33.738 1.00 26.05 43 ASP C C 1
ATOM 5032 O O . ASP C 1 44 ? -25.731 45.500 34.349 1.00 30.87 43 ASP C O 1
ATOM 5037 N N . VAL C 1 45 ? -25.500 43.347 33.759 1.00 28.89 44 VAL C N 1
ATOM 5038 C CA . VAL C 1 45 ? -24.240 43.170 34.454 1.00 22.93 44 VAL C CA 1
ATOM 5039 C C . VAL C 1 45 ? -23.164 44.128 33.923 1.00 25.39 44 VAL C C 1
ATOM 5040 O O . VAL C 1 45 ? -23.004 44.259 32.717 1.00 24.84 44 VAL C O 1
ATOM 5044 N N . SER C 1 46 ? -22.448 44.780 34.849 1.00 24.25 45 SER C N 1
ATOM 5045 C CA . SER C 1 46 ? -21.432 45.798 34.523 1.00 27.47 45 SER C CA 1
ATOM 5046 C C . SER C 1 46 ? -19.985 45.362 34.780 1.00 18.73 45 SER C C 1
ATOM 5047 O O . SER C 1 46 ? -19.056 46.007 34.307 1.00 21.01 45 SER C O 1
ATOM 5050 N N . GLY C 1 47 ? -19.789 44.258 35.511 1.00 16.30 46 GLY C N 1
ATOM 5051 C CA . GLY C 1 47 ? -18.453 43.789 35.828 1.00 16.95 46 GLY C CA 1
ATOM 5052 C C . GLY C 1 47 ? -18.449 42.282 36.022 1.00 16.91 46 GLY C C 1
ATOM 5053 O O . GLY C 1 47 ? -19.505 41.655 36.259 1.00 20.10 46 GLY C O 1
ATOM 5054 N N . ILE C 1 48 ? -17.259 41.693 35.900 1.00 16.77 47 ILE C N 1
ATOM 5055 C CA . ILE C 1 48 ? -17.038 40.280 36.176 1.00 19.29 47 ILE C CA 1
ATOM 5056 C C . ILE C 1 48 ? -15.857 40.157 37.117 1.00 19.02 47 ILE C C 1
ATOM 5057 O O . ILE C 1 48 ? -14.821 40.769 36.884 1.00 19.25 47 ILE C O 1
ATOM 5062 N N . ALA C 1 49 ? -16.010 39.326 38.150 1.00 16.69 48 ALA C N 1
ATOM 5063 C CA . ALA C 1 49 ? -14.863 38.834 38.943 1.00 19.02 48 ALA C CA 1
ATOM 5064 C C . ALA C 1 49 ? -14.722 37.356 38.646 1.00 17.70 48 ALA C C 1
ATOM 5065 O O . ALA C 1 49 ? -15.667 36.591 38.849 1.00 24.28 48 ALA C O 1
ATOM 5067 N N . VAL C 1 50 ? -13.542 36.952 38.192 1.00 19.17 49 VAL C N 1
ATOM 5068 C CA . VAL C 1 50 ? -13.312 35.586 37.694 1.00 18.18 49 VAL C CA 1
ATOM 5069 C C . VAL C 1 50 ? -11.972 34.994 38.111 1.00 18.42 49 VAL C C 1
ATOM 5070 O O . VAL C 1 50 ? -10.943 35.653 38.056 1.00 18.40 49 VAL C O 1
ATOM 5074 N N . SER C 1 51 ? -12.018 33.723 38.523 1.00 22.47 50 SER C N 1
ATOM 5075 C CA . SER C 1 51 ? -10.834 32.918 38.675 1.00 20.04 50 SER C CA 1
ATOM 5076 C C . SER C 1 51 ? -10.877 31.803 37.632 1.00 24.41 50 SER C C 1
ATOM 5077 O O . SER C 1 51 ? -11.789 30.957 37.661 1.00 32.25 50 SER C O 1
ATOM 5080 N N . GLY C 1 52 ? -9.897 31.797 36.749 1.00 29.58 51 GLY C N 1
ATOM 5081 C CA . GLY C 1 52 ? -9.809 30.792 35.695 1.00 44.41 51 GLY C CA 1
ATOM 5082 C C . GLY C 1 52 ? -10.232 31.385 34.364 1.00 40.34 51 GLY C C 1
ATOM 5083 O O . GLY C 1 52 ? -10.216 32.609 34.195 1.00 48.09 51 GLY C O 1
ATOM 5084 N N . LYS C 1 53 ? -10.638 30.519 33.445 1.00 22.71 52 LYS C N 1
ATOM 5085 C CA . LYS C 1 53 ? -10.924 30.935 32.079 1.00 23.91 52 LYS C CA 1
ATOM 5086 C C . LYS C 1 53 ? -12.222 31.732 31.986 1.00 29.31 52 LYS C C 1
ATOM 5087 O O . LYS C 1 53 ? -13.201 31.447 32.685 1.00 23.08 52 LYS C O 1
ATOM 5093 N N . LEU C 1 54 ? -12.215 32.744 31.122 1.00 23.66 53 LEU C N 1
ATOM 5094 C CA . LEU C 1 54 ? -13.415 33.498 30.770 1.00 23.23 53 LEU C CA 1
ATOM 5095 C C . LEU C 1 54 ? -13.588 33.377 29.276 1.00 23.81 53 LEU C C 1
ATOM 5096 O O . LEU C 1 54 ? -12.946 34.117 28.523 1.00 23.22 53 LEU C O 1
ATOM 5101 N N . PRO C 1 55 ? -14.431 32.424 28.825 1.00 25.09 54 PRO C N 1
ATOM 5102 C CA . PRO C 1 55 ? -14.613 32.254 27.370 1.00 26.48 54 PRO C CA 1
ATOM 5103 C C . PRO C 1 55 ? -15.202 33.499 26.730 1.00 29.67 54 PRO C C 1
ATOM 5104 O O . PRO C 1 55 ? -16.016 34.183 27.346 1.00 28.77 54 PRO C O 1
ATOM 5108 N N . VAL C 1 56 ? -14.764 33.807 25.512 1.00 29.48 55 VAL C N 1
ATOM 5109 C CA . VAL C 1 56 ? -15.250 34.989 24.775 1.00 26.08 55 VAL C CA 1
ATOM 5110 C C . VAL C 1 56 ? -16.789 35.040 24.630 1.00 24.84 55 VAL C C 1
ATOM 5111 O O . VAL C 1 56 ? -17.379 36.120 24.771 1.00 28.84 55 VAL C O 1
ATOM 5115 N N . PRO C 1 57 ? -17.445 33.890 24.334 1.00 32.77 56 PRO C N 1
ATOM 5116 C CA . PRO C 1 57 ? -18.912 33.944 24.232 1.00 28.84 56 PRO C CA 1
ATOM 5117 C C . PRO C 1 57 ? -19.610 34.367 25.536 1.00 28.21 56 PRO C C 1
ATOM 5118 O O . PRO C 1 57 ? -20.650 35.022 25.486 1.00 34.20 56 PRO C O 1
ATOM 5122 N N . LEU C 1 58 ? -19.034 34.007 26.682 1.00 30.27 57 LEU C N 1
ATOM 5123 C CA . LEU C 1 58 ? -19.547 34.475 27.975 1.00 27.28 57 LEU C CA 1
ATOM 5124 C C . LEU C 1 58 ? -19.294 35.968 28.154 1.00 24.81 57 LEU C C 1
ATOM 5125 O O . LEU C 1 58 ? -20.179 36.705 28.565 1.00 26.17 57 LEU C O 1
ATOM 5130 N N . MET C 1 59 ? -18.077 36.405 27.851 1.00 25.48 58 MET C N 1
ATOM 5131 C CA . MET C 1 59 ? -17.743 37.822 27.960 1.00 25.90 58 MET C CA 1
ATOM 5132 C C . MET C 1 59 ? -18.637 38.669 27.047 1.00 29.13 58 MET C C 1
ATOM 5133 O O . MET C 1 59 ? -19.145 39.711 27.464 1.00 26.76 58 MET C O 1
ATOM 5138 N N . ASP C 1 60 ? -18.878 38.176 25.834 1.00 33.38 59 ASP C N 1
ATOM 5139 C CA . ASP C 1 60 ? -19.710 38.884 24.846 1.00 31.86 59 ASP C CA 1
ATOM 5140 C C . ASP C 1 60 ? -21.233 38.747 25.026 1.00 32.06 59 ASP C C 1
ATOM 5141 O O . ASP C 1 60 ? -21.997 39.352 24.299 1.00 28.27 59 ASP C O 1
ATOM 5146 N N . ALA C 1 61 ? -21.671 37.982 26.023 1.00 31.10 60 ALA C N 1
ATOM 5147 C CA . ALA C 1 61 ? -23.083 37.919 26.424 1.00 27.87 60 ALA C CA 1
ATOM 5148 C C . ALA C 1 61 ? -23.557 39.159 27.205 1.00 29.07 60 ALA C C 1
ATOM 5149 O O . ALA C 1 61 ? -24.764 39.310 27.438 1.00 33.89 60 ALA C O 1
ATOM 5151 N N . PHE C 1 62 ? -22.623 40.036 27.598 1.00 26.42 61 PHE C N 1
ATOM 5152 C CA . PHE C 1 62 ? -22.908 41.189 28.454 1.00 21.80 61 PHE C CA 1
ATOM 5153 C C . PHE C 1 62 ? -22.608 42.505 27.728 1.00 32.75 61 PHE C C 1
ATOM 5154 O O . PHE C 1 62 ? -21.457 42.958 27.697 1.00 26.93 61 PHE C O 1
ATOM 5162 N N . PRO C 1 63 ? -23.643 43.121 27.135 1.00 28.71 62 PRO C N 1
ATOM 5163 C CA . PRO C 1 63 ? -23.408 44.354 26.384 1.00 26.62 62 PRO C CA 1
ATOM 5164 C C . PRO C 1 63 ? -22.970 45.568 27.226 1.00 31.40 62 PRO C C 1
ATOM 5165 O O . PRO C 1 63 ? -22.309 46.462 26.684 1.00 27.93 62 PRO C O 1
ATOM 5169 N N . SER C 1 64 ? -23.296 45.587 28.522 1.00 28.78 63 SER C N 1
ATOM 5170 C CA . SER C 1 64 ? -22.916 46.685 29.433 1.00 22.42 63 SER C CA 1
ATOM 5171 C C . SER C 1 64 ? -21.615 46.433 30.241 1.00 18.07 63 SER C C 1
ATOM 5172 O O . SER C 1 64 ? -21.313 47.190 31.186 1.00 22.54 63 SER C O 1
ATOM 5175 N N . LEU C 1 65 ? -20.863 45.403 29.864 1.00 24.12 64 LEU C N 1
ATOM 5176 C CA . LEU C 1 65 ? -19.675 45.016 30.624 1.00 21.36 64 LEU C CA 1
ATOM 5177 C C . LEU C 1 65 ? -18.638 46.115 30.520 1.00 22.20 64 LEU C C 1
ATOM 5178 O O . LEU C 1 65 ? -18.367 46.591 29.426 1.00 24.51 64 LEU C O 1
ATOM 5183 N N . GLU C 1 66 ? -18.090 46.541 31.665 1.00 20.30 65 GLU C N 1
ATOM 5184 C CA . GLU C 1 66 ? -17.034 47.561 31.707 1.00 18.58 65 GLU C CA 1
ATOM 5185 C C . GLU C 1 66 ? -15.662 47.057 32.139 1.00 20.78 65 GLU C C 1
ATOM 5186 O O . GLU C 1 66 ? -14.630 47.673 31.781 1.00 18.93 65 GLU C O 1
ATOM 5192 N N . ILE C 1 67 ? -15.640 45.995 32.956 1.00 18.64 66 ILE C N 1
ATOM 5193 C CA . ILE C 1 67 ? -14.432 45.573 33.670 1.00 20.18 66 ILE C CA 1
ATOM 5194 C C . ILE C 1 67 ? -14.467 44.068 33.939 1.00 18.59 66 ILE C C 1
ATOM 5195 O O . ILE C 1 67 ? -15.506 43.517 34.375 1.00 18.56 66 ILE C O 1
ATOM 5200 N N . VAL C 1 68 ? -13.344 43.411 33.661 1.00 20.17 67 VAL C N 1
ATOM 5201 C CA . VAL C 1 68 ? -13.087 42.045 34.126 1.00 18.64 67 VAL C CA 1
ATOM 5202 C C . VAL C 1 68 ? -11.950 42.100 35.147 1.00 17.62 67 VAL C C 1
ATOM 5203 O O . VAL C 1 68 ? -10.818 42.510 34.840 1.00 17.73 67 VAL C O 1
ATOM 5207 N N . ALA C 1 69 ? -12.268 41.712 36.381 1.00 14.64 68 ALA C N 1
ATOM 5208 C CA . ALA C 1 69 ? -11.289 41.658 37.466 1.00 17.06 68 ALA C CA 1
ATOM 5209 C C . ALA C 1 69 ? -10.854 40.210 37.629 1.00 17.24 68 ALA C C 1
ATOM 5210 O O . ALA C 1 69 ? -11.598 39.354 38.143 1.00 17.61 68 ALA C O 1
ATOM 5212 N N . ASN C 1 70 ? -9.660 39.933 37.124 1.00 16.89 69 ASN C N 1
ATOM 5213 C CA . ASN C 1 70 ? -9.063 38.593 37.163 1.00 19.15 69 ASN C CA 1
ATOM 5214 C C . ASN C 1 70 ? -8.397 38.300 38.531 1.00 15.32 69 ASN C C 1
ATOM 5215 O O . ASN C 1 70 ? -7.596 39.094 39.056 1.00 18.18 69 ASN C O 1
ATOM 5220 N N . PHE C 1 71 ? -8.726 37.136 39.087 1.00 16.41 70 PHE C N 1
ATOM 5221 C CA . PHE C 1 71 ? -8.102 36.612 40.301 1.00 14.70 70 PHE C CA 1
ATOM 5222 C C . PHE C 1 71 ? -6.845 35.854 39.894 1.00 16.89 70 PHE C C 1
ATOM 5223 O O . PHE C 1 71 ? -6.925 34.755 39.326 1.00 19.69 70 PHE C O 1
ATOM 5231 N N . GLY C 1 72 ? -5.681 36.446 40.162 1.00 16.34 71 GLY C N 1
ATOM 5232 C CA . GLY C 1 72 ? -4.396 35.932 39.651 1.00 20.12 71 GLY C CA 1
ATOM 5233 C C . GLY C 1 72 ? -3.608 36.987 38.896 1.00 19.06 71 GLY C C 1
ATOM 5234 O O . GLY C 1 72 ? -4.174 37.913 38.327 1.00 17.82 71 GLY C O 1
ATOM 5235 N N . VAL C 1 73 ? -2.285 36.860 38.930 1.00 15.52 72 VAL C N 1
ATOM 5236 C CA . VAL C 1 73 ? -1.422 37.799 38.181 1.00 20.39 72 VAL C CA 1
ATOM 5237 C C . VAL C 1 73 ? -1.358 37.430 36.695 1.00 18.41 72 VAL C C 1
ATOM 5238 O O . VAL C 1 73 ? -1.308 38.321 35.835 1.00 18.24 72 VAL C O 1
ATOM 5242 N N . GLY C 1 74 ? -1.347 36.146 36.386 1.00 17.03 73 GLY C N 1
ATOM 5243 C CA . GLY C 1 74 ? -1.535 35.667 35.016 1.00 17.46 73 GLY C CA 1
ATOM 5244 C C . GLY C 1 74 ? -2.980 35.870 34.591 1.00 19.99 73 GLY C C 1
ATOM 5245 O O . GLY C 1 74 ? -3.911 35.575 35.352 1.00 19.57 73 GLY C O 1
ATOM 5246 N N . TYR C 1 75 ? -3.196 36.373 33.383 1.00 15.60 74 TYR C N 1
ATOM 5247 C CA . TYR C 1 75 ? -4.547 36.621 32.880 1.00 17.91 74 TYR C CA 1
ATOM 5248 C C . TYR C 1 75 ? -4.778 36.068 31.469 1.00 16.71 74 TYR C C 1
ATOM 5249 O O . TYR C 1 75 ? -5.651 36.537 30.726 1.00 17.96 74 TYR C O 1
ATOM 5258 N N . ASP C 1 76 ? -4.043 35.002 31.140 1.00 18.83 75 ASP C N 1
ATOM 5259 C CA . ASP C 1 76 ? -4.147 34.353 29.838 1.00 21.40 75 ASP C CA 1
ATOM 5260 C C . ASP C 1 76 ? -5.512 33.671 29.578 1.00 19.49 75 ASP C C 1
ATOM 5261 O O . ASP C 1 76 ? -5.861 33.403 28.433 1.00 21.64 75 ASP C O 1
ATOM 5266 N N . GLY C 1 77 ? -6.283 33.394 30.654 1.00 16.93 76 GLY C N 1
ATOM 5267 C CA . GLY C 1 77 ? -7.654 32.898 30.536 1.00 19.00 76 GLY C CA 1
ATOM 5268 C C . GLY C 1 77 ? -8.683 33.927 30.101 1.00 21.06 76 GLY C C 1
ATOM 5269 O O . GLY C 1 77 ? -9.848 33.591 29.797 1.00 23.80 76 GLY C O 1
ATOM 5270 N N . VAL C 1 78 ? -8.267 35.191 30.032 1.00 17.85 77 VAL C N 1
ATOM 5271 C C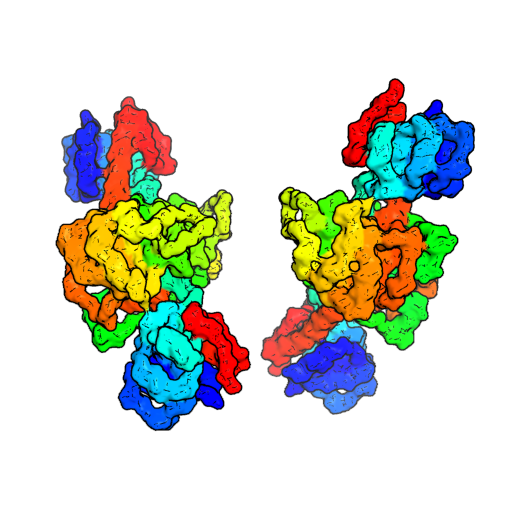A . VAL C 1 78 ? -9.094 36.269 29.512 1.00 19.87 77 VAL C CA 1
ATOM 5272 C C . VAL C 1 78 ? -8.553 36.666 28.138 1.00 22.85 77 VAL C C 1
ATOM 5273 O O . VAL C 1 78 ? -7.349 36.829 27.974 1.00 23.74 77 VAL C O 1
ATOM 5277 N N . ASP C 1 79 ? -9.451 36.821 27.165 1.00 23.07 78 ASP C N 1
ATOM 5278 C CA . ASP C 1 79 ? -9.070 37.296 25.821 1.00 23.97 78 ASP C CA 1
ATOM 5279 C C . ASP C 1 79 ? -8.935 38.813 25.877 1.00 24.08 78 ASP C C 1
ATOM 5280 O O . ASP C 1 79 ? -9.878 39.553 25.600 1.00 20.90 78 ASP C O 1
ATOM 5285 N N . VAL C 1 80 ? -7.738 39.269 26.238 1.00 21.84 79 VAL C N 1
ATOM 5286 C CA . VAL C 1 80 ? -7.493 40.695 26.474 1.00 21.34 79 VAL C CA 1
ATOM 5287 C C . VAL C 1 80 ? -7.562 41.504 25.185 1.00 22.50 79 VAL C C 1
ATOM 5288 O O . VAL C 1 80 ? -7.894 42.700 25.224 1.00 23.00 79 VAL C O 1
ATOM 5292 N N . SER C 1 81 ? -7.279 40.861 24.049 1.00 21.30 80 SER C N 1
ATOM 5293 C CA . SER C 1 81 ? -7.384 41.524 22.748 1.00 31.24 80 SER C CA 1
ATOM 5294 C C . SER C 1 81 ? -8.837 41.873 22.448 1.00 26.57 80 SER C C 1
ATOM 5295 O O . SER C 1 81 ? -9.143 42.985 21.994 1.00 23.13 80 SER C O 1
ATOM 5298 N N . ARG C 1 82 ? -9.739 40.923 22.700 1.00 24.31 81 ARG C N 1
ATOM 5299 C CA . ARG C 1 82 ? -11.176 41.156 22.542 1.00 25.60 81 ARG C CA 1
ATOM 5300 C C . ARG C 1 82 ? -11.702 42.181 23.563 1.00 20.08 81 ARG C C 1
ATOM 5301 O O . ARG C 1 82 ? -12.529 43.009 23.226 1.00 23.69 81 ARG C O 1
ATOM 5309 N N . ALA C 1 83 ? -11.238 42.093 24.808 1.00 21.65 82 ALA C N 1
ATOM 5310 C CA . ALA C 1 83 ? -11.612 43.060 25.845 1.00 19.39 82 ALA C CA 1
ATOM 5311 C C . ALA C 1 83 ? -11.191 44.455 25.423 1.00 22.43 82 ALA C C 1
ATOM 5312 O O . ALA C 1 83 ? -11.995 45.384 25.470 1.00 23.73 82 ALA C O 1
ATOM 5314 N N . ALA C 1 84 ? -9.938 44.592 24.977 1.00 26.50 83 ALA C N 1
ATOM 5315 C CA . ALA C 1 84 ? -9.426 45.895 24.519 1.00 24.67 83 ALA C CA 1
ATOM 5316 C C . ALA C 1 84 ? -10.267 46.441 23.357 1.00 20.29 83 ALA C C 1
ATOM 5317 O O . ALA C 1 84 ? -10.641 47.629 23.372 1.00 23.34 83 ALA C O 1
ATOM 5319 N N . ALA C 1 85 ? -10.594 45.590 22.383 1.00 31.36 84 ALA C N 1
ATOM 5320 C CA . ALA C 1 85 ? -11.414 45.991 21.231 1.00 27.51 84 ALA C CA 1
ATOM 5321 C C . ALA C 1 85 ? -12.809 46.473 21.610 1.00 29.83 84 ALA C C 1
ATOM 5322 O O . ALA C 1 85 ? -13.393 47.312 20.922 1.00 29.10 84 ALA C O 1
ATOM 5324 N N . ARG C 1 86 ? -13.338 45.946 22.713 1.00 21.29 85 ARG C N 1
ATOM 5325 C CA . ARG C 1 86 ? -14.628 46.371 23.291 1.00 22.43 85 ARG C CA 1
ATOM 5326 C C . ARG C 1 86 ? -14.518 47.517 24.311 1.00 20.53 85 ARG C C 1
ATOM 5327 O O . ARG C 1 86 ? -15.530 47.978 24.849 1.00 22.13 85 ARG C O 1
ATOM 5335 N N . GLY C 1 87 ? -13.303 48.011 24.568 1.00 23.28 86 GLY C N 1
ATOM 5336 C CA . GLY C 1 87 ? -13.062 49.048 25.590 1.00 18.93 86 GLY C CA 1
ATOM 5337 C C . GLY C 1 87 ? -13.289 48.629 27.021 1.00 18.18 86 GLY C C 1
ATOM 5338 O O . GLY C 1 87 ? -13.596 49.464 27.874 1.00 20.79 86 GLY C O 1
ATOM 5339 N N . ILE C 1 88 ? -13.140 47.335 27.273 1.00 20.27 87 ILE C N 1
ATOM 5340 C CA . ILE C 1 88 ? -13.329 46.718 28.594 1.00 19.52 87 ILE C CA 1
ATOM 5341 C C . ILE C 1 88 ? -11.956 46.655 29.283 1.00 17.88 87 ILE C C 1
ATOM 5342 O O . ILE C 1 88 ? -11.006 46.116 28.730 1.00 21.21 87 ILE C O 1
ATOM 5347 N N . VAL C 1 89 ? -11.873 47.229 30.484 1.00 15.51 88 VAL C N 1
ATOM 5348 C CA . VAL C 1 89 ? -10.635 47.163 31.250 1.00 15.82 88 VAL C CA 1
ATOM 5349 C C . VAL C 1 89 ? -10.515 45.788 31.886 1.00 13.79 88 VAL C C 1
ATOM 5350 O O . VAL C 1 89 ? -11.515 45.199 32.301 1.00 18.34 88 VAL C O 1
ATOM 5354 N N . VAL C 1 90 ? -9.274 45.295 31.965 1.00 14.62 89 VAL C N 1
ATOM 5355 C CA . VAL C 1 90 ? -8.970 44.041 32.595 1.00 17.30 89 VAL C CA 1
ATOM 5356 C C . VAL C 1 90 ? -7.974 44.334 33.709 1.00 16.88 89 VAL C C 1
ATOM 5357 O O . VAL C 1 90 ? -6.967 45.025 33.474 1.00 16.28 89 VAL C O 1
ATOM 5361 N N . THR C 1 91 ? -8.256 43.824 34.907 1.00 15.48 90 THR C N 1
ATOM 5362 C CA . THR C 1 91 ? -7.343 43.952 36.066 1.00 13.45 90 THR C CA 1
ATOM 5363 C C . THR C 1 91 ? -6.850 42.572 36.512 1.00 17.70 90 THR C C 1
ATOM 5364 O O . THR C 1 91 ? -7.518 41.557 36.286 1.00 15.76 90 THR C O 1
ATOM 5368 N N . ASN C 1 92 ? -5.672 42.549 37.111 1.00 16.46 91 ASN C N 1
ATOM 5369 C CA . ASN C 1 92 ? -5.087 41.315 37.636 1.00 14.14 91 ASN C CA 1
ATOM 5370 C C . ASN C 1 92 ? -4.646 41.560 39.079 1.00 17.54 91 ASN C C 1
ATOM 5371 O O . ASN C 1 92 ? -4.969 42.593 39.678 1.00 17.27 91 ASN C O 1
ATOM 5376 N N . THR C 1 93 ? -3.945 40.587 39.662 1.00 16.45 92 THR C N 1
ATOM 5377 C CA . THR C 1 93 ? -3.525 40.690 41.062 1.00 17.14 92 THR C CA 1
ATOM 5378 C C . THR C 1 93 ? -2.000 40.519 41.171 1.00 17.39 92 THR C C 1
ATOM 5379 O O . THR C 1 93 ? -1.502 39.521 41.719 1.00 17.47 92 THR C O 1
ATOM 5383 N N . PRO C 1 94 ? -1.234 41.507 40.654 1.00 15.49 93 PRO C N 1
ATOM 5384 C CA . PRO C 1 94 ? 0.215 41.464 40.833 1.00 21.47 93 PRO C CA 1
ATOM 5385 C C . PRO C 1 94 ? 0.630 41.850 42.228 1.00 15.00 93 PRO C C 1
ATOM 5386 O O . PRO C 1 94 ? -0.180 42.402 42.998 1.00 18.00 93 PRO C O 1
ATOM 5390 N N . ASP C 1 95 ? 1.908 41.580 42.557 1.00 15.39 94 ASP C N 1
ATOM 5391 C CA . ASP C 1 95 ? 2.591 42.073 43.764 1.00 18.33 94 ASP C CA 1
ATOM 5392 C C . ASP C 1 95 ? 2.208 41.404 45.090 1.00 18.27 94 ASP C C 1
ATOM 5393 O O . ASP C 1 95 ? 3.093 41.000 45.855 1.00 17.71 94 ASP C O 1
ATOM 5398 N N . VAL C 1 96 ? 0.913 41.293 45.355 1.00 17.42 95 VAL C N 1
ATOM 5399 C CA . VAL C 1 96 ? 0.407 40.701 46.607 1.00 15.03 95 VAL C CA 1
ATOM 5400 C C . VAL C 1 96 ? 0.717 39.210 46.773 1.00 16.08 95 VAL C C 1
ATOM 5401 O O . VAL C 1 96 ? 0.559 38.665 47.883 1.00 19.43 95 VAL C O 1
ATOM 5405 N N . LEU C 1 97 ? 1.080 38.552 45.669 1.00 16.74 96 LEU C N 1
ATOM 5406 C CA . LEU C 1 97 ? 1.426 37.115 45.687 1.00 14.99 96 LEU C CA 1
ATOM 5407 C C . LEU C 1 97 ? 2.916 36.867 45.369 1.00 14.50 96 LEU C C 1
ATOM 5408 O O . LEU C 1 97 ? 3.349 35.707 45.320 1.00 17.81 96 LEU C O 1
ATOM 5413 N N . THR C 1 98 ? 3.700 37.938 45.120 1.00 14.35 97 THR C N 1
ATOM 5414 C CA . THR C 1 98 ? 5.056 37.772 44.578 1.00 16.16 97 THR C CA 1
ATOM 5415 C C . THR C 1 98 ? 5.949 36.939 45.496 1.00 14.55 97 THR C C 1
ATOM 5416 O O . THR C 1 98 ? 6.552 35.953 45.064 1.00 15.17 97 THR C O 1
ATOM 5420 N N . GLU C 1 99 ? 5.986 37.341 46.754 1.00 17.32 98 GLU C N 1
ATOM 5421 C CA . GLU C 1 99 ? 6.858 36.674 47.745 1.00 17.07 98 GLU C CA 1
ATOM 5422 C C . GLU C 1 99 ? 6.378 35.236 48.038 1.00 13.77 98 GLU C C 1
ATOM 5423 O O . GLU C 1 99 ? 7.198 34.326 48.149 1.00 14.49 98 GLU C O 1
ATOM 5429 N N . GLU C 1 100 ? 5.058 35.022 48.071 1.00 17.11 99 GLU C N 1
ATOM 5430 C CA . GLU C 1 100 ? 4.502 33.686 48.296 1.00 16.86 99 GLU C CA 1
ATOM 5431 C C . GLU C 1 100 ? 4.878 32.727 47.174 1.00 12.04 99 GLU C C 1
ATOM 5432 O O . GLU C 1 100 ? 5.323 31.586 47.435 1.00 14.49 99 GLU C O 1
ATOM 5438 N N . VAL C 1 101 ? 4.749 33.167 45.934 1.00 11.76 100 VAL C N 1
ATOM 5439 C CA . VAL C 1 101 ? 5.060 32.320 44.796 1.00 13.68 100 VAL C CA 1
ATOM 5440 C C . VAL C 1 101 ? 6.561 32.018 44.757 1.00 16.30 100 VAL C C 1
ATOM 5441 O O . VAL C 1 101 ? 6.973 30.889 44.476 1.00 14.34 100 VAL C O 1
ATOM 5445 N N . ALA C 1 102 ? 7.375 33.025 45.053 1.00 15.15 101 ALA C N 1
ATOM 5446 C CA . ALA C 1 102 ? 8.828 32.843 45.065 1.00 14.61 101 ALA C CA 1
ATOM 5447 C C . ALA C 1 102 ? 9.218 31.794 46.129 1.00 16.91 101 ALA C C 1
ATOM 5448 O O . ALA C 1 102 ? 10.098 30.951 45.878 1.00 16.41 101 ALA C O 1
ATOM 5450 N N . ASP C 1 103 ? 8.543 31.831 47.275 1.00 17.81 102 ASP C N 1
ATOM 5451 C CA . ASP C 1 103 ? 8.734 30.814 48.354 1.00 20.86 102 ASP C CA 1
ATOM 5452 C C . ASP C 1 103 ? 8.438 29.400 47.860 1.00 12.38 102 ASP C C 1
ATOM 5453 O O . ASP C 1 103 ? 9.219 28.467 48.077 1.00 16.64 102 ASP C O 1
ATOM 5458 N N . THR C 1 104 ? 7.289 29.238 47.206 1.00 14.08 103 THR C N 1
ATOM 5459 C CA . THR C 1 104 ? 6.871 27.961 46.678 1.00 15.01 103 THR C CA 1
ATOM 5460 C C . THR C 1 104 ? 7.856 27.435 45.654 1.00 19.45 103 THR C C 1
ATOM 5461 O O . THR C 1 104 ? 8.170 26.239 45.637 1.00 14.21 103 THR C O 1
ATOM 5465 N N . ALA C 1 105 ? 8.358 28.318 44.799 1.00 13.04 104 ALA C N 1
ATOM 5466 C CA . ALA C 1 105 ? 9.329 27.931 43.783 1.00 15.52 104 ALA C CA 1
ATOM 5467 C C . ALA C 1 105 ? 10.594 27.332 44.401 1.00 12.44 104 ALA C C 1
ATOM 5468 O O . ALA C 1 105 ? 11.139 26.312 43.921 1.00 14.95 104 ALA C O 1
ATOM 5470 N N . ILE C 1 106 ? 11.077 27.963 45.443 1.00 15.07 105 ILE C N 1
ATOM 5471 C CA . ILE C 1 106 ? 12.237 27.434 46.176 1.00 14.66 105 ILE C CA 1
ATOM 5472 C C . ILE C 1 106 ? 11.904 26.096 46.830 1.00 14.38 105 ILE C C 1
ATOM 5473 O O . ILE C 1 106 ? 12.702 25.164 46.740 1.00 12.19 105 ILE C O 1
ATOM 5478 N N . GLY C 1 107 ? 10.757 25.990 47.473 1.00 13.49 106 GLY C N 1
ATOM 5479 C CA . GLY C 1 107 ? 10.331 24.702 48.087 1.00 11.57 106 GLY C CA 1
ATOM 5480 C C . GLY C 1 107 ? 10.261 23.586 47.053 1.00 16.12 106 GLY C C 1
ATOM 5481 O O . GLY C 1 107 ? 10.711 22.467 47.293 1.00 16.81 106 GLY C O 1
ATOM 5482 N N . LEU C 1 108 ? 9.672 23.884 45.891 1.00 13.03 107 LEU C N 1
ATOM 5483 C CA . LEU C 1 108 ? 9.574 22.925 44.808 1.00 12.16 107 LEU C CA 1
ATOM 5484 C C . LEU C 1 108 ? 10.950 22.505 44.301 1.00 16.32 107 LEU C C 1
ATOM 5485 O O . LEU C 1 108 ? 11.184 21.314 44.068 1.00 14.10 107 LEU C O 1
ATOM 5490 N N . LEU C 1 109 ? 11.839 23.476 44.126 1.00 14.36 108 LEU C N 1
ATOM 5491 C CA . LEU C 1 109 ? 13.210 23.191 43.719 1.00 15.59 108 LEU C CA 1
ATOM 5492 C C . LEU C 1 109 ? 13.889 22.236 44.733 1.00 14.17 108 LEU C C 1
ATOM 5493 O O . LEU C 1 109 ? 14.447 21.229 44.335 1.00 13.80 108 LEU C O 1
ATOM 5498 N N . LEU C 1 110 ? 13.796 22.553 46.008 1.00 14.23 109 LEU C N 1
ATOM 5499 C CA . LEU C 1 110 ? 14.423 21.724 47.051 1.00 14.13 109 LEU C CA 1
ATOM 5500 C C . LEU C 1 110 ? 13.813 20.317 47.114 1.00 17.25 109 LEU C C 1
ATOM 5501 O O . LEU C 1 110 ? 14.544 19.333 47.260 1.00 14.59 109 LEU C O 1
ATOM 5506 N N . ASN C 1 111 ? 12.484 20.221 46.994 1.00 12.22 110 ASN C N 1
ATOM 5507 C CA . ASN C 1 111 ? 11.797 18.934 46.995 1.00 14.62 110 ASN C CA 1
ATOM 5508 C C . ASN C 1 111 ? 12.192 18.094 45.786 1.00 11.53 110 ASN C C 1
ATOM 5509 O O . ASN C 1 111 ? 12.314 16.884 45.902 1.00 13.50 110 ASN C O 1
ATOM 5514 N N . THR C 1 112 ? 12.371 18.740 44.632 1.00 11.43 111 THR C N 1
ATOM 5515 C CA . THR C 1 112 ? 12.812 18.078 43.409 1.00 11.84 111 THR C CA 1
ATOM 5516 C C . THR C 1 112 ? 14.230 17.510 43.530 1.00 13.83 111 THR C C 1
ATOM 5517 O O . THR C 1 112 ? 14.480 16.355 43.159 1.00 15.42 111 THR C O 1
ATOM 5521 N N . LEU C 1 113 ? 15.125 18.304 44.104 1.00 14.08 112 LEU C N 1
ATOM 5522 C CA . LEU C 1 113 ? 16.541 17.928 44.204 1.00 15.70 112 LEU C CA 1
ATOM 5523 C C . LEU C 1 113 ? 16.815 16.913 45.310 1.00 14.99 112 LEU C C 1
ATOM 5524 O O . LEU C 1 113 ? 17.544 15.932 45.100 1.00 19.05 112 LEU C O 1
ATOM 5529 N N . ARG C 1 114 ? 16.203 17.115 46.469 1.00 14.40 113 ARG C N 1
ATOM 5530 C CA . ARG C 1 114 ? 16.506 16.336 47.655 1.00 18.75 113 ARG C CA 1
ATOM 5531 C C . ARG C 1 114 ? 15.460 15.255 47.991 1.00 13.01 113 ARG C C 1
ATOM 5532 O O . ARG C 1 114 ? 15.600 14.491 48.952 1.00 16.04 113 ARG C O 1
ATOM 5540 N N . LEU C 1 115 ? 14.362 15.188 47.199 1.00 14.81 114 LEU C N 1
ATOM 5541 C CA . LEU C 1 115 ? 13.345 14.143 47.356 1.00 14.42 114 LEU C CA 1
ATOM 5542 C C . LEU C 1 115 ? 12.669 14.127 48.731 1.00 14.38 114 LEU C C 1
ATOM 5543 O O . LEU C 1 115 ? 12.313 13.076 49.238 1.00 16.20 114 LEU C O 1
ATOM 5548 N N . LEU C 1 116 ? 12.499 15.308 49.330 1.00 14.69 115 LEU C N 1
ATOM 5549 C CA . LEU C 1 116 ? 11.973 15.424 50.674 1.00 14.04 115 LEU C CA 1
ATOM 5550 C C . LEU C 1 116 ? 10.570 14.829 50.821 1.00 15.69 115 LEU C C 1
ATOM 5551 O O . LEU C 1 116 ? 10.322 14.100 51.774 1.00 13.37 115 LEU C O 1
ATOM 5556 N N . PRO C 1 117 ? 9.668 15.059 49.837 1.00 18.73 116 PRO C N 1
ATOM 5557 C CA . PRO C 1 117 ? 8.364 14.401 49.975 1.00 20.31 116 PRO C CA 1
ATOM 5558 C C . PRO C 1 117 ? 8.444 12.867 49.987 1.00 16.08 116 PRO C C 1
ATOM 5559 O O . PRO C 1 117 ? 7.762 12.195 50.775 1.00 15.98 116 PRO C O 1
ATOM 5563 N N . GLN C 1 118 ? 9.344 12.301 49.183 1.00 15.86 117 GLN C N 1
ATOM 5564 C CA . GLN C 1 118 ? 9.546 10.870 49.146 1.00 15.25 117 GLN C CA 1
ATOM 5565 C C . GLN C 1 118 ? 10.176 10.354 50.445 1.00 11.59 117 GLN C C 1
ATOM 5566 O O . GLN C 1 118 ? 9.809 9.280 50.946 1.00 16.59 117 GLN C O 1
ATOM 5577 N N . ALA C 1 119 ? 11.092 11.137 51.025 1.00 13.96 118 ALA C N 1
ATOM 5578 C CA . ALA C 1 119 ? 11.694 10.778 52.285 1.00 17.57 118 ALA C CA 1
ATOM 5579 C C . ALA C 1 119 ? 10.655 10.743 53.417 1.00 18.48 118 ALA C C 1
ATOM 5580 O O . ALA C 1 119 ? 10.662 9.857 54.277 1.00 15.19 118 ALA C O 1
ATOM 5582 N N . GLU C 1 120 ? 9.748 11.719 53.420 1.00 13.29 119 GLU C N 1
ATOM 5583 C CA . GLU C 1 120 ? 8.653 11.738 54.391 1.00 16.08 119 GLU C CA 1
ATOM 5584 C C . GLU C 1 120 ? 7.713 10.513 54.224 1.00 17.64 119 GLU C C 1
ATOM 5585 O O . GLU C 1 120 ? 7.292 9.898 55.213 1.00 15.99 119 GLU C O 1
ATOM 5591 N N . GLN C 1 121 ? 7.401 10.162 52.978 1.00 17.19 120 GLN C N 1
ATOM 5592 C CA . GLN C 1 121 ? 6.659 8.940 52.691 1.00 18.16 120 GLN C CA 1
ATOM 5593 C C . GLN C 1 121 ? 7.334 7.673 53.218 1.00 13.58 120 GLN C C 1
ATOM 5594 O O . GLN C 1 121 ? 6.670 6.821 53.816 1.00 18.82 120 GLN C O 1
ATOM 5600 N N . TRP C 1 122 ? 8.646 7.570 53.020 1.00 19.91 121 TRP C N 1
ATOM 5601 C CA . TRP C 1 122 ? 9.440 6.457 53.537 1.00 20.35 121 TRP C CA 1
ATOM 5602 C C . TRP C 1 122 ? 9.230 6.299 55.051 1.00 19.31 121 TRP C C 1
ATOM 5603 O O . TRP C 1 122 ? 8.904 5.215 55.535 1.00 19.16 121 TRP C O 1
ATOM 5614 N N . LEU C 1 123 ? 9.383 7.394 55.795 1.00 14.95 122 LEU C N 1
ATOM 5615 C CA . LEU C 1 123 ? 9.109 7.408 57.237 1.00 17.67 122 LEU C CA 1
ATOM 5616 C C . LEU C 1 123 ? 7.670 7.047 57.577 1.00 17.39 122 LEU C C 1
ATOM 5617 O O . LEU C 1 123 ? 7.433 6.163 58.423 1.00 19.53 122 LEU C O 1
ATOM 5622 N N . ARG C 1 124 ? 6.711 7.723 56.950 1.00 18.33 123 ARG C N 1
ATOM 5623 C CA . ARG C 1 124 ? 5.291 7.514 57.290 1.00 16.93 123 ARG C CA 1
ATOM 5624 C C . ARG C 1 124 ? 4.793 6.102 56.957 1.00 20.34 123 ARG C C 1
ATOM 5625 O O . ARG C 1 124 ? 3.867 5.604 57.576 1.00 20.75 123 ARG C O 1
ATOM 5633 N N . GLN C 1 125 ? 5.418 5.461 55.979 1.00 20.98 124 GLN C N 1
ATOM 5634 C CA . GLN C 1 125 ? 5.077 4.076 55.620 1.00 22.70 124 GLN C CA 1
ATOM 5635 C C . GLN C 1 125 ? 5.756 3.007 56.484 1.00 23.74 124 GLN C C 1
ATOM 5636 O O . GLN C 1 125 ? 5.506 1.820 56.278 1.00 29.33 124 GLN C O 1
ATOM 5642 N N . GLY C 1 126 ? 6.584 3.412 57.447 1.00 23.13 125 GLY C N 1
ATOM 5643 C CA . GLY C 1 126 ? 7.268 2.501 58.358 1.00 25.08 125 GLY C CA 1
ATOM 5644 C C . GLY C 1 126 ? 8.605 1.935 57.906 1.00 29.09 125 GLY C C 1
ATOM 5645 O O . GLY C 1 126 ? 9.199 1.075 58.574 1.00 33.80 125 GLY C O 1
ATOM 5646 N N . ARG C 1 127 ? 9.089 2.438 56.779 1.00 22.31 126 ARG C N 1
ATOM 5647 C CA . ARG C 1 127 ? 10.275 1.892 56.107 1.00 21.42 126 ARG C CA 1
ATOM 5648 C C . ARG C 1 127 ? 11.613 2.180 56.817 1.00 25.41 126 ARG C C 1
ATOM 5649 O O . ARG C 1 127 ? 12.561 1.414 56.677 1.00 25.00 126 ARG C O 1
ATOM 5657 N N . TRP C 1 128 ? 11.650 3.270 57.592 1.00 24.97 127 TRP C N 1
ATOM 5658 C CA . TRP C 1 128 ? 12.850 3.622 58.358 1.00 22.09 127 TRP C CA 1
ATOM 5659 C C . TRP C 1 128 ? 13.228 2.499 59.328 1.00 26.22 127 TRP C C 1
ATOM 5660 O O . TRP C 1 128 ? 14.402 2.169 59.462 1.00 29.33 127 TRP C O 1
ATOM 5671 N N . VAL C 1 129 ? 12.226 1.868 59.931 1.00 26.98 128 VAL C N 1
ATOM 5672 C CA . VAL C 1 129 ? 12.422 0.815 60.900 1.00 27.90 128 VAL C CA 1
ATOM 5673 C C . VAL C 1 129 ? 13.092 -0.451 60.311 1.00 28.39 128 VAL C C 1
ATOM 5674 O O . VAL C 1 129 ? 14.159 -0.877 60.783 1.00 37.35 128 VAL C O 1
ATOM 5678 N N . ARG C 1 130 ? 12.471 -1.019 59.293 1.00 29.90 129 ARG C N 1
ATOM 5679 C CA . ARG C 1 130 ? 12.995 -2.334 58.796 1.00 44.50 129 ARG C CA 1
ATOM 5680 C C . ARG C 1 130 ? 13.965 -2.160 57.641 1.00 29.64 129 ARG C C 1
ATOM 5681 O O . ARG C 1 130 ? 14.976 -2.927 57.570 1.00 35.15 129 ARG C O 1
ATOM 5689 N N . GLU C 1 131 ? 13.731 -1.180 56.780 1.00 26.23 130 GLU C N 1
ATOM 5690 C CA . GLU C 1 131 ? 14.631 -1.017 55.598 1.00 21.35 130 GLU C CA 1
ATOM 5691 C C . GLU C 1 131 ? 15.818 -0.089 55.809 1.00 25.46 130 GLU C C 1
ATOM 5692 O O . GLU C 1 131 ? 16.745 -0.096 55.005 1.00 25.43 130 GLU C O 1
ATOM 5698 N N . GLY C 1 132 ? 15.775 0.703 56.883 1.00 22.16 131 GLY C N 1
ATOM 5699 C CA . GLY C 1 132 ? 16.875 1.577 57.250 1.00 25.87 131 GLY C CA 1
ATOM 5700 C C . GLY C 1 132 ? 16.704 2.927 56.619 1.00 34.53 131 GLY C C 1
ATOM 5701 O O . GLY C 1 132 ? 15.580 3.369 56.323 1.00 24.02 131 GLY C O 1
ATOM 5702 N N . ALA C 1 133 ? 17.825 3.592 56.384 1.00 22.94 132 ALA C N 1
ATOM 5703 C CA . ALA C 1 133 ? 17.810 4.968 55.890 1.00 21.25 132 ALA C CA 1
ATOM 5704 C C . ALA C 1 133 ? 17.181 5.072 54.509 1.00 17.15 132 ALA C C 1
ATOM 5705 O O . ALA C 1 133 ? 17.326 4.191 53.650 1.00 17.69 132 ALA C O 1
ATOM 5707 N N . PHE C 1 134 ? 16.506 6.196 54.280 1.00 15.99 133 PHE C N 1
ATOM 5708 C CA . PHE C 1 134 ? 16.055 6.565 52.952 1.00 19.44 133 PHE C CA 1
ATOM 5709 C C . PHE C 1 134 ? 17.296 6.679 52.058 1.00 19.29 133 PHE C C 1
ATOM 5710 O O . PHE C 1 134 ? 18.371 7.171 52.516 1.00 17.98 133 PHE C O 1
ATOM 5718 N N . PRO C 1 135 ? 17.216 6.185 50.801 1.00 18.29 134 PRO C N 1
ATOM 5719 C CA . PRO C 1 135 ? 18.369 6.271 49.912 1.00 16.71 134 PRO C CA 1
ATOM 5720 C C . PRO C 1 135 ? 18.874 7.701 49.771 1.00 14.81 134 PRO C C 1
ATOM 5721 O O . PRO C 1 135 ? 18.072 8.662 49.797 1.00 16.81 134 PRO C O 1
ATOM 5725 N N . LEU C 1 136 ? 20.177 7.831 49.519 1.00 16.73 135 LEU C N 1
ATOM 5726 C CA . LEU C 1 136 ? 20.749 9.184 49.370 1.00 16.04 135 LEU C CA 1
ATOM 5727 C C . LEU C 1 136 ? 20.184 9.793 48.081 1.00 15.83 135 LEU C C 1
ATOM 5728 O O . LEU C 1 136 ? 20.022 9.078 47.087 1.00 18.47 135 LEU C O 1
ATOM 5733 N N . SER C 1 137 ? 19.883 11.087 48.111 1.00 16.05 136 SER C N 1
ATOM 5734 C CA . SER C 1 137 ? 19.418 11.775 46.887 1.00 15.60 136 SER C CA 1
ATOM 5735 C C . SER C 1 137 ? 20.550 11.902 45.863 1.00 19.01 136 SER C C 1
ATOM 5736 O O . SER C 1 137 ? 21.647 12.377 46.196 1.00 15.00 136 SER C O 1
ATOM 5739 N N . PRO C 1 138 ? 20.309 11.458 44.597 1.00 18.30 137 PRO C N 1
ATOM 5740 C CA . PRO C 1 138 ? 21.359 11.616 43.569 1.00 18.21 137 PRO C CA 1
ATOM 5741 C C . PRO C 1 138 ? 21.721 13.061 43.274 1.00 16.89 137 PRO C C 1
ATOM 5742 O O . PRO C 1 138 ? 22.889 13.340 42.924 1.00 20.29 137 PRO C O 1
ATOM 5746 N N . LEU C 1 139 ? 20.756 13.959 43.456 1.00 18.33 138 LEU C N 1
ATOM 5747 C CA . LEU C 1 139 ? 20.941 15.376 43.194 1.00 15.87 138 LEU C CA 1
ATOM 5748 C C . LEU C 1 139 ? 21.048 16.219 44.472 1.00 16.41 138 LEU C C 1
ATOM 5749 O O . LEU C 1 139 ? 20.740 15.773 45.581 1.00 16.60 138 LEU C O 1
ATOM 5754 N N . SER C 1 140 ? 21.462 17.463 44.273 1.00 16.89 139 SER C N 1
ATOM 5755 C CA . SER C 1 140 ? 21.644 18.452 45.324 1.00 17.19 139 SER C CA 1
ATOM 5756 C C . SER C 1 140 ? 21.625 19.851 44.714 1.00 16.40 139 SER C C 1
ATOM 5757 O O . SER C 1 140 ? 21.904 20.015 43.511 1.00 17.17 139 SER C O 1
ATOM 5760 N N . LEU C 1 141 ? 21.333 20.866 45.519 1.00 15.94 140 LEU C N 1
ATOM 5761 C CA . LEU C 1 141 ? 21.502 22.258 45.053 1.00 19.18 140 LEU C CA 1
ATOM 5762 C C . LEU C 1 141 ? 22.986 22.671 44.987 1.00 19.45 140 LEU C C 1
ATOM 5763 O O . LEU C 1 141 ? 23.377 23.567 44.227 1.00 17.34 140 LEU C O 1
ATOM 5768 N N . ARG C 1 142 ? 23.815 22.008 45.785 1.00 17.78 141 ARG C N 1
ATOM 5769 C CA . ARG C 1 142 ? 25.226 22.362 45.906 1.00 19.15 141 ARG C CA 1
ATOM 5770 C C . ARG C 1 142 ? 25.916 22.292 44.529 1.00 16.41 141 ARG C C 1
ATOM 5771 O O . ARG C 1 142 ? 25.820 21.280 43.819 1.00 22.31 141 ARG C O 1
ATOM 5779 N N . GLY C 1 143 ? 26.575 23.380 44.169 1.00 23.31 142 GLY C N 1
ATOM 5780 C CA . GLY C 1 143 ? 27.331 23.478 42.939 1.00 25.00 142 GLY C CA 1
ATOM 5781 C C . GLY C 1 143 ? 26.545 23.795 41.682 1.00 24.70 142 GLY C C 1
ATOM 5782 O O . GLY C 1 143 ? 27.147 23.889 40.600 1.00 25.59 142 GLY C O 1
ATOM 5783 N N . ARG C 1 144 ? 25.231 23.992 41.799 1.00 22.54 143 ARG C N 1
ATOM 5784 C CA . ARG C 1 144 ? 24.374 24.206 40.623 1.00 19.75 143 ARG C CA 1
ATOM 5785 C C . ARG C 1 144 ? 24.460 25.623 40.113 1.00 35.65 143 ARG C C 1
ATOM 5786 O O . ARG C 1 144 ? 24.928 26.539 40.789 1.00 22.20 143 ARG C O 1
ATOM 5794 N N . THR C 1 145 ? 24.050 25.769 38.863 1.00 21.14 144 THR C N 1
ATOM 5795 C CA . THR C 1 145 ? 23.999 27.041 38.177 1.00 23.16 144 THR C CA 1
ATOM 5796 C C . THR C 1 145 ? 22.585 27.193 37.668 1.00 21.14 144 THR C C 1
ATOM 5797 O O . THR C 1 145 ? 22.066 26.285 36.971 1.00 25.07 144 THR C O 1
ATOM 5801 N N . VAL C 1 146 ? 21.934 28.283 38.040 1.00 18.35 145 VAL C N 1
ATOM 5802 C CA . VAL C 1 146 ? 20.515 28.423 37.834 1.00 19.31 145 VAL C CA 1
ATOM 5803 C C . VAL C 1 146 ? 20.258 29.461 36.758 1.00 22.91 145 VAL C C 1
ATOM 5804 O O . VAL C 1 146 ? 20.856 30.541 36.773 1.00 31.73 145 VAL C O 1
ATOM 5808 N N . GLY C 1 147 ? 19.369 29.120 35.824 1.00 22.56 146 GLY C N 1
ATOM 5809 C CA . GLY C 1 147 ? 18.922 30.058 34.798 1.00 22.16 146 GLY C CA 1
ATOM 5810 C C . GLY C 1 147 ? 17.449 30.355 34.998 1.00 22.12 146 GLY C C 1
ATOM 5811 O O . GLY C 1 147 ? 16.647 29.416 35.040 1.00 22.08 146 GLY C O 1
ATOM 5812 N N . LEU C 1 148 ? 17.099 31.628 35.175 1.00 19.96 147 LEU C N 1
ATOM 5813 C CA . LEU C 1 148 ? 15.696 32.066 35.265 1.00 18.47 147 LEU C CA 1
ATOM 5814 C C . LEU C 1 148 ? 15.179 32.496 33.897 1.00 19.81 147 LEU C C 1
ATOM 5815 O O . LEU C 1 148 ? 15.693 33.452 33.319 1.00 21.66 147 LEU C O 1
ATOM 5820 N N . PHE C 1 149 ? 14.222 31.750 33.370 1.00 22.28 148 PHE C N 1
ATOM 5821 C CA . PHE C 1 149 ? 13.432 32.152 32.198 1.00 21.65 148 PHE C CA 1
ATOM 5822 C C . PHE C 1 149 ? 12.279 33.029 32.703 1.00 18.68 148 PHE C C 1
ATOM 5823 O O . PHE C 1 149 ? 11.266 32.525 33.242 1.00 16.89 148 PHE C O 1
ATOM 5831 N N . GLY C 1 150 ? 12.446 34.346 32.532 1.00 22.52 149 GLY C N 1
ATOM 5832 C CA . GLY C 1 150 ? 11.607 35.366 33.175 1.00 16.94 149 GLY C CA 1
ATOM 5833 C C . GLY C 1 150 ? 12.343 35.934 34.379 1.00 19.17 149 GLY C C 1
ATOM 5834 O O . GLY C 1 150 ? 12.908 35.177 35.189 1.00 21.36 149 GLY C O 1
ATOM 5835 N N . LEU C 1 151 ? 12.384 37.261 34.480 1.00 20.09 150 LEU C N 1
ATOM 5836 C CA . LEU C 1 151 ? 13.004 37.951 35.620 1.00 18.16 150 LEU C CA 1
ATOM 5837 C C . LEU C 1 151 ? 12.175 39.197 35.943 1.00 19.93 150 LEU C C 1
ATOM 5838 O O . LEU C 1 151 ? 12.705 40.326 36.046 1.00 21.74 150 LEU C O 1
ATOM 5843 N N . GLY C 1 152 ? 10.875 38.973 36.081 1.00 20.50 151 GLY C N 1
ATOM 5844 C CA . GLY C 1 152 ? 9.912 39.997 36.386 1.00 19.60 151 GLY C CA 1
ATOM 5845 C C . GLY C 1 152 ? 9.729 40.133 37.888 1.00 16.21 151 GLY C C 1
ATOM 5846 O O . GLY C 1 152 ? 10.683 39.957 38.689 1.00 18.30 151 GLY C O 1
ATOM 5847 N N . ARG C 1 153 ? 8.517 40.470 38.302 1.00 19.21 152 ARG C N 1
ATOM 5848 C CA . ARG C 1 153 ? 8.220 40.601 39.722 1.00 20.36 152 ARG C CA 1
ATOM 5849 C C . ARG C 1 153 ? 8.630 39.319 40.477 1.00 20.73 152 ARG C C 1
ATOM 5850 O O . ARG C 1 153 ? 9.423 39.345 41.417 1.00 17.79 152 ARG C O 1
ATOM 5858 N N . ILE C 1 154 ? 8.148 38.198 39.973 1.00 19.43 153 ILE C N 1
ATOM 5859 C CA . ILE C 1 154 ? 8.363 36.896 40.654 1.00 15.17 153 ILE C CA 1
ATOM 5860 C C . ILE C 1 154 ? 9.757 36.344 40.348 1.00 17.73 153 ILE C C 1
ATOM 5861 O O . ILE C 1 154 ? 10.439 35.868 41.264 1.00 14.04 153 ILE C O 1
ATOM 5866 N N . GLY C 1 155 ? 10.200 36.384 39.089 1.00 20.89 154 GLY C N 1
ATOM 5867 C CA . GLY C 1 155 ? 11.564 35.907 38.764 1.00 20.43 154 GLY C CA 1
ATOM 5868 C C . GLY C 1 155 ? 12.657 36.588 39.578 1.00 20.08 154 GLY C C 1
ATOM 5869 O O . GLY C 1 155 ? 13.582 35.936 40.076 1.00 16.50 154 GLY C O 1
ATOM 5870 N N . LEU C 1 156 ? 12.574 37.913 39.718 1.00 21.16 155 LEU C N 1
ATOM 5871 C CA . LEU C 1 156 ? 13.558 38.631 40.528 1.00 20.23 155 LEU C CA 1
ATOM 5872 C C . LEU C 1 156 ? 13.504 38.206 42.006 1.00 15.82 155 LEU C C 1
ATOM 5873 O O . LEU C 1 156 ? 14.569 38.047 42.630 1.00 20.03 155 LEU C O 1
ATOM 5878 N N . ALA C 1 157 ? 12.299 37.999 42.537 1.00 17.72 156 ALA C N 1
ATOM 5879 C CA . ALA C 1 157 ? 12.129 37.522 43.920 1.00 18.77 156 ALA C CA 1
ATOM 5880 C C . ALA C 1 157 ? 12.760 36.129 44.134 1.00 16.22 156 ALA C C 1
ATOM 5881 O O . ALA C 1 157 ? 13.391 35.871 45.173 1.00 19.82 156 ALA C O 1
ATOM 5883 N N . ILE C 1 158 ? 12.603 35.257 43.145 1.00 15.75 157 ILE C N 1
ATOM 5884 C CA . ILE C 1 158 ? 13.277 33.944 43.135 1.00 16.55 157 ILE C CA 1
ATOM 5885 C C . ILE C 1 158 ? 14.788 34.100 43.107 1.00 17.58 157 ILE C C 1
ATOM 5886 O O . ILE C 1 158 ? 15.510 33.480 43.905 1.00 17.54 157 ILE C O 1
ATOM 5891 N N . ALA C 1 159 ? 15.291 34.943 42.201 1.00 17.00 158 ALA C N 1
ATOM 5892 C CA . ALA C 1 159 ? 16.733 35.216 42.129 1.00 19.76 158 ALA C CA 1
ATOM 5893 C C . ALA C 1 159 ? 17.308 35.738 43.460 1.00 14.40 158 ALA C C 1
ATOM 5894 O O . ALA C 1 159 ? 18.394 35.307 43.839 1.00 19.69 158 ALA C O 1
ATOM 5896 N N . ARG C 1 160 ? 16.599 36.650 44.144 1.00 17.46 159 ARG C N 1
ATOM 5897 C CA . ARG C 1 160 ? 17.062 37.183 45.423 1.00 26.55 159 ARG C CA 1
ATOM 5898 C C . ARG C 1 160 ? 17.222 36.078 46.460 1.00 16.61 159 ARG C C 1
ATOM 5899 O O . ARG C 1 160 ? 18.195 36.091 47.230 1.00 19.92 159 ARG C O 1
ATOM 5907 N N . ARG C 1 161 ? 16.260 35.153 46.485 1.00 19.08 160 ARG C N 1
ATOM 5908 C CA . ARG C 1 161 ? 16.363 33.977 47.352 1.00 18.97 160 ARG C CA 1
ATOM 5909 C C . ARG C 1 161 ? 17.593 33.153 47.020 1.00 16.85 160 ARG C C 1
ATOM 5910 O O . ARG C 1 161 ? 18.410 32.854 47.898 1.00 16.21 160 ARG C O 1
ATOM 5918 N N . LEU C 1 162 ? 17.733 32.824 45.743 1.00 17.81 161 LEU C N 1
ATOM 5919 C CA . LEU C 1 162 ? 18.840 31.970 45.271 1.00 22.98 161 LEU C CA 1
ATOM 5920 C C . LEU C 1 162 ? 20.222 32.556 45.497 1.00 22.87 161 LEU C C 1
ATOM 5921 O O . LEU C 1 162 ? 21.198 31.796 45.687 1.00 19.83 161 LEU C O 1
ATOM 5926 N N . GLU C 1 163 ? 20.346 33.892 45.482 1.00 21.30 162 GLU C N 1
ATOM 5927 C CA . GLU C 1 163 ? 21.622 34.552 45.855 1.00 19.17 162 GLU C CA 1
ATOM 5928 C C . GLU C 1 163 ? 22.150 34.079 47.219 1.00 31.88 162 GLU C C 1
ATOM 5929 O O . GLU C 1 163 ? 23.345 33.938 47.406 1.00 35.93 162 GLU C O 1
ATOM 5935 N N . ALA C 1 164 ? 21.242 33.839 48.163 1.00 25.71 163 ALA C N 1
ATOM 5936 C CA . ALA C 1 164 ? 21.616 33.398 49.515 1.00 24.21 163 ALA C CA 1
ATOM 5937 C C . ALA C 1 164 ? 21.971 31.919 49.633 1.00 27.69 163 ALA C C 1
ATOM 5938 O O . ALA C 1 164 ? 22.484 31.484 50.667 1.00 27.50 163 ALA C O 1
ATOM 5940 N N . PHE C 1 165 ? 21.697 31.132 48.591 1.00 26.51 164 PHE C N 1
ATOM 5941 C CA . PHE C 1 165 ? 22.024 29.694 48.541 1.00 22.45 164 PHE C CA 1
ATOM 5942 C C . PHE C 1 165 ? 23.381 29.371 47.927 1.00 26.96 164 PHE C C 1
ATOM 5943 O O . PHE C 1 165 ? 23.714 28.206 47.786 1.00 24.89 164 PHE C O 1
ATOM 5951 N N . GLY C 1 166 ? 24.140 30.399 47.534 1.00 26.44 165 GLY C N 1
ATOM 5952 C CA . GLY C 1 166 ? 25.487 30.198 46.996 1.00 33.91 165 GLY C CA 1
ATOM 5953 C C . GLY C 1 166 ? 25.573 29.488 45.650 1.00 27.72 165 GLY C C 1
ATOM 5954 O O . GLY C 1 166 ? 26.508 28.711 45.412 1.00 39.52 165 GLY C O 1
ATOM 5955 N N . VAL C 1 167 ? 24.592 29.739 44.786 1.00 26.91 166 VAL C N 1
ATOM 5956 C CA . VAL C 1 167 ? 24.593 29.228 43.419 1.00 31.42 166 VAL C CA 1
ATOM 5957 C C . VAL C 1 167 ? 24.737 30.397 42.433 1.00 28.99 166 VAL C C 1
ATOM 5958 O O . VAL C 1 167 ? 24.312 31.523 42.723 1.00 29.78 166 VAL C O 1
ATOM 5962 N N . SER C 1 168 ? 25.349 30.120 41.286 1.00 27.55 167 SER C N 1
ATOM 5963 C CA . SER C 1 168 ? 25.406 31.089 40.193 1.00 26.93 167 SER C CA 1
ATOM 5964 C C . SER C 1 168 ? 24.015 31.349 39.616 1.00 22.42 167 SER C C 1
ATOM 5965 O O . SER C 1 168 ? 23.197 30.427 39.548 1.00 29.37 167 SER C O 1
ATOM 5968 N N . ILE C 1 169 ? 23.736 32.589 39.224 1.00 25.13 168 ILE C N 1
ATOM 5969 C CA . ILE C 1 169 ? 22.434 32.974 38.670 1.00 26.37 168 ILE C CA 1
ATOM 5970 C C . ILE C 1 169 ? 22.547 33.677 37.300 1.00 32.45 168 ILE C C 1
ATOM 5971 O O . ILE C 1 169 ? 23.280 34.662 37.142 1.00 34.65 168 ILE C O 1
ATOM 5976 N N . ALA C 1 170 ? 21.792 33.164 36.331 1.00 21.47 169 ALA C N 1
ATOM 5977 C CA . ALA C 1 170 ? 21.651 33.796 35.013 1.00 22.36 169 ALA C CA 1
ATOM 5978 C C . ALA C 1 170 ? 20.184 33.955 34.669 1.00 30.85 169 ALA C C 1
ATOM 5979 O O . ALA C 1 170 ? 19.314 33.382 35.329 1.00 21.76 169 ALA C O 1
ATOM 5981 N N . TYR C 1 171 ? 19.891 34.724 33.627 1.00 20.32 170 TYR C N 1
ATOM 5982 C CA . TYR C 1 171 ? 18.489 34.925 33.257 1.00 18.53 170 TYR C CA 1
ATOM 5983 C C . TYR C 1 171 ? 18.328 35.208 31.782 1.00 22.35 170 TYR C C 1
ATOM 5984 O O . TYR C 1 171 ? 19.269 35.620 31.110 1.00 25.81 170 TYR C O 1
ATOM 5993 N N . HIS C 1 172 ? 17.128 34.911 31.288 1.00 21.89 171 HIS C N 1
ATOM 5994 C CA . HIS C 1 172 ? 16.723 35.187 29.912 1.00 24.77 171 HIS C CA 1
ATOM 5995 C C . HIS C 1 172 ? 15.366 35.869 29.902 1.00 25.34 171 HIS C C 1
ATOM 5996 O O . HIS C 1 172 ? 14.390 35.356 30.445 1.00 20.02 171 HIS C O 1
ATOM 6003 N N . THR C 1 173 ? 15.331 37.029 29.259 1.00 25.04 172 THR C N 1
ATOM 6004 C CA . THR C 1 173 ? 14.138 37.849 29.066 1.00 23.20 172 THR C CA 1
ATOM 6005 C C . THR C 1 173 ? 14.329 38.473 27.665 1.00 26.28 172 THR C C 1
ATOM 6006 O O . THR C 1 173 ? 15.431 38.394 27.102 1.00 25.63 172 THR C O 1
ATOM 6010 N N . ARG C 1 174 ? 13.274 39.053 27.092 1.00 25.02 173 ARG C N 1
ATOM 6011 C CA . ARG C 1 174 ? 13.420 39.693 25.770 1.00 35.34 173 ARG C CA 1
ATOM 6012 C C . ARG C 1 174 ? 14.288 40.959 25.832 1.00 33.21 173 ARG C C 1
ATOM 6013 O O . ARG C 1 174 ? 15.047 41.248 24.889 1.00 33.98 173 ARG C O 1
ATOM 6021 N N . THR C 1 175 ? 14.191 41.689 26.948 1.00 28.44 174 THR C N 1
ATOM 6022 C CA . THR C 1 175 ? 14.979 42.898 27.204 1.00 33.73 174 THR C CA 1
ATOM 6023 C C . THR C 1 175 ? 15.738 42.714 28.525 1.00 36.75 174 THR C C 1
ATOM 6024 O O . THR C 1 175 ? 15.124 42.362 29.531 1.00 31.73 174 THR C O 1
ATOM 6028 N N . PRO C 1 176 ? 17.070 42.955 28.532 1.00 28.61 175 PRO C N 1
ATOM 6029 C CA . PRO C 1 176 ? 17.849 42.895 29.779 1.00 32.39 175 PRO C CA 1
ATOM 6030 C C . PRO C 1 176 ? 17.359 43.887 30.835 1.00 30.86 175 PRO C C 1
ATOM 6031 O O . PRO C 1 176 ? 16.831 44.951 30.486 1.00 34.98 175 PRO C O 1
ATOM 6035 N N . ARG C 1 177 ? 17.504 43.498 32.101 1.00 30.10 176 ARG C N 1
ATOM 6036 C CA . ARG C 1 177 ? 17.306 44.365 33.253 1.00 30.99 176 ARG C CA 1
ATOM 6037 C C . ARG C 1 177 ? 18.685 44.688 33.833 1.00 49.38 176 ARG C C 1
ATOM 6038 O O . ARG C 1 177 ? 19.207 43.944 34.669 1.00 53.32 176 ARG C O 1
ATOM 6046 N N . GLU C 1 178 ? 19.267 45.786 33.367 1.00 46.81 177 GLU C N 1
ATOM 6047 C CA . GLU C 1 178 ? 20.573 46.246 33.845 1.00 65.16 177 GLU C CA 1
ATOM 6048 C C . GLU C 1 178 ? 20.449 46.873 35.234 1.00 67.16 177 GLU C C 1
ATOM 6049 O O . GLU C 1 178 ? 19.375 47.376 35.611 1.00 53.97 177 GLU C O 1
ATOM 6052 N N . GLY C 1 179 ? 21.551 46.830 35.985 1.00 63.30 178 GLY C N 1
ATOM 6053 C CA . GLY C 1 179 ? 21.578 47.261 37.383 1.00 54.21 178 GLY C CA 1
ATOM 6054 C C . GLY C 1 179 ? 21.704 46.089 38.341 1.00 49.66 178 GLY C C 1
ATOM 6055 O O . GLY C 1 179 ? 22.144 46.253 39.476 1.00 63.53 178 GLY C O 1
ATOM 6056 N N . LEU C 1 180 ? 21.324 44.905 37.871 1.00 48.61 179 LEU C N 1
ATOM 6057 C CA . LEU C 1 180 ? 21.404 43.686 38.655 1.00 40.40 179 LEU C CA 1
ATOM 6058 C C . LEU C 1 180 ? 22.735 43.031 38.314 1.00 41.61 179 LEU C C 1
ATOM 6059 O O . LEU C 1 180 ? 23.285 43.263 37.231 1.00 75.25 179 LEU C O 1
ATOM 6064 N N . GLY C 1 181 ? 23.245 42.209 39.222 1.00 55.80 180 GLY C N 1
ATOM 6065 C CA . GLY C 1 181 ? 24.505 41.500 38.997 1.00 62.46 180 GLY C CA 1
ATOM 6066 C C . GLY C 1 181 ? 24.371 40.124 38.359 1.00 60.72 180 GLY C C 1
ATOM 6067 O O . GLY C 1 181 ? 25.269 39.294 38.518 1.00 69.07 180 GLY C O 1
ATOM 6068 N N . PHE C 1 182 ? 23.283 39.882 37.624 1.00 37.35 181 PHE C N 1
ATOM 6069 C CA . PHE C 1 182 ? 23.026 38.573 37.020 1.00 29.46 181 PHE C CA 1
ATOM 6070 C C . PHE C 1 182 ? 23.419 38.585 35.545 1.00 31.55 181 PHE C C 1
ATOM 6071 O O . PHE C 1 182 ? 23.285 39.601 34.873 1.00 37.58 181 PHE C O 1
ATOM 6079 N N . THR C 1 183 ? 23.890 37.440 35.060 1.00 28.59 182 THR C N 1
ATOM 6080 C CA . THR C 1 183 ? 24.278 37.246 33.657 1.00 24.90 182 THR C CA 1
ATOM 6081 C C . THR C 1 183 ? 23.068 37.115 32.740 1.00 32.98 182 THR C C 1
ATOM 6082 O O . THR C 1 183 ? 22.270 36.190 32.884 1.00 36.09 182 THR C O 1
ATOM 6086 N N . TYR C 1 184 ? 22.961 38.027 31.779 1.00 36.75 183 TYR C N 1
ATOM 6087 C CA . TYR C 1 184 ? 21.907 37.977 30.771 1.00 28.21 183 TYR C CA 1
ATOM 6088 C C . TYR C 1 184 ? 22.298 37.075 29.612 1.00 26.57 183 TYR C C 1
ATOM 6089 O O . TYR C 1 184 ? 23.466 37.116 29.136 1.00 29.75 183 TYR C O 1
ATOM 6098 N N . HIS C 1 185 ? 21.335 36.295 29.138 1.00 25.69 184 HIS C N 1
ATOM 6099 C CA . HIS C 1 185 ? 21.435 35.505 27.914 1.00 26.01 184 HIS C CA 1
ATOM 6100 C C . HIS C 1 185 ? 20.363 35.957 26.947 1.00 27.63 184 HIS C C 1
ATOM 6101 O O . HIS C 1 185 ? 19.185 35.968 27.295 1.00 33.12 184 HIS C O 1
ATOM 6108 N N . PRO C 1 186 ? 20.755 36.341 25.720 1.00 23.16 185 PRO C N 1
ATOM 6109 C CA . PRO C 1 186 ? 19.762 36.799 24.752 1.00 31.83 185 PRO C CA 1
ATOM 6110 C C . PRO C 1 186 ? 18.895 35.711 24.138 1.00 24.31 185 PRO C C 1
ATOM 6111 O O . PRO C 1 186 ? 17.886 36.058 23.510 1.00 31.32 185 PRO C O 1
ATOM 6115 N N . THR C 1 187 ? 19.255 34.433 24.304 1.00 30.42 186 THR C N 1
ATOM 6116 C CA . THR C 1 187 ? 18.419 33.318 23.852 1.00 31.78 186 THR C CA 1
ATOM 6117 C C . THR C 1 187 ? 18.194 32.325 24.978 1.00 29.41 186 THR C C 1
ATOM 6118 O O . THR C 1 187 ? 19.046 32.160 25.861 1.00 27.86 186 THR C O 1
ATOM 6122 N N . LEU C 1 188 ? 17.058 31.643 24.915 1.00 25.63 187 LEU C N 1
ATOM 6123 C CA . LEU C 1 188 ? 16.714 30.631 25.921 1.00 28.26 187 LEU C CA 1
ATOM 6124 C C . LEU C 1 188 ? 17.652 29.425 25.814 1.00 24.54 187 LEU C C 1
ATOM 6125 O O . LEU C 1 188 ? 18.161 28.936 26.827 1.00 24.95 187 LEU C O 1
ATOM 6130 N N . VAL C 1 189 ? 17.877 28.948 24.594 1.00 26.64 188 VAL C N 1
ATOM 6131 C CA . VAL C 1 189 ? 18.739 27.773 24.384 1.00 22.98 188 VAL C CA 1
ATOM 6132 C C . VAL C 1 189 ? 20.191 28.035 24.813 1.00 29.59 188 VAL C C 1
ATOM 6133 O O . VAL C 1 189 ? 20.849 27.134 25.343 1.00 29.26 188 VAL C O 1
ATOM 6137 N N . GLY C 1 190 ? 20.667 29.266 24.612 1.00 26.51 189 GLY C N 1
ATOM 6138 C CA . GLY C 1 190 ? 21.986 29.686 25.089 1.00 25.48 189 GLY C CA 1
ATOM 6139 C C . GLY C 1 190 ? 22.115 29.636 26.593 1.00 29.89 189 GLY C C 1
ATOM 6140 O O . GLY C 1 190 ? 23.125 29.154 27.120 1.00 30.34 189 GLY C O 1
ATOM 6141 N N . MET C 1 191 ? 21.090 30.125 27.290 1.00 30.73 190 MET C N 1
ATOM 6142 C CA . MET C 1 191 ? 21.067 30.011 28.748 1.00 24.75 190 MET C CA 1
ATOM 6143 C C . MET C 1 191 ? 21.047 28.536 29.167 1.00 21.27 190 MET C C 1
ATOM 6144 O O . MET C 1 191 ? 21.817 28.141 30.046 1.00 22.56 190 MET C O 1
ATOM 6149 N N . ALA C 1 192 ? 20.194 27.736 28.537 1.00 27.27 191 ALA C N 1
ATOM 6150 C CA . ALA C 1 192 ? 20.063 26.316 28.883 1.00 30.58 191 ALA C CA 1
ATOM 6151 C C . ALA C 1 192 ? 21.389 25.588 28.743 1.00 28.27 191 ALA C C 1
ATOM 6152 O O . ALA C 1 192 ? 21.753 24.819 29.626 1.00 25.73 191 ALA C O 1
ATOM 6154 N N . GLU C 1 193 ? 22.137 25.867 27.668 1.00 25.88 192 GLU C N 1
ATOM 6155 C CA . GLU C 1 193 ? 23.494 25.333 27.511 1.00 33.98 192 GLU C CA 1
ATOM 6156 C C . GLU C 1 193 ? 24.377 25.607 28.726 1.00 30.66 192 GLU C C 1
ATOM 6157 O O . GLU C 1 193 ? 24.990 24.673 29.271 1.00 30.57 192 GLU C O 1
ATOM 6163 N N . ALA C 1 194 ? 24.377 26.870 29.156 1.00 25.91 193 ALA C N 1
ATOM 6164 C CA . ALA C 1 194 ? 25.248 27.397 30.221 1.00 23.51 193 ALA C CA 1
ATOM 6165 C C . ALA C 1 194 ? 24.884 26.968 31.648 1.00 27.47 193 ALA C C 1
ATOM 6166 O O . ALA C 1 194 ? 25.746 27.013 32.525 1.00 27.14 193 ALA C O 1
ATOM 6168 N N . VAL C 1 195 ? 23.626 26.583 31.880 1.00 24.34 194 VAL C N 1
ATOM 6169 C CA . VAL C 1 195 ? 23.154 26.274 33.238 1.00 28.75 194 VAL C CA 1
ATOM 6170 C C . VAL C 1 195 ? 22.788 24.810 33.366 1.00 26.17 194 VAL C C 1
ATOM 6171 O O . VAL C 1 195 ? 22.684 24.119 32.374 1.00 24.22 194 VAL C O 1
ATOM 6175 N N . ASP C 1 196 ? 22.571 24.345 34.594 1.00 18.68 195 ASP C N 1
ATOM 6176 C CA . ASP C 1 196 ? 22.053 22.977 34.804 1.00 17.31 195 ASP C CA 1
ATOM 6177 C C . ASP C 1 196 ? 20.700 22.955 35.530 1.00 17.23 195 ASP C C 1
ATOM 6178 O O . ASP C 1 196 ? 20.192 21.873 35.854 1.00 21.76 195 ASP C O 1
ATOM 6183 N N . THR C 1 197 ? 20.141 24.134 35.804 1.00 20.08 196 THR C N 1
ATOM 6184 C CA . THR C 1 197 ? 18.885 24.241 36.556 1.00 19.63 196 THR C CA 1
ATOM 6185 C C . THR C 1 197 ? 18.105 25.369 35.893 1.00 18.62 196 THR C C 1
ATOM 6186 O O . THR C 1 197 ? 18.595 26.521 35.846 1.00 21.70 196 THR C O 1
ATOM 6190 N N . LEU C 1 198 ? 16.934 25.054 35.342 1.00 17.39 197 LEU C N 1
ATOM 6191 C CA . LEU C 1 198 ? 16.126 26.027 34.593 1.00 19.49 197 LEU C CA 1
ATOM 6192 C C . LEU C 1 198 ? 14.809 26.268 35.330 1.00 17.93 197 LEU C C 1
ATOM 6193 O O . LEU C 1 198 ? 14.033 25.327 35.505 1.00 19.65 197 LEU C O 1
ATOM 6198 N N . ILE C 1 199 ? 14.565 27.506 35.753 1.00 13.90 198 ILE C N 1
ATOM 6199 C CA . ILE C 1 199 ? 13.318 27.873 36.456 1.00 14.83 198 ILE C CA 1
ATOM 6200 C C . ILE C 1 199 ? 12.478 28.729 35.506 1.00 17.13 198 ILE C C 1
ATOM 6201 O O . ILE C 1 199 ? 12.937 29.769 35.013 1.00 19.28 198 ILE C O 1
ATOM 6206 N N . VAL C 1 200 ? 11.255 28.267 35.241 1.00 14.36 199 VAL C N 1
ATOM 6207 C CA . VAL C 1 200 ? 10.334 28.925 34.293 1.00 19.20 199 VAL C CA 1
ATOM 6208 C C . VAL C 1 200 ? 9.306 29.782 35.047 1.00 18.81 199 VAL C C 1
ATOM 6209 O O . VAL C 1 200 ? 8.523 29.275 35.879 1.00 15.66 199 VAL C O 1
ATOM 6213 N N . ILE C 1 201 ? 9.284 31.066 34.726 1.00 18.53 200 ILE C N 1
ATOM 6214 C CA . ILE C 1 201 ? 8.422 32.033 35.400 1.00 17.39 200 ILE C CA 1
ATOM 6215 C C . ILE C 1 201 ? 8.089 33.187 34.445 1.00 19.65 200 ILE C C 1
ATOM 6216 O O . ILE C 1 201 ? 8.237 34.358 34.773 1.00 18.50 200 ILE C O 1
ATOM 6221 N N . VAL C 1 202 ? 7.642 32.799 33.247 1.00 17.63 201 VAL C N 1
ATOM 6222 C CA . VAL C 1 202 ? 7.127 33.739 32.251 1.00 20.29 201 VAL C CA 1
ATOM 6223 C C . VAL C 1 202 ? 5.614 33.580 32.103 1.00 18.63 201 VAL C C 1
ATOM 6224 O O . VAL C 1 202 ? 5.063 32.535 32.455 1.00 19.82 201 VAL C O 1
ATOM 6228 N N . PRO C 1 203 ? 4.938 34.599 31.550 1.00 18.97 202 PRO C N 1
ATOM 6229 C CA . PRO C 1 203 ? 3.506 34.450 31.300 1.00 20.62 202 PRO C CA 1
ATOM 6230 C C . PRO C 1 203 ? 3.243 33.466 30.184 1.00 19.63 202 PRO C C 1
ATOM 6231 O O . PRO C 1 203 ? 4.156 33.138 29.417 1.00 19.12 202 PRO C O 1
ATOM 6235 N N . GLY C 1 204 ? 2.003 33.005 30.105 1.00 20.35 203 GLY C N 1
ATOM 6236 C CA . GLY C 1 204 ? 1.534 32.112 29.061 1.00 22.05 203 GLY C CA 1
ATOM 6237 C C . GLY C 1 204 ? 1.010 32.904 27.887 1.00 29.84 203 GLY C C 1
ATOM 6238 O O . GLY C 1 204 ? -0.160 33.272 27.834 1.00 29.75 203 GLY C O 1
ATOM 6239 N N . THR C 1 205 ? 1.894 33.190 26.941 1.00 25.19 204 THR C N 1
ATOM 6240 C CA . THR C 1 205 ? 1.533 33.927 25.733 1.00 28.46 204 THR C CA 1
ATOM 6241 C C . THR C 1 205 ? 1.970 33.177 24.473 1.00 28.83 204 THR C C 1
ATOM 6242 O O . THR C 1 205 ? 2.691 32.199 24.540 1.00 23.66 204 THR C O 1
ATOM 6246 N N . ALA C 1 206 ? 1.546 33.675 23.311 1.00 29.50 205 ALA C N 1
ATOM 6247 C CA . ALA C 1 206 ? 2.006 33.108 22.047 1.00 32.36 205 ALA C CA 1
ATOM 6248 C C . ALA C 1 206 ? 3.546 33.020 21.949 1.00 32.20 205 ALA C C 1
ATOM 6249 O O . ALA C 1 206 ? 4.067 32.046 21.410 1.00 33.89 205 ALA C O 1
ATOM 6251 N N . SER C 1 207 ? 4.263 34.007 22.492 1.00 27.19 206 SER C N 1
ATOM 6252 C CA . SER C 1 207 ? 5.729 34.022 22.419 1.00 24.65 206 SER C CA 1
ATOM 6253 C C . SER C 1 207 ? 6.418 33.013 23.325 1.00 24.55 206 SER C C 1
ATOM 6254 O O . SER C 1 207 ? 7.578 32.671 23.075 1.00 28.50 206 SER C O 1
ATOM 6257 N N . THR C 1 208 ? 5.728 32.560 24.380 1.00 23.12 207 THR C N 1
ATOM 6258 C CA . THR C 1 208 ? 6.288 31.541 25.271 1.00 20.29 207 THR C CA 1
ATOM 6259 C C . THR C 1 208 ? 5.735 30.142 25.038 1.00 24.89 207 THR C C 1
ATOM 6260 O O . THR C 1 208 ? 6.182 29.203 25.693 1.00 23.15 207 THR C O 1
ATOM 6264 N N . LEU C 1 209 ? 4.776 29.986 24.123 1.00 22.29 208 LEU C N 1
ATOM 6265 C CA . LEU C 1 209 ? 4.171 28.677 23.849 1.00 25.78 208 LEU C CA 1
ATOM 6266 C C . LEU C 1 209 ? 5.199 27.611 23.435 1.00 26.76 208 LEU C C 1
ATOM 6267 O O . LEU C 1 209 ? 5.884 27.737 22.390 1.00 24.93 208 LEU C O 1
ATOM 6272 N N . LYS C 1 210 ? 5.306 26.559 24.243 1.00 20.77 209 LYS C N 1
ATOM 6273 C CA . LYS C 1 210 ? 6.291 25.483 24.064 1.00 22.37 209 LYS C CA 1
ATOM 6274 C C . LYS C 1 210 ? 7.732 25.953 23.842 1.00 23.50 209 LYS C C 1
ATOM 6275 O O . LYS C 1 210 ? 8.498 25.335 23.090 1.00 28.30 209 LYS C O 1
ATOM 6281 N N . ALA C 1 211 ? 8.096 27.048 24.503 1.00 19.70 210 ALA C N 1
ATOM 6282 C CA . ALA C 1 211 ? 9.456 27.580 24.415 1.00 27.63 210 ALA C CA 1
ATOM 6283 C C . ALA C 1 211 ? 10.432 26.575 25.003 1.00 20.25 210 ALA C C 1
ATOM 6284 O O . ALA C 1 211 ? 11.534 26.386 24.459 1.00 23.36 210 ALA C O 1
ATOM 6286 N N . VAL C 1 212 ? 10.029 25.919 26.107 1.00 21.64 211 VAL C N 1
ATOM 6287 C CA . VAL C 1 212 ? 10.850 24.841 26.672 1.00 22.94 211 VAL C CA 1
ATOM 6288 C C . VAL C 1 212 ? 10.534 23.551 25.920 1.00 26.13 211 VAL C C 1
ATOM 6289 O O . VAL C 1 212 ? 9.615 22.793 26.282 1.00 25.38 211 VAL C O 1
ATOM 6293 N N . ASN C 1 213 ? 11.316 23.325 24.861 1.00 24.65 212 ASN C N 1
ATOM 6294 C CA . ASN C 1 213 ? 11.108 22.260 23.902 1.00 28.27 212 ASN C CA 1
ATOM 6295 C C . ASN C 1 213 ? 12.270 21.267 23.963 1.00 23.82 212 ASN C C 1
ATOM 6296 O O . ASN C 1 213 ? 13.161 21.398 24.800 1.00 28.65 212 ASN C O 1
ATOM 6301 N N . ALA C 1 214 ? 12.251 20.262 23.097 1.00 25.39 213 ALA C N 1
ATOM 6302 C CA . ALA C 1 214 ? 13.315 19.255 23.060 1.00 29.23 213 ALA C CA 1
ATOM 6303 C C . ALA C 1 214 ? 14.729 19.838 22.938 1.00 31.29 213 ALA C C 1
ATOM 6304 O O . ALA C 1 214 ? 15.651 19.342 23.590 1.00 27.07 213 ALA C O 1
ATOM 6306 N N . ASP C 1 215 ? 14.906 20.883 22.119 1.00 30.38 214 ASP C N 1
ATOM 6307 C CA . ASP C 1 215 ? 16.238 21.518 21.981 1.00 27.84 214 ASP C CA 1
ATOM 6308 C C . ASP C 1 215 ? 16.723 22.175 23.269 1.00 28.06 214 ASP C C 1
ATOM 6309 O O . ASP C 1 215 ? 17.904 22.076 23.632 1.00 25.85 214 ASP C O 1
ATOM 6314 N N . VAL C 1 216 ? 15.807 22.851 23.953 1.00 28.10 215 VAL C N 1
ATOM 6315 C CA . VAL C 1 216 ? 16.130 23.506 25.226 1.00 25.16 215 VAL C CA 1
ATOM 6316 C C . VAL C 1 216 ? 16.462 22.452 26.282 1.00 25.30 215 VAL C C 1
ATOM 6317 O O . VAL C 1 216 ? 17.410 22.623 27.045 1.00 24.93 215 VAL C O 1
ATOM 6321 N N . LEU C 1 217 ? 15.700 21.364 26.312 1.00 24.69 216 LEU C N 1
ATOM 6322 C CA . LEU C 1 217 ? 15.950 20.294 27.289 1.00 28.28 216 LEU C CA 1
ATOM 6323 C C . LEU C 1 217 ? 17.268 19.568 27.017 1.00 26.58 216 LEU C C 1
ATOM 6324 O O . LEU C 1 217 ? 18.013 19.255 27.944 1.00 23.61 216 LEU C O 1
ATOM 6329 N N . SER C 1 218 ? 17.571 19.295 25.748 1.00 26.95 217 SER C N 1
ATOM 6330 C CA . SER C 1 218 ? 18.852 18.718 25.385 1.00 26.19 217 SER C CA 1
ATOM 6331 C C . SER C 1 218 ? 20.037 19.626 25.803 1.00 26.13 217 SER C C 1
ATOM 6332 O O . SER C 1 218 ? 21.047 19.132 26.314 1.00 28.90 217 SER C O 1
ATOM 6335 N N . ALA C 1 219 ? 19.887 20.933 25.611 1.00 27.50 218 ALA C N 1
ATOM 6336 C CA . ALA C 1 219 ? 20.914 21.922 26.004 1.00 31.26 218 ALA C CA 1
ATOM 6337 C C . ALA C 1 219 ? 21.109 22.007 27.529 1.00 35.26 218 ALA C C 1
ATOM 6338 O O . ALA C 1 219 ? 22.239 22.163 28.041 1.00 30.14 218 ALA C O 1
ATOM 6340 N N . LEU C 1 220 ? 19.993 21.908 28.243 1.00 27.91 219 LEU C N 1
ATOM 6341 C CA . LEU C 1 220 ? 20.011 21.906 29.699 1.00 28.19 219 LEU C CA 1
ATOM 6342 C C . LEU C 1 220 ? 20.969 20.826 30.199 1.00 28.30 219 LEU C C 1
ATOM 6343 O O . LEU C 1 220 ? 21.834 21.077 31.052 1.00 27.83 219 LEU C O 1
ATOM 6348 N N . GLY C 1 221 ? 20.806 19.622 29.649 1.00 34.41 220 GLY C N 1
ATOM 6349 C CA . GLY C 1 221 ? 21.783 18.546 29.770 1.00 26.24 220 GLY C CA 1
ATOM 6350 C C . GLY C 1 221 ? 21.486 17.481 30.800 1.00 23.51 220 GLY C C 1
ATOM 6351 O O . GLY C 1 221 ? 20.476 17.562 31.517 1.00 25.68 220 GLY C O 1
ATOM 6352 N N . PRO C 1 222 ? 22.380 16.485 30.930 1.00 32.75 221 PRO C N 1
ATOM 6353 C CA . PRO C 1 222 ? 22.115 15.304 31.771 1.00 33.86 221 PRO C CA 1
ATOM 6354 C C . PRO C 1 222 ? 22.099 15.498 33.291 1.00 28.90 221 PRO C C 1
ATOM 6355 O O . PRO C 1 222 ? 21.626 14.597 33.995 1.00 23.93 221 PRO C O 1
ATOM 6359 N N . LYS C 1 223 ? 22.593 16.637 33.793 1.00 25.70 222 LYS C N 1
ATOM 6360 C CA . LYS C 1 223 ? 22.391 17.000 35.209 1.00 27.38 222 LYS C CA 1
ATOM 6361 C C . LYS C 1 223 ? 21.191 17.953 35.347 1.00 24.23 222 LYS C C 1
ATOM 6362 O O . LYS C 1 223 ? 20.934 18.502 36.421 1.00 25.20 222 LYS C O 1
ATOM 6365 N N . GLY C 1 224 ? 20.449 18.134 34.256 1.00 18.56 223 GLY C N 1
ATOM 6366 C CA . GLY C 1 224 ? 19.493 19.199 34.124 1.00 23.87 223 GLY C CA 1
ATOM 6367 C C . GLY C 1 224 ? 18.271 18.990 34.990 1.00 22.88 223 GLY C C 1
ATOM 6368 O O . GLY C 1 224 ? 17.735 17.879 35.072 1.00 23.62 223 GLY C O 1
ATOM 6369 N N . VAL C 1 225 ? 17.862 20.051 35.680 1.00 16.81 224 VAL C N 1
ATOM 6370 C CA . VAL C 1 225 ? 16.594 20.067 36.409 1.00 17.51 224 VAL C CA 1
ATOM 6371 C C . VAL C 1 225 ? 15.717 21.235 35.935 1.00 16.36 224 VAL C C 1
ATOM 6372 O O . VAL C 1 225 ? 16.162 22.392 35.912 1.00 19.56 224 VAL C O 1
ATOM 6376 N N . LEU C 1 226 ? 14.475 20.910 35.543 1.00 17.27 225 LEU C N 1
ATOM 6377 C CA . LEU C 1 226 ? 13.470 21.879 35.123 1.00 21.12 225 LEU C CA 1
ATOM 6378 C C . LEU C 1 226 ? 12.455 22.140 36.237 1.00 15.84 225 LEU C C 1
ATOM 6379 O O . LEU C 1 226 ? 11.866 21.207 36.760 1.00 16.10 225 LEU C O 1
ATOM 6384 N N . ILE C 1 227 ? 12.245 23.400 36.594 1.00 15.13 226 ILE C N 1
ATOM 6385 C CA . ILE C 1 227 ? 11.206 23.789 37.549 1.00 14.01 226 ILE C CA 1
ATOM 6386 C C . ILE C 1 227 ? 10.234 24.714 36.824 1.00 18.44 226 ILE C C 1
ATOM 6387 O O . ILE C 1 227 ? 10.667 25.727 36.286 1.00 20.58 226 ILE C O 1
ATOM 6392 N N . ASN C 1 228 ? 8.939 24.381 36.794 1.00 13.69 227 ASN C N 1
ATOM 6393 C CA . ASN C 1 228 ? 7.954 25.266 36.146 1.00 18.55 227 ASN C CA 1
ATOM 6394 C C . ASN C 1 228 ? 6.927 25.723 37.173 1.00 13.30 227 ASN C C 1
ATOM 6395 O O . ASN C 1 228 ? 6.167 24.923 37.701 1.00 16.13 227 ASN C O 1
ATOM 6400 N N . VAL C 1 229 ? 6.956 27.027 37.450 1.00 15.61 228 VAL C N 1
ATOM 6401 C CA . VAL C 1 229 ? 5.955 27.717 38.284 1.00 15.53 228 VAL C CA 1
ATOM 6402 C C . VAL C 1 229 ? 5.235 28.833 37.522 1.00 20.47 228 VAL C C 1
ATOM 6403 O O . VAL C 1 229 ? 4.531 29.643 38.124 1.00 18.67 228 VAL C O 1
ATOM 6407 N N . GLY C 1 230 ? 5.384 28.849 36.200 1.00 17.71 229 GLY C N 1
ATOM 6408 C CA . GLY C 1 230 ? 4.773 29.874 35.362 1.00 17.48 229 GLY C CA 1
ATOM 6409 C C . GLY C 1 230 ? 3.444 29.399 34.793 1.00 16.19 229 GLY C C 1
ATOM 6410 O O . GLY C 1 230 ? 2.410 29.481 35.466 1.00 15.97 229 GLY C O 1
ATOM 6411 N N . ARG C 1 231 ? 3.475 28.930 33.545 1.00 17.15 230 ARG C N 1
ATOM 6412 C CA . ARG C 1 231 ? 2.341 28.329 32.882 1.00 16.70 230 ARG C CA 1
ATOM 6413 C C . ARG C 1 231 ? 2.731 27.017 32.213 1.00 16.78 230 ARG C C 1
ATOM 6414 O O . ARG C 1 231 ? 3.797 26.928 31.591 1.00 17.84 230 ARG C O 1
ATOM 6422 N N . GLY C 1 232 ? 1.845 26.024 32.304 1.00 15.09 231 GLY C N 1
ATOM 6423 C CA . GLY C 1 232 ? 2.033 24.737 31.640 1.00 20.47 231 GLY C CA 1
ATOM 6424 C C . GLY C 1 232 ? 2.233 24.814 30.126 1.00 27.69 231 GLY C C 1
ATOM 6425 O O . GLY C 1 232 ? 3.033 24.063 29.572 1.00 21.00 231 GLY C O 1
ATOM 6426 N N . SER C 1 233 ? 1.540 25.757 29.473 1.00 19.47 232 SER C N 1
ATOM 6427 C CA . SER C 1 233 ? 1.698 26.005 28.038 1.00 23.39 232 SER C CA 1
ATOM 6428 C C . SER C 1 233 ? 3.148 26.253 27.563 1.00 19.80 232 SER C C 1
ATOM 6429 O O . SER C 1 233 ? 3.487 25.967 26.410 1.00 25.41 232 SER C O 1
ATOM 6432 N N . THR C 1 234 ? 3.985 26.796 28.453 1.00 17.72 233 THR C N 1
ATOM 6433 C CA . THR C 1 234 ? 5.356 27.176 28.108 1.00 18.72 233 THR C CA 1
ATOM 6434 C C . THR C 1 234 ? 6.286 25.964 27.927 1.00 18.85 233 THR C C 1
ATOM 6435 O O . THR C 1 234 ? 7.317 26.078 27.267 1.00 23.13 233 THR C O 1
ATOM 6439 N N . VAL C 1 235 ? 5.931 24.823 28.523 1.00 19.69 234 VAL C N 1
ATOM 6440 C CA . VAL C 1 235 ? 6.702 23.598 28.396 1.00 22.11 234 VAL C CA 1
ATOM 6441 C C . VAL C 1 235 ? 6.009 22.635 27.435 1.00 22.45 234 VAL C C 1
ATOM 6442 O O . VAL C 1 235 ? 4.781 22.389 27.528 1.00 23.80 234 VAL C O 1
ATOM 6446 N N . ASP C 1 236 ? 6.794 22.092 26.510 1.00 21.72 235 ASP C N 1
ATOM 6447 C CA . ASP C 1 236 ? 6.335 21.030 25.620 1.00 26.54 235 ASP C CA 1
ATOM 6448 C C . ASP C 1 236 ? 6.320 19.760 26.477 1.00 24.18 235 ASP C C 1
ATOM 6449 O O . ASP C 1 236 ? 7.347 19.113 26.701 1.00 24.36 235 ASP C O 1
ATOM 6454 N N . GLU C 1 237 ? 5.129 19.420 26.952 1.00 22.58 236 GLU C N 1
ATOM 6455 C CA . GLU C 1 237 ? 4.974 18.407 28.000 1.00 29.79 236 GLU C CA 1
ATOM 6456 C C . GLU C 1 237 ? 5.333 17.013 27.492 1.00 24.77 236 GLU C C 1
ATOM 6457 O O . GLU C 1 237 ? 5.975 16.220 28.189 1.00 28.79 236 GLU C O 1
ATOM 6463 N N . ALA C 1 238 ? 4.962 16.698 26.254 1.00 29.61 237 ALA C N 1
ATOM 6464 C CA . ALA C 1 238 ? 5.389 15.446 25.622 1.00 29.25 237 ALA C CA 1
ATOM 6465 C C . ALA C 1 238 ? 6.918 15.345 25.472 1.00 29.64 237 ALA C C 1
ATOM 6466 O O . ALA C 1 238 ? 7.495 14.286 25.719 1.00 26.03 237 ALA C O 1
ATOM 6468 N N . ALA C 1 239 ? 7.570 16.442 25.081 1.00 26.20 238 ALA C N 1
ATOM 6469 C CA . ALA C 1 239 ? 9.033 16.466 24.990 1.00 28.12 238 ALA C CA 1
ATOM 6470 C C . ALA C 1 239 ? 9.696 16.281 26.356 1.00 25.07 238 ALA C C 1
ATOM 6471 O O . ALA C 1 239 ? 10.771 15.695 26.438 1.00 28.72 238 ALA C O 1
ATOM 6473 N N . LEU C 1 240 ? 9.064 16.814 27.403 1.00 22.09 239 LEU C N 1
ATOM 6474 C CA . LEU C 1 240 ? 9.584 16.677 28.770 1.00 21.89 239 LEU C CA 1
ATOM 6475 C C . LEU C 1 240 ? 9.530 15.225 29.209 1.00 21.98 239 LEU C C 1
ATOM 6476 O O . LEU C 1 240 ? 10.491 14.706 29.772 1.00 20.79 239 LEU C O 1
ATOM 6481 N N . VAL C 1 241 ? 8.405 14.555 28.947 1.00 22.44 240 VAL C N 1
ATOM 6482 C CA . VAL C 1 241 ? 8.258 13.136 29.297 1.00 25.15 240 VAL C CA 1
ATOM 6483 C C . VAL C 1 241 ? 9.335 12.305 28.594 1.00 29.65 240 VAL C C 1
ATOM 6484 O O . VAL C 1 241 ? 9.960 11.448 29.208 1.00 26.61 240 VAL C O 1
ATOM 6488 N N . THR C 1 242 ? 9.559 12.578 27.309 1.00 24.89 241 THR C N 1
ATOM 6489 C CA . THR C 1 242 ? 10.594 11.895 26.549 1.00 23.93 241 THR C CA 1
ATOM 6490 C C . THR C 1 242 ? 11.999 12.105 27.146 1.00 23.87 241 THR C C 1
ATOM 6491 O O . THR C 1 242 ? 12.741 11.129 27.335 1.00 26.86 241 THR C O 1
ATOM 6495 N N . ALA C 1 243 ? 12.325 13.356 27.460 1.00 25.55 242 ALA C N 1
ATOM 6496 C CA . ALA C 1 243 ? 13.620 13.705 28.032 1.00 28.58 242 ALA C CA 1
ATOM 6497 C C . ALA C 1 243 ? 13.845 13.013 29.386 1.00 28.76 242 ALA C C 1
ATOM 6498 O O . ALA C 1 243 ? 14.924 12.486 29.639 1.00 26.38 242 ALA C O 1
ATOM 6500 N N . LEU C 1 244 ? 12.819 12.994 30.237 1.00 27.16 243 LEU C N 1
ATOM 6501 C CA . LEU C 1 244 ? 12.905 12.264 31.515 1.00 22.39 243 LEU C CA 1
ATOM 6502 C C . LEU C 1 244 ? 13.059 10.756 31.322 1.00 24.48 243 LEU C C 1
ATOM 6503 O O . LEU C 1 244 ? 13.869 10.132 31.992 1.00 27.53 243 LEU C O 1
ATOM 6508 N N . GLN C 1 245 ? 12.293 10.180 30.390 1.00 22.89 244 GLN C N 1
ATOM 6509 C CA . GLN C 1 245 ? 12.339 8.741 30.107 1.00 25.43 244 GLN C CA 1
ATOM 6510 C C . GLN C 1 245 ? 13.726 8.289 29.660 1.00 32.23 244 GLN C C 1
ATOM 6511 O O . GLN C 1 245 ? 14.237 7.281 30.165 1.00 30.88 244 GLN C O 1
ATOM 6517 N N . ASN C 1 246 ? 14.338 9.070 28.764 1.00 25.10 245 ASN C N 1
ATOM 6518 C CA . ASN C 1 246 ? 15.649 8.762 28.174 1.00 34.29 245 ASN C CA 1
ATOM 6519 C C . ASN C 1 246 ? 16.860 9.166 29.021 1.00 28.77 245 ASN C C 1
ATOM 6520 O O . ASN C 1 246 ? 17.990 8.842 28.667 1.00 29.17 245 ASN C O 1
ATOM 6525 N N . GLY C 1 247 ? 16.644 9.869 30.132 1.00 28.21 246 GLY C N 1
ATOM 6526 C CA . GLY C 1 247 ? 17.759 10.404 30.910 1.00 30.12 246 GLY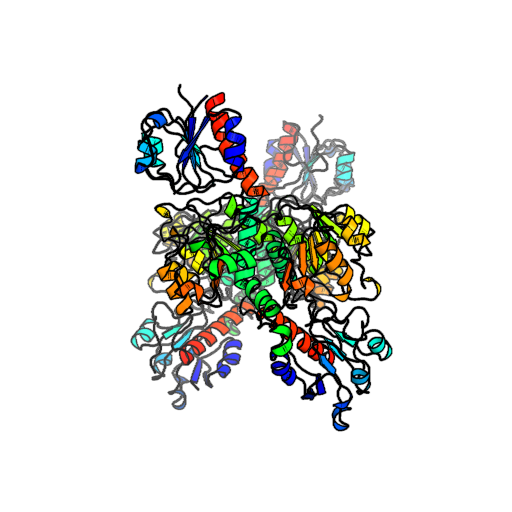 C CA 1
ATOM 6527 C C . GLY C 1 247 ? 18.456 11.600 30.265 1.00 26.52 246 GLY C C 1
ATOM 6528 O O . GLY C 1 247 ? 19.569 11.944 30.657 1.00 31.18 246 GLY C O 1
ATOM 6529 N N . THR C 1 248 ? 17.789 12.253 29.319 1.00 27.43 247 THR C N 1
ATOM 6530 C CA . THR C 1 248 ? 18.267 13.508 28.713 1.00 25.84 247 THR C CA 1
ATOM 6531 C C . THR C 1 248 ? 18.462 14.594 29.768 1.00 28.87 247 THR C C 1
ATOM 6532 O O . THR C 1 248 ? 19.447 15.334 29.705 1.00 26.24 247 THR C O 1
ATOM 6536 N N . ILE C 1 249 ? 17.512 14.666 30.704 1.00 22.52 248 ILE C N 1
ATOM 6537 C CA . ILE C 1 249 ? 17.592 15.536 31.893 1.00 23.29 248 ILE C CA 1
ATOM 6538 C C . ILE C 1 249 ? 17.452 14.670 33.155 1.00 22.54 248 ILE C C 1
ATOM 6539 O O . ILE C 1 249 ? 17.067 13.497 33.081 1.00 27.29 248 ILE C O 1
ATOM 6544 N N . ALA C 1 250 ? 17.827 15.240 34.293 1.00 20.32 249 ALA C N 1
ATOM 6545 C CA . ALA C 1 250 ? 17.924 14.499 35.545 1.00 23.17 249 ALA C CA 1
ATOM 6546 C C . ALA C 1 250 ? 16.691 14.592 36.441 1.00 17.82 249 ALA C C 1
ATOM 6547 O O . ALA C 1 250 ? 16.543 13.751 37.326 1.00 17.45 249 ALA C O 1
ATOM 6549 N N . GLY C 1 251 ? 15.827 15.587 36.252 1.00 19.67 250 GLY C N 1
ATOM 6550 C CA . GLY C 1 251 ? 14.672 15.732 37.145 1.00 17.40 250 GLY C CA 1
ATOM 6551 C C . GLY C 1 251 ? 13.818 16.926 36.787 1.00 14.24 250 GLY C C 1
ATOM 6552 O O . GLY C 1 251 ? 14.234 17.778 35.985 1.00 19.95 250 GLY C O 1
ATOM 6553 N N . ALA C 1 252 ? 12.626 17.003 37.377 1.00 16.35 251 ALA C N 1
ATOM 6554 C CA . ALA C 1 252 ? 11.734 18.113 37.153 1.00 17.54 251 ALA C CA 1
ATOM 6555 C C . ALA C 1 252 ? 10.790 18.297 38.304 1.00 14.49 251 ALA C C 1
ATOM 6556 O O . ALA C 1 252 ? 10.414 17.322 38.976 1.00 20.14 251 ALA C O 1
ATOM 6558 N N . GLY C 1 253 ? 10.410 19.556 38.538 1.00 13.61 252 GLY C N 1
ATOM 6559 C CA . GLY C 1 253 ? 9.384 19.943 39.515 1.00 16.75 252 GLY C CA 1
ATOM 6560 C C . GLY C 1 253 ? 8.396 20.853 38.847 1.00 15.41 252 GLY C C 1
ATOM 6561 O O . GLY C 1 253 ? 8.783 21.897 38.293 1.00 17.18 252 GLY C O 1
ATOM 6562 N N . LEU C 1 254 ? 7.113 20.479 38.883 1.00 14.11 253 LEU C N 1
ATOM 6563 C CA . LEU C 1 254 ? 6.081 21.203 38.123 1.00 13.63 253 LEU C CA 1
ATOM 6564 C C . LEU C 1 254 ? 4.893 21.558 39.007 1.00 13.52 253 LEU C C 1
ATOM 6565 O O . LEU C 1 254 ? 4.344 20.678 39.704 1.00 14.05 253 LEU C O 1
ATOM 6570 N N . ASP C 1 255 ? 4.526 22.842 39.002 1.00 14.15 254 ASP C N 1
ATOM 6571 C CA . ASP C 1 255 ? 3.324 23.358 39.670 1.00 12.07 254 ASP C CA 1
ATOM 6572 C C . ASP C 1 255 ? 2.145 23.561 38.692 1.00 14.34 254 ASP C C 1
ATOM 6573 O O . ASP C 1 255 ? 0.995 23.742 39.105 1.00 14.19 254 ASP C O 1
ATOM 6578 N N . VAL C 1 256 ? 2.453 23.562 37.395 1.00 16.23 255 VAL C N 1
ATOM 6579 C CA . VAL C 1 256 ? 1.521 23.907 36.334 1.00 15.75 255 VAL C CA 1
ATOM 6580 C C . VAL C 1 256 ? 1.690 22.956 35.157 1.00 17.22 255 VAL C C 1
ATOM 6581 O O . VAL C 1 256 ? 2.768 22.373 34.980 1.00 19.15 255 VAL C O 1
ATOM 6585 N N . PHE C 1 257 ? 0.631 22.802 34.362 1.00 16.16 256 PHE C N 1
ATOM 6586 C CA . PHE C 1 257 ? 0.531 21.751 33.362 1.00 16.92 256 PHE C CA 1
ATOM 6587 C C . PHE C 1 257 ? -0.293 22.247 32.174 1.00 17.30 256 PHE C C 1
ATOM 6588 O O . PHE C 1 257 ? -1.007 23.236 32.292 1.00 21.10 256 PHE C O 1
ATOM 6596 N N . GLU C 1 258 ? -0.151 21.558 31.057 1.00 20.97 257 GLU C N 1
ATOM 6597 C CA . GLU C 1 258 ? -0.838 21.910 29.796 1.00 25.82 257 GLU C CA 1
ATOM 6598 C C . GLU C 1 258 ? -2.356 21.923 29.890 1.00 25.46 257 GLU C C 1
ATOM 6599 O O . GLU C 1 258 ? -2.991 22.787 29.292 1.00 29.19 257 GLU C O 1
ATOM 6605 N N . ASN C 1 259 ? -2.930 20.948 30.597 1.00 21.61 258 ASN C N 1
ATOM 6606 C CA . ASN C 1 259 ? -4.389 20.769 30.638 1.00 19.35 258 ASN C CA 1
ATOM 6607 C C . ASN C 1 259 ? -4.838 20.381 32.055 1.00 19.29 258 ASN C C 1
ATOM 6608 O O . ASN C 1 259 ? -5.340 19.287 32.296 1.00 19.58 258 ASN C O 1
ATOM 6613 N N . GLU C 1 260 ? -4.639 21.325 32.972 1.00 23.20 259 GLU C N 1
ATOM 6614 C CA . GLU C 1 260 ? -5.006 21.153 34.387 1.00 19.51 259 GLU C CA 1
ATOM 6615 C C . GLU C 1 260 ? -6.503 20.871 34.512 1.00 27.20 259 GLU C C 1
ATOM 6616 O O . GLU C 1 260 ? -7.300 21.465 33.749 1.00 22.24 259 GLU C O 1
ATOM 6622 N N . PRO C 1 261 ? -6.928 19.978 35.412 1.00 21.15 260 PRO C N 1
ATOM 6623 C CA . PRO C 1 261 ? -6.113 19.283 36.412 1.00 26.05 260 PRO C CA 1
ATOM 6624 C C . PRO C 1 261 ? -5.496 17.942 35.954 1.00 20.71 260 PRO C C 1
ATOM 6625 O O . PRO C 1 261 ? -5.041 17.161 36.793 1.00 20.62 260 PRO C O 1
ATOM 6629 N N . ASN C 1 262 ? -5.446 17.693 34.648 1.00 19.10 261 ASN C N 1
ATOM 6630 C CA . ASN C 1 262 ? -4.972 16.432 34.114 1.00 20.04 261 ASN C CA 1
ATOM 6631 C C . ASN C 1 262 ? -3.457 16.479 34.001 1.00 30.17 261 ASN C C 1
ATOM 6632 O O . ASN C 1 262 ? -2.880 17.442 33.471 1.00 32.23 261 ASN C O 1
ATOM 6637 N N . VAL C 1 263 ? -2.827 15.455 34.571 1.00 26.56 262 VAL C N 1
ATOM 6638 C CA . VAL C 1 263 ? -1.383 15.274 34.506 1.00 24.19 262 VAL C CA 1
ATOM 6639 C C . VAL C 1 263 ? -1.152 13.925 33.813 1.00 26.30 262 VAL C C 1
ATOM 6640 O O . VAL C 1 263 ? -1.739 12.913 34.215 1.00 30.23 262 VAL C O 1
ATOM 6644 N N . PRO C 1 264 ? -0.298 13.897 32.768 1.00 28.51 263 PRO C N 1
ATOM 6645 C CA . PRO C 1 264 ? -0.051 12.621 32.069 1.00 34.21 263 PRO C CA 1
ATOM 6646 C C . PRO C 1 264 ? 0.447 11.533 33.010 1.00 28.91 263 PRO C C 1
ATOM 6647 O O . PRO C 1 264 ? 1.317 11.807 33.852 1.00 28.25 263 PRO C O 1
ATOM 6651 N N . GLU C 1 265 ? -0.085 10.324 32.840 1.00 28.04 264 GLU C N 1
ATOM 6652 C CA . GLU C 1 265 ? 0.267 9.151 33.656 1.00 29.99 264 GLU C CA 1
ATOM 6653 C C . GLU C 1 265 ? 1.773 8.921 33.706 1.00 26.94 264 GLU C C 1
ATOM 6654 O O . GLU C 1 265 ? 2.310 8.570 34.753 1.00 32.65 264 GLU C O 1
ATOM 6657 N N . ALA C 1 266 ? 2.449 9.136 32.572 1.00 23.41 265 ALA C N 1
ATOM 6658 C CA . ALA C 1 266 ? 3.897 8.956 32.481 1.00 32.11 265 ALA C CA 1
ATOM 6659 C C . ALA C 1 266 ? 4.632 9.851 33.468 1.00 28.85 265 ALA C C 1
ATOM 6660 O O . ALA C 1 266 ? 5.560 9.407 34.126 1.00 27.02 265 ALA C O 1
ATOM 6662 N N . LEU C 1 267 ? 4.196 11.100 33.605 1.00 28.06 266 LEU C N 1
ATOM 6663 C CA . LEU C 1 267 ? 4.833 12.019 34.562 1.00 20.72 266 LEU C CA 1
ATOM 6664 C C . LEU C 1 267 ? 4.724 11.528 36.007 1.00 21.56 266 LEU C C 1
ATOM 6665 O O . LEU C 1 267 ? 5.617 11.751 36.807 1.00 25.85 266 LEU C O 1
ATOM 6670 N N . LEU C 1 268 ? 3.618 10.859 36.326 1.00 23.06 267 LEU C N 1
ATOM 6671 C CA . LEU C 1 268 ? 3.429 10.288 37.663 1.00 32.31 267 LEU C CA 1
ATOM 6672 C C . LEU C 1 268 ? 4.361 9.113 38.010 1.00 26.64 267 LEU C C 1
ATOM 6673 O O . LEU C 1 268 ? 4.525 8.800 39.177 1.00 28.40 267 LEU C O 1
ATOM 6678 N N . SER C 1 269 ? 4.938 8.445 37.002 1.00 31.06 268 SER C N 1
ATOM 6679 C CA . SER C 1 269 ? 5.754 7.255 37.210 1.00 26.08 268 SER C CA 1
ATOM 6680 C C . SER C 1 269 ? 7.221 7.499 37.585 1.00 26.65 268 SER C C 1
ATOM 6681 O O . SER C 1 269 ? 7.892 6.592 38.087 1.00 31.59 268 SER C O 1
ATOM 6684 N N . PHE C 1 270 ? 7.730 8.692 37.309 1.00 20.39 269 PHE C N 1
ATOM 6685 C CA . PHE C 1 270 ? 9.146 8.992 37.462 1.00 22.12 269 PHE C CA 1
ATOM 6686 C C . PHE C 1 270 ? 9.509 9.292 38.926 1.00 20.29 269 PHE C C 1
ATOM 6687 O O . PHE C 1 270 ? 8.939 10.195 39.530 1.00 28.31 269 PHE C O 1
ATOM 6695 N N . PRO C 1 271 ? 10.518 8.591 39.463 1.00 27.39 270 PRO C N 1
ATOM 6696 C CA . PRO C 1 271 ? 10.934 8.886 40.839 1.00 28.48 270 PRO C CA 1
ATOM 6697 C C . PRO C 1 271 ? 11.751 10.170 41.029 1.00 31.71 270 PRO C C 1
ATOM 6698 O O . PRO C 1 271 ? 12.040 10.541 42.181 1.00 38.17 270 PRO C O 1
ATOM 6702 N N . ASN C 1 272 ? 12.097 10.849 39.927 1.00 24.58 271 ASN C N 1
ATOM 6703 C CA . ASN C 1 272 ? 12.898 12.086 39.955 1.00 19.72 271 ASN C CA 1
ATOM 6704 C C . ASN C 1 272 ? 12.077 13.355 39.648 1.00 22.95 271 ASN C C 1
ATOM 6705 O O . ASN C 1 272 ? 12.632 14.396 39.256 1.00 19.33 271 ASN C O 1
ATOM 6710 N N . VAL C 1 273 ? 10.761 13.272 39.869 1.00 17.68 272 VAL C N 1
ATOM 6711 C CA . VAL C 1 273 ? 9.816 14.352 39.552 1.00 16.43 272 VAL C CA 1
ATOM 6712 C C . VAL C 1 273 ? 8.961 14.661 40.765 1.00 18.41 272 VAL C C 1
ATOM 6713 O O . VAL C 1 273 ? 8.425 13.733 41.382 1.00 17.69 272 VAL C O 1
ATOM 6717 N N . SER C 1 274 ? 8.844 15.948 41.084 1.00 16.66 273 SER C N 1
ATOM 6718 C CA . SER C 1 274 ? 7.913 16.456 42.091 1.00 15.19 273 SER C CA 1
ATOM 6719 C C . SER C 1 274 ? 6.780 17.202 41.341 1.00 16.61 273 SER C C 1
ATOM 6720 O O . SER C 1 274 ? 7.036 18.030 40.435 1.00 17.31 273 SER C O 1
ATOM 6723 N N . LEU C 1 275 ? 5.555 16.931 41.767 1.00 18.02 274 LEU C N 1
ATOM 6724 C CA . LEU C 1 275 ? 4.333 17.470 41.152 1.00 14.37 274 LEU C CA 1
ATOM 6725 C C . LEU C 1 275 ? 3.434 18.150 42.169 1.00 16.45 274 LEU C C 1
ATOM 6726 O O . LEU C 1 275 ? 3.157 17.586 43.240 1.00 16.94 274 LEU C O 1
ATOM 6731 N N . LEU C 1 276 ? 2.972 19.359 41.846 1.00 14.60 275 LEU C N 1
ATOM 6732 C CA . LEU C 1 276 ? 2.062 20.109 42.727 1.00 12.96 275 LEU C CA 1
ATOM 6733 C C . LEU C 1 276 ? 0.838 20.590 41.948 1.00 13.57 275 LEU C C 1
ATOM 6734 O O . LEU C 1 276 ? 0.984 21.011 40.781 1.00 16.13 275 LEU C O 1
ATOM 6739 N N . PRO C 1 277 ? -0.340 20.624 42.603 1.00 14.19 276 PRO C N 1
ATOM 6740 C CA . PRO C 1 277 ? -1.581 21.017 41.911 1.00 14.22 276 PRO C CA 1
ATOM 6741 C C . PRO C 1 277 ? -1.796 22.555 41.868 1.00 13.31 276 PRO C C 1
ATOM 6742 O O . PRO C 1 277 ? -2.809 23.072 42.408 1.00 16.43 276 PRO C O 1
ATOM 6746 N N . HIS C 1 278 ? -0.869 23.269 41.220 1.00 13.36 277 HIS C N 1
ATOM 6747 C CA . HIS C 1 278 ? -0.986 24.719 41.010 1.00 12.51 277 HIS C CA 1
ATOM 6748 C C . HIS C 1 278 ? -1.201 25.478 42.321 1.00 16.73 277 HIS C C 1
ATOM 6749 O O . HIS C 1 278 ? -2.198 26.205 42.509 1.00 13.77 277 HIS C O 1
ATOM 6756 N N . VAL C 1 279 ? -0.294 25.244 43.257 1.00 12.59 278 VAL C N 1
ATOM 6757 C CA . VAL C 1 279 ? -0.412 25.776 44.623 1.00 15.70 278 VAL C CA 1
ATOM 6758 C C . VAL C 1 279 ? 0.511 26.946 44.930 1.00 14.87 278 VAL C C 1
ATOM 6759 O O . VAL C 1 279 ? 0.594 27.346 46.096 1.00 15.28 278 VAL C O 1
ATOM 6763 N N . ALA C 1 280 ? 1.234 27.511 43.950 1.00 13.77 279 ALA C N 1
ATOM 6764 C CA . ALA C 1 280 ? 2.264 28.497 44.309 1.00 15.18 279 ALA C CA 1
ATOM 6765 C C . ALA C 1 280 ? 1.792 29.719 45.132 1.00 16.49 279 ALA C C 1
ATOM 6766 O O . ALA C 1 280 ? 2.540 30.201 45.974 1.00 15.83 279 ALA C O 1
ATOM 6768 N N . SER C 1 281 ? 0.560 30.183 44.953 1.00 12.97 280 SER C N 1
ATOM 6769 C CA . SER C 1 281 ? 0.032 31.270 45.779 1.00 16.08 280 SER C CA 1
ATOM 6770 C C . SER C 1 281 ? -0.952 30.827 46.876 1.00 15.28 280 SER C C 1
ATOM 6771 O O . SER C 1 281 ? -1.561 31.687 47.546 1.00 12.17 280 SER C O 1
ATOM 6774 N N . ALA C 1 282 ? -1.109 29.525 47.055 1.00 12.33 281 ALA C N 1
ATOM 6775 C CA . ALA C 1 282 ? -2.262 28.926 47.745 1.00 18.83 281 ALA C CA 1
ATOM 6776 C C . ALA C 1 282 ? -2.161 28.833 49.276 1.00 15.59 281 ALA C C 1
ATOM 6777 O O . ALA C 1 282 ? -2.444 27.787 49.880 1.00 15.50 281 ALA C O 1
ATOM 6779 N N . SER C 1 283 ? -1.819 29.950 49.929 1.00 13.63 282 SER C N 1
ATOM 6780 C CA . SER C 1 283 ? -2.002 30.092 51.361 1.00 15.57 282 SER C CA 1
ATOM 6781 C C . SER C 1 283 ? -3.211 30.969 51.641 1.00 15.02 282 SER C C 1
ATOM 6782 O O . SER C 1 283 ? -3.671 31.740 50.805 1.00 12.28 282 SER C O 1
ATOM 6785 N N . VAL C 1 284 ? -3.748 30.827 52.837 1.00 16.75 283 VAL C N 1
ATOM 6786 C CA . VAL C 1 284 ? -4.911 31.627 53.234 1.00 13.44 283 VAL C CA 1
ATOM 6787 C C . VAL C 1 284 ? -4.581 33.121 53.164 1.00 17.48 283 VAL C C 1
ATOM 6788 O O . VAL C 1 284 ? -5.342 33.898 52.581 1.00 18.55 283 VAL C O 1
ATOM 6792 N N . VAL C 1 285 ? -3.442 33.517 53.728 1.00 12.73 284 VAL C N 1
ATOM 6793 C CA . VAL C 1 285 ? -3.077 34.945 53.778 1.00 19.60 284 VAL C CA 1
ATOM 6794 C C . VAL C 1 285 ? -2.923 35.558 52.374 1.00 17.56 284 VAL C C 1
ATOM 6795 O O . VAL C 1 285 ? -3.465 36.639 52.080 1.00 15.85 284 VAL C O 1
ATOM 6799 N N . THR C 1 286 ? -2.249 34.844 51.476 1.00 16.74 285 THR C N 1
ATOM 6800 C CA . THR C 1 286 ? -2.029 35.353 50.128 1.00 17.17 285 THR C CA 1
ATOM 6801 C C . THR C 1 286 ? -3.303 35.359 49.291 1.00 18.75 285 THR C C 1
ATOM 6802 O O . THR C 1 286 ? -3.562 36.309 48.551 1.00 15.72 285 THR C O 1
ATOM 6806 N N . ARG C 1 287 ? -4.116 34.318 49.398 1.00 14.18 286 ARG C N 1
ATOM 6807 C CA . ARG C 1 287 ? -5.384 34.276 48.672 1.00 14.95 286 ARG C CA 1
ATOM 6808 C C . ARG C 1 287 ? -6.369 35.309 49.197 1.00 14.93 286 ARG C C 1
ATOM 6809 O O . ARG C 1 287 ? -7.181 35.821 48.418 1.00 13.65 286 ARG C O 1
ATOM 6817 N N . ASN C 1 288 ? -6.287 35.628 50.488 1.00 15.90 287 ASN C N 1
ATOM 6818 C CA . ASN C 1 288 ? -7.108 36.707 51.085 1.00 15.20 287 ASN C CA 1
ATOM 6819 C C . ASN C 1 288 ? -6.680 38.048 50.456 1.00 14.96 287 ASN C C 1
ATOM 6820 O O . ASN C 1 288 ? -7.530 38.838 50.044 1.00 15.08 287 ASN C O 1
ATOM 6825 N N . ALA C 1 289 ? -5.374 38.251 50.321 1.00 15.44 288 ALA C N 1
ATOM 6826 C CA . ALA C 1 289 ? -4.835 39.471 49.686 1.00 14.95 288 ALA C CA 1
ATOM 6827 C C . ALA C 1 289 ? -5.224 39.587 48.207 1.00 14.76 288 ALA C C 1
ATOM 6828 O O . ALA C 1 289 ? -5.572 40.686 47.739 1.00 18.02 288 ALA C O 1
ATOM 6830 N N . MET C 1 290 ? -5.166 38.476 47.470 1.00 15.68 289 MET C N 1
ATOM 6831 C CA . MET C 1 290 ? -5.621 38.426 46.090 1.00 18.03 289 MET C CA 1
ATOM 6832 C C . MET C 1 290 ? -7.117 38.734 45.990 1.00 16.23 289 MET C C 1
ATOM 6833 O O . MET C 1 290 ? -7.561 39.493 45.126 1.00 15.31 289 MET C O 1
ATOM 6838 N N . SER C 1 291 ? -7.924 38.138 46.880 1.00 15.99 290 SER C N 1
ATOM 6839 C CA . SER C 1 291 ? -9.364 38.434 46.927 1.00 14.70 290 SER C CA 1
ATOM 6840 C C . SER C 1 291 ? -9.629 39.928 47.159 1.00 15.15 290 SER C C 1
ATOM 6841 O O . SER C 1 291 ? -10.466 40.528 46.468 1.00 16.21 290 SER C O 1
ATOM 6844 N N . ASP C 1 292 ? -8.899 40.515 48.107 1.00 16.68 291 ASP C N 1
ATOM 6845 C CA . ASP C 1 292 ? -9.045 41.939 48.413 1.00 18.65 291 ASP C CA 1
ATOM 6846 C C . ASP C 1 292 ? -8.722 42.789 47.195 1.00 16.63 291 ASP C C 1
ATOM 6847 O O . ASP C 1 292 ? -9.442 43.738 46.894 1.00 20.09 291 ASP C O 1
ATOM 6852 N N . LEU C 1 293 ? -7.659 42.441 46.485 1.00 20.51 292 LEU C N 1
ATOM 6853 C CA . LEU C 1 293 ? -7.273 43.190 45.295 1.00 19.26 292 LEU C CA 1
ATOM 6854 C C . LEU C 1 293 ? -8.267 43.089 44.135 1.00 15.08 292 LEU C C 1
ATOM 6855 O O . LEU C 1 293 ? -8.510 44.099 43.435 1.00 16.15 292 LEU C O 1
ATOM 6860 N N . VAL C 1 294 ? -8.876 41.920 43.910 1.00 16.53 293 VAL C N 1
ATOM 6861 C CA . VAL C 1 294 ? -9.978 41.788 42.936 1.00 15.41 293 VAL C CA 1
ATOM 6862 C C . VAL C 1 294 ? -11.116 42.772 43.298 1.00 18.86 293 VAL C C 1
ATOM 6863 O O . VAL C 1 294 ? -11.562 43.564 42.468 1.00 17.15 293 VAL C O 1
ATOM 6867 N N . VAL C 1 295 ? -11.596 42.692 44.534 1.00 17.35 294 VAL C N 1
ATOM 6868 C CA . VAL C 1 295 ? -12.692 43.572 44.981 1.00 15.50 294 VAL C CA 1
ATOM 6869 C C . VAL C 1 295 ? -12.296 45.055 44.979 1.00 18.11 294 VAL C C 1
ATOM 6870 O O . VAL C 1 295 ? -13.075 45.890 44.495 1.00 18.33 294 VAL C O 1
ATOM 6874 N N . ASP C 1 296 ? -11.101 45.373 45.465 1.00 16.90 295 ASP C N 1
ATOM 6875 C CA . ASP C 1 296 ? -10.661 46.772 45.521 1.00 21.23 295 ASP C CA 1
ATOM 6876 C C . ASP C 1 296 ? -10.451 47.403 44.130 1.00 25.54 295 ASP C C 1
ATOM 6877 O O . ASP C 1 296 ? -10.729 48.583 43.964 1.00 18.67 295 ASP C O 1
ATOM 6882 N N . ASN C 1 297 ? -10.035 46.601 43.141 1.00 16.55 296 ASN C N 1
ATOM 6883 C CA . ASN C 1 297 ? -10.057 47.050 41.740 1.00 17.46 296 ASN C CA 1
ATOM 6884 C C . ASN C 1 297 ? -11.469 47.439 41.283 1.00 18.43 296 ASN C C 1
ATOM 6885 O O . ASN C 1 297 ? -11.664 48.510 40.681 1.00 17.69 296 ASN C O 1
ATOM 6890 N N . LEU C 1 298 ? -12.447 46.596 41.560 1.00 15.92 297 LEU C N 1
ATOM 6891 C CA . LEU C 1 298 ? -13.832 46.870 41.158 1.00 16.87 297 LEU C CA 1
ATOM 6892 C C . LEU C 1 298 ? -14.372 48.121 41.871 1.00 15.35 297 LEU C C 1
ATOM 6893 O O . LEU C 1 298 ? -14.962 48.997 41.226 1.00 18.98 297 LEU C O 1
ATOM 6898 N N . LYS C 1 299 ? -14.107 48.222 43.179 1.00 17.97 298 LYS C N 1
ATOM 6899 C CA . LYS C 1 299 ? -14.523 49.389 43.961 1.00 21.33 298 LYS C CA 1
ATOM 6900 C C . LYS C 1 299 ? -13.873 50.686 43.466 1.00 19.27 298 LYS C C 1
ATOM 6901 O O . LYS C 1 299 ? -14.551 51.715 43.314 1.00 19.48 298 LYS C O 1
ATOM 6907 N N . ALA C 1 300 ? -12.570 50.638 43.191 1.00 16.96 299 ALA C N 1
ATOM 6908 C CA . ALA C 1 300 ? -11.855 51.799 42.644 1.00 26.81 299 ALA C CA 1
ATOM 6909 C C . ALA C 1 300 ? -12.425 52.213 41.278 1.00 25.90 299 ALA C C 1
ATOM 6910 O O . ALA C 1 300 ? -12.667 53.403 41.038 1.00 25.18 299 ALA C O 1
ATOM 6912 N N . TRP C 1 301 ? -12.640 51.236 40.393 1.00 20.23 300 TRP C N 1
ATOM 6913 C CA . TRP C 1 301 ? -13.194 51.512 39.064 1.00 20.09 300 TRP C CA 1
ATOM 6914 C C . TRP C 1 301 ? -14.547 52.230 39.147 1.00 18.62 300 TRP C C 1
ATOM 6915 O O . TRP C 1 301 ? -14.738 53.277 38.516 1.00 23.11 300 TRP C O 1
ATOM 6926 N N . PHE C 1 302 ? -15.467 51.676 39.922 1.00 21.40 301 PHE C N 1
ATOM 6927 C CA . PHE C 1 302 ? -16.815 52.225 39.971 1.00 22.76 301 PHE C CA 1
ATOM 6928 C C . PHE C 1 302 ? -16.948 53.486 40.822 1.00 28.60 301 PHE C C 1
ATOM 6929 O O . PHE C 1 302 ? -17.910 54.235 40.657 1.00 43.08 301 PHE C O 1
ATOM 6937 N N . SER C 1 303 ? -15.994 53.746 41.704 1.00 21.38 302 SER C N 1
ATOM 6938 C CA . SER C 1 303 ? -16.046 54.928 42.573 1.00 24.84 302 SER C CA 1
ATOM 6939 C C . SER C 1 303 ? -15.236 56.107 42.032 1.00 23.96 302 SER C C 1
ATOM 6940 O O . SER C 1 303 ? -15.679 57.253 42.163 1.00 30.56 302 SER C O 1
ATOM 6943 N N . THR C 1 304 ? -14.081 55.824 41.410 1.00 21.49 303 THR C N 1
ATOM 6944 C CA . THR C 1 304 ? -13.169 56.863 40.894 1.00 23.87 303 THR C CA 1
ATOM 6945 C C . THR C 1 304 ? -12.896 56.834 39.395 1.00 30.86 303 THR C C 1
ATOM 6946 O O . THR C 1 304 ? -12.327 57.795 38.861 1.00 24.55 303 THR C O 1
ATOM 6950 N N . GLY C 1 305 ? -13.258 55.747 38.725 1.00 22.94 304 GLY C N 1
ATOM 6951 C CA . GLY C 1 305 ? -12.956 55.554 37.304 1.00 23.08 304 GLY C CA 1
ATOM 6952 C C . GLY C 1 305 ? -11.547 55.118 36.977 1.00 24.24 304 GLY C C 1
ATOM 6953 O O . GLY C 1 305 ? -11.193 55.033 35.796 1.00 21.47 304 GLY C O 1
ATOM 6954 N N . GLU C 1 306 ? -10.733 54.833 38.002 1.00 26.16 305 GLU C N 1
ATOM 6955 C CA . GLU C 1 306 ? -9.367 54.376 37.810 1.00 22.54 305 GLU C CA 1
ATOM 6956 C C . GLU C 1 306 ? -9.192 53.081 38.598 1.00 20.29 305 GLU C C 1
ATOM 6957 O O . GLU C 1 306 ? -9.374 53.056 39.818 1.00 21.12 305 GLU C O 1
ATOM 6963 N N . ALA C 1 307 ? -8.841 52.017 37.889 1.00 22.08 306 ALA C N 1
ATOM 6964 C CA . ALA C 1 307 ? -8.557 50.738 38.540 1.00 20.39 306 ALA C CA 1
ATOM 6965 C C . ALA C 1 307 ? -7.204 50.813 39.253 1.00 18.91 306 ALA C C 1
ATOM 6966 O O . ALA C 1 307 ? -6.394 51.737 38.981 1.00 19.33 306 ALA C O 1
ATOM 6968 N N . LEU C 1 308 ? -6.918 49.836 40.113 1.00 15.09 307 LEU C N 1
ATOM 6969 C CA . LEU C 1 308 ? -5.675 49.801 40.849 1.00 14.88 307 LEU C CA 1
ATOM 6970 C C . LEU C 1 308 ? -4.577 49.134 40.028 1.00 19.85 307 LEU C C 1
ATOM 6971 O O . LEU C 1 308 ? -3.464 49.641 39.965 1.00 19.96 307 LEU C O 1
ATOM 6976 N N . THR C 1 309 ? -4.909 47.998 39.420 1.00 17.52 308 THR C N 1
ATOM 6977 C CA . THR C 1 309 ? -3.925 47.148 38.717 1.00 18.37 308 THR C CA 1
ATOM 6978 C C . THR C 1 309 ? -4.482 46.702 37.359 1.00 20.36 308 THR C C 1
ATOM 6979 O O . THR C 1 309 ? -4.600 45.513 37.083 1.00 16.12 308 THR C O 1
ATOM 6983 N N . PRO C 1 310 ? -4.776 47.675 36.470 1.00 19.78 309 PRO C N 1
ATOM 6984 C CA . PRO C 1 310 ? -5.129 47.285 35.125 1.00 19.22 309 PRO C CA 1
ATOM 6985 C C . PRO C 1 310 ? -3.902 46.628 34.453 1.00 14.46 309 PRO C C 1
ATOM 6986 O O . PRO C 1 310 ? -2.743 46.933 34.802 1.00 17.43 309 PRO C O 1
ATOM 6990 N N . VAL C 1 311 ? -4.189 45.727 33.521 1.00 17.92 310 VAL C N 1
ATOM 6991 C CA . VAL C 1 311 ? -3.167 45.083 32.729 1.00 19.68 310 VAL C CA 1
ATOM 6992 C C . VAL C 1 311 ? -2.629 46.036 31.680 1.00 21.03 310 VAL C C 1
ATOM 6993 O O . VAL C 1 311 ? -3.286 47.012 31.317 1.00 18.20 310 VAL C O 1
ATOM 6997 N N . ALA C 1 312 ? -1.431 45.751 31.204 1.00 18.19 311 ALA C N 1
ATOM 6998 C CA . ALA C 1 312 ? -0.757 46.616 30.213 1.00 24.85 311 ALA C CA 1
ATOM 6999 C C . ALA C 1 312 ? -1.562 46.877 28.934 1.00 18.50 311 ALA C C 1
ATOM 7000 O O . ALA C 1 312 ? -1.513 48.000 28.369 1.00 19.79 311 ALA C O 1
ATOM 7002 N N . GLU C 1 313 ? -2.322 45.878 28.485 1.00 19.81 312 GLU C N 1
ATOM 7003 C CA . GLU C 1 313 ? -3.128 45.957 27.283 1.00 23.94 312 GLU C CA 1
ATOM 7004 C C . GLU C 1 313 ? -4.367 46.853 27.390 1.00 21.62 312 GLU C C 1
ATOM 7005 O O . GLU C 1 313 ? -4.946 47.188 26.366 1.00 21.57 312 GLU C O 1
ATOM 7011 N N . THR C 1 314 ? -4.793 47.184 28.613 1.00 21.02 313 THR C N 1
ATOM 7012 C CA . THR C 1 314 ? -6.018 47.980 28.875 1.00 16.87 313 THR C CA 1
ATOM 7013 C C . THR C 1 314 ? -5.758 49.112 29.873 1.00 19.37 313 THR C C 1
ATOM 7014 O O . THR C 1 314 ? -6.285 49.099 30.984 1.00 19.56 313 THR C O 1
ATOM 7018 N N . PRO C 1 315 ? -5.006 50.156 29.461 1.00 18.29 314 PRO C N 1
ATOM 7019 C CA . PRO C 1 315 ? -4.716 51.294 30.350 1.00 21.08 314 PRO C CA 1
ATOM 7020 C C . PRO C 1 315 ? -5.893 52.283 30.301 1.00 18.04 314 PRO C C 1
ATOM 7021 O O . PRO C 1 315 ? -5.756 53.420 29.840 1.00 21.18 314 PRO C O 1
ATOM 7025 N N . PHE C 1 316 ? -7.054 51.837 30.750 1.00 16.00 315 PHE C N 1
ATOM 7026 C CA . PHE C 1 316 ? -8.313 52.517 30.470 1.00 18.11 315 PHE C CA 1
ATOM 7027 C C . PHE C 1 316 ? -8.794 53.289 31.692 1.00 20.34 315 PHE C C 1
ATOM 7028 O O . PHE C 1 316 ? -8.423 52.981 32.832 1.00 24.56 315 PHE C O 1
ATOM 7036 N N . ARG C 1 317 ? -9.628 54.291 31.434 1.00 20.10 316 ARG C N 1
ATOM 7037 C CA . ARG C 1 317 ? -10.328 55.036 32.473 1.00 22.78 316 ARG C CA 1
ATOM 7038 C C . ARG C 1 317 ? -11.810 54.936 32.185 1.00 17.32 316 ARG C C 1
ATOM 7039 O O . ARG C 1 317 ? -12.230 54.876 31.033 1.00 23.09 316 ARG C O 1
ATOM 7047 N N . ARG C 1 318 ? -12.618 54.873 33.245 1.00 17.53 317 ARG C N 1
ATOM 7048 C CA . ARG C 1 318 ? -14.050 54.649 33.079 1.00 20.04 317 ARG C CA 1
ATOM 7049 C C . ARG C 1 318 ? -14.733 55.853 32.431 1.00 22.85 317 ARG C C 1
ATOM 7050 O O . ARG C 1 318 ? -14.514 56.994 32.831 1.00 22.32 317 ARG C O 1
ATOM 7058 N N . ARG C 1 319 ? -15.581 55.573 31.437 1.00 25.29 318 ARG C N 1
ATOM 7059 C CA . ARG C 1 319 ? -16.544 56.539 30.897 1.00 26.24 318 ARG C CA 1
ATOM 7060 C C . ARG C 1 319 ? -17.956 56.039 31.256 1.00 26.63 318 ARG C C 1
ATOM 7061 O O . ARG C 1 319 ? -18.353 54.935 30.863 1.00 25.94 318 ARG C O 1
ATOM 7069 N N . ALA C 1 320 ? -18.698 56.865 31.988 1.00 28.92 319 ALA C N 1
ATOM 7070 C CA . ALA C 1 320 ? -20.089 56.549 32.332 1.00 33.37 319 ALA C CA 1
ATOM 7071 C C . ALA C 1 320 ? -21.008 57.602 31.755 1.00 41.43 319 ALA C C 1
ATOM 7072 O O . ALA C 1 320 ? -20.717 58.790 31.861 1.00 36.28 319 ALA C O 1
ATOM 7074 N N . ARG D 1 4 ? 51.323 -0.427 57.497 1.00 46.38 3 ARG D N 1
ATOM 7075 C CA . ARG D 1 4 ? 49.992 0.252 57.337 1.00 35.06 3 ARG D CA 1
ATOM 7076 C C . ARG D 1 4 ? 49.223 0.225 58.659 1.00 31.72 3 ARG D C 1
ATOM 7077 O O . ARG D 1 4 ? 48.965 -0.855 59.204 1.00 30.51 3 ARG D O 1
ATOM 7085 N N . PRO D 1 5 ? 48.846 1.407 59.196 1.00 32.59 4 PRO D N 1
ATOM 7086 C CA . PRO D 1 5 ? 48.022 1.377 60.409 1.00 21.82 4 PRO D CA 1
ATOM 7087 C C . PRO D 1 5 ? 46.684 0.704 60.184 1.00 26.03 4 PRO D C 1
ATOM 7088 O O . PRO D 1 5 ? 46.123 0.809 59.077 1.00 26.31 4 PRO D O 1
ATOM 7092 N N . ARG D 1 6 ? 46.175 0.061 61.221 1.00 29.06 5 ARG D N 1
ATOM 7093 C CA . ARG D 1 6 ? 44.943 -0.695 61.153 1.00 32.24 5 ARG D CA 1
ATOM 7094 C C . ARG D 1 6 ? 43.772 0.111 61.679 1.00 31.62 5 ARG D C 1
ATOM 7095 O O . ARG D 1 6 ? 43.797 0.600 62.816 1.00 35.21 5 ARG D O 1
ATOM 7103 N N . ILE D 1 7 ? 42.760 0.290 60.829 1.00 26.58 6 ILE D N 1
ATOM 7104 C CA . ILE D 1 7 ? 41.617 1.107 61.152 1.00 23.49 6 ILE D CA 1
ATOM 7105 C C . ILE D 1 7 ? 40.384 0.212 61.249 1.00 30.74 6 ILE D C 1
ATOM 7106 O O . ILE D 1 7 ? 40.040 -0.512 60.275 1.00 25.85 6 ILE D O 1
ATOM 7111 N N . LEU D 1 8 ? 39.714 0.298 62.392 1.00 24.18 7 LEU D N 1
ATOM 7112 C CA . LEU D 1 8 ? 38.463 -0.380 62.626 1.00 27.84 7 LEU D CA 1
ATOM 7113 C C . LEU D 1 8 ? 37.298 0.414 62.060 1.00 35.08 7 LEU D C 1
ATOM 7114 O O . LEU D 1 8 ? 37.159 1.602 62.374 1.00 27.43 7 LEU D O 1
ATOM 7119 N N . VAL D 1 9 ? 36.445 -0.267 61.284 1.00 23.42 8 VAL D N 1
ATOM 7120 C CA . VAL D 1 9 ? 35.156 0.302 60.865 1.00 28.70 8 VAL D CA 1
ATOM 7121 C C . VAL D 1 9 ? 34.060 -0.593 61.441 1.00 31.89 8 VAL D C 1
ATOM 7122 O O . VAL D 1 9 ? 33.842 -1.727 60.951 1.00 33.01 8 VAL D O 1
ATOM 7126 N N . PRO D 1 10 ? 33.379 -0.126 62.500 1.00 28.32 9 PRO D N 1
ATOM 7127 C CA . PRO D 1 10 ? 32.298 -0.895 63.053 1.00 29.19 9 PRO D CA 1
ATOM 7128 C C . PRO D 1 10 ? 30.953 -0.567 62.394 1.00 38.77 9 PRO D C 1
ATOM 7129 O O . PRO D 1 10 ? 30.553 0.604 62.354 1.00 32.25 9 PRO D O 1
ATOM 7133 N N . GLY D 1 11 ? 30.257 -1.591 61.915 1.00 31.47 10 GLY D N 1
ATOM 7134 C CA . GLY D 1 11 ? 28.911 -1.402 61.405 1.00 32.36 10 GLY D CA 1
ATOM 7135 C C . GLY D 1 11 ? 28.857 -0.714 60.071 1.00 20.09 10 GLY D C 1
ATOM 7136 O O . GLY D 1 11 ? 29.852 -0.701 59.324 1.00 38.48 10 GLY D O 1
ATOM 7137 N N . LYS D 1 12 ? 27.699 -0.124 59.757 1.00 26.57 11 LYS D N 1
ATOM 7138 C CA . LYS D 1 12 ? 27.488 0.489 58.462 1.00 35.22 11 LYS D CA 1
ATOM 7139 C C . LYS D 1 12 ? 28.216 1.818 58.332 1.00 23.41 11 LYS D C 1
ATOM 7140 O O . LYS D 1 12 ? 28.268 2.614 59.269 1.00 30.60 11 LYS D O 1
ATOM 7146 N N . ILE D 1 13 ? 28.780 2.022 57.154 1.00 29.81 12 ILE D N 1
ATOM 7147 C CA . ILE D 1 13 ? 29.365 3.298 56.800 1.00 25.58 12 ILE D CA 1
ATOM 7148 C C . ILE D 1 13 ? 29.256 3.480 55.298 1.00 31.84 12 ILE D C 1
ATOM 7149 O O . ILE D 1 13 ? 29.124 2.500 54.566 1.00 30.01 12 ILE D O 1
ATOM 7154 N N . ASN D 1 14 ? 29.320 4.733 54.846 1.00 26.20 13 ASN D N 1
ATOM 7155 C CA . ASN D 1 14 ? 29.271 5.039 53.414 1.00 25.96 13 ASN D CA 1
ATOM 7156 C C . ASN D 1 14 ? 30.360 4.254 52.689 1.00 31.92 13 ASN D C 1
ATOM 7157 O O . ASN D 1 14 ? 31.506 4.269 53.114 1.00 22.09 13 ASN D O 1
ATOM 7162 N N . PRO D 1 15 ? 30.018 3.564 51.591 1.00 22.71 14 PRO D N 1
ATOM 7163 C CA . PRO D 1 15 ? 31.049 2.766 50.913 1.00 28.17 14 PRO D CA 1
ATOM 7164 C C . PRO D 1 15 ? 32.303 3.527 50.484 1.00 21.41 14 PRO D C 1
ATOM 7165 O O . PRO D 1 15 ? 33.367 2.914 50.417 1.00 26.20 14 PRO D O 1
ATOM 7169 N N . ARG D 1 16 ? 32.184 4.844 50.219 1.00 22.88 15 ARG D N 1
ATOM 7170 C CA . ARG D 1 16 ? 33.323 5.662 49.847 1.00 23.00 15 ARG D CA 1
ATOM 7171 C C . ARG D 1 16 ? 34.437 5.637 50.907 1.00 19.93 15 ARG D C 1
ATOM 7172 O O . ARG D 1 16 ? 35.605 5.713 50.551 1.00 25.09 15 ARG D O 1
ATOM 7180 N N . VAL D 1 17 ? 34.054 5.567 52.175 1.00 19.77 16 VAL D N 1
ATOM 7181 C CA . VAL D 1 17 ? 35.048 5.440 53.266 1.00 19.23 16 VAL D CA 1
ATOM 7182 C C . VAL D 1 17 ? 35.828 4.141 53.068 1.00 26.47 16 VAL D C 1
ATOM 7183 O O . VAL D 1 17 ? 37.070 4.148 53.065 1.00 20.49 16 VAL D O 1
ATOM 7187 N N . LEU D 1 18 ? 35.099 3.048 52.861 1.00 26.14 17 LEU D N 1
ATOM 7188 C CA . LEU D 1 18 ? 35.736 1.718 52.670 1.00 26.30 17 LEU D CA 1
ATOM 7189 C C . LEU D 1 18 ? 36.616 1.660 51.436 1.00 30.95 17 LEU D C 1
ATOM 7190 O O . LEU D 1 18 ? 37.697 1.045 51.453 1.00 26.60 17 LEU D O 1
ATOM 7195 N N . GLU D 1 19 ? 36.166 2.319 50.376 1.00 21.94 18 GLU D N 1
ATOM 7196 C CA . GLU D 1 19 ? 36.899 2.388 49.115 1.00 21.05 18 GLU D CA 1
ATOM 7197 C C . GLU D 1 19 ? 38.254 3.112 49.243 1.00 25.50 18 GLU D C 1
ATOM 7198 O O . GLU D 1 19 ? 39.214 2.746 48.565 1.00 24.31 18 GLU D O 1
ATOM 7204 N N . ARG D 1 20 ? 38.328 4.121 50.121 1.00 22.37 19 ARG D N 1
ATOM 7205 C CA . ARG D 1 20 ? 39.495 4.993 50.196 1.00 19.72 19 ARG D CA 1
ATOM 7206 C C . ARG D 1 20 ? 40.467 4.684 51.345 1.00 18.27 19 ARG D C 1
ATOM 7207 O O . ARG D 1 20 ? 41.634 5.033 51.231 1.00 21.22 19 ARG D O 1
ATOM 7215 N N . LEU D 1 21 ? 40.006 4.008 52.399 1.00 20.52 20 LEU D N 1
ATOM 7216 C CA . LEU D 1 21 ? 40.918 3.592 53.481 1.00 22.46 20 LEU D CA 1
ATOM 7217 C C . LEU D 1 21 ? 42.182 2.836 53.022 1.00 33.22 20 LEU D C 1
ATOM 7218 O O . LEU D 1 21 ? 43.257 3.063 53.560 1.00 25.59 20 LEU D O 1
ATOM 7223 N N . PRO D 1 22 ? 42.061 1.946 52.019 1.00 27.18 21 PRO D N 1
ATOM 7224 C CA . PRO D 1 22 ? 43.268 1.261 51.517 1.00 23.65 21 PRO D CA 1
ATOM 7225 C C . PRO D 1 22 ? 44.366 2.120 50.879 1.00 26.23 21 PRO D C 1
ATOM 7226 O O . PRO D 1 22 ? 45.452 1.596 50.626 1.00 25.84 21 PRO D O 1
ATOM 7230 N N . GLU D 1 23 ? 44.127 3.416 50.659 1.00 23.41 22 GLU D N 1
ATOM 7231 C CA . GLU D 1 23 ? 45.173 4.335 50.195 1.00 24.23 22 GLU D CA 1
ATOM 7232 C C . GLU D 1 23 ? 46.371 4.369 51.162 1.00 19.30 22 GLU D C 1
ATOM 7233 O O . GLU D 1 23 ? 47.498 4.586 50.738 1.00 29.22 22 GLU D O 1
ATOM 7239 N N . MET D 1 24 ? 46.097 4.151 52.440 1.00 22.85 23 MET D N 1
ATOM 7240 C CA . MET D 1 24 ? 47.129 4.153 53.483 1.00 24.39 23 MET D CA 1
ATOM 7241 C C . MET D 1 24 ? 47.002 3.106 54.582 1.00 24.98 23 MET D C 1
ATOM 7242 O O . MET D 1 24 ? 47.965 2.889 55.301 1.00 28.03 23 MET D O 1
ATOM 7247 N N . PHE D 1 25 ? 45.838 2.476 54.711 1.00 23.36 24 PHE D N 1
ATOM 7248 C CA . PHE D 1 25 ? 45.463 1.687 55.879 1.00 25.26 24 PHE D CA 1
ATOM 7249 C C . PHE D 1 25 ? 45.096 0.263 55.575 1.00 25.47 24 PHE D C 1
ATOM 7250 O O . PHE D 1 25 ? 44.683 -0.059 54.464 1.00 27.36 24 PHE D O 1
ATOM 7258 N N . GLU D 1 26 ? 45.224 -0.574 56.594 1.00 29.09 25 GLU D N 1
ATOM 7259 C CA . GLU D 1 26 ? 44.607 -1.890 56.571 1.00 44.56 25 GLU D CA 1
ATOM 7260 C C . GLU D 1 26 ? 43.288 -1.708 57.297 1.00 30.12 25 GLU D C 1
ATOM 7261 O O . GLU D 1 26 ? 43.234 -1.085 58.345 1.00 36.52 25 GLU D O 1
ATOM 7267 N N . THR D 1 27 ? 42.208 -2.241 56.720 1.00 24.66 26 THR D N 1
ATOM 7268 C CA . THR D 1 27 ? 40.892 -2.116 57.314 1.00 20.46 26 THR D CA 1
ATOM 7269 C C . THR D 1 27 ? 40.502 -3.349 58.087 1.00 28.22 26 THR D C 1
ATOM 7270 O O . THR D 1 27 ? 40.728 -4.485 57.641 1.00 32.96 26 THR D O 1
ATOM 7274 N N . VAL D 1 28 ? 39.891 -3.129 59.254 1.00 31.02 27 VAL D N 1
ATOM 7275 C CA . VAL D 1 28 ? 39.390 -4.184 60.119 1.00 31.51 27 VAL D CA 1
ATOM 7276 C C . VAL D 1 28 ? 37.895 -3.917 60.296 1.00 29.26 27 VAL D C 1
ATOM 7277 O O . VAL D 1 28 ? 37.504 -2.864 60.767 1.00 28.48 27 VAL D O 1
ATOM 7281 N N . ARG D 1 29 ? 37.061 -4.880 59.891 1.00 31.44 28 ARG D N 1
ATOM 7282 C CA . ARG D 1 29 ? 35.609 -4.684 59.925 1.00 26.78 28 ARG D CA 1
ATOM 7283 C C . ARG D 1 29 ? 34.988 -5.498 61.043 1.00 36.44 28 ARG D C 1
ATOM 7284 O O . ARG D 1 29 ? 35.354 -6.677 61.241 1.00 52.45 28 ARG D O 1
ATOM 7292 N N . ILE D 1 30 ? 34.067 -4.887 61.793 1.00 27.97 29 ILE D N 1
ATOM 7293 C CA . ILE D 1 30 ? 33.144 -5.646 62.639 1.00 31.27 29 ILE D CA 1
ATOM 7294 C C . ILE D 1 30 ? 31.703 -5.257 62.296 1.00 42.49 29 ILE D C 1
ATOM 7295 O O . ILE D 1 30 ? 31.437 -4.137 61.852 1.00 34.12 29 ILE D O 1
ATOM 7300 N N . GLU D 1 31 ? 30.790 -6.207 62.493 1.00 44.53 30 GLU D N 1
ATOM 7301 C CA . GLU D 1 31 ? 29.419 -6.075 61.992 1.00 39.64 30 GLU D CA 1
ATOM 7302 C C . GLU D 1 31 ? 28.561 -5.048 62.745 1.00 40.32 30 GLU D C 1
ATOM 7303 O O . GLU D 1 31 ? 27.651 -4.470 62.171 1.00 33.30 30 GLU D O 1
ATOM 7309 N N . ARG D 1 32 ? 28.857 -4.826 64.018 1.00 41.02 31 ARG D N 1
ATOM 7310 C CA . ARG D 1 32 ? 28.170 -3.813 64.838 1.00 36.49 31 ARG D CA 1
ATOM 7311 C C . ARG D 1 32 ? 29.197 -3.152 65.737 1.00 49.29 31 ARG D C 1
ATOM 7312 O O . ARG D 1 32 ? 30.270 -3.711 65.952 1.00 33.80 31 ARG D O 1
ATOM 7320 N N . ALA D 1 33 ? 28.845 -1.991 66.278 1.00 46.14 32 ALA D N 1
ATOM 7321 C CA . ALA D 1 33 ? 29.692 -1.284 67.245 1.00 32.22 32 ALA D CA 1
ATOM 7322 C C . ALA D 1 33 ? 29.485 -1.929 68.609 1.00 34.20 32 ALA D C 1
ATOM 7323 O O . ALA D 1 33 ? 28.741 -1.413 69.455 1.00 41.47 32 ALA D O 1
ATOM 7325 N N . ASP D 1 34 ? 30.146 -3.069 68.802 1.00 36.36 33 ASP D N 1
ATOM 7326 C CA . ASP D 1 34 ? 29.906 -3.946 69.960 1.00 35.46 33 ASP D CA 1
ATOM 7327 C C . ASP D 1 34 ? 31.230 -4.574 70.391 1.00 32.46 33 ASP D C 1
ATOM 7328 O O . ASP D 1 34 ? 31.885 -5.270 69.592 1.00 39.05 33 ASP D O 1
ATOM 7333 N N . ALA D 1 35 ? 31.617 -4.336 71.642 1.00 36.67 34 ALA D N 1
ATOM 7334 C CA . ALA D 1 35 ? 32.907 -4.801 72.164 1.00 35.98 34 ALA D CA 1
ATOM 7335 C C . ALA D 1 35 ? 33.038 -6.330 72.139 1.00 43.16 34 ALA D C 1
ATOM 7336 O O . ALA D 1 35 ? 34.150 -6.859 72.017 1.00 42.62 34 ALA D O 1
ATOM 7338 N N . ALA D 1 36 ? 31.904 -7.023 72.223 1.00 43.37 35 ALA D N 1
ATOM 7339 C CA . ALA D 1 36 ? 31.856 -8.488 72.113 1.00 58.59 35 ALA D CA 1
ATOM 7340 C C . ALA D 1 36 ? 32.437 -9.052 70.805 1.00 48.90 35 ALA D C 1
ATOM 7341 O O . ALA D 1 36 ? 32.901 -10.193 70.785 1.00 43.60 35 ALA D O 1
ATOM 7343 N N . LEU D 1 37 ? 32.417 -8.256 69.732 1.00 34.28 36 LEU D N 1
ATOM 7344 C CA . LEU D 1 37 ? 32.981 -8.663 68.440 1.00 33.56 36 LEU D CA 1
ATOM 7345 C C . LEU D 1 37 ? 34.479 -8.450 68.284 1.00 47.33 36 LEU D C 1
ATOM 7346 O O . LEU D 1 37 ? 35.036 -8.817 67.252 1.00 37.35 36 LEU D O 1
ATOM 7351 N N . VAL D 1 38 ? 35.133 -7.864 69.292 1.00 45.73 37 VAL D N 1
ATOM 7352 C CA . VAL D 1 38 ? 36.563 -7.610 69.212 1.00 40.90 37 VAL D CA 1
ATOM 7353 C C . VAL D 1 38 ? 37.312 -8.890 69.581 1.00 42.05 37 VAL D C 1
ATOM 7354 O O . VAL D 1 38 ? 37.087 -9.458 70.653 1.00 47.90 37 VAL D O 1
ATOM 7358 N N . THR D 1 39 ? 38.181 -9.335 68.673 1.00 48.74 38 THR D N 1
ATOM 7359 C CA . THR D 1 39 ? 39.040 -10.505 68.897 1.00 45.01 38 THR D CA 1
ATOM 7360 C C . THR D 1 39 ? 40.452 -10.047 69.254 1.00 45.18 38 THR D C 1
ATOM 7361 O O . THR D 1 39 ? 40.835 -8.910 68.971 1.00 39.54 38 THR D O 1
ATOM 7365 N N . ALA D 1 40 ? 41.226 -10.943 69.858 1.00 41.81 39 ALA D N 1
ATOM 7366 C CA . ALA D 1 40 ? 42.603 -10.653 70.277 1.00 55.89 39 ALA D CA 1
ATOM 7367 C C . ALA D 1 40 ? 43.494 -10.151 69.139 1.00 48.64 39 ALA D C 1
ATOM 7368 O O . ALA D 1 40 ? 44.348 -9.283 69.360 1.00 49.98 39 ALA D O 1
ATOM 7370 N N . ASP D 1 41 ? 43.278 -10.670 67.929 1.00 37.02 40 ASP D N 1
ATOM 7371 C CA . ASP D 1 41 ? 44.021 -10.222 66.736 1.00 38.05 40 ASP D CA 1
ATOM 7372 C C . ASP D 1 41 ? 43.801 -8.738 66.362 1.00 42.65 40 ASP D C 1
ATOM 7373 O O . ASP D 1 41 ? 44.588 -8.165 65.610 1.00 44.40 40 ASP D O 1
ATOM 7378 N N . MET D 1 42 ? 42.735 -8.137 66.877 1.00 30.47 41 MET D N 1
ATOM 7379 C CA . MET D 1 42 ? 42.401 -6.725 66.615 1.00 34.37 41 MET D CA 1
ATOM 7380 C C . MET D 1 42 ? 43.000 -5.726 67.607 1.00 56.14 41 MET D C 1
ATOM 7381 O O . MET D 1 42 ? 42.817 -4.522 67.441 1.00 39.60 41 MET D O 1
ATOM 7386 N N . ARG D 1 43 ? 43.719 -6.197 68.624 1.00 52.04 42 ARG D N 1
ATOM 7387 C CA . ARG D 1 43 ? 44.213 -5.298 69.693 1.00 34.81 42 ARG D CA 1
ATOM 7388 C C . ARG D 1 43 ? 45.331 -4.331 69.274 1.00 45.06 42 ARG D C 1
ATOM 7389 O O . ARG D 1 43 ? 45.681 -3.439 70.054 1.00 33.19 42 ARG D O 1
ATOM 7397 N N . ASP D 1 44 ? 45.883 -4.495 68.068 1.00 35.93 43 ASP D N 1
ATOM 7398 C CA . ASP D 1 44 ? 46.834 -3.542 67.479 1.00 37.13 43 ASP D CA 1
ATOM 7399 C C . ASP D 1 44 ? 46.193 -2.397 66.660 1.00 35.07 43 ASP D C 1
ATOM 7400 O O . ASP D 1 44 ? 46.906 -1.601 66.042 1.00 31.72 43 ASP D O 1
ATOM 7405 N N . VAL D 1 45 ? 44.863 -2.325 66.646 1.00 27.18 44 VAL D N 1
ATOM 7406 C CA . VAL D 1 45 ? 44.150 -1.282 65.913 1.00 24.85 44 VAL D CA 1
ATOM 7407 C C . VAL D 1 45 ? 44.536 0.097 66.462 1.00 26.80 44 VAL D C 1
ATOM 7408 O O . VAL D 1 45 ? 44.581 0.286 67.688 1.00 30.88 44 VAL D O 1
ATOM 7412 N N . SER D 1 46 ? 44.819 1.027 65.539 1.00 22.94 45 SER D N 1
ATOM 7413 C CA . SER D 1 46 ? 45.307 2.379 65.886 1.00 23.60 45 SER D CA 1
ATOM 7414 C C . SER D 1 46 ? 44.278 3.494 65.645 1.00 27.82 45 SER D C 1
ATOM 7415 O O . SER D 1 46 ? 44.455 4.599 66.135 1.00 27.98 45 SER D O 1
ATOM 7418 N N . GLY D 1 47 ? 43.209 3.211 64.907 1.00 19.41 46 GLY D N 1
ATOM 7419 C CA . GLY D 1 47 ? 42.195 4.205 64.616 1.00 15.24 46 GLY D CA 1
ATOM 7420 C C . GLY D 1 47 ? 40.832 3.588 64.400 1.00 23.68 46 GLY D C 1
ATOM 7421 O O . GLY D 1 47 ? 40.723 2.378 64.146 1.00 25.79 46 GLY D O 1
ATOM 7422 N N . ILE D 1 48 ? 39.798 4.416 64.537 1.00 25.03 47 ILE D N 1
ATOM 7423 C CA . ILE D 1 48 ? 38.418 4.013 64.230 1.00 27.53 47 ILE D CA 1
ATOM 7424 C C . ILE D 1 48 ? 37.808 5.047 63.302 1.00 23.05 47 ILE D C 1
ATOM 7425 O O . ILE D 1 48 ? 37.909 6.250 63.569 1.00 22.16 47 ILE D O 1
ATOM 7430 N N . ALA D 1 49 ? 37.130 4.585 62.245 1.00 20.74 48 ALA D N 1
ATOM 7431 C CA . ALA D 1 49 ? 36.198 5.420 61.472 1.00 25.91 48 ALA D CA 1
ATOM 7432 C C . ALA D 1 49 ? 34.802 4.910 61.736 1.00 23.78 48 ALA D C 1
ATOM 7433 O O . ALA D 1 49 ? 34.525 3.724 61.492 1.00 22.51 48 ALA D O 1
ATOM 7435 N N . VAL D 1 50 ? 33.909 5.772 62.210 1.00 19.03 49 VAL D N 1
ATOM 7436 C CA . VAL D 1 50 ? 32.582 5.382 62.680 1.00 27.05 49 VAL D CA 1
ATOM 7437 C C . VAL D 1 50 ? 31.468 6.354 62.288 1.00 27.85 49 VAL D C 1
ATOM 7438 O O . VAL D 1 50 ? 31.610 7.578 62.398 1.00 25.30 49 VAL D O 1
ATOM 7442 N N . SER D 1 51 ? 30.332 5.780 61.869 1.00 23.26 50 SER D N 1
ATOM 7443 C CA . SER D 1 51 ? 29.102 6.512 61.721 1.00 26.84 50 SER D CA 1
ATOM 7444 C C . SER D 1 51 ? 28.104 5.986 62.737 1.00 35.29 50 SER D C 1
ATOM 7445 O O . SER D 1 51 ? 27.727 4.813 62.692 1.00 39.80 50 SER D O 1
ATOM 7448 N N . GLY D 1 52 ? 27.664 6.853 63.635 1.00 39.37 51 GLY D N 1
ATOM 7449 C CA . GLY D 1 52 ? 26.738 6.476 64.695 1.00 36.52 51 GLY D CA 1
ATOM 7450 C C . GLY D 1 52 ? 27.461 6.388 66.018 1.00 43.06 51 GLY D C 1
ATOM 7451 O O . GLY D 1 52 ? 28.552 6.926 66.179 1.00 45.65 51 GLY D O 1
ATOM 7452 N N . LYS D 1 53 ? 26.837 5.709 66.978 1.00 33.51 52 LYS D N 1
ATOM 7453 C CA . LYS D 1 53 ? 27.348 5.651 68.347 1.00 33.34 52 LYS D CA 1
ATOM 7454 C C . LYS D 1 53 ? 28.613 4.796 68.449 1.00 30.90 52 LYS D C 1
ATOM 7455 O O . LYS D 1 53 ? 28.763 3.767 67.745 1.00 30.60 52 LYS D O 1
ATOM 7461 N N . LEU D 1 54 ? 29.533 5.237 69.304 1.00 35.92 53 LEU D N 1
ATOM 7462 C CA . LEU D 1 54 ? 30.713 4.461 69.655 1.00 34.52 53 LEU D CA 1
ATOM 7463 C C . LEU D 1 54 ? 30.684 4.228 71.157 1.00 43.65 53 LEU D C 1
ATOM 7464 O O . LEU D 1 54 ? 31.093 5.108 71.921 1.00 34.53 53 LEU D O 1
ATOM 7469 N N . PRO D 1 55 ? 30.179 3.053 71.594 1.00 38.75 54 PRO D N 1
ATOM 7470 C CA . PRO D 1 55 ? 30.125 2.784 73.031 1.00 37.06 54 PRO D CA 1
ATOM 7471 C C . PRO D 1 55 ? 31.513 2.771 73.664 1.00 31.80 54 PRO D C 1
ATOM 7472 O O . PRO D 1 55 ? 32.483 2.325 73.026 1.00 31.77 54 PRO D O 1
ATOM 7476 N N . VAL D 1 56 ? 31.608 3.275 74.891 1.00 38.39 55 VAL D N 1
ATOM 7477 C CA . VAL D 1 56 ? 32.878 3.321 75.629 1.00 42.02 55 VAL D CA 1
ATOM 7478 C C . VAL D 1 56 ? 33.575 1.950 75.758 1.00 32.16 55 VAL D C 1
ATOM 7479 O O . VAL D 1 56 ? 34.799 1.870 75.618 1.00 35.53 55 VAL D O 1
ATOM 7483 N N . PRO D 1 57 ? 32.813 0.860 76.028 1.00 36.10 56 PRO D N 1
ATOM 7484 C CA . PRO D 1 57 ? 33.484 -0.452 76.112 1.00 35.39 56 PRO D CA 1
ATOM 7485 C C . PRO D 1 57 ? 34.166 -0.878 74.808 1.00 28.04 56 PRO D C 1
ATOM 7486 O O . PRO D 1 57 ? 35.203 -1.542 74.862 1.00 36.86 56 PRO D O 1
ATOM 7490 N N . LEU D 1 58 ? 33.604 -0.486 73.659 1.00 35.78 57 LEU D N 1
ATOM 7491 C CA . LEU D 1 58 ? 34.253 -0.743 72.368 1.00 33.32 57 LEU D CA 1
ATOM 7492 C C . LEU D 1 58 ? 35.502 0.115 72.215 1.00 26.90 57 LEU D C 1
ATOM 7493 O O . LEU D 1 58 ? 36.558 -0.377 71.803 1.00 37.91 57 LEU D O 1
ATOM 7498 N N . MET D 1 59 ? 35.375 1.400 72.530 1.00 32.98 58 MET D N 1
ATOM 7499 C CA . MET D 1 59 ? 36.515 2.308 72.444 1.00 32.11 58 MET D CA 1
ATOM 7500 C C . MET D 1 59 ? 37.652 1.849 73.357 1.00 31.07 58 MET D C 1
ATOM 7501 O O . MET D 1 59 ? 38.819 1.833 72.940 1.00 36.14 58 MET D O 1
ATOM 7506 N N . ASP D 1 60 ? 37.303 1.403 74.563 1.00 37.66 59 ASP D N 1
ATOM 7507 C CA . ASP D 1 60 ? 38.290 0.944 75.550 1.00 40.30 59 ASP D CA 1
ATOM 7508 C C . ASP D 1 60 ? 38.824 -0.486 75.357 1.00 37.59 59 ASP D C 1
ATOM 7509 O O . ASP D 1 60 ? 39.719 -0.904 76.082 1.00 32.57 59 ASP D O 1
ATOM 7514 N N . ALA D 1 61 ? 38.323 -1.202 74.355 1.00 35.69 60 ALA D N 1
ATOM 7515 C CA . ALA D 1 61 ? 38.867 -2.501 73.954 1.00 34.41 60 ALA D CA 1
ATOM 7516 C C . ALA D 1 61 ? 40.189 -2.407 73.176 1.00 34.27 60 ALA D C 1
ATOM 7517 O O . ALA D 1 61 ? 40.836 -3.436 72.936 1.00 41.13 60 ALA D O 1
ATOM 7519 N N . PHE D 1 62 ? 40.592 -1.184 72.794 1.00 26.26 61 PHE D N 1
ATOM 7520 C CA . PHE D 1 62 ? 41.760 -0.947 71.949 1.00 27.76 61 PHE D CA 1
ATOM 7521 C C . PHE D 1 62 ? 42.810 -0.127 72.700 1.00 29.53 61 PHE D C 1
ATOM 7522 O O . PHE D 1 62 ? 42.732 1.100 72.739 1.00 29.67 61 PHE D O 1
ATOM 7530 N N . PRO D 1 63 ? 43.812 -0.815 73.287 1.00 32.46 62 PRO D N 1
ATOM 7531 C CA . PRO D 1 63 ? 44.825 -0.077 74.039 1.00 29.70 62 PRO D CA 1
ATOM 7532 C C . PRO D 1 63 ? 45.730 0.845 73.193 1.00 30.80 62 PRO D C 1
ATOM 7533 O O . PRO D 1 63 ? 46.254 1.834 73.734 1.00 34.63 62 PRO D O 1
ATOM 7537 N N . SER D 1 64 ? 45.886 0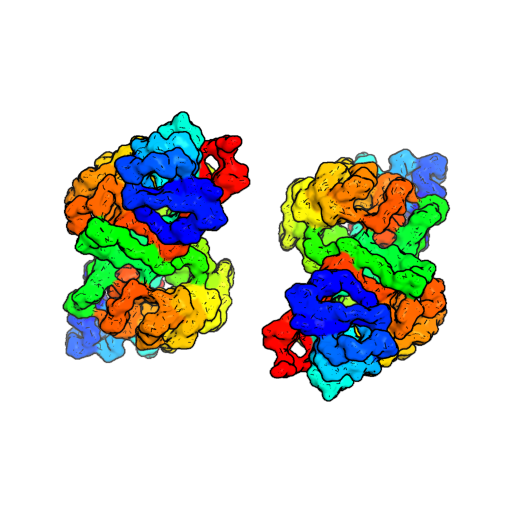.552 71.890 1.00 26.86 63 SER D N 1
ATOM 7538 C CA . SER D 1 64 ? 46.707 1.380 70.987 1.00 27.72 63 SER D CA 1
ATOM 7539 C C . SER D 1 64 ? 45.927 2.444 70.184 1.00 22.91 63 SER D C 1
ATOM 7540 O O . SER D 1 64 ? 46.480 3.049 69.251 1.00 26.41 63 SER D O 1
ATOM 7543 N N . LEU D 1 65 ? 44.682 2.682 70.561 1.00 23.99 64 LEU D N 1
ATOM 7544 C CA . LEU D 1 65 ? 43.810 3.590 69.809 1.00 24.56 64 LEU D CA 1
ATOM 7545 C C . LEU D 1 65 ? 44.362 4.996 69.933 1.00 26.73 64 LEU D C 1
ATOM 7546 O O . LEU D 1 65 ? 44.683 5.436 71.044 1.00 24.96 64 LEU D O 1
ATOM 7551 N N . GLU D 1 66 ? 44.512 5.680 68.793 1.00 22.77 65 GLU D N 1
ATOM 7552 C CA . GLU D 1 66 ? 45.000 7.060 68.759 1.00 18.62 65 GLU D CA 1
ATOM 7553 C C . GLU D 1 66 ? 43.937 8.088 68.346 1.00 22.45 65 GLU D C 1
ATOM 7554 O O . GLU D 1 66 ? 44.043 9.256 68.762 1.00 20.48 65 GLU D O 1
ATOM 7560 N N . ILE D 1 67 ? 42.966 7.666 67.531 1.00 24.73 66 ILE D N 1
ATOM 7561 C CA . ILE D 1 67 ? 42.066 8.574 66.833 1.00 20.88 66 ILE D CA 1
ATOM 7562 C C . ILE D 1 67 ? 40.711 7.922 66.551 1.00 21.38 66 ILE D C 1
ATOM 7563 O O . ILE D 1 67 ? 40.656 6.753 66.119 1.00 22.07 66 ILE D O 1
ATOM 7568 N N . VAL D 1 68 ? 39.647 8.663 66.829 1.00 20.64 67 VAL D N 1
ATOM 7569 C CA . VAL D 1 68 ? 38.300 8.316 66.360 1.00 20.26 67 VAL D CA 1
ATOM 7570 C C . VAL D 1 68 ? 37.872 9.388 65.347 1.00 22.78 67 VAL D C 1
ATOM 7571 O O . VAL D 1 68 ? 37.757 10.587 65.685 1.00 18.99 67 VAL D O 1
ATOM 7575 N N . ALA D 1 69 ? 37.624 8.938 64.120 1.00 21.79 68 ALA D N 1
ATOM 7576 C CA . ALA D 1 69 ? 37.158 9.817 63.043 1.00 20.83 68 ALA D CA 1
ATOM 7577 C C . ALA D 1 69 ? 35.662 9.596 62.892 1.00 20.60 68 ALA D C 1
ATOM 7578 O O . ALA D 1 69 ? 35.222 8.573 62.345 1.00 23.43 68 ALA D O 1
ATOM 7580 N N . ASN D 1 70 ? 34.904 10.545 63.425 1.00 17.76 69 ASN D N 1
ATOM 7581 C CA . ASN D 1 70 ? 33.437 10.535 63.367 1.00 24.47 69 ASN D CA 1
ATOM 7582 C C . ASN D 1 70 ? 32.892 11.026 62.014 1.00 19.78 69 ASN D C 1
ATOM 7583 O O . ASN D 1 70 ? 33.271 12.091 61.502 1.00 20.36 69 ASN D O 1
ATOM 7588 N N . PHE D 1 71 ? 31.966 10.244 61.448 1.00 19.30 70 PHE D N 1
ATOM 7589 C CA . PHE D 1 71 ? 31.232 10.620 60.236 1.00 20.54 70 PHE D CA 1
ATOM 7590 C C . PHE D 1 71 ? 30.007 11.429 60.674 1.00 16.86 70 PHE D C 1
ATOM 7591 O O . PHE D 1 71 ? 29.052 10.883 61.239 1.00 21.50 70 PHE D O 1
ATOM 7599 N N . GLY D 1 72 ? 30.051 12.744 60.435 1.00 19.92 71 GLY D N 1
ATOM 7600 C CA . GLY D 1 72 ? 29.058 13.686 60.949 1.00 19.89 71 GLY D CA 1
ATOM 7601 C C . GLY D 1 72 ? 29.686 14.830 61.714 1.00 21.56 71 GLY D C 1
ATOM 7602 O O . GLY D 1 72 ? 30.759 14.693 62.286 1.00 19.12 71 GLY D O 1
ATOM 7603 N N . VAL D 1 73 ? 29.022 15.985 61.690 1.00 17.18 72 VAL D N 1
ATOM 7604 C CA . VAL D 1 73 ? 29.517 17.150 62.450 1.00 19.55 72 VAL D CA 1
ATOM 7605 C C . VAL D 1 73 ? 29.151 17.034 63.933 1.00 18.82 72 VAL D C 1
ATOM 7606 O O . VAL D 1 73 ? 29.937 17.441 64.804 1.00 19.20 72 VAL D O 1
ATOM 7610 N N . GLY D 1 74 ? 27.964 16.508 64.229 1.00 20.19 73 GLY D N 1
ATOM 7611 C CA . GLY D 1 74 ? 27.608 16.140 65.592 1.00 17.83 73 GLY D CA 1
ATOM 7612 C C . GLY D 1 74 ? 28.379 14.897 66.003 1.00 20.90 73 GLY D C 1
ATOM 7613 O O . GLY D 1 74 ? 28.502 13.923 65.229 1.00 22.76 73 GLY D O 1
ATOM 7614 N N . TYR D 1 75 ? 28.927 14.919 67.221 1.00 20.25 74 TYR D N 1
ATOM 7615 C CA . TYR D 1 75 ? 29.727 13.802 67.711 1.00 23.21 74 TYR D CA 1
ATOM 7616 C C . TYR D 1 75 ? 29.317 13.365 69.117 1.00 21.81 74 TYR D C 1
ATOM 7617 O O . TYR D 1 75 ? 30.114 12.785 69.877 1.00 19.98 74 TYR D O 1
ATOM 7626 N N . ASP D 1 76 ? 28.043 13.580 69.448 1.00 21.11 75 ASP D N 1
ATOM 7627 C CA . ASP D 1 76 ? 27.483 13.171 70.734 1.00 31.42 75 ASP D CA 1
ATOM 7628 C C . ASP D 1 76 ? 27.456 11.653 70.968 1.00 21.13 75 ASP D C 1
ATOM 7629 O O . ASP D 1 76 ? 27.357 11.211 72.115 1.00 24.99 75 ASP D O 1
ATOM 7634 N N . GLY D 1 77 ? 27.553 10.858 69.905 1.00 21.76 76 GLY D N 1
ATOM 7635 C CA . GLY D 1 77 ? 27.715 9.387 70.017 1.00 26.97 76 GLY D CA 1
ATOM 7636 C C . GLY D 1 77 ? 29.095 8.911 70.447 1.00 27.89 76 GLY D C 1
ATOM 7637 O O . GLY D 1 77 ? 29.303 7.717 70.682 1.00 29.77 76 GLY D O 1
ATOM 7638 N N . VAL D 1 78 ? 30.044 9.842 70.542 1.00 21.97 77 VAL D N 1
ATOM 7639 C CA . VAL D 1 78 ? 31.376 9.560 71.044 1.00 26.55 77 VAL D CA 1
ATOM 7640 C C . VAL D 1 78 ? 31.494 10.187 72.435 1.00 22.52 77 VAL D C 1
ATOM 7641 O O . VAL D 1 78 ? 31.104 11.346 72.622 1.00 25.96 77 VAL D O 1
ATOM 7645 N N . ASP D 1 79 ? 32.028 9.431 73.394 1.00 23.84 78 ASP D N 1
ATOM 7646 C CA . ASP D 1 79 ? 32.267 9.944 74.753 1.00 27.49 78 ASP D CA 1
ATOM 7647 C C . ASP D 1 79 ? 33.594 10.706 74.707 1.00 26.88 78 ASP D C 1
ATOM 7648 O O . ASP D 1 79 ? 34.671 10.141 74.974 1.00 23.29 78 ASP D O 1
ATOM 7653 N N . VAL D 1 80 ? 33.499 11.994 74.372 1.00 25.51 79 VAL D N 1
ATOM 7654 C CA A VAL D 1 80 ? 34.706 12.795 74.129 0.50 25.88 79 VAL D CA 1
ATOM 7655 C CA B VAL D 1 80 ? 34.672 12.835 74.114 0.50 28.06 79 VAL D CA 1
ATOM 7656 C C . VAL D 1 80 ? 35.480 13.061 75.420 1.00 29.79 79 VAL D C 1
ATOM 7657 O O . VAL D 1 80 ? 36.701 13.256 75.387 1.00 29.23 79 VAL D O 1
ATOM 7664 N N . SER D 1 81 ? 34.781 13.031 76.559 1.00 26.11 80 SER D N 1
ATOM 7665 C CA . SER D 1 81 ? 35.420 13.193 77.864 1.00 36.72 80 SER D CA 1
ATOM 7666 C C . SER D 1 81 ? 36.349 12.013 78.144 1.00 33.37 80 SER D C 1
ATOM 7667 O O . SER D 1 81 ? 37.481 12.196 78.604 1.00 27.11 80 SER D O 1
ATOM 7670 N N . ARG D 1 82 ? 35.866 10.802 77.880 1.00 30.88 81 ARG D N 1
ATOM 7671 C CA . ARG D 1 82 ? 36.680 9.594 78.014 1.00 26.89 81 ARG D CA 1
ATOM 7672 C C . ARG D 1 82 ? 37.824 9.557 76.991 1.00 23.61 81 ARG D C 1
ATOM 7673 O O . ARG D 1 82 ? 38.933 9.149 77.327 1.00 26.98 81 ARG D O 1
ATOM 7681 N N . ALA D 1 83 ? 37.544 9.958 75.748 1.00 26.21 82 ALA D N 1
ATOM 7682 C CA . ALA D 1 83 ? 38.575 10.027 74.705 1.00 22.50 82 ALA D CA 1
ATOM 7683 C C . ALA D 1 83 ? 39.679 10.995 75.152 1.00 21.81 82 ALA D C 1
ATOM 7684 O O . ALA D 1 83 ? 40.859 10.648 75.103 1.00 20.92 82 ALA D O 1
ATOM 7686 N N . ALA D 1 84 ? 39.275 12.183 75.615 1.00 24.00 83 ALA D N 1
ATOM 7687 C CA . ALA D 1 84 ? 40.237 13.185 76.085 1.00 30.33 83 ALA D CA 1
ATOM 7688 C C . ALA D 1 84 ? 41.091 12.649 77.241 1.00 25.29 83 ALA D C 1
ATOM 7689 O O . ALA D 1 84 ? 42.324 12.805 77.229 1.00 26.34 83 ALA D O 1
ATOM 7691 N N . ALA D 1 85 ? 40.460 11.973 78.211 1.00 25.65 84 ALA D N 1
ATOM 7692 C CA . ALA D 1 85 ? 41.160 11.392 79.351 1.00 30.51 84 ALA D CA 1
ATOM 7693 C C . ALA D 1 85 ? 42.192 10.330 78.959 1.00 29.42 84 ALA D C 1
ATOM 7694 O O . ALA D 1 85 ? 43.209 10.167 79.642 1.00 28.36 84 ALA D O 1
ATOM 7696 N N . ARG D 1 86 ? 41.938 9.639 77.850 1.00 26.26 85 ARG D N 1
ATOM 7697 C CA . ARG D 1 86 ? 42.868 8.665 77.268 1.00 21.24 85 ARG D CA 1
ATOM 7698 C C . ARG D 1 86 ? 43.848 9.245 76.246 1.00 17.48 85 ARG D C 1
ATOM 7699 O O . ARG D 1 86 ? 44.698 8.524 75.715 1.00 23.73 85 ARG D O 1
ATOM 7707 N N . GLY D 1 87 ? 43.787 10.564 75.997 1.00 22.06 86 GLY D N 1
ATOM 7708 C CA . GLY D 1 87 ? 44.629 11.209 74.981 1.00 24.45 86 GLY D CA 1
ATOM 7709 C C . GLY D 1 87 ? 44.349 10.819 73.540 1.00 20.29 86 GLY D C 1
ATOM 7710 O O . GLY D 1 87 ? 45.237 10.888 72.690 1.00 24.38 86 GLY D O 1
ATOM 7711 N N . ILE D 1 88 ? 43.102 10.423 73.288 1.00 22.98 87 ILE D N 1
ATOM 7712 C CA . ILE D 1 88 ? 42.622 10.017 71.963 1.00 22.47 87 ILE D CA 1
ATOM 7713 C C . ILE D 1 88 ? 41.991 11.221 71.277 1.00 18.75 87 ILE D C 1
ATOM 7714 O O . ILE D 1 88 ? 41.101 11.859 71.833 1.00 19.96 87 ILE D O 1
ATOM 7719 N N . VAL D 1 89 ? 42.469 11.554 70.081 1.00 18.19 88 VAL D N 1
ATOM 7720 C CA . VAL D 1 89 ? 41.907 12.657 69.326 1.00 19.50 88 VAL D CA 1
ATOM 7721 C C . VAL D 1 89 ? 40.606 12.200 68.677 1.00 18.08 88 VAL D C 1
ATOM 7722 O O . VAL D 1 89 ? 40.499 11.039 68.241 1.00 18.45 88 VAL D O 1
ATOM 7726 N N . VAL D 1 90 ? 39.641 13.115 68.604 1.00 18.41 89 VAL D N 1
ATOM 7727 C CA . VAL D 1 90 ? 38.371 12.867 67.969 1.00 17.43 89 VAL D CA 1
ATOM 7728 C C . VAL D 1 90 ? 38.207 13.909 66.875 1.00 17.24 89 VAL D C 1
ATOM 7729 O O . VAL D 1 90 ? 38.410 15.105 67.127 1.00 23.06 89 VAL D O 1
ATOM 7733 N N . THR D 1 91 ? 37.829 13.464 65.680 1.00 17.40 90 THR D N 1
ATOM 7734 C CA . THR D 1 91 ? 37.575 14.351 64.528 1.00 15.27 90 THR D CA 1
ATOM 7735 C C . THR D 1 91 ? 36.113 14.207 64.085 1.00 15.36 90 THR D C 1
ATOM 7736 O O . THR D 1 91 ? 35.473 13.168 64.291 1.00 18.68 90 THR D O 1
ATOM 7740 N N . ASN D 1 92 ? 35.592 15.275 63.512 1.00 18.14 91 ASN D N 1
ATOM 7741 C CA . ASN D 1 92 ? 34.228 15.290 62.976 1.00 15.89 91 ASN D CA 1
ATOM 7742 C C . ASN D 1 92 ? 34.268 15.804 61.549 1.00 18.55 91 ASN D C 1
ATOM 7743 O O . ASN D 1 92 ? 35.340 15.942 60.945 1.00 17.29 91 ASN D O 1
ATOM 7748 N N . THR D 1 93 ? 33.098 16.035 60.965 1.00 22.30 92 THR D N 1
ATOM 7749 C CA . THR D 1 93 ? 33.012 16.477 59.567 1.00 19.19 92 THR D CA 1
ATOM 7750 C C . THR D 1 93 ? 32.222 17.796 59.480 1.00 17.84 92 THR D C 1
ATOM 7751 O O . THR D 1 93 ? 31.116 17.836 58.932 1.00 20.43 92 THR D O 1
ATOM 7755 N N . PRO D 1 94 ? 32.795 18.889 60.013 1.00 17.72 93 PRO D N 1
ATOM 7756 C CA . PRO D 1 94 ? 32.170 20.189 59.852 1.00 19.50 93 PRO D CA 1
ATOM 7757 C C . PRO D 1 94 ? 32.362 20.747 58.451 1.00 17.39 93 PRO D C 1
ATOM 7758 O O . PRO D 1 94 ? 33.184 20.242 57.686 1.00 20.52 93 PRO D O 1
ATOM 7762 N N . ASP D 1 95 ? 31.624 21.804 58.143 1.00 18.23 94 ASP D N 1
ATOM 7763 C CA . ASP D 1 95 ? 31.813 22.646 56.945 1.00 15.85 94 ASP D CA 1
ATOM 7764 C C . ASP D 1 95 ? 31.349 22.072 55.606 1.00 18.28 94 ASP D C 1
ATOM 7765 O O . ASP D 1 95 ? 30.624 22.734 54.861 1.00 17.98 94 ASP D O 1
ATOM 7770 N N . VAL D 1 96 ? 31.768 20.851 55.313 1.00 16.99 95 VAL D N 1
ATOM 7771 C CA . VAL D 1 96 ? 31.423 20.160 54.056 1.00 16.46 95 VAL D CA 1
ATOM 7772 C C . VAL D 1 96 ? 29.943 19.832 53.911 1.00 15.89 95 VAL D C 1
ATOM 7773 O O . VAL D 1 96 ? 29.496 19.495 52.795 1.00 19.63 95 VAL D O 1
ATOM 7777 N N . LEU D 1 97 ? 29.199 19.879 55.024 1.00 17.16 96 LEU D N 1
ATOM 7778 C CA . LEU D 1 97 ? 27.749 19.627 55.012 1.00 16.03 96 LEU D CA 1
ATOM 7779 C C . LEU D 1 97 ? 26.932 20.897 55.362 1.00 13.62 96 LEU D C 1
ATOM 7780 O O . LEU D 1 97 ? 25.701 20.834 55.401 1.00 16.03 96 LEU D O 1
ATOM 7785 N N . THR D 1 98 ? 27.590 22.023 55.605 1.00 15.31 97 THR D N 1
ATOM 7786 C CA . THR D 1 98 ? 26.908 23.203 56.206 1.00 11.92 97 THR D CA 1
ATOM 7787 C C . THR D 1 98 ? 25.793 23.716 55.278 1.00 17.23 97 THR D C 1
ATOM 7788 O O . THR D 1 98 ? 24.651 23.863 55.715 1.00 19.05 97 THR D O 1
ATOM 7792 N N . GLU D 1 99 ? 26.134 23.930 54.023 1.00 17.29 98 GLU D N 1
ATOM 7793 C CA . GLU D 1 99 ? 25.189 24.475 53.054 1.00 19.44 98 GLU D CA 1
ATOM 7794 C C . GLU D 1 99 ? 24.084 23.457 52.728 1.00 17.55 98 GLU D C 1
ATOM 7795 O O . GLU D 1 99 ? 22.921 23.834 52.594 1.00 14.38 98 GLU D O 1
ATOM 7801 N N . GLU D 1 100 ? 24.410 22.163 52.670 1.00 15.40 99 GLU D N 1
ATOM 7802 C CA . GLU D 1 100 ? 23.413 21.107 52.415 1.00 15.73 99 GLU D CA 1
ATOM 7803 C C . GLU D 1 100 ? 22.371 21.060 53.529 1.00 14.56 99 GLU D C 1
ATOM 7804 O O . GLU D 1 100 ? 21.167 21.019 53.276 1.00 13.59 99 GLU D O 1
ATOM 7810 N N . VAL D 1 101 ? 22.823 21.111 54.781 1.00 14.31 100 VAL D N 1
ATOM 7811 C CA . VAL D 1 101 ? 21.924 21.020 55.910 1.00 14.64 100 VAL D CA 1
ATOM 7812 C C . VAL D 1 101 ? 21.045 22.283 55.964 1.00 11.29 100 VAL D C 1
ATOM 7813 O O . VAL D 1 101 ? 19.841 22.219 56.243 1.00 13.91 100 VAL D O 1
ATOM 7817 N N . ALA D 1 102 ? 21.642 23.432 55.687 1.00 13.05 101 ALA D N 1
ATOM 7818 C CA . ALA D 1 102 ? 20.897 24.698 55.682 1.00 15.27 101 ALA D CA 1
ATOM 7819 C C . ALA D 1 102 ? 19.793 24.655 54.608 1.00 17.88 101 ALA D C 1
ATOM 7820 O O . ALA D 1 102 ? 18.681 25.125 54.850 1.00 17.69 101 ALA D O 1
ATOM 7822 N N . ASP D 1 103 ? 20.103 24.061 53.458 1.00 14.23 102 ASP D N 1
ATOM 7823 C CA . ASP D 1 103 ? 19.102 23.844 52.365 1.00 20.61 102 ASP D CA 1
ATOM 7824 C C . ASP D 1 103 ? 17.931 23.003 52.839 1.00 17.09 102 ASP D C 1
ATOM 7825 O O . ASP D 1 103 ? 16.763 23.357 52.603 1.00 16.94 102 ASP D O 1
ATOM 7830 N N . THR D 1 104 ? 18.230 21.882 53.490 1.00 13.02 103 THR D N 1
ATOM 7831 C CA . THR D 1 104 ? 17.220 20.992 54.001 1.00 16.30 103 THR D CA 1
ATOM 7832 C C . THR D 1 104 ? 16.329 21.681 55.014 1.00 18.64 103 THR D C 1
ATOM 7833 O O . THR D 1 104 ? 15.108 21.499 54.998 1.00 16.33 103 THR D O 1
ATOM 7837 N N . ALA D 1 105 ? 16.935 22.487 55.885 1.00 14.05 104 ALA D N 1
ATOM 7838 C CA . ALA D 1 105 ? 16.173 23.223 56.890 1.00 13.91 104 ALA D CA 1
ATOM 7839 C C . ALA D 1 105 ? 15.133 24.133 56.266 1.00 16.75 104 ALA D C 1
ATOM 7840 O O . ALA D 1 105 ? 13.982 24.229 56.731 1.00 15.32 104 ALA D O 1
ATOM 7842 N N . ILE D 1 106 ? 15.543 24.842 55.219 1.00 15.44 105 ILE D N 1
ATOM 7843 C CA . ILE D 1 106 ? 14.607 25.711 54.497 1.00 15.97 105 ILE D CA 1
ATOM 7844 C C . ILE D 1 106 ? 13.519 24.888 53.824 1.00 15.32 105 ILE D C 1
ATOM 7845 O O . ILE D 1 106 ? 12.356 25.252 53.909 1.00 12.16 105 ILE D O 1
ATOM 7850 N N . GLY D 1 107 ? 13.876 23.789 53.166 1.00 15.12 106 GLY D N 1
ATOM 7851 C CA . GLY D 1 107 ? 12.868 22.905 52.545 1.00 14.31 106 GLY D CA 1
ATOM 7852 C C . GLY D 1 107 ? 11.862 22.396 53.546 1.00 12.32 106 GLY D C 1
ATOM 7853 O O . GLY D 1 107 ? 10.644 22.381 53.291 1.00 13.82 106 GLY D O 1
ATOM 7854 N N . LEU D 1 108 ? 12.352 21.949 54.703 1.00 11.96 107 LEU D N 1
ATOM 7855 C CA . LEU D 1 108 ? 11.501 21.461 55.768 1.00 15.07 107 LEU D CA 1
ATOM 7856 C C . LEU D 1 108 ? 10.570 22.558 56.288 1.00 11.43 107 LEU D C 1
ATOM 7857 O O . LEU D 1 108 ? 9.385 22.298 56.504 1.00 14.00 107 LEU D O 1
ATOM 7862 N N . LEU D 1 109 ? 11.108 23.755 56.484 1.00 12.60 108 LEU D N 1
ATOM 7863 C CA . LEU D 1 109 ? 10.306 24.897 56.916 1.00 15.24 108 LEU D CA 1
ATOM 7864 C C . LEU D 1 109 ? 9.186 25.160 55.903 1.00 15.58 108 LEU D C 1
ATOM 7865 O O . LEU D 1 109 ? 8.039 25.292 56.272 1.00 13.05 108 LEU D O 1
ATOM 7870 N N . LEU D 1 110 ? 9.523 25.249 54.624 1.00 13.46 109 LEU D N 1
ATOM 7871 C CA . LEU D 1 110 ? 8.509 25.516 53.584 1.00 12.67 109 LEU D CA 1
ATOM 7872 C C . LEU D 1 110 ? 7.473 24.400 53.485 1.00 16.43 109 LEU D C 1
ATOM 7873 O O . LEU D 1 110 ? 6.276 24.694 53.324 1.00 15.71 109 LEU D O 1
ATOM 7878 N N . ASN D 1 111 ? 7.892 23.134 53.595 1.00 15.44 110 ASN D N 1
ATOM 7879 C CA . ASN D 1 111 ? 6.967 22.006 53.572 1.00 15.99 110 ASN D CA 1
ATOM 7880 C C . ASN D 1 111 ? 6.026 22.023 54.774 1.00 17.32 110 ASN D C 1
ATOM 7881 O O . ASN D 1 111 ? 4.860 21.680 54.638 1.00 14.78 110 ASN D O 1
ATOM 7886 N N . THR D 1 112 ? 6.541 22.425 55.929 1.00 13.05 111 THR D N 1
ATOM 7887 C CA . THR D 1 112 ? 5.757 22.561 57.163 1.00 17.66 111 THR D CA 1
ATOM 7888 C C . THR D 1 112 ? 4.683 23.656 5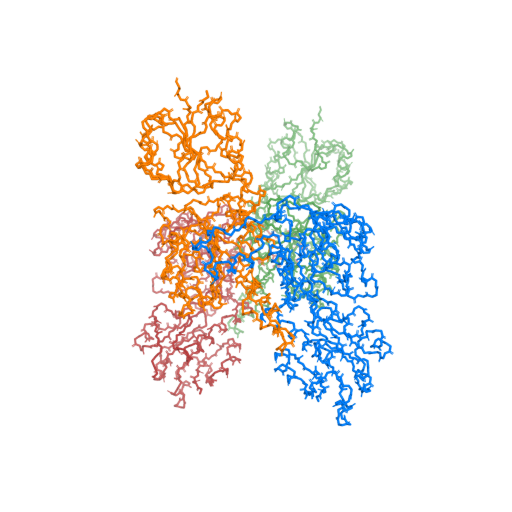7.025 1.00 14.83 111 THR D C 1
ATOM 7889 O O . THR D 1 112 ? 3.523 23.445 57.382 1.00 14.96 111 THR D O 1
ATOM 7893 N N . LEU D 1 113 ? 5.081 24.792 56.476 1.00 16.33 112 LEU D N 1
ATOM 7894 C CA . LEU D 1 113 ? 4.195 25.963 56.377 1.00 15.47 112 LEU D CA 1
ATOM 7895 C C . LEU D 1 113 ? 3.160 25.842 55.260 1.00 18.55 112 LEU D C 1
ATOM 7896 O O . LEU D 1 113 ? 2.000 26.180 55.454 1.00 17.86 112 LEU D O 1
ATOM 7901 N N . ARG D 1 114 ? 3.600 25.364 54.100 1.00 14.04 113 ARG D N 1
ATOM 7902 C CA . ARG D 1 114 ? 2.773 25.364 52.897 1.00 13.84 113 ARG D CA 1
ATOM 7903 C C . ARG D 1 114 ? 2.187 23.991 52.545 1.00 12.48 113 ARG D C 1
ATOM 7904 O O . ARG D 1 114 ? 1.411 23.851 51.551 1.00 12.99 113 ARG D O 1
ATOM 7912 N N . LEU D 1 115 ? 2.522 22.949 53.315 1.00 14.47 114 LEU D N 1
ATOM 7913 C CA . LEU D 1 115 ? 1.935 21.611 53.144 1.00 15.47 114 LEU D CA 1
ATOM 7914 C C . LEU D 1 115 ? 2.202 20.989 51.758 1.00 15.65 114 LEU D C 1
ATOM 7915 O O . LEU D 1 115 ? 1.368 20.271 51.206 1.00 16.04 114 LEU D O 1
ATOM 7920 N N . LEU D 1 116 ? 3.376 21.286 51.194 1.00 13.31 115 LEU D N 1
ATOM 7921 C CA . LEU D 1 116 ? 3.711 20.862 49.850 1.00 14.12 115 LEU D CA 1
ATOM 7922 C C . LEU D 1 116 ? 3.703 19.342 49.678 1.00 13.63 115 LEU D C 1
ATOM 7923 O O . LEU D 1 116 ? 3.149 18.847 48.703 1.00 13.28 115 LEU D O 1
ATOM 7928 N N . PRO D 1 117 ? 4.233 18.590 50.670 1.00 12.86 116 PRO D N 1
ATOM 7929 C CA . PRO D 1 117 ? 4.141 17.126 50.515 1.00 14.27 116 PRO D CA 1
ATOM 7930 C C . PRO D 1 117 ? 2.686 16.611 50.449 1.00 15.45 116 PRO D C 1
ATOM 7931 O O . PRO D 1 117 ? 2.352 15.729 49.635 1.00 13.31 116 PRO D O 1
ATOM 7935 N N . GLN D 1 118 ? 1.798 17.219 51.235 1.00 14.51 117 GLN D N 1
ATOM 7936 C CA . GLN D 1 118 ? 0.398 16.858 51.217 1.00 14.63 117 GLN D CA 1
ATOM 7937 C C . GLN D 1 118 ? -0.288 17.257 49.919 1.00 14.34 117 GLN D C 1
ATOM 7938 O O . GLN D 1 118 ? -1.115 16.505 49.387 1.00 15.53 117 GLN D O 1
ATOM 7949 N N . ALA D 1 119 ? 0.091 18.412 49.378 1.00 16.66 118 ALA D N 1
ATOM 7950 C CA . ALA D 1 119 ? -0.458 18.857 48.103 1.00 15.54 118 ALA D CA 1
ATOM 7951 C C . ALA D 1 119 ? -0.028 17.895 46.961 1.00 12.76 118 ALA D C 1
ATOM 7952 O O . ALA D 1 119 ? -0.814 17.596 46.088 1.00 13.83 118 ALA D O 1
ATOM 7954 N N . GLU D 1 120 ? 1.213 17.428 46.994 1.00 12.81 119 GLU D N 1
ATOM 7955 C CA . GLU D 1 120 ? 1.679 16.421 46.023 1.00 10.95 119 GLU D CA 1
ATOM 7956 C C . GLU D 1 120 ? 0.904 15.103 46.127 1.00 12.16 119 GLU D C 1
ATOM 7957 O O . GLU D 1 120 ? 0.513 14.506 45.107 1.00 14.46 119 GLU D O 1
ATOM 7963 N N . GLN D 1 121 ? 0.658 14.658 47.356 1.00 14.04 120 GLN D N 1
ATOM 7964 C CA . GLN D 1 121 ? -0.201 13.494 47.591 1.00 14.86 120 GLN D CA 1
ATOM 7965 C C . GLN D 1 121 ? -1.611 13.659 47.029 1.00 14.75 120 GLN D C 1
ATOM 7966 O O . GLN D 1 121 ? -2.131 12.742 46.386 1.00 21.18 120 GLN D O 1
ATOM 7972 N N . TRP D 1 122 ? -2.221 14.832 47.254 1.00 13.85 121 TRP D N 1
ATOM 7973 C CA . TRP D 1 122 ? -3.524 15.166 46.713 1.00 17.61 121 TRP D CA 1
ATOM 7974 C C . TRP D 1 122 ? -3.542 14.960 45.188 1.00 18.04 121 TRP D C 1
ATOM 7975 O O . TRP D 1 122 ? -4.413 14.226 44.669 1.00 18.51 121 TRP D O 1
ATOM 7986 N N . LEU D 1 123 ? -2.579 15.530 44.488 1.00 17.29 122 LEU D N 1
ATOM 7987 C CA . LEU D 1 123 ? -2.430 15.328 43.037 1.00 15.57 122 LEU D CA 1
ATOM 7988 C C . LEU D 1 123 ? -2.213 13.856 42.655 1.00 15.88 122 LEU D C 1
ATOM 7989 O O . LEU D 1 123 ? -2.930 13.328 41.784 1.00 17.50 122 LEU D O 1
ATOM 7994 N N . ARG D 1 124 ? -1.237 13.210 43.288 1.00 16.76 123 ARG D N 1
ATOM 7995 C CA . ARG D 1 124 ? -0.868 11.836 42.905 1.00 22.13 123 ARG D CA 1
ATOM 7996 C C . ARG D 1 124 ? -1.985 10.828 43.169 1.00 22.20 123 ARG D C 1
ATOM 7997 O O . ARG D 1 124 ? -2.068 9.796 42.479 1.00 25.43 123 ARG D O 1
ATOM 8005 N N . GLN D 1 125 ? -2.837 11.123 44.152 1.00 16.41 124 GLN D N 1
ATOM 8006 C CA . GLN D 1 125 ? -3.969 10.244 44.462 1.00 21.79 124 GLN D CA 1
ATOM 8007 C C . GLN D 1 125 ? -5.190 10.456 43.581 1.00 24.79 124 GLN D C 1
ATOM 8008 O O . GLN D 1 125 ? -6.162 9.712 43.705 1.00 27.97 124 GLN D O 1
ATOM 8014 N N . GLY D 1 126 ? -5.131 11.416 42.646 1.00 20.62 125 GLY D N 1
ATOM 8015 C CA . GLY D 1 126 ? -6.237 11.704 41.733 1.00 23.10 125 GLY D CA 1
ATOM 8016 C C . GLY D 1 126 ? -7.276 12.667 42.254 1.00 21.75 125 GLY D C 1
ATOM 8017 O O . GLY D 1 126 ? -8.279 12.909 41.584 1.00 19.18 125 GLY D O 1
ATOM 8018 N N . ARG D 1 127 ? -7.009 13.293 43.397 1.00 16.18 126 ARG D N 1
ATOM 8019 C CA . ARG D 1 127 ? -7.938 14.217 44.034 1.00 16.53 126 ARG D CA 1
ATOM 8020 C C . ARG D 1 127 ? -8.084 15.567 43.316 1.00 15.61 126 ARG D C 1
ATOM 8021 O O . ARG D 1 127 ? -9.124 16.182 43.410 1.00 17.95 126 ARG D O 1
ATOM 8029 N N . TRP D 1 128 ? -7.060 16.016 42.606 1.00 16.28 127 TRP D N 1
ATOM 8030 C CA . TRP D 1 128 ? -7.135 17.276 41.850 1.00 14.68 127 TRP D CA 1
ATOM 8031 C C . TRP D 1 128 ? -8.201 17.144 40.771 1.00 17.11 127 TRP D C 1
ATOM 8032 O O . TRP D 1 128 ? -9.039 18.043 40.562 1.00 16.91 127 TRP D O 1
ATOM 8043 N N . VAL D 1 129 ? -8.216 15.984 40.110 1.00 17.96 128 VAL D N 1
ATOM 8044 C CA . VAL D 1 129 ? -9.185 15.715 39.026 1.00 18.57 128 VAL D CA 1
ATOM 8045 C C . VAL D 1 129 ? -10.594 15.555 39.622 1.00 27.08 128 VAL D C 1
ATOM 8046 O O . VAL D 1 129 ? -11.534 16.187 39.185 1.00 23.60 128 VAL D O 1
ATOM 8050 N N . ARG D 1 130 ? -10.747 14.693 40.632 1.00 22.68 129 ARG D N 1
ATOM 8051 C CA . ARG D 1 130 ? -12.041 14.373 41.204 1.00 21.61 129 ARG D CA 1
ATOM 8052 C C . ARG D 1 130 ? -12.713 15.417 42.127 1.00 25.61 129 ARG D C 1
ATOM 8053 O O . ARG D 1 130 ? -13.918 15.525 42.124 1.00 25.08 129 ARG D O 1
ATOM 8061 N N . GLU D 1 131 ? -11.909 16.102 42.954 1.00 17.48 130 GLU D N 1
ATOM 8062 C CA . GLU D 1 131 ? -12.340 17.008 44.015 1.00 16.72 130 GLU D CA 1
ATOM 8063 C C . GLU D 1 131 ? -11.966 18.499 43.825 1.00 20.97 130 GLU D C 1
ATOM 8064 O O . GLU D 1 131 ? -12.493 19.355 44.527 1.00 33.37 130 GLU D O 1
ATOM 8070 N N . GLY D 1 132 ? -11.071 18.801 42.914 1.00 22.03 131 GLY D N 1
ATOM 8071 C CA . GLY D 1 132 ? -10.638 20.157 42.645 1.00 20.99 131 GLY D CA 1
ATOM 8072 C C . GLY D 1 132 ? -9.437 20.528 43.489 1.00 21.81 131 GLY D C 1
ATOM 8073 O O . GLY D 1 132 ? -8.636 19.663 43.823 1.00 18.88 131 GLY D O 1
ATOM 8074 N N . ALA D 1 133 ? -9.329 21.818 43.814 1.00 18.86 132 ALA D N 1
ATOM 8075 C CA . ALA D 1 133 ? -8.096 22.350 44.382 1.00 20.64 132 ALA D CA 1
ATOM 8076 C C . ALA D 1 133 ? -7.797 21.773 45.763 1.00 14.03 132 ALA D C 1
ATOM 8077 O O . ALA D 1 133 ? -8.695 21.543 46.566 1.00 17.72 132 ALA D O 1
ATOM 8079 N N . PHE D 1 134 ? -6.510 21.606 46.030 1.00 16.04 133 PHE D N 1
ATOM 8080 C CA . PHE D 1 134 ? -6.034 21.306 47.366 1.00 17.52 133 PHE D CA 1
ATOM 8081 C C . PHE D 1 134 ? -6.437 22.470 48.288 1.00 17.62 133 PHE D C 1
ATOM 8082 O O . PHE D 1 134 ? -6.390 23.642 47.880 1.00 17.80 133 PHE D O 1
ATOM 8090 N N . PRO D 1 135 ? -6.891 22.155 49.507 1.00 14.92 134 PRO D N 1
ATOM 8091 C CA . PRO D 1 135 ? -7.259 23.244 50.444 1.00 13.08 134 PRO D CA 1
ATOM 8092 C C . PRO D 1 135 ? -6.103 24.206 50.700 1.00 14.63 134 PRO D C 1
ATOM 8093 O O . PRO D 1 135 ? -4.954 23.827 50.689 1.00 16.47 134 PRO D O 1
ATOM 8097 N N . LEU D 1 136 ? -6.447 25.458 50.961 1.00 15.81 135 LEU D N 1
ATOM 8098 C CA . LEU D 1 136 ? -5.404 26.495 51.164 1.00 12.89 135 LEU D CA 1
ATOM 8099 C C . LEU D 1 136 ? -4.661 26.209 52.449 1.00 15.55 135 LEU D C 1
ATOM 8100 O O . LEU D 1 136 ? -5.245 25.744 53.443 1.00 15.17 135 LEU D O 1
ATOM 8105 N N . SER D 1 137 ? -3.358 26.433 52.437 1.00 14.89 136 SER D N 1
ATOM 8106 C CA . SER D 1 137 ? -2.533 26.273 53.676 1.00 15.57 136 SER D CA 1
ATOM 8107 C C . SER D 1 137 ? -2.867 27.344 54.708 1.00 15.53 136 SER D C 1
ATOM 8108 O O . SER D 1 137 ? -2.866 28.549 54.372 1.00 17.25 136 SER D O 1
ATOM 8111 N N . PRO D 1 138 ? -3.186 26.951 55.964 1.00 15.49 137 PRO D N 1
ATOM 8112 C CA . PRO D 1 138 ? -3.459 27.989 56.983 1.00 17.15 137 PRO D CA 1
ATOM 8113 C C . PRO D 1 138 ? -2.280 28.896 57.292 1.00 14.74 137 PRO D C 1
ATOM 8114 O O . PRO D 1 138 ? -2.488 30.070 57.657 1.00 16.13 137 PRO D O 1
ATOM 8118 N N . LEU D 1 139 ? -1.070 28.365 57.123 1.00 17.27 138 LEU D N 1
ATOM 8119 C CA . LEU D 1 139 ? 0.151 29.076 57.410 1.00 17.66 138 LEU D CA 1
ATOM 8120 C C . LEU D 1 139 ? 0.886 29.504 56.118 1.00 12.72 138 LEU D C 1
ATOM 8121 O O . LEU D 1 139 ? 0.606 29.056 55.019 1.00 16.75 138 LEU D O 1
ATOM 8126 N N . SER D 1 140 ? 1.895 30.335 56.314 1.00 15.50 139 SER D N 1
ATOM 8127 C CA . SER D 1 140 ? 2.727 30.909 55.287 1.00 15.66 139 SER D CA 1
ATOM 8128 C C . SER D 1 140 ? 4.022 31.424 55.945 1.00 12.70 139 SER D C 1
ATOM 8129 O O . SER D 1 140 ? 4.057 31.716 57.157 1.00 16.70 139 SER D O 1
ATOM 8132 N N . LEU D 1 141 ? 5.086 31.586 55.148 1.00 15.43 140 LEU D N 1
ATOM 8133 C CA . LEU D 1 141 ? 6.285 32.254 55.649 1.00 15.20 140 LEU D CA 1
ATOM 8134 C C . LEU D 1 141 ? 6.097 33.782 55.730 1.00 18.81 140 LEU D C 1
ATOM 8135 O O . LEU D 1 141 ? 6.769 34.473 56.507 1.00 16.52 140 LEU D O 1
ATOM 8140 N N . ARG D 1 142 ? 5.169 34.313 54.930 1.00 18.14 141 ARG D N 1
ATOM 8141 C CA . ARG D 1 142 ? 4.956 35.756 54.839 1.00 17.56 141 ARG D CA 1
ATOM 8142 C C . ARG D 1 142 ? 4.618 36.329 56.231 1.00 21.53 141 ARG D C 1
ATOM 8143 O O . ARG D 1 142 ? 3.715 35.821 56.933 1.00 22.64 141 ARG D O 1
ATOM 8151 N N . GLY D 1 143 ? 5.367 37.352 56.615 1.00 20.84 142 GLY D N 1
ATOM 8152 C CA . GLY D 1 143 ? 5.149 38.047 57.873 1.00 26.65 142 GLY D CA 1
ATOM 8153 C C . GLY D 1 143 ? 5.740 37.408 59.117 1.00 21.50 142 GLY D C 1
ATOM 8154 O O . GLY D 1 143 ? 5.587 37.968 60.202 1.00 22.33 142 GLY D O 1
ATOM 8155 N N . ARG D 1 144 ? 6.428 36.273 58.977 1.00 17.98 143 ARG D N 1
ATOM 8156 C CA . ARG D 1 144 ? 6.961 35.548 60.139 1.00 19.13 143 ARG D CA 1
ATOM 8157 C C . ARG D 1 144 ? 8.228 36.155 60.673 1.00 19.50 143 ARG D C 1
ATOM 8158 O O . ARG D 1 144 ? 8.899 36.950 60.009 1.00 22.01 143 ARG D O 1
ATOM 8166 N N . THR D 1 145 ? 8.511 35.815 61.918 1.00 18.12 144 THR D N 1
ATOM 8167 C CA . THR D 1 145 ? 9.701 36.242 62.623 1.00 20.17 144 THR D CA 1
ATOM 8168 C C . THR D 1 145 ? 10.381 34.998 63.127 1.00 19.68 144 THR D C 1
ATOM 8169 O O . THR D 1 145 ? 9.750 34.166 63.812 1.00 25.27 144 THR D O 1
ATOM 8173 N N . VAL D 1 146 ? 11.643 34.826 62.750 1.00 24.08 145 VAL D N 1
ATOM 8174 C CA . VAL D 1 146 ? 12.336 33.579 62.971 1.00 18.66 145 VAL D CA 1
ATOM 8175 C C . VAL D 1 146 ? 13.367 33.730 64.053 1.00 24.54 145 VAL D C 1
ATOM 8176 O O . VAL D 1 146 ? 14.119 34.705 64.063 1.00 28.54 145 VAL D O 1
ATOM 8180 N N . GLY D 1 147 ? 13.390 32.774 64.980 1.00 21.70 146 GLY D N 1
ATOM 8181 C CA . GLY D 1 147 ? 14.402 32.712 66.027 1.00 24.47 146 GLY D CA 1
ATOM 8182 C C . GLY D 1 147 ? 15.241 31.478 65.829 1.00 18.51 146 GLY D C 1
ATOM 8183 O O . GLY D 1 147 ? 14.690 30.363 65.762 1.00 22.77 146 GLY D O 1
ATOM 8184 N N . LEU D 1 148 ? 16.556 31.655 65.671 1.00 18.14 147 LEU D N 1
ATOM 8185 C CA . LEU D 1 148 ? 17.494 30.534 65.551 1.00 20.19 147 LEU D CA 1
ATOM 8186 C C . LEU D 1 148 ? 18.091 30.201 66.912 1.00 23.45 147 LEU D C 1
ATOM 8187 O O . LEU D 1 148 ? 18.764 31.036 67.516 1.00 18.94 147 LEU D O 1
ATOM 8192 N N . PHE D 1 149 ? 17.771 29.007 67.409 1.00 18.68 148 PHE D N 1
ATOM 8193 C CA . PHE D 1 149 ? 18.439 28.426 68.580 1.00 17.65 148 PHE D CA 1
ATOM 8194 C C . PHE D 1 149 ? 19.704 27.715 68.077 1.00 21.33 148 PHE D C 1
ATOM 8195 O O . PHE D 1 149 ? 19.645 26.598 67.512 1.00 17.27 148 PHE D O 1
ATOM 8203 N N . GLY D 1 150 ? 20.841 28.378 68.263 1.00 19.55 149 GLY D N 1
ATOM 8204 C CA . GLY D 1 150 ? 22.111 28.026 67.617 1.00 21.77 149 GLY D CA 1
ATOM 8205 C C . GLY D 1 150 ? 22.349 28.956 66.439 1.00 24.19 149 GLY D C 1
ATOM 8206 O O . GLY D 1 150 ? 21.441 29.181 65.623 1.00 24.10 149 GLY D O 1
ATOM 8207 N N . LEU D 1 151 ? 23.546 29.529 66.361 1.00 20.01 150 LEU D N 1
ATOM 8208 C CA . LEU D 1 151 ? 23.948 30.383 65.235 1.00 23.88 150 LEU D CA 1
ATOM 8209 C C . LEU D 1 151 ? 25.420 30.125 64.925 1.00 19.03 150 LEU D C 1
ATOM 8210 O O . LEU D 1 151 ? 26.250 31.056 64.834 1.00 22.13 150 LEU D O 1
ATOM 8215 N N . GLY D 1 152 ? 25.724 28.839 64.765 1.00 21.01 151 GLY D N 1
ATOM 8216 C CA . GLY D 1 152 ? 27.056 28.377 64.457 1.00 21.12 151 GLY D CA 1
ATOM 8217 C C . GLY D 1 152 ? 27.254 28.284 62.958 1.00 19.28 151 GLY D C 1
ATOM 8218 O O . GLY D 1 152 ? 26.721 29.099 62.180 1.00 21.82 151 GLY D O 1
ATOM 8219 N N . ARG D 1 153 ? 28.019 27.299 62.538 1.00 18.87 152 ARG D N 1
ATOM 8220 C CA . ARG D 1 153 ? 28.274 27.126 61.105 1.00 17.85 152 ARG D CA 1
ATOM 8221 C C . ARG D 1 153 ? 26.946 26.984 60.355 1.00 16.31 152 ARG D C 1
ATOM 8222 O O . ARG D 1 153 ? 26.654 27.745 59.420 1.00 17.95 152 ARG D O 1
ATOM 8230 N N . ILE D 1 154 ? 26.115 26.080 60.847 1.00 14.32 153 ILE D N 1
ATOM 8231 C CA . ILE D 1 154 ? 24.844 25.778 60.154 1.00 14.53 153 ILE D CA 1
ATOM 8232 C C . ILE D 1 154 ? 23.776 26.843 60.460 1.00 16.57 153 ILE D C 1
ATOM 8233 O O . ILE D 1 154 ? 23.068 27.287 59.546 1.00 15.72 153 ILE D O 1
ATOM 8238 N N . GLY D 1 155 ? 23.627 27.243 61.724 1.00 15.98 154 GLY D N 1
ATOM 8239 C CA . GLY D 1 155 ? 22.650 28.297 62.042 1.00 15.73 154 GLY D CA 1
ATOM 8240 C C . GLY D 1 155 ? 22.847 29.588 61.265 1.00 15.80 154 GLY D C 1
ATOM 8241 O O . GLY D 1 155 ? 21.882 30.188 60.767 1.00 19.29 154 GLY D O 1
ATOM 8242 N N . LEU D 1 156 ? 24.106 30.036 61.137 1.00 17.13 155 LEU D N 1
ATOM 8243 C CA . LEU D 1 156 ? 24.380 31.225 60.335 1.00 18.19 155 LEU D CA 1
ATOM 8244 C C . LEU D 1 156 ? 24.002 31.038 58.856 1.00 18.07 155 LEU D C 1
ATOM 8245 O O . LEU D 1 156 ? 23.445 31.952 58.246 1.00 19.09 155 LEU D O 1
ATOM 8250 N N . ALA D 1 157 ? 24.292 29.866 58.297 1.00 15.30 156 ALA D N 1
ATOM 8251 C CA . ALA D 1 157 ? 23.933 29.546 56.911 1.00 15.36 156 ALA D CA 1
ATOM 8252 C C . ALA D 1 157 ? 22.398 29.565 56.699 1.00 17.58 156 ALA D C 1
ATOM 8253 O O . ALA D 1 157 ? 21.918 30.058 55.661 1.00 18.21 156 ALA D O 1
ATOM 8255 N N . ILE D 1 158 ? 21.651 29.067 57.689 1.00 19.47 157 ILE D N 1
ATOM 8256 C CA . ILE D 1 158 ? 20.191 29.151 57.681 1.00 14.39 157 ILE D CA 1
ATOM 8257 C C . ILE D 1 158 ? 19.732 30.607 57.735 1.00 19.27 157 ILE D C 1
ATOM 8258 O O . ILE D 1 158 ? 18.872 31.028 56.936 1.00 19.90 157 ILE D O 1
ATOM 8263 N N . ALA D 1 159 ? 20.306 31.382 58.657 1.00 18.11 158 ALA D N 1
ATOM 8264 C CA . ALA D 1 159 ? 19.982 32.821 58.742 1.00 16.63 158 ALA D CA 1
ATOM 8265 C C . ALA D 1 159 ? 20.248 33.570 57.438 1.00 15.01 158 ALA D C 1
ATOM 8266 O O . ALA D 1 159 ? 19.417 34.395 57.063 1.00 19.23 158 ALA D O 1
ATOM 8268 N N . ARG D 1 160 ? 21.357 33.290 56.749 1.00 17.48 159 ARG D N 1
ATOM 8269 C CA . ARG D 1 160 ? 21.680 33.964 55.489 1.00 22.04 159 ARG D CA 1
ATOM 8270 C C . ARG D 1 160 ? 20.603 33.682 54.444 1.00 19.20 159 ARG D C 1
ATOM 8271 O O . ARG D 1 160 ? 20.244 34.582 53.686 1.00 19.32 159 ARG D O 1
ATOM 8279 N N . ARG D 1 161 ? 20.138 32.436 54.393 1.00 19.50 160 ARG D N 1
ATOM 8280 C CA . ARG D 1 161 ? 19.023 32.078 53.496 1.00 22.13 160 ARG D CA 1
ATOM 8281 C C . ARG D 1 161 ? 17.779 32.863 53.837 1.00 21.08 160 ARG D C 1
ATOM 8282 O O . ARG D 1 161 ? 17.206 33.511 52.962 1.00 20.89 160 ARG D O 1
ATOM 8290 N N . LEU D 1 162 ? 17.407 32.843 55.106 1.00 18.45 161 LEU D N 1
ATOM 8291 C CA . LEU D 1 162 ? 16.181 33.502 55.567 1.00 19.19 161 LEU D CA 1
ATOM 8292 C C . LEU D 1 162 ? 16.188 35.019 55.377 1.00 21.54 161 LEU D C 1
ATOM 8293 O O . LEU D 1 162 ? 15.111 35.609 55.153 1.00 20.50 161 LEU D O 1
ATOM 8298 N N . GLU D 1 163 ? 17.360 35.656 55.436 1.00 23.14 162 GLU D N 1
ATOM 8299 C CA . GLU D 1 163 ? 17.475 37.091 55.097 1.00 30.30 162 GLU D CA 1
ATOM 8300 C C . GLU D 1 163 ? 16.885 37.420 53.723 1.00 24.47 162 GLU D C 1
ATOM 8301 O O . GLU D 1 163 ? 16.287 38.468 53.543 1.00 28.33 162 GLU D O 1
ATOM 8307 N N . ALA D 1 164 ? 17.042 36.519 52.766 1.00 20.19 163 ALA D N 1
ATOM 8308 C CA . ALA D 1 164 ? 16.566 36.723 51.396 1.00 23.88 163 ALA D CA 1
ATOM 8309 C C . ALA D 1 164 ? 15.068 36.473 51.210 1.00 26.95 163 ALA D C 1
ATOM 8310 O O . ALA D 1 164 ? 14.515 36.814 50.158 1.00 25.83 163 ALA D O 1
ATOM 8312 N N . PHE D 1 165 ? 14.407 35.887 52.221 1.00 25.83 164 PHE D N 1
ATOM 8313 C CA . PHE D 1 165 ? 12.952 35.646 52.205 1.00 31.15 164 PHE D CA 1
ATOM 8314 C C . PHE D 1 165 ? 12.122 36.767 52.845 1.00 21.15 164 PHE D C 1
ATOM 8315 O O . PHE D 1 165 ? 10.911 36.637 53.000 1.00 26.03 164 PHE D O 1
ATOM 8323 N N . GLY D 1 166 ? 12.769 37.856 53.252 1.00 29.67 165 GLY D N 1
ATOM 8324 C CA . GLY D 1 166 ? 12.104 39.002 53.835 1.00 36.95 165 GLY D CA 1
ATOM 8325 C C . GLY D 1 166 ? 11.434 38.802 55.183 1.00 31.56 165 GLY D C 1
ATOM 8326 O O . GLY D 1 166 ? 10.375 39.387 55.433 1.00 46.88 165 GLY D O 1
ATOM 8327 N N . VAL D 1 167 ? 12.027 37.967 56.033 1.00 26.12 166 VAL D N 1
ATOM 8328 C CA . VAL D 1 167 ? 11.539 37.756 57.402 1.00 32.88 166 VAL D CA 1
ATOM 8329 C C . VAL D 1 167 ? 12.550 38.295 58.413 1.00 24.62 166 VAL D C 1
ATOM 8330 O O . VAL D 1 167 ? 13.758 38.320 58.136 1.00 29.57 166 VAL D O 1
ATOM 8334 N N . SER D 1 168 ? 12.047 38.759 59.559 1.00 27.62 167 SER D N 1
ATOM 8335 C CA . SER D 1 168 ? 12.920 39.176 60.657 1.00 34.48 167 SER D CA 1
ATOM 8336 C C . SER D 1 168 ? 13.666 37.969 61.242 1.00 30.26 167 SER D C 1
ATOM 8337 O O . SER D 1 168 ? 13.130 36.862 61.296 1.00 30.24 167 SER D O 1
ATOM 8340 N N . ILE D 1 169 ? 14.903 38.191 61.671 1.00 25.57 168 ILE D N 1
ATOM 8341 C CA . ILE D 1 169 ? 15.757 37.153 62.246 1.00 24.96 168 ILE D CA 1
ATOM 8342 C C . ILE D 1 169 ? 16.328 37.510 63.631 1.00 33.86 168 ILE D C 1
ATOM 8343 O O . ILE D 1 169 ? 16.921 38.566 63.820 1.00 36.65 168 ILE D O 1
ATOM 8348 N N . ALA D 1 170 ? 16.141 36.605 64.586 1.00 20.81 169 ALA D N 1
ATOM 8349 C CA . ALA D 1 170 ? 16.747 36.699 65.923 1.00 27.22 169 ALA D CA 1
ATOM 8350 C C . ALA D 1 170 ? 17.466 35.401 66.255 1.00 29.52 169 ALA D C 1
ATOM 8351 O O . ALA D 1 170 ? 17.291 34.387 65.574 1.00 25.15 169 ALA D O 1
ATOM 8353 N N . TYR D 1 171 ? 18.282 35.409 67.307 1.00 20.84 170 TYR D N 1
ATOM 8354 C CA . TYR D 1 171 ? 19.018 34.190 67.645 1.00 19.65 170 TYR D CA 1
ATOM 8355 C C . TYR D 1 171 ? 19.336 34.115 69.126 1.00 27.41 170 TYR D C 1
ATOM 8356 O O . TYR D 1 171 ? 19.327 35.137 69.814 1.00 23.93 170 TYR D O 1
ATOM 8365 N N . HIS D 1 172 ? 19.526 32.890 69.598 1.00 23.37 171 HIS D N 1
ATOM 8366 C CA . HIS D 1 172 ? 19.931 32.604 70.972 1.00 23.65 171 HIS D CA 1
ATOM 8367 C C . HIS D 1 172 ? 21.088 31.621 70.979 1.00 26.11 171 HIS D C 1
ATOM 8368 O O . HIS D 1 172 ? 20.999 30.512 70.417 1.00 24.25 171 HIS D O 1
ATOM 8375 N N . THR D 1 173 ? 22.167 32.030 71.640 1.00 21.58 172 THR D N 1
ATOM 8376 C CA . THR D 1 173 ? 23.382 31.244 71.847 1.00 26.26 172 THR D CA 1
ATOM 8377 C C . THR D 1 173 ? 23.877 31.643 73.238 1.00 28.96 172 THR D C 1
ATOM 8378 O O . THR D 1 173 ? 23.377 32.612 73.813 1.00 26.15 172 THR D O 1
ATOM 8382 N N . ARG D 1 174 ? 24.823 30.902 73.802 1.00 22.49 173 ARG D N 1
ATOM 8383 C CA . ARG D 1 174 ? 25.370 31.291 75.141 1.00 27.09 173 ARG D CA 1
ATOM 8384 C C . ARG D 1 174 ? 26.192 32.564 75.067 1.00 29.42 173 ARG D C 1
ATOM 8385 O O . ARG D 1 174 ? 26.165 33.372 76.023 1.00 32.44 173 ARG D O 1
ATOM 8393 N N . THR D 1 175 ? 26.898 32.768 73.956 1.00 34.03 174 THR D N 1
ATOM 8394 C CA . THR D 1 175 ? 27.700 33.979 73.709 1.00 29.95 174 THR D CA 1
ATOM 8395 C C . THR D 1 175 ? 27.230 34.639 72.412 1.00 37.85 174 THR D C 1
ATOM 8396 O O . THR D 1 175 ? 27.142 33.960 71.389 1.00 29.92 174 THR D O 1
ATOM 8400 N N . PRO D 1 176 ? 26.918 35.956 72.444 1.00 32.50 175 PRO D N 1
ATOM 8401 C CA . PRO D 1 176 ? 26.564 36.678 71.210 1.00 29.07 175 PRO D CA 1
ATOM 8402 C C . PRO D 1 176 ? 27.668 36.652 70.156 1.00 28.78 175 PRO D C 1
ATOM 8403 O O . PRO D 1 176 ? 28.846 36.581 70.501 1.00 34.66 175 PRO D O 1
ATOM 8407 N N . ARG D 1 177 ? 27.253 36.660 68.888 1.00 29.31 176 ARG D N 1
ATOM 8408 C CA . ARG D 1 177 ? 28.133 36.849 67.739 1.00 42.72 176 ARG D CA 1
ATOM 8409 C C . ARG D 1 177 ? 27.874 38.246 67.185 1.00 41.24 176 ARG D C 1
ATOM 8410 O O . ARG D 1 177 ? 26.993 38.439 66.338 1.00 54.77 176 ARG D O 1
ATOM 8418 N N . GLU D 1 178 ? 28.619 39.224 67.685 1.00 50.25 177 GLU D N 1
ATOM 8419 C CA . GLU D 1 178 ? 28.528 40.605 67.195 1.00 54.36 177 GLU D CA 1
ATOM 8420 C C . GLU D 1 178 ? 29.213 40.744 65.838 1.00 61.59 177 GLU D C 1
ATOM 8421 O O . GLU D 1 178 ? 30.101 39.979 65.499 1.00 57.48 177 GLU D O 1
ATOM 8427 N N . GLY D 1 179 ? 28.774 41.738 65.075 1.00 50.15 178 GLY D N 1
ATOM 8428 C CA . GLY D 1 179 ? 29.179 41.929 63.676 1.00 56.38 178 GLY D CA 1
ATOM 8429 C C . GLY D 1 179 ? 28.048 41.613 62.718 1.00 56.81 178 GLY D C 1
ATOM 8430 O O . GLY D 1 179 ? 28.023 42.105 61.588 1.00 47.27 178 GLY D O 1
ATOM 8431 N N . LEU D 1 180 ? 27.103 40.795 63.173 1.00 52.94 179 LEU D N 1
ATOM 8432 C CA . LEU D 1 180 ? 25.942 40.415 62.382 1.00 44.54 179 LEU D CA 1
ATOM 8433 C C . LEU D 1 180 ? 24.825 41.379 62.746 1.00 49.79 179 LEU D C 1
ATOM 8434 O O . LEU D 1 180 ? 24.829 41.960 63.831 1.00 58.88 179 LEU D O 1
ATOM 8439 N N . GLY D 1 181 ? 23.868 41.554 61.845 1.00 56.84 180 GLY D N 1
ATOM 8440 C CA . GLY D 1 181 ? 22.733 42.453 62.095 1.00 39.06 180 GLY D CA 1
ATOM 8441 C C . GLY D 1 181 ? 21.512 41.783 62.720 1.00 54.36 180 GLY D C 1
ATOM 8442 O O . GLY D 1 181 ? 20.396 42.286 62.567 1.00 64.58 180 GLY D O 1
ATOM 8443 N N . PHE D 1 182 ? 21.707 40.667 63.431 1.00 37.22 181 PHE D N 1
ATOM 8444 C CA . PHE D 1 182 ? 20.603 39.904 64.003 1.00 38.13 181 PHE D CA 1
ATOM 8445 C C . PHE D 1 182 ? 20.440 40.229 65.487 1.00 30.99 181 PHE D C 1
ATOM 8446 O O . PHE D 1 182 ? 21.433 40.498 66.179 1.00 45.85 181 PHE D O 1
ATOM 8454 N N . THR D 1 183 ? 19.197 40.191 65.962 1.00 32.53 182 THR D N 1
ATOM 8455 C CA . THR D 1 183 ? 18.870 40.442 67.371 1.00 31.12 182 THR D CA 1
ATOM 8456 C C . THR D 1 183 ? 19.231 39.254 68.269 1.00 36.13 182 THR D C 1
ATOM 8457 O O . THR D 1 183 ? 18.697 38.162 68.099 1.00 33.13 182 THR D O 1
ATOM 8461 N N . TYR D 1 184 ? 20.113 39.489 69.234 1.00 32.12 183 TYR D N 1
ATOM 8462 C CA . TYR D 1 184 ? 20.478 38.483 70.227 1.00 27.93 183 TYR D CA 1
ATOM 8463 C C . TYR D 1 184 ? 19.486 38.469 71.385 1.00 33.90 183 TYR D C 1
ATOM 8464 O O . TYR D 1 184 ? 19.067 39.544 71.876 1.00 30.08 183 TYR D O 1
ATOM 8473 N N . HIS D 1 185 ? 19.143 37.259 71.828 1.00 27.28 184 HIS D N 1
ATOM 8474 C CA . HIS D 1 185 ? 18.367 37.020 73.042 1.00 25.86 184 HIS D CA 1
ATOM 8475 C C . HIS D 1 185 ? 19.191 36.199 74.008 1.00 38.61 184 HIS D C 1
ATOM 8476 O O . HIS D 1 185 ? 19.666 35.125 73.645 1.00 29.49 184 HIS D O 1
ATOM 8483 N N . PRO D 1 186 ? 19.381 36.695 75.250 1.00 32.85 185 PRO D N 1
ATOM 8484 C CA . PRO D 1 186 ? 20.185 35.944 76.206 1.00 32.85 185 PRO D CA 1
ATOM 8485 C C . PRO D 1 186 ? 19.517 34.702 76.799 1.00 28.48 185 PRO D C 1
ATOM 8486 O O . PRO D 1 186 ? 20.221 33.911 77.428 1.00 31.07 185 PRO D O 1
ATOM 8490 N N . THR D 1 187 ? 18.207 34.533 76.615 1.00 27.00 186 THR D N 1
ATOM 8491 C CA . THR D 1 187 ? 17.499 33.320 77.029 1.00 29.33 186 THR D CA 1
ATOM 8492 C C . THR D 1 187 ? 16.686 32.752 75.882 1.00 29.24 186 THR D C 1
ATOM 8493 O O . THR D 1 187 ? 16.207 33.489 75.008 1.00 30.21 186 THR D O 1
ATOM 8497 N N . LEU D 1 188 ? 16.504 31.441 75.920 1.00 25.07 187 LEU D N 1
ATOM 8498 C CA . LEU D 1 188 ? 15.716 30.739 74.885 1.00 25.12 187 LEU D CA 1
ATOM 8499 C C . LEU D 1 188 ? 14.239 31.141 74.977 1.00 34.25 187 LEU D C 1
ATOM 8500 O O . LEU D 1 188 ? 13.608 31.442 73.972 1.00 26.28 187 LEU D O 1
ATOM 8505 N N . VAL D 1 189 ? 13.693 31.140 76.192 1.00 35.18 188 VAL D N 1
ATOM 8506 C CA . VAL D 1 189 ? 12.282 31.466 76.388 1.00 27.47 188 VAL D CA 1
ATOM 8507 C C . VAL D 1 189 ? 11.959 32.922 75.988 1.00 27.22 188 VAL D C 1
ATOM 8508 O O . VAL D 1 189 ? 10.882 33.187 75.451 1.00 31.82 188 VAL D O 1
ATOM 8512 N N . GLY D 1 190 ? 12.900 33.837 76.222 1.00 24.70 189 GLY D N 1
ATOM 8513 C CA . GLY D 1 190 ? 12.774 35.222 75.773 1.00 29.86 189 GLY D CA 1
ATOM 8514 C C . GLY D 1 190 ? 12.698 35.357 74.267 1.00 24.19 189 GLY D C 1
ATOM 8515 O O . GLY D 1 190 ? 11.860 36.111 73.743 1.00 24.38 189 GLY D O 1
ATOM 8516 N N . MET D 1 191 ? 13.550 34.609 73.560 1.00 28.54 190 MET D N 1
ATOM 8517 C CA . MET D 1 191 ? 13.470 34.577 72.112 1.00 31.48 190 MET D CA 1
ATOM 8518 C C . MET D 1 191 ? 12.131 33.994 71.655 1.00 22.31 190 MET D C 1
ATOM 8519 O O . MET D 1 191 ? 11.474 34.565 70.777 1.00 23.57 190 MET D O 1
ATOM 8524 N N . ALA D 1 192 ? 11.726 32.881 72.256 1.00 23.76 191 ALA D N 1
ATOM 8525 C CA . ALA D 1 192 ? 10.477 32.208 71.885 1.00 27.20 191 ALA D CA 1
ATOM 8526 C C . ALA D 1 192 ? 9.288 33.152 72.026 1.00 31.96 191 ALA D C 1
ATOM 8527 O O . ALA D 1 192 ? 8.447 33.199 71.139 1.00 27.35 191 ALA D O 1
ATOM 8529 N N . GLU D 1 193 ? 9.243 33.925 73.114 1.00 28.76 192 GLU D N 1
ATOM 8530 C CA . GLU D 1 193 ? 8.215 34.958 73.287 1.00 29.99 192 GLU D CA 1
ATOM 8531 C C . GLU D 1 193 ? 8.128 35.906 72.086 1.00 32.62 192 GLU D C 1
ATOM 8532 O O . GLU D 1 193 ? 7.042 36.132 71.547 1.00 31.89 192 GLU D O 1
ATOM 8538 N N . ALA D 1 194 ? 9.292 36.409 71.670 1.00 30.36 193 ALA D N 1
ATOM 8539 C CA . ALA D 1 194 ? 9.445 37.424 70.622 1.00 28.31 193 ALA D CA 1
ATOM 8540 C C . ALA D 1 194 ? 9.207 36.938 69.180 1.00 33.04 193 ALA D C 1
ATOM 8541 O O . ALA D 1 194 ? 8.943 37.762 68.306 1.00 31.28 193 ALA D O 1
ATOM 8543 N N . VAL D 1 195 ? 9.340 35.644 68.928 1.00 29.92 194 VAL D N 1
ATOM 8544 C CA . VAL D 1 195 ? 9.272 35.103 67.555 1.00 27.67 194 VAL D CA 1
ATOM 8545 C C . VAL D 1 195 ? 8.060 34.194 67.396 1.00 27.23 194 VAL D C 1
ATOM 8546 O O . VAL D 1 195 ? 7.445 33.805 68.381 1.00 24.40 194 VAL D O 1
ATOM 8550 N N . ASP D 1 196 ? 7.734 33.833 66.155 1.00 23.97 195 ASP D N 1
ATOM 8551 C CA . ASP D 1 196 ? 6.692 32.822 65.915 1.00 21.20 195 ASP D CA 1
ATOM 8552 C C . ASP D 1 196 ? 7.205 31.580 65.173 1.00 17.00 195 ASP D C 1
ATOM 8553 O O . ASP D 1 196 ? 6.415 30.707 64.837 1.00 21.99 195 ASP D O 1
ATOM 8558 N N . THR D 1 197 ? 8.507 31.525 64.924 1.00 19.66 196 THR D N 1
ATOM 8559 C CA . THR D 1 197 ? 9.115 30.428 64.166 1.00 24.06 196 THR D CA 1
ATOM 8560 C C . THR D 1 197 ? 10.445 30.137 64.854 1.00 23.45 196 THR D C 1
ATOM 8561 O O . THR D 1 197 ? 11.303 31.030 64.935 1.00 23.30 196 THR D O 1
ATOM 8565 N N . LEU D 1 198 ? 10.595 28.923 65.391 1.00 16.06 197 LEU D N 1
ATOM 8566 C CA . LEU D 1 198 ? 11.788 28.533 66.152 1.00 21.33 197 LEU D CA 1
ATOM 8567 C C . LEU D 1 198 ? 12.537 27.438 65.409 1.00 15.88 197 LEU D C 1
ATOM 8568 O O . LEU D 1 198 ? 11.981 26.353 65.209 1.00 18.84 197 LEU D O 1
ATOM 8573 N N . ILE D 1 199 ? 13.783 27.705 64.990 1.00 18.50 198 ILE D N 1
ATOM 8574 C CA . ILE D 1 199 ? 14.603 26.729 64.280 1.00 15.96 198 ILE D CA 1
ATOM 8575 C C . ILE D 1 199 ? 15.713 26.256 65.211 1.00 16.88 198 ILE D C 1
ATOM 8576 O O . ILE D 1 199 ? 16.488 27.079 65.713 1.00 19.15 198 ILE D O 1
ATOM 8581 N N . VAL D 1 200 ? 15.769 24.944 65.448 1.00 17.08 199 VAL D N 1
ATOM 8582 C CA . VAL D 1 200 ? 16.727 24.334 66.374 1.00 17.20 199 VAL D CA 1
ATOM 8583 C C . VAL D 1 200 ? 17.908 23.736 65.635 1.00 17.59 199 VAL D C 1
ATOM 8584 O O . VAL D 1 200 ? 17.762 22.829 64.798 1.00 17.38 199 VAL D O 1
ATOM 8588 N N . ILE D 1 201 ? 19.105 24.223 65.986 1.00 16.33 200 ILE D N 1
ATOM 8589 C CA . ILE D 1 201 ? 20.331 23.826 65.309 1.00 17.13 200 ILE D CA 1
ATOM 8590 C C . ILE D 1 201 ? 21.515 23.970 66.272 1.00 19.17 200 ILE D C 1
ATOM 8591 O O . ILE D 1 201 ? 22.531 24.574 65.956 1.00 18.16 200 ILE D O 1
ATOM 8596 N N . VAL D 1 202 ? 21.331 23.387 67.453 1.00 21.54 201 VAL D N 1
ATOM 8597 C CA . VAL D 1 202 ? 22.387 23.280 68.462 1.00 23.04 201 VAL D CA 1
ATOM 8598 C C . VAL D 1 202 ? 22.824 21.814 68.579 1.00 19.40 201 VAL D C 1
ATOM 8599 O O . VAL D 1 202 ? 22.072 20.898 68.211 1.00 23.52 201 VAL D O 1
ATOM 8603 N N . PRO D 1 203 ? 24.027 21.580 69.135 1.00 23.17 202 PRO D N 1
ATOM 8604 C CA . PRO D 1 203 ? 24.447 20.208 69.344 1.00 18.30 202 PRO D CA 1
ATOM 8605 C C . PRO D 1 203 ? 23.643 19.557 70.457 1.00 19.48 202 PRO D C 1
ATOM 8606 O O . PRO D 1 203 ? 22.981 20.252 71.239 1.00 24.98 202 PRO D O 1
ATOM 8610 N N . GLY D 1 204 ? 23.713 18.228 70.505 1.00 22.27 203 GLY D N 1
ATOM 8611 C CA . GLY D 1 204 ? 23.081 17.429 71.534 1.00 24.71 203 GLY D CA 1
ATOM 8612 C C . GLY D 1 204 ? 24.018 17.252 72.719 1.00 25.37 203 GLY D C 1
ATOM 8613 O O . GLY D 1 204 ? 24.829 16.336 72.750 1.00 28.16 203 GLY D O 1
ATOM 8614 N N . THR D 1 205 ? 23.901 18.153 73.680 1.00 21.99 204 THR D N 1
ATOM 8615 C CA . THR D 1 205 ? 24.710 18.095 74.903 1.00 27.29 204 THR D CA 1
ATOM 8616 C C . THR D 1 205 ? 23.847 18.159 76.152 1.00 33.02 204 THR D C 1
ATOM 8617 O O . THR D 1 205 ? 22.652 18.427 76.085 1.00 27.96 204 THR D O 1
ATOM 8621 N N . ALA D 1 206 ? 24.464 17.945 77.320 1.00 28.44 205 ALA D N 1
ATOM 8622 C CA . ALA D 1 206 ? 23.743 18.106 78.575 1.00 35.41 205 ALA D CA 1
ATOM 8623 C C . ALA D 1 206 ? 23.035 19.471 78.703 1.00 29.04 205 ALA D C 1
ATOM 8624 O O . ALA D 1 206 ? 21.930 19.539 79.229 1.00 33.88 205 ALA D O 1
ATOM 8626 N N . SER D 1 207 ? 23.656 20.540 78.200 1.00 28.67 206 SER D N 1
ATOM 8627 C CA . SER D 1 207 ? 23.077 21.893 78.307 1.00 32.04 206 SER D CA 1
ATOM 8628 C C . SER D 1 207 ? 21.883 22.134 77.388 1.00 29.28 206 SER D C 1
ATOM 8629 O O . SER D 1 207 ? 21.107 23.048 77.643 1.00 29.45 206 SER D O 1
ATOM 8632 N N . THR D 1 208 ? 21.768 21.349 76.307 1.00 24.31 207 THR D N 1
ATOM 8633 C CA . THR D 1 208 ? 20.633 21.470 75.399 1.00 27.86 207 THR D CA 1
ATOM 8634 C C . THR D 1 208 ? 19.563 20.393 75.590 1.00 20.99 207 THR D C 1
ATOM 8635 O O . THR D 1 208 ? 18.527 20.451 74.933 1.00 21.68 207 THR D O 1
ATOM 8639 N N . LEU D 1 209 ? 19.788 19.438 76.490 1.00 24.00 208 LEU D N 1
ATOM 8640 C CA . LEU D 1 209 ? 18.817 18.368 76.747 1.00 29.97 208 LEU D CA 1
ATOM 8641 C C . LEU D 1 209 ? 17.433 18.889 77.160 1.00 26.64 208 LEU D C 1
ATOM 8642 O O . LEU D 1 209 ? 17.268 19.527 78.203 1.00 30.37 208 LEU D O 1
ATOM 8647 N N . LYS D 1 210 ? 16.430 18.595 76.330 1.00 27.31 209 LYS D N 1
ATOM 8648 C CA . LYS D 1 210 ? 15.045 19.066 76.501 1.00 24.74 209 LYS D CA 1
ATOM 8649 C C . LYS D 1 210 ? 14.914 20.568 76.763 1.00 26.56 209 LYS D C 1
ATOM 8650 O O . LYS D 1 210 ? 14.030 21.007 77.514 1.00 26.53 209 LYS D O 1
ATOM 8656 N N . ALA D 1 211 ? 15.789 21.355 76.130 1.00 26.47 210 ALA D N 1
ATOM 8657 C CA . ALA D 1 211 ? 15.748 22.802 76.259 1.00 28.73 210 ALA D CA 1
ATOM 8658 C C . ALA D 1 211 ? 14.450 23.330 75.666 1.00 22.54 210 ALA D C 1
ATOM 8659 O O . ALA D 1 211 ? 13.848 24.258 76.218 1.00 27.73 210 ALA D O 1
ATOM 8661 N N . VAL D 1 212 ? 14.007 22.735 74.553 1.00 22.11 211 VAL D N 1
ATOM 8662 C CA . VAL D 1 212 ? 12.711 23.078 73.972 1.00 21.15 211 VAL D CA 1
ATOM 8663 C C . VAL D 1 212 ? 11.637 22.264 74.695 1.00 21.59 211 VAL D C 1
ATOM 8664 O O . VAL D 1 212 ? 11.303 21.126 74.311 1.00 27.29 211 VAL D O 1
ATOM 8668 N N . ASN D 1 213 ? 11.115 22.880 75.755 1.00 26.71 212 ASN D N 1
ATOM 8669 C CA . ASN D 1 213 ? 10.203 22.251 76.699 1.00 31.97 212 ASN D CA 1
ATOM 8670 C C . ASN D 1 213 ? 8.848 22.946 76.636 1.00 29.32 212 ASN D C 1
ATOM 8671 O O . ASN D 1 213 ? 8.632 23.837 75.812 1.00 26.08 212 ASN D O 1
ATOM 8676 N N . ALA D 1 214 ? 7.921 22.530 77.484 1.00 24.39 213 ALA D N 1
ATOM 8677 C CA . ALA D 1 214 ? 6.578 23.122 77.521 1.00 26.71 213 ALA D CA 1
ATOM 8678 C C . ALA D 1 214 ? 6.571 24.645 77.675 1.00 26.17 213 ALA D C 1
ATOM 8679 O O . ALA D 1 214 ? 5.767 25.318 77.032 1.00 30.52 213 ALA D O 1
ATOM 8681 N N . ASP D 1 215 ? 7.460 25.196 78.506 1.00 35.11 214 ASP D N 1
ATOM 8682 C CA . ASP D 1 215 ? 7.531 26.662 78.687 1.00 35.17 214 ASP D CA 1
ATOM 8683 C C . ASP D 1 215 ? 7.957 27.391 77.402 1.00 28.20 214 ASP D C 1
ATOM 8684 O O . ASP D 1 215 ? 7.413 28.451 77.050 1.00 31.05 214 ASP D O 1
ATOM 8689 N N . VAL D 1 216 ? 8.940 26.821 76.712 1.00 32.49 215 VAL D N 1
ATOM 8690 C CA . VAL D 1 216 ? 9.428 27.402 75.462 1.00 25.82 215 VAL D CA 1
ATOM 8691 C C . VAL D 1 216 ? 8.336 27.315 74.389 1.00 30.83 215 VAL D C 1
ATOM 8692 O O . VAL D 1 216 ? 8.131 28.265 73.633 1.00 24.66 215 VAL D O 1
ATOM 8696 N N . LEU D 1 217 ? 7.631 26.192 74.335 1.00 25.85 216 LEU D N 1
ATOM 8697 C CA . LEU D 1 217 ? 6.561 26.022 73.340 1.00 30.58 216 LEU D CA 1
ATOM 8698 C C . LEU D 1 217 ? 5.369 26.947 73.621 1.00 30.73 216 LEU D C 1
ATOM 8699 O O . LEU D 1 217 ? 4.805 27.532 72.697 1.00 28.64 216 LEU D O 1
ATOM 8704 N N . SER D 1 218 ? 4.996 27.100 74.894 1.00 30.52 217 SER D N 1
ATOM 8705 C CA . SER D 1 218 ? 3.961 28.051 75.267 1.00 33.22 217 SER D CA 1
ATOM 8706 C C . SER D 1 218 ? 4.338 29.495 74.876 1.00 29.36 217 SER D C 1
ATOM 8707 O O . SER D 1 218 ? 3.493 30.242 74.376 1.00 32.05 217 SER D O 1
ATOM 8710 N N . ALA D 1 219 ? 5.603 29.864 75.078 1.00 30.62 218 ALA D N 1
ATOM 8711 C CA . ALA D 1 219 ? 6.111 31.204 74.719 1.00 27.06 218 ALA D CA 1
ATOM 8712 C C . ALA D 1 219 ? 6.123 31.443 73.196 1.00 29.43 218 ALA D C 1
ATOM 8713 O O . ALA D 1 219 ? 5.817 32.559 72.701 1.00 26.68 218 ALA D O 1
ATOM 8715 N N . LEU D 1 220 ? 6.472 30.391 72.463 1.00 33.63 219 LEU D N 1
ATOM 8716 C CA . LEU D 1 220 ? 6.473 30.437 71.009 1.00 28.97 219 LEU D CA 1
ATOM 8717 C C . LEU D 1 220 ? 5.107 30.910 70.511 1.00 28.57 219 LEU D C 1
ATOM 8718 O O . LEU D 1 220 ? 5.017 31.836 69.684 1.00 29.58 219 LEU D O 1
ATOM 8723 N N . GLY D 1 221 ? 4.059 30.277 71.040 1.00 25.40 220 GLY D N 1
ATOM 8724 C CA . GLY D 1 221 ? 2.690 30.768 70.917 1.00 32.10 220 GLY D CA 1
ATOM 8725 C C . GLY D 1 221 ? 1.841 30.107 69.848 1.00 30.64 220 GLY D C 1
ATOM 8726 O O . GLY D 1 221 ? 2.315 29.227 69.117 1.00 28.24 220 GLY D O 1
ATOM 8727 N N . PRO D 1 222 ? 0.583 30.547 69.715 1.00 30.66 221 PRO D N 1
ATOM 8728 C CA . PRO D 1 222 ? -0.403 29.863 68.859 1.00 30.55 221 PRO D CA 1
ATOM 8729 C C . PRO D 1 222 ? -0.205 29.941 67.338 1.00 27.94 221 PRO D C 1
ATOM 8730 O O . PRO D 1 222 ? -0.850 29.187 66.619 1.00 28.55 221 PRO D O 1
ATOM 8734 N N . LYS D 1 223 ? 0.655 30.839 66.859 1.00 27.71 222 LYS D N 1
ATOM 8735 C CA . LYS D 1 223 ? 1.080 30.848 65.452 1.00 27.22 222 LYS D CA 1
ATOM 8736 C C . LYS D 1 223 ? 2.417 30.097 65.297 1.00 21.92 222 LYS D C 1
ATOM 8737 O O . LYS D 1 223 ? 3.031 30.104 64.232 1.00 20.68 222 LYS D O 1
ATOM 8740 N N . GLY D 1 224 ? 2.870 29.470 66.387 1.00 20.07 223 GLY D N 1
ATOM 8741 C CA . GLY D 1 224 ? 4.217 28.990 66.518 1.00 20.80 223 GLY D CA 1
ATOM 8742 C C . GLY D 1 224 ? 4.492 27.811 65.623 1.00 18.73 223 GLY D C 1
ATOM 8743 O O . GLY D 1 224 ? 3.681 26.888 65.530 1.00 19.41 223 GLY D O 1
ATOM 8744 N N . VAL D 1 225 ? 5.633 27.848 64.949 1.00 17.56 224 VAL D N 1
ATOM 8745 C CA . VAL D 1 225 ? 6.150 26.703 64.207 1.00 15.83 224 VAL D CA 1
ATOM 8746 C C . VAL D 1 225 ? 7.560 26.341 64.700 1.00 16.97 224 VAL D C 1
ATOM 8747 O O . VAL D 1 225 ? 8.453 27.197 64.748 1.00 19.33 224 VAL D O 1
ATOM 8751 N N . LEU D 1 226 ? 7.744 25.076 65.069 1.00 14.88 225 LEU D N 1
ATOM 8752 C CA . LEU D 1 226 ? 9.015 24.517 65.517 1.00 16.05 225 LEU D CA 1
ATOM 8753 C C . LEU D 1 226 ? 9.651 23.693 64.391 1.00 16.99 225 LEU D C 1
ATOM 8754 O O . LEU D 1 226 ? 9.022 22.787 63.854 1.00 20.07 225 LEU D O 1
ATOM 8759 N N . ILE D 1 227 ? 10.900 23.993 64.043 1.00 18.70 226 ILE D N 1
ATOM 8760 C CA . ILE D 1 227 ? 11.654 23.201 63.078 1.00 14.67 226 ILE D CA 1
ATOM 8761 C C . ILE D 1 227 ? 12.884 22.650 63.817 1.00 13.08 226 ILE D C 1
ATOM 8762 O O . ILE D 1 227 ? 13.655 23.443 64.352 1.00 16.66 226 ILE D O 1
ATOM 8767 N N . ASN D 1 228 ? 13.086 21.334 63.823 1.00 15.30 227 ASN D N 1
ATOM 8768 C CA . ASN D 1 228 ? 14.275 20.761 64.471 1.00 14.27 227 ASN D CA 1
ATOM 8769 C C . ASN D 1 228 ? 15.097 20.008 63.432 1.00 14.42 227 ASN D C 1
ATOM 8770 O O . ASN D 1 228 ? 14.657 19.002 62.882 1.00 15.49 227 ASN D O 1
ATOM 8775 N N . VAL D 1 229 ? 16.296 20.546 63.173 1.00 14.56 228 VAL D N 1
ATOM 8776 C CA . VAL D 1 229 ? 17.311 19.904 62.327 1.00 13.95 228 VAL D CA 1
ATOM 8777 C C . VAL D 1 229 ? 18.620 19.656 63.092 1.00 13.74 228 VAL D C 1
ATOM 8778 O O . VAL D 1 229 ? 19.651 19.323 62.478 1.00 18.85 228 VAL D O 1
ATOM 8782 N N . GLY D 1 230 ? 18.573 19.775 64.419 1.00 16.73 229 GLY D N 1
ATOM 8783 C CA . GLY D 1 230 ? 19.768 19.591 65.246 1.00 19.59 229 GLY D CA 1
ATOM 8784 C C . GLY D 1 230 ? 19.850 18.178 65.790 1.00 16.00 229 GLY D C 1
ATOM 8785 O O . GLY D 1 230 ? 20.334 17.261 65.117 1.00 14.70 229 GLY D O 1
ATOM 8786 N N . ARG D 1 231 ? 19.408 18.011 67.027 1.00 16.73 230 ARG D N 1
ATOM 8787 C CA . ARG D 1 231 ? 19.290 16.697 67.676 1.00 18.20 230 ARG D CA 1
ATOM 8788 C C . ARG D 1 231 ? 17.930 16.546 68.336 1.00 16.44 230 ARG D C 1
ATOM 8789 O O . ARG D 1 231 ? 17.422 17.489 68.956 1.00 18.00 230 ARG D O 1
ATOM 8797 N N . GLY D 1 232 ? 17.356 15.349 68.215 1.00 18.25 231 GLY D N 1
ATOM 8798 C CA . GLY D 1 232 ? 16.097 14.991 68.871 1.00 25.46 231 GLY D CA 1
ATOM 8799 C C . GLY D 1 232 ? 16.078 15.187 70.388 1.00 22.30 231 GLY D C 1
ATOM 8800 O O . GLY D 1 232 ? 15.067 15.640 70.938 1.00 21.22 231 GLY D O 1
ATOM 8801 N N . SER D 1 233 ? 17.216 14.920 71.042 1.00 23.83 232 SER D N 1
ATOM 8802 C CA . SER D 1 233 ? 17.377 15.149 72.481 1.00 26.72 232 SER D CA 1
ATOM 8803 C C . SER D 1 233 ? 17.034 16.566 72.969 1.00 22.05 232 SER D C 1
ATOM 8804 O O . SER D 1 233 ? 16.634 16.746 74.124 1.00 25.80 232 SER D O 1
ATOM 8807 N N . THR D 1 234 ? 17.198 17.566 72.097 1.00 24.90 233 THR D N 1
ATOM 8808 C CA . THR D 1 234 ? 17.003 18.968 72.461 1.00 26.08 233 THR D CA 1
ATOM 8809 C C . THR D 1 234 ? 15.529 19.346 72.654 1.00 26.85 233 THR D C 1
ATOM 8810 O O . THR D 1 234 ? 15.226 20.318 73.336 1.00 29.53 233 THR D O 1
ATOM 8814 N N . VAL D 1 235 ? 14.621 18.570 72.051 1.00 20.43 234 VAL D N 1
ATOM 8815 C CA . VAL D 1 235 ? 13.190 18.800 72.164 1.00 19.08 234 VAL D CA 1
ATOM 8816 C C . VAL D 1 235 ? 12.570 17.768 73.096 1.00 24.88 234 VAL D C 1
ATOM 8817 O O . VAL D 1 235 ? 12.834 16.551 72.992 1.00 28.63 234 VAL D O 1
ATOM 8821 N N . ASP D 1 236 ? 11.764 18.256 74.033 1.00 25.87 235 ASP D N 1
ATOM 8822 C CA . ASP D 1 236 ? 10.947 17.404 74.886 1.00 31.75 235 ASP D CA 1
ATOM 8823 C C . ASP D 1 236 ? 9.797 16.911 74.013 1.00 29.47 235 ASP D C 1
ATOM 8824 O O . ASP D 1 236 ? 8.803 17.615 73.799 1.00 24.18 235 ASP D O 1
ATOM 8829 N N . GLU D 1 237 ? 9.951 15.695 73.512 1.00 26.55 236 GLU D N 1
ATOM 8830 C CA . GLU D 1 237 ? 9.090 15.170 72.452 1.00 30.69 236 GLU D CA 1
ATOM 8831 C C . GLU D 1 237 ? 7.646 14.959 72.949 1.00 30.03 236 GLU D C 1
ATOM 8832 O O . GLU D 1 237 ? 6.681 15.258 72.254 1.00 31.31 236 GLU D O 1
ATOM 8838 N N . ALA D 1 238 ? 7.498 14.475 74.184 1.00 27.16 237 ALA D N 1
ATOM 8839 C CA . ALA D 1 238 ? 6.181 14.380 74.804 1.00 29.72 237 ALA D CA 1
ATOM 8840 C C . ALA D 1 238 ? 5.491 15.747 74.978 1.00 27.16 237 ALA D C 1
ATOM 8841 O O . ALA D 1 238 ? 4.293 15.876 74.740 1.00 29.87 237 ALA D O 1
ATOM 8843 N N . ALA D 1 239 ? 6.248 16.765 75.385 1.00 32.15 238 ALA D N 1
ATOM 8844 C CA . ALA D 1 239 ? 5.706 18.122 75.505 1.00 28.36 238 ALA D CA 1
ATOM 8845 C C . ALA D 1 239 ? 5.281 18.682 74.146 1.00 25.29 238 ALA D C 1
ATOM 8846 O O . ALA D 1 239 ? 4.315 19.447 74.073 1.00 24.55 238 ALA D O 1
ATOM 8848 N N . LEU D 1 240 ? 6.023 18.324 73.099 1.00 26.95 239 LEU D N 1
ATOM 8849 C CA . LEU D 1 240 ? 5.698 18.773 71.740 1.00 26.79 239 LEU D CA 1
ATOM 8850 C C . LEU D 1 240 ? 4.376 18.162 71.283 1.00 27.10 239 LEU D C 1
ATOM 8851 O O . LEU D 1 240 ? 3.526 18.863 70.738 1.00 24.32 239 LEU D O 1
ATOM 8856 N N . VAL D 1 241 ? 4.201 16.864 71.521 1.00 27.01 240 VAL D N 1
ATOM 8857 C CA . VAL D 1 241 ? 2.950 16.179 71.172 1.00 26.70 240 VAL D CA 1
ATOM 8858 C C . VAL D 1 241 ? 1.756 16.840 71.872 1.00 28.94 240 VAL D C 1
ATOM 8859 O O . VAL D 1 241 ? 0.720 17.098 71.253 1.00 27.71 240 VAL D O 1
ATOM 8863 N N . THR D 1 242 ? 1.919 17.132 73.162 1.00 26.29 241 THR D N 1
ATOM 8864 C CA . THR D 1 242 ? 0.882 17.811 73.925 1.00 25.67 241 THR D CA 1
ATOM 8865 C C . THR D 1 242 ? 0.531 19.198 73.358 1.00 29.23 241 THR D C 1
ATOM 8866 O O . THR D 1 242 ? -0.653 19.509 73.167 1.00 30.10 241 THR D O 1
ATOM 8870 N N . ALA D 1 243 ? 1.555 19.986 73.069 1.00 26.11 242 ALA D N 1
ATOM 8871 C CA . ALA D 1 243 ? 1.386 21.331 72.510 1.00 26.53 242 ALA D CA 1
ATOM 8872 C C . ALA D 1 243 ? 0.666 21.288 71.150 1.00 26.51 242 ALA D C 1
ATOM 8873 O O . ALA D 1 243 ? -0.229 22.091 70.896 1.00 26.89 242 ALA D O 1
ATOM 8875 N N . LEU D 1 244 ? 1.040 20.344 70.294 1.00 26.15 243 LEU D N 1
ATOM 8876 C CA . LEU D 1 244 ? 0.344 20.169 69.006 1.00 27.29 243 LEU D CA 1
ATOM 8877 C C . LEU D 1 244 ? -1.108 19.728 69.184 1.00 28.06 243 LEU D C 1
ATOM 8878 O O . LEU D 1 244 ? -2.000 20.243 68.518 1.00 28.39 243 LEU D O 1
ATOM 8883 N N . GLN D 1 245 ? -1.349 18.781 70.098 1.00 28.07 244 GLN D N 1
ATOM 8884 C CA . GLN D 1 245 ? -2.694 18.261 70.362 1.00 36.46 244 GLN D CA 1
ATOM 8885 C C . GLN D 1 245 ? -3.647 19.369 70.832 1.00 29.85 244 GLN D C 1
ATOM 8886 O O . GLN D 1 245 ? -4.775 19.452 70.363 1.00 29.25 244 GLN D O 1
ATOM 8889 N N . ASN D 1 246 ? -3.160 20.224 71.738 1.00 29.39 245 ASN D N 1
ATOM 8890 C CA . ASN D 1 246 ? -3.944 21.312 72.344 1.00 31.48 245 ASN D CA 1
ATOM 8891 C C . ASN D 1 246 ? -4.037 22.596 71.513 1.00 38.09 245 ASN D C 1
ATOM 8892 O O . ASN D 1 246 ? -4.764 23.522 71.888 1.00 32.55 245 ASN D O 1
ATOM 8897 N N . GLY D 1 247 ? -3.311 22.676 70.399 1.00 30.46 246 GLY D N 1
ATOM 8898 C CA . GLY D 1 247 ? -3.244 23.920 69.628 1.00 28.88 246 GLY D CA 1
ATOM 8899 C C . GLY D 1 247 ? -2.408 25.016 70.275 1.00 27.51 246 GLY D C 1
ATOM 8900 O O . GLY D 1 247 ? -2.524 26.184 69.902 1.00 37.26 246 GLY D O 1
ATOM 8901 N N . THR D 1 248 ? -1.547 24.642 71.213 1.00 27.74 247 THR D N 1
ATOM 8902 C CA . THR D 1 248 ? -0.582 25.564 71.836 1.00 29.56 247 THR D CA 1
ATOM 8903 C C . THR D 1 248 ? 0.341 26.181 70.797 1.00 35.46 247 THR D C 1
ATOM 8904 O O . THR D 1 248 ? 0.640 27.373 70.885 1.00 28.51 247 THR D O 1
ATOM 8908 N N . ILE D 1 249 ? 0.775 25.349 69.842 1.00 25.68 248 ILE D N 1
ATOM 8909 C CA . ILE D 1 249 ? 1.555 25.794 68.666 1.00 25.83 248 ILE D CA 1
ATOM 8910 C C . ILE D 1 249 ? 0.817 25.359 67.392 1.00 17.84 248 ILE D C 1
ATOM 8911 O O . ILE D 1 249 ? -0.124 24.540 67.444 1.00 22.71 248 ILE D O 1
ATOM 8916 N N . ALA D 1 250 ? 1.197 25.950 66.267 1.00 19.97 249 ALA D N 1
ATOM 8917 C CA . ALA D 1 250 ? 0.502 25.765 64.999 1.00 19.85 249 ALA D CA 1
ATOM 8918 C C . ALA D 1 250 ? 1.067 24.674 64.095 1.00 14.50 249 ALA D C 1
ATOM 8919 O O . ALA D 1 250 ? 0.391 24.232 63.179 1.00 18.56 249 ALA D O 1
ATOM 8921 N N . GLY D 1 251 ? 2.317 24.254 64.305 1.00 15.55 250 GLY D N 1
ATOM 8922 C CA . GLY D 1 251 ? 2.914 23.263 63.399 1.00 16.65 250 GLY D CA 1
ATOM 8923 C C . GLY D 1 251 ? 4.318 22.926 63.777 1.00 17.25 250 GLY D C 1
ATOM 8924 O O . GLY D 1 251 ? 4.950 23.632 64.587 1.00 18.07 250 GLY D O 1
ATOM 8925 N N . ALA D 1 252 ? 4.854 21.861 63.170 1.00 14.78 251 ALA D N 1
ATOM 8926 C CA . ALA D 1 252 ? 6.234 21.485 63.413 1.00 15.37 251 ALA D CA 1
ATOM 8927 C C . ALA D 1 252 ? 6.777 20.704 62.239 1.00 14.70 251 ALA D C 1
ATOM 8928 O O . ALA D 1 252 ? 6.021 20.006 61.556 1.00 15.50 251 ALA D O 1
ATOM 8930 N N . GLY D 1 253 ? 8.070 20.847 62.025 1.00 14.32 252 GLY D N 1
ATOM 8931 C CA . GLY D 1 253 ? 8.836 20.079 61.025 1.00 17.10 252 GLY D CA 1
ATOM 8932 C C . GLY D 1 253 ? 10.061 19.499 61.693 1.00 20.51 252 GLY D C 1
ATOM 8933 O O . GLY D 1 253 ? 10.871 20.249 62.269 1.00 17.13 252 GLY D O 1
ATOM 8934 N N . LEU D 1 254 ? 10.206 18.180 61.637 1.00 17.20 253 LEU D N 1
ATOM 8935 C CA . LEU D 1 254 ? 11.267 17.488 62.383 1.00 15.54 253 LEU D CA 1
ATOM 8936 C C . LEU D 1 254 ? 12.064 16.553 61.490 1.00 14.48 253 LEU D C 1
ATOM 8937 O O . LEU D 1 254 ? 11.474 15.703 60.795 1.00 16.44 253 LEU D O 1
ATOM 8942 N N . ASP D 1 255 ? 13.393 16.714 61.515 1.00 13.96 254 ASP D N 1
ATOM 8943 C CA . ASP D 1 255 ? 14.333 15.811 60.843 1.00 16.03 254 ASP D CA 1
ATOM 8944 C C . ASP D 1 255 ? 14.968 14.786 61.813 1.00 17.40 254 ASP D C 1
ATOM 8945 O O . ASP D 1 255 ? 15.565 13.804 61.377 1.00 16.00 254 ASP D O 1
ATOM 8950 N N . VAL D 1 256 ? 14.843 15.049 63.109 1.00 16.18 255 VAL D N 1
ATOM 8951 C CA . VAL D 1 256 ? 15.524 14.305 64.158 1.00 17.87 255 VAL D CA 1
ATOM 8952 C C . VAL D 1 256 ? 14.582 14.062 65.329 1.00 21.91 255 VAL D C 1
ATOM 8953 O O . VAL D 1 256 ? 13.633 14.809 65.521 1.00 17.83 255 VAL D O 1
ATOM 8957 N N . PHE D 1 257 ? 14.864 13.009 66.099 1.00 18.17 256 PHE D N 1
ATOM 8958 C CA . PHE D 1 257 ? 13.934 12.472 67.090 1.00 23.32 256 PHE D CA 1
ATOM 8959 C C . PHE D 1 257 ? 14.705 11.895 68.256 1.00 22.84 256 PHE D C 1
ATOM 8960 O O . PHE D 1 257 ? 15.896 11.617 68.130 1.00 22.36 256 PHE D O 1
ATOM 8968 N N . GLU D 1 258 ? 14.010 11.739 69.376 1.00 23.91 257 GLU D N 1
ATOM 8969 C CA . GLU D 1 258 ? 14.586 11.196 70.619 1.00 34.35 257 GLU D CA 1
ATOM 8970 C C . GLU D 1 258 ? 15.151 9.796 70.476 1.00 33.96 257 GLU D C 1
ATOM 8971 O O . GLU D 1 258 ? 16.210 9.508 71.063 1.00 30.12 257 GLU D O 1
ATOM 8977 N N . ASN D 1 259 ? 14.447 8.920 69.745 1.00 24.84 258 ASN D N 1
ATOM 8978 C CA . ASN D 1 259 ? 14.842 7.502 69.663 1.00 26.24 258 ASN D CA 1
ATOM 8979 C C . ASN D 1 259 ? 14.690 6.956 68.248 1.00 25.58 258 ASN D C 1
ATOM 8980 O O . ASN D 1 259 ? 13.887 6.056 67.999 1.00 31.43 258 ASN D O 1
ATOM 8985 N N . GLU D 1 260 ? 15.467 7.537 67.336 1.00 27.30 259 GLU D N 1
ATOM 8986 C CA . GLU D 1 260 ? 15.454 7.156 65.914 1.00 27.14 259 GLU D CA 1
ATOM 8987 C C . GLU D 1 260 ? 15.800 5.667 65.768 1.00 28.95 259 GLU D C 1
ATOM 8988 O O . GLU D 1 260 ? 16.662 5.159 66.525 1.00 34.95 259 GLU D O 1
ATOM 8994 N N . PRO D 1 261 ? 15.157 4.931 64.858 1.00 23.49 260 PRO D N 1
ATOM 8995 C CA . PRO D 1 261 ? 14.185 5.404 63.875 1.00 23.38 260 PRO D CA 1
ATOM 8996 C C . PRO D 1 261 ? 12.707 5.426 64.338 1.00 24.74 260 PRO D C 1
ATOM 8997 O O . PRO D 1 261 ? 11.802 5.535 63.503 1.00 28.52 260 PRO D O 1
ATOM 9001 N N . ASN D 1 262 ? 12.465 5.349 65.645 1.00 25.01 261 ASN D N 1
ATOM 9002 C CA . ASN D 1 262 ? 11.112 5.271 66.182 1.00 30.71 261 ASN D CA 1
ATOM 9003 C C . ASN D 1 262 ? 10.561 6.691 66.315 1.00 32.39 261 ASN D C 1
ATOM 9004 O O . ASN D 1 262 ? 11.225 7.587 66.868 1.00 42.38 261 ASN D O 1
ATOM 9009 N N . VAL D 1 263 ? 9.383 6.900 65.735 1.00 38.69 262 VAL D N 1
ATOM 9010 C CA . VAL D 1 263 ? 8.669 8.161 65.820 1.00 29.97 262 VAL D CA 1
ATOM 9011 C C . VAL D 1 263 ? 7.326 7.864 66.507 1.00 33.95 262 VAL D C 1
ATOM 9012 O O . VAL D 1 263 ? 6.618 6.946 66.091 1.00 36.85 262 VAL D O 1
ATOM 9016 N N . PRO D 1 264 ? 6.971 8.626 67.563 1.00 38.59 263 PRO D N 1
ATOM 9017 C CA . PRO D 1 264 ? 5.702 8.373 68.252 1.00 30.80 263 PRO D CA 1
ATOM 9018 C C . PRO D 1 264 ? 4.501 8.429 67.308 1.00 31.16 263 PRO D C 1
ATOM 9019 O O . PRO D 1 264 ? 4.425 9.348 66.469 1.00 35.57 263 PRO D O 1
ATOM 9023 N N . GLU D 1 265 ? 3.587 7.467 67.464 1.00 34.95 264 GLU D N 1
ATOM 9024 C CA . GLU D 1 265 ? 2.395 7.358 66.610 1.00 29.98 264 GLU D CA 1
ATOM 9025 C C . GLU D 1 265 ? 1.586 8.652 66.566 1.00 26.87 264 GLU D C 1
ATOM 9026 O O . GLU D 1 265 ? 1.069 9.035 65.514 1.00 35.56 264 GLU D O 1
ATOM 9032 N N . ALA D 1 266 ? 1.492 9.324 67.706 1.00 33.54 265 ALA D N 1
ATOM 9033 C CA . ALA D 1 266 ? 0.758 10.597 67.807 1.00 33.68 265 ALA D CA 1
ATOM 9034 C C . ALA D 1 266 ? 1.323 11.647 66.860 1.00 35.24 265 ALA D C 1
ATOM 9035 O O . ALA D 1 266 ? 0.564 12.356 66.204 1.00 29.06 265 ALA D O 1
ATOM 9037 N N . LEU D 1 267 ? 2.646 11.723 66.749 1.00 24.80 266 LEU D N 1
ATOM 9038 C CA . LEU D 1 267 ? 3.263 12.687 65.819 1.00 23.28 266 LEU D CA 1
ATOM 9039 C C . LEU D 1 267 ? 2.879 12.432 64.363 1.00 22.47 266 LEU D C 1
ATOM 9040 O O . LEU D 1 267 ? 2.755 13.367 63.584 1.00 25.88 266 LEU D O 1
ATOM 9045 N N . LEU D 1 268 ? 2.672 11.159 64.011 1.00 24.51 267 LEU D N 1
ATOM 9046 C CA . LEU D 1 268 ? 2.247 10.804 62.656 1.00 29.95 267 LEU D CA 1
ATOM 9047 C C . LEU D 1 268 ? 0.812 11.233 62.299 1.00 21.77 267 LEU D C 1
ATOM 9048 O O . LEU D 1 268 ? 0.479 11.292 61.120 1.00 30.59 267 LEU D O 1
ATOM 9053 N N . SER D 1 269 ? -0.042 11.486 63.301 1.00 23.74 268 SER D N 1
ATOM 9054 C CA . SER D 1 269 ? -1.451 11.797 63.072 1.00 27.20 268 SER D CA 1
ATOM 9055 C C . SER D 1 269 ? -1.781 13.247 62.709 1.00 31.54 268 SER D C 1
ATOM 9056 O O . SER D 1 269 ? -2.858 13.521 62.189 1.00 30.93 268 SER D O 1
ATOM 9059 N N . PHE D 1 270 ? -0.874 14.170 63.020 1.00 21.78 269 PHE D N 1
ATOM 9060 C CA . PHE D 1 270 ? -1.137 15.598 62.878 1.00 20.87 269 PHE D CA 1
ATOM 9061 C C . PHE D 1 270 ? -0.982 16.069 61.435 1.00 20.59 269 PHE D C 1
ATOM 9062 O O . PHE D 1 270 ? 0.069 15.897 60.846 1.00 25.29 269 PHE D O 1
ATOM 9070 N N . PRO D 1 271 ? -2.016 16.720 60.871 1.00 23.39 270 PRO D N 1
ATOM 9071 C CA . PRO D 1 271 ? -1.879 17.209 59.493 1.00 20.98 270 PRO D CA 1
ATOM 9072 C C . PRO D 1 271 ? -1.036 18.491 59.356 1.00 25.83 270 PRO D C 1
ATOM 9073 O O . PRO D 1 271 ? -0.788 18.922 58.230 1.00 29.64 270 PRO D O 1
ATOM 9077 N N . ASN D 1 272 ? -0.584 19.071 60.474 1.00 22.05 271 ASN D N 1
ATOM 9078 C CA . ASN D 1 272 ? 0.238 20.279 60.494 1.00 19.74 271 ASN D CA 1
ATOM 9079 C C . ASN D 1 272 ? 1.727 20.010 60.834 1.00 19.69 271 ASN D C 1
ATOM 9080 O O . ASN D 1 272 ? 2.459 20.925 61.226 1.00 18.86 271 ASN D O 1
ATOM 9085 N N . VAL D 1 273 ? 2.160 18.762 60.629 1.00 19.49 272 VAL D N 1
ATOM 9086 C CA . VAL D 1 273 ? 3.515 18.305 60.961 1.00 14.78 272 VAL D CA 1
ATOM 9087 C C . VAL D 1 273 ? 4.138 17.635 59.745 1.00 13.43 272 VAL D C 1
ATOM 9088 O O . VAL D 1 273 ? 3.504 16.777 59.125 1.00 17.85 272 VAL D O 1
ATOM 9092 N N . SER D 1 274 ? 5.375 18.040 59.427 1.00 15.43 273 SER D N 1
ATOM 9093 C CA . SER D 1 274 ? 6.204 17.399 58.429 1.00 13.12 273 SER D CA 1
ATOM 9094 C C . SER D 1 274 ? 7.329 16.643 59.142 1.00 15.35 273 SER D C 1
ATOM 9095 O O . SER D 1 274 ? 7.992 17.198 60.036 1.00 17.46 273 SER D O 1
ATOM 9098 N N . LEU D 1 275 ? 7.556 15.403 58.710 1.00 18.70 274 LEU D N 1
ATOM 9099 C CA . LEU D 1 275 ? 8.526 14.498 59.318 1.00 15.86 274 LEU D CA 1
ATOM 9100 C C . LEU D 1 275 ? 9.511 13.937 58.294 1.00 16.60 274 LEU D C 1
ATOM 9101 O O . LEU D 1 275 ? 9.101 13.468 57.219 1.00 15.75 274 LEU D O 1
ATOM 9106 N N . LEU D 1 276 ? 10.797 13.970 58.622 1.00 14.38 275 LEU D N 1
ATOM 9107 C CA . LEU D 1 276 ? 11.837 13.414 57.734 1.00 15.34 275 LEU D CA 1
ATOM 9108 C C . LEU D 1 276 ? 12.766 12.472 58.502 1.00 15.60 275 LEU D C 1
ATOM 9109 O O . LEU D 1 276 ? 13.088 12.755 59.663 1.00 19.13 275 LEU D O 1
ATOM 9114 N N . PRO D 1 277 ? 13.234 11.397 57.837 1.00 15.26 276 PRO D N 1
ATOM 9115 C CA . PRO D 1 277 ? 14.101 10.408 58.502 1.00 15.81 276 PRO D CA 1
ATOM 9116 C C . PRO D 1 277 ? 15.594 10.820 58.560 1.00 14.55 276 PRO D C 1
ATOM 9117 O O . PRO D 1 277 ? 16.463 10.106 58.026 1.00 17.33 276 PRO D O 1
ATOM 9121 N N . HIS D 1 278 ? 15.884 11.945 59.230 1.00 18.31 277 HIS D N 1
ATOM 9122 C CA . HIS D 1 278 ? 17.266 12.403 59.463 1.00 14.63 277 HIS D CA 1
ATOM 9123 C C . HIS D 1 278 ? 18.066 12.514 58.155 1.00 13.27 277 HIS D C 1
ATOM 9124 O O . HIS D 1 278 ? 19.118 11.887 57.967 1.00 18.28 277 HIS D O 1
ATOM 9131 N N . VAL D 1 279 ? 17.504 13.285 57.232 1.00 14.13 278 VAL D N 1
ATOM 9132 C CA . VAL D 1 279 ? 18.048 13.396 55.870 1.00 13.76 278 VAL D CA 1
ATOM 9133 C C . VAL D 1 279 ? 18.775 14.715 55.601 1.00 16.18 278 VAL D C 1
ATOM 9134 O O . VAL D 1 279 ? 19.141 14.956 54.456 1.00 15.88 278 VAL D O 1
ATOM 9138 N N . ALA D 1 280 ? 18.997 15.584 56.605 1.00 14.62 279 ALA D N 1
ATOM 9139 C CA . ALA D 1 280 ? 19.531 16.909 56.277 1.00 15.17 279 ALA D CA 1
ATOM 9140 C C . ALA D 1 280 ? 20.834 16.973 55.477 1.00 16.64 279 ALA D C 1
ATOM 9141 O O . ALA D 1 280 ? 20.997 17.873 54.666 1.00 18.53 279 ALA D O 1
ATOM 9143 N N . SER D 1 281 ? 21.735 16.025 55.648 1.00 14.64 280 SER D N 1
ATOM 9144 C CA . SER D 1 281 ? 22.972 15.965 54.829 1.00 16.61 280 SER D CA 1
ATOM 9145 C C . SER D 1 281 ? 22.960 14.910 53.733 1.00 17.62 280 SER D C 1
ATOM 9146 O O . SER D 1 281 ? 23.992 14.710 53.064 1.00 17.82 280 SER D O 1
ATOM 9149 N N . ALA D 1 282 ? 21.816 14.242 53.540 1.00 12.17 281 ALA D N 1
ATOM 9150 C CA . ALA D 1 282 ? 21.736 12.950 52.825 1.00 15.16 281 ALA D CA 1
ATOM 9151 C C . ALA D 1 282 ? 21.621 13.039 51.297 1.00 16.17 281 ALA D C 1
ATOM 9152 O O . ALA D 1 282 ? 20.769 12.371 50.673 1.00 17.54 281 ALA D O 1
ATOM 9154 N N . SER D 1 283 ? 22.517 13.804 50.663 1.00 16.46 282 SER D N 1
ATOM 9155 C CA . SER D 1 283 ? 22.715 13.719 49.229 1.00 16.38 282 SER D CA 1
ATOM 9156 C C . SER D 1 283 ? 23.993 12.980 48.913 1.00 18.55 282 SER D C 1
ATOM 9157 O O . SER D 1 283 ? 24.893 12.846 49.760 1.00 16.74 282 SER D O 1
ATOM 9160 N N . VAL D 1 284 ? 24.085 12.479 47.697 1.00 19.91 283 VAL D N 1
ATOM 9161 C CA . VAL D 1 284 ? 25.295 11.748 47.282 1.00 16.00 283 VAL D CA 1
ATOM 9162 C C . VAL D 1 284 ? 26.524 12.661 47.395 1.00 16.16 283 VAL D C 1
ATOM 9163 O O . VAL D 1 284 ? 27.542 12.258 47.991 1.00 17.32 283 VAL D O 1
ATOM 9167 N N . VAL D 1 285 ? 26.429 13.880 46.865 1.00 18.96 284 VAL D N 1
ATOM 9168 C CA . VAL D 1 285 ? 27.597 14.781 46.852 1.00 18.82 284 VAL D CA 1
ATOM 9169 C C . VAL D 1 285 ? 28.089 15.126 48.260 1.00 20.31 284 VAL D C 1
ATOM 9170 O O . VAL D 1 285 ? 29.278 15.075 48.560 1.00 18.14 284 VAL D O 1
ATOM 9174 N N . THR D 1 286 ? 27.160 15.427 49.160 1.00 15.29 285 THR D N 1
ATOM 9175 C CA . THR D 1 286 ? 27.534 15.808 50.538 1.00 18.04 285 THR D CA 1
ATOM 9176 C C . THR D 1 286 ? 28.041 14.619 51.343 1.00 19.85 285 THR D C 1
ATOM 9177 O O . THR D 1 286 ? 29.010 14.749 52.083 1.00 16.00 285 THR D O 1
ATOM 9181 N N . ARG D 1 287 ? 27.416 13.457 51.190 1.00 18.64 286 ARG D N 1
ATOM 9182 C CA . ARG D 1 287 ? 27.908 12.263 51.899 1.00 15.47 286 ARG D CA 1
ATOM 9183 C C . ARG D 1 287 ? 29.259 11.796 51.365 1.00 15.89 286 ARG D C 1
ATOM 9184 O O . ARG D 1 287 ? 30.065 11.260 52.139 1.00 16.39 286 ARG D O 1
ATOM 9192 N N . ASN D 1 288 ? 29.501 12.029 50.066 1.00 18.28 287 ASN D N 1
ATOM 9193 C CA . ASN D 1 288 ? 30.824 11.755 49.468 1.00 21.38 287 ASN D CA 1
ATOM 9194 C C . ASN D 1 288 ? 31.871 12.677 50.120 1.00 16.07 287 ASN D C 1
ATOM 9195 O O . ASN D 1 288 ? 32.959 12.226 50.517 1.00 17.50 287 ASN D O 1
ATOM 9200 N N . ALA D 1 289 ? 31.518 13.943 50.297 1.00 16.80 288 ALA D N 1
ATOM 9201 C CA . ALA D 1 289 ? 32.414 14.919 50.938 1.00 16.84 288 ALA D CA 1
ATOM 9202 C C . ALA D 1 289 ? 32.688 14.590 52.408 1.00 17.34 288 ALA D C 1
ATOM 9203 O O . ALA D 1 289 ? 33.826 14.721 52.877 1.00 17.09 288 ALA D O 1
ATOM 9205 N N . MET D 1 290 ? 31.653 14.161 53.138 1.00 14.41 289 MET D N 1
ATOM 9206 C CA . MET D 1 290 ? 31.800 13.707 54.515 1.00 17.45 289 MET D CA 1
ATOM 9207 C C . MET D 1 290 ? 32.714 12.464 54.579 1.00 24.91 289 MET D C 1
ATOM 9208 O O . MET D 1 290 ? 33.598 12.373 55.438 1.00 17.95 289 MET D O 1
ATOM 9213 N N . SER D 1 291 ? 32.507 11.511 53.676 1.00 21.74 290 SER D N 1
ATOM 9214 C CA . SER D 1 291 ? 33.377 10.327 53.583 1.00 19.12 290 SER D CA 1
ATOM 9215 C C . SER D 1 291 ? 34.843 10.714 53.360 1.00 18.06 290 SER D C 1
ATOM 9216 O O . SER D 1 291 ? 35.749 10.179 54.033 1.00 19.87 290 SER D O 1
ATOM 9219 N N . ASP D 1 292 ? 35.069 11.635 52.431 1.00 17.86 291 ASP D N 1
ATOM 9220 C CA . ASP D 1 292 ? 36.425 12.102 52.126 1.00 15.07 291 ASP D CA 1
ATOM 9221 C C . ASP D 1 292 ? 37.072 12.732 53.357 1.00 17.57 291 ASP D C 1
ATOM 9222 O O . ASP D 1 292 ? 38.234 12.459 53.654 1.00 18.56 291 ASP D O 1
ATOM 9227 N N . LEU D 1 293 ? 36.309 13.536 54.091 1.00 18.15 292 LEU D N 1
ATOM 9228 C CA . LEU D 1 293 ? 36.831 14.171 55.283 1.00 18.35 292 LEU D CA 1
ATOM 9229 C C . LEU D 1 293 ? 37.163 13.207 56.430 1.00 15.14 292 LEU D C 1
ATOM 9230 O O . LEU D 1 293 ? 38.174 13.389 57.139 1.00 17.99 292 LEU D O 1
ATOM 9235 N N . VAL D 1 294 ? 36.353 12.161 56.627 1.00 14.48 293 VAL D N 1
ATOM 9236 C CA . VAL D 1 294 ? 36.715 11.073 57.573 1.00 18.06 293 VAL D CA 1
ATOM 9237 C C . VAL D 1 294 ? 38.066 10.458 57.189 1.00 20.44 293 VAL D C 1
ATOM 9238 O O . VAL D 1 294 ? 38.994 10.380 58.027 1.00 17.82 293 VAL D O 1
ATOM 9242 N N . VAL D 1 295 ? 38.197 10.008 55.945 1.00 21.31 294 VAL D N 1
ATOM 9243 C CA . VAL D 1 295 ? 39.459 9.406 55.488 1.00 23.44 294 VAL D CA 1
ATOM 9244 C C . VAL D 1 295 ? 40.634 10.371 55.521 1.00 19.63 294 VAL D C 1
ATOM 9245 O O . VAL D 1 295 ? 41.731 10.010 56.000 1.00 19.88 294 VAL D O 1
ATOM 9249 N N . ASP D 1 296 ? 40.422 11.605 55.069 1.00 19.41 295 ASP D N 1
ATOM 9250 C CA . ASP D 1 296 ? 41.508 12.601 55.028 1.00 19.99 295 ASP D CA 1
ATOM 9251 C C . ASP D 1 296 ? 41.988 13.025 56.421 1.00 20.00 295 ASP D C 1
ATOM 9252 O O . ASP D 1 296 ? 43.182 13.260 56.587 1.00 18.76 295 ASP D O 1
ATOM 9257 N N . ASN D 1 297 ? 41.093 13.047 57.412 1.00 21.94 296 ASN D N 1
ATOM 9258 C CA . ASN D 1 297 ? 41.510 13.195 58.827 1.00 24.39 296 ASN D CA 1
ATOM 9259 C C . ASN D 1 297 ? 42.474 12.082 59.251 1.00 18.71 296 ASN D C 1
ATOM 9260 O O . ASN D 1 297 ? 43.536 12.347 59.844 1.00 19.59 296 ASN D O 1
ATOM 9265 N N . LEU D 1 298 ? 42.111 10.832 58.949 1.00 19.65 297 LEU D N 1
ATOM 9266 C CA . LEU D 1 298 ? 42.958 9.697 59.322 1.00 20.22 297 LEU D CA 1
ATOM 9267 C C . LEU D 1 298 ? 44.305 9.758 58.603 1.00 20.14 297 LEU D C 1
ATOM 9268 O O . LEU D 1 298 ? 45.362 9.577 59.244 1.00 19.47 297 LEU D O 1
ATOM 9273 N N . LYS D 1 299 ? 44.281 10.049 57.308 1.00 19.75 298 LYS D N 1
ATOM 9274 C CA . LYS D 1 299 ? 45.525 10.180 56.516 1.00 23.68 298 LYS D CA 1
ATOM 9275 C C . LYS D 1 299 ? 46.422 11.304 57.017 1.00 22.53 298 LYS D C 1
ATOM 9276 O O . LYS D 1 299 ? 47.639 11.128 57.154 1.00 23.28 298 LYS D O 1
ATOM 9282 N N . ALA D 1 300 ? 45.824 12.460 57.318 1.00 19.93 299 ALA D N 1
ATOM 9283 C CA . ALA D 1 300 ? 46.590 13.594 57.875 1.00 24.31 299 ALA D CA 1
ATOM 9284 C C . ALA D 1 300 ? 47.218 13.228 59.225 1.00 20.78 299 ALA D C 1
ATOM 9285 O O . ALA D 1 300 ? 48.403 13.505 59.463 1.00 22.40 299 ALA D O 1
ATOM 9287 N N . TRP D 1 301 ? 46.433 12.605 60.109 1.00 18.51 300 TRP D N 1
ATOM 9288 C CA . TRP D 1 301 ? 46.925 12.198 61.422 1.00 19.55 300 TRP D CA 1
ATOM 9289 C C . TRP D 1 301 ? 48.145 11.284 61.323 1.00 23.04 300 TRP D C 1
ATOM 9290 O O . TRP D 1 301 ? 49.173 11.527 61.946 1.00 23.03 300 TRP D O 1
ATOM 9301 N N . PHE D 1 302 ? 48.020 10.232 60.531 1.00 18.36 301 PHE D N 1
ATOM 9302 C CA . PHE D 1 302 ? 49.099 9.232 60.449 1.00 22.18 301 PHE D CA 1
ATOM 9303 C C . PHE D 1 302 ? 50.279 9.653 59.596 1.00 29.59 301 PHE D C 1
ATOM 9304 O O . PHE D 1 302 ? 51.371 9.098 59.755 1.00 35.08 301 PHE D O 1
ATOM 9312 N N . SER D 1 303 ? 50.102 10.634 58.726 1.00 22.12 302 SER D N 1
ATOM 9313 C CA . SER D 1 303 ? 51.190 11.107 57.851 1.00 29.64 302 SER D CA 1
ATOM 9314 C C . SER D 1 303 ? 51.922 12.328 58.421 1.00 25.00 302 SER D C 1
ATOM 9315 O O . SER D 1 303 ? 53.156 12.409 58.278 1.00 30.13 302 SER D O 1
ATOM 9318 N N . THR D 1 304 ? 51.191 13.241 59.071 1.00 26.24 303 THR D N 1
ATOM 9319 C CA . THR D 1 304 ? 51.755 14.491 59.608 1.00 24.10 303 THR D CA 1
ATOM 9320 C C . THR D 1 304 ? 51.623 14.703 61.121 1.00 28.92 303 THR D C 1
ATOM 9321 O O . THR D 1 304 ? 52.257 15.616 61.669 1.00 25.16 303 THR D O 1
ATOM 9325 N N . GLY D 1 305 ? 50.804 13.908 61.789 1.00 23.81 304 GLY D N 1
ATOM 9326 C CA . GLY D 1 305 ? 50.494 14.080 63.215 1.00 22.72 304 GLY D CA 1
ATOM 9327 C C . GLY D 1 305 ? 49.515 15.175 63.571 1.00 22.94 304 GLY D C 1
ATOM 9328 O O . GLY D 1 305 ? 49.298 15.446 64.763 1.00 23.15 304 GLY D O 1
ATOM 9329 N N . GLU D 1 306 ? 48.901 15.790 62.557 1.00 21.69 305 GLU D N 1
ATOM 9330 C CA . GLU D 1 306 ? 47.912 16.855 62.769 1.00 21.50 305 GLU D CA 1
ATOM 9331 C C . GLU D 1 306 ? 46.664 16.484 61.979 1.00 27.19 305 GLU D C 1
ATOM 9332 O O . GLU D 1 306 ? 46.715 16.321 60.752 1.00 22.04 305 GLU D O 1
ATOM 9338 N N . ALA D 1 307 ? 45.555 16.352 62.679 1.00 17.67 306 ALA D N 1
ATOM 9339 C CA . ALA D 1 307 ? 44.266 16.074 62.035 1.00 21.14 306 ALA D CA 1
ATOM 9340 C C . ALA D 1 307 ? 43.759 17.337 61.346 1.00 20.88 306 ALA D C 1
ATOM 9341 O O . ALA D 1 307 ? 44.261 18.457 61.616 1.00 18.75 306 ALA D O 1
ATOM 9343 N N . LEU D 1 308 ? 42.744 17.190 60.488 1.00 19.28 307 LEU D N 1
ATOM 9344 C CA . LEU D 1 308 ? 42.193 18.309 59.764 1.00 16.60 307 LEU D CA 1
ATOM 9345 C C . LEU D 1 308 ? 41.130 19.018 60.599 1.00 16.39 307 LEU D C 1
ATOM 9346 O O . LEU D 1 308 ? 41.131 20.251 60.660 1.00 19.06 307 LEU D O 1
ATOM 9351 N N . THR D 1 309 ? 40.237 18.238 61.205 1.00 19.57 308 THR D N 1
ATOM 9352 C CA . THR D 1 309 ? 39.066 18.782 61.913 1.00 19.32 308 THR D CA 1
ATOM 9353 C C . THR D 1 309 ? 38.877 18.103 63.270 1.00 19.91 308 THR D C 1
ATOM 9354 O O . THR D 1 309 ? 37.829 17.500 63.548 1.00 17.15 308 THR D O 1
ATOM 9358 N N . PRO D 1 310 ? 39.887 18.220 64.157 1.00 18.20 309 PRO D N 1
ATOM 9359 C CA . PRO D 1 310 ? 39.673 17.738 65.499 1.00 19.11 309 PRO D CA 1
ATOM 9360 C C . PRO D 1 310 ? 38.583 18.566 66.192 1.00 16.46 309 PRO D C 1
ATOM 9361 O O . PRO D 1 310 ? 38.382 19.748 65.859 1.00 18.80 309 PRO D O 1
ATOM 9365 N N . VAL D 1 311 ? 37.886 17.927 67.119 1.00 18.97 310 VAL D N 1
ATOM 9366 C CA . VAL D 1 311 ? 36.864 18.575 67.910 1.00 19.59 310 VAL D CA 1
ATOM 9367 C C . VAL D 1 311 ? 37.509 19.449 68.977 1.00 18.34 310 VAL D C 1
ATOM 9368 O O . VAL D 1 311 ? 38.682 19.262 69.341 1.00 20.61 310 VAL D O 1
ATOM 9372 N N . ALA D 1 312 ? 36.730 20.406 69.470 1.00 18.43 311 ALA D N 1
ATOM 9373 C CA . ALA D 1 312 ? 37.251 21.378 70.462 1.00 21.79 311 ALA D CA 1
ATOM 9374 C C . ALA D 1 312 ? 37.851 20.740 71.736 1.00 22.53 311 ALA D C 1
ATOM 9375 O O . ALA D 1 312 ? 38.840 21.240 72.297 1.00 21.29 311 ALA D O 1
ATOM 9377 N N . GLU D 1 313 ? 37.254 19.633 72.171 1.00 21.02 312 GLU D N 1
ATOM 9378 C CA . GLU D 1 313 ? 37.667 18.932 73.382 1.00 23.34 312 GLU D CA 1
ATOM 9379 C C . GLU D 1 313 ? 38.990 18.163 73.255 1.00 26.03 312 GLU D C 1
ATOM 9380 O O . GLU D 1 313 ? 39.550 17.781 74.284 1.00 23.52 312 GLU D O 1
ATOM 9386 N N . THR D 1 314 ? 39.468 17.931 72.037 1.00 21.05 313 THR D N 1
ATOM 9387 C CA . THR D 1 314 ? 40.702 17.160 71.765 1.00 20.83 313 THR D CA 1
ATOM 9388 C C . THR D 1 314 ? 41.619 17.878 70.768 1.00 16.73 313 THR D C 1
ATOM 9389 O O . THR D 1 314 ? 41.837 17.401 69.645 1.00 20.24 313 THR D O 1
ATOM 9393 N N . PRO D 1 315 ? 42.277 18.980 71.204 1.00 17.60 314 PRO D N 1
ATOM 9394 C CA . PRO D 1 315 ? 43.193 19.724 70.324 1.00 22.29 314 PRO D CA 1
ATOM 9395 C C . PRO D 1 315 ? 44.567 19.070 70.341 1.00 21.49 314 PRO D C 1
ATOM 9396 O O . PRO D 1 315 ? 45.554 19.668 70.802 1.00 19.75 314 PRO D O 1
ATOM 9400 N N . PHE D 1 316 ? 44.637 17.822 69.871 1.00 19.76 315 PHE D N 1
ATOM 9401 C CA . PHE D 1 316 ? 45.794 16.970 70.146 1.00 23.13 315 PHE D CA 1
ATOM 9402 C C . PHE D 1 316 ? 46.681 16.846 68.921 1.00 19.64 315 PHE D C 1
ATOM 9403 O O . PHE D 1 316 ? 46.240 17.055 67.789 1.00 23.02 315 PHE D O 1
ATOM 9411 N N . ARG D 1 317 ? 47.941 16.501 69.162 1.00 20.17 316 ARG D N 1
ATOM 9412 C CA . ARG D 1 317 ? 48.908 16.193 68.106 1.00 24.22 316 ARG D CA 1
ATOM 9413 C C . ARG D 1 317 ? 49.446 14.803 68.381 1.00 23.36 316 ARG D C 1
ATOM 9414 O O . ARG D 1 317 ? 49.577 14.395 69.551 1.00 21.54 316 ARG D O 1
ATOM 9422 N N . ARG D 1 318 ? 49.735 14.061 67.312 1.00 24.91 317 ARG D N 1
ATOM 9423 C CA . ARG D 1 318 ? 50.124 12.671 67.471 1.00 19.26 317 ARG D CA 1
ATOM 9424 C C . ARG D 1 318 ? 51.484 12.513 68.139 1.00 24.06 317 ARG D C 1
ATOM 9425 O O . ARG D 1 318 ? 52.443 13.197 67.769 1.00 23.65 317 ARG D O 1
ATOM 9433 N N . ARG D 1 319 ? 51.551 11.598 69.106 1.00 21.72 318 ARG D N 1
ATOM 9434 C CA . ARG D 1 319 ? 52.829 11.111 69.651 1.00 20.76 318 ARG D CA 1
ATOM 9435 C C . ARG D 1 319 ? 53.007 9.642 69.269 1.00 24.48 318 ARG D C 1
ATOM 9436 O O . ARG D 1 319 ? 52.203 8.811 69.649 1.00 30.05 318 ARG D O 1
ATOM 9444 N N . ALA D 1 320 ? 54.071 9.343 68.537 1.00 34.24 319 ALA D N 1
ATOM 9445 C CA . ALA D 1 320 ? 54.366 7.961 68.120 1.00 29.70 319 ALA D CA 1
ATOM 9446 C C . ALA D 1 320 ? 55.708 7.533 68.676 1.00 43.34 319 ALA D C 1
ATOM 9447 O O . ALA D 1 320 ? 56.660 8.299 68.617 1.00 47.44 319 ALA D O 1
#

Radius of gyration: 41.56 Å; Cα contacts (8 Å, |Δi|>4): 2742; chains: 4; bounding box: 117×105×81 Å

Foldseek 3Di:
DAEEEEEADDDCLLVVQCVVDYHYDYDHHLDLVRDDPVCQRHAEYEYEAARDPSSVVSHLNHAEYQYLAPFDPSDPLVVCVVSLHFYFYQPDLQQLLLLVVLVVLVQCLFFVVVVQVVCVVVPNCPPVNHDDGGPGDPPAFAEEEADCPSNNVSNVVVVVVVPHAYAYEDCDDDPPDPHHYDPALLVSLLVGQEYEYADHDDPVQFQSQALSSLLSSALQHEYEYLHEQRNHPLVSVLVCQVVSSYQAYEYQYHDDPPDDDPSQVPHSSYHYHPNCSRPDPSSSSSSSVLSSQQVVCCVPPQAGDGTDPSNRGGDDD/DAEEEEEADADVLLVVCCVVDYDYDYDHHLDLVRDDPVCQRHAEYEYEAARDPSSVVSHLNHAEYQYLAPFDPSDPLVVCLVSLHFYFYQPDLQQLLLLVVLVVLVQCLFFVVVVQVVCVVVCVCVVPNHDDGGPGDPPAFAEEEEDCPSNNVSNVVVVVVVPHAYAYEDCDDDPPDPHHYDPALLVSLLVGQEYEYADHDDPVQFQSQALSSLLSVALQHEYEYLHEQRNHPLVSVLVCQVVSSYQAYEYQYHDDPPDDDPSQVPHSSYHYHPNCSRPDPSSSSSSSVLSSQQVVCCVPPQAGDGTDPSNRGGDDD/DAEEEEEADDDCLLVVQCVVDYHYDYDHHLDLVRDDPVCQRHAEYEYEAARDPSSVVSHLNHAEYQYLAPFDPSDPLVVCVVSLHFYFYQPDLQQLLLLVVLVVLVQCLFFVVVVQVVCVVVPNCPPVNHDDGGPGDPPAFAEEEADCPSNNVSNVVVVVVVPHAYAYEDCDDDPPDPHHYDNALLVSLLVGQEYEYADHDDPVQFQSQALSSLLSSALQHEYEYLHEQRNHPLVSVLVCQVVSSYQAYEYQYHDDPPDDDPSQVPHSSYHYHPNCSRPDPSSSSSSSVLSSQQVVCCVPPQAGDGTDPSNRGGDDD/DAEEEEEADDDVLLVVCCVVDYDYDYDHHLDLVRDDPVCQRHAEYEYEAARDPSSVVSHLNHAEYQYLAPFDPSDPLVVCLVSLHFYFYQPDLQQLLLLVVLVVLVQCLFFVVVVQVVCVVVCNCVVPNHDDGGPGDPPAFAEEEADCPSNNVSNVVVVVVVPHAYAYEDCDDDPPDPHHYDPALLVSLLVGQEYEYADHDDPVQFQSQALSSLLSVALQHEYEYLHEQRNHPLVSVLVCQVVSSYQAYEYQYHDDPPDDDPSQVPHSSYHYHPNCSRPDPSSSSSSSVLSSQQVVCCVPPQAGDGTDPSNRHGDDD

Secondary structure (DSSP, 8-state):
--EEEEES---HHHHHHGGGT-EEEEESSS-GGG--GGGTT--EEEESS-B-HHHHTT-TT--EEEESSS--TTB-HHHHHHTT-EEE---STTHHHHHHHHHHHHHHHHH-HHHHHHHHHTTHHHHH-SPPPBS--STT-EEEEE--SHHHHHHHHHHHTTT-EEEEE-SS--BTBSSEE-SSHHHHHHH-SEEEE----STTTTT-B-HHHHHHH-TT-EEEE-S-GGGB-HHHHHHHHHHTSSSEEEES--TBTTB--HHHHH-TTEEE-SS-TT-BHHHHHHHHHHHHHHHHHHHHHS--SSB-TT-------/--EEEEES---HHHHHHGGGT-EEEEESSS-GGG--GGGTT--EEEESS-B-HHHHTT-TT--EEEESSS--TTB-HHHHHHTT-EEE---STTHHHHHHHHHHHHHHHHH-HHHHHHHHHTTHHHHH-SPPPBS--STT-EEEEE--SHHHHHHHHHHHTTT-EEEEE-SS--BTBSSEE-SSHHHHHHH-SEEEE----STTTTT-B-HHHHHHH-TT-EEEE-S-GGGB-HHHHHHHHHHTSSSEEEES--TBTTB--HHHHH-TTEEE-SS-TT-BHHHHHHHHHHHHHHHHHHHHHS--SSB-TT-------/--EEEEES---HHHHHHGGGT-EEEEESSS-GGG--GGGTT--EEEESS-B-HHHHTT-TT--EEEESSS--TTB-HHHHHHTT-EEE---STTHHHHHHHHHHHHHHHHH-HHHHHHHHHTTHHHHH-SPPPBS--STT-EEEEE--SHHHHHHHHHHHTTT-EEEEE-SS--BTBSSEE-SSHHHHHHH-SEEEE----STTTTT-B-HHHHHHH-TT-EEEE-S-GGGB-HHHHHHHHHHTSSSEEEES--TBTTB--HHHHH-TTEEE-SS-TT-BHHHHHHHHHHHHHHHHHHHHHS--SSB-TT-------/--EEEEES---HHHHHHGGGT-EEEEESSS-GGG--GGGTT--EEEESS-B-HHHHTT-TT--EEEESSS--TTB-HHHHHHTT-EEE---STTHHHHHHHHHHHHHHHHH-HHHHHHHHHTTHHHHH-SPPPBS--STT-EEEEE--SHHHHHHHHHHHTTT-EEEEE-SS--BTBSSEE-SSHHHHHHH-SEEEE----STTTTT-B-HHHHHHH-TT-EEEE-S-GGGB-HHHHHHHHHHTSSSEEEES--TBTTB--HHHHH-TTEEE-SS-TT-BHHHHHHHHHHHHHHHHHHHHHS--SSB-TT-------

B-factor: mean 31.43, std 11.82, range [9.67, 127.32]

Sequence (1268 aa):
RPRILVPGKINPRVLERLPEMFETVRIERADAALVTADMRDVSGIAVSGKLPVPLMDAFPSLEIVANFGVGYDGVDVSRAAARGIVVTNTPDVLTEEVADTAIGLLLNTLRLLPQAEQWLRQGRWVREGAFPLSPLSLRGRTVGLFGLGRIGLAIARRLEAFGVSIAYHTRTPREGLGFTYHPTLVGMAEAVDTLIVIVPGTASTLKAVNADVLSALGPKGVLINVGRGSTVDEAALVTALQNGTIAGAGLDVFENEPNVPEALLSFPNVSLLPHVASASVVTRNAMSDLVVDNLKAWFSTGEALTPVAETPFRRRARPRILVPGKINPRVLERLPEMFETVRIERADAALVTADMRDVSGIAVSGKLPVPLMDAFPSLEIVANFGVGYDGVDVSRAAARGIVVTNTPDVLTEEVADTAIGLLLNTLRLLPQAEQWLRQGRWVREGAFPLSPLSLRGRTVGLFGLGRIGLAIARRLEAFGVSIAYHTRTPREGLGFTYHPTLVGMAEAVDTLIVIVPGTASTLKAVNADVLSALGPKGVLINVGRGSTVDEAALVTALQNGTIAGAGLDVFENEPNVPEALLSFPNVSLLPHVASASVVTRNAMSDLVVDNLKAWFSTGEALTPVAETPFRRRARPRILVPGKINPRVLERLPEMFETVRIERADAALVTADMRDVSGIAVSGKLPVPLMDAFPSLEIVANFGVGYDGVDVSRAAARGIVVTNTPDVLTEEVADTAIGLLLNTLRLLPQAEQWLRQGRWVREGAFPLSPLSLRGRTVGLFGLGRIGLAIARRLEAFGVSIAYHTRTPREGLGFTYHPTLVGMAEAVDTLIVIVPGTASTLKAVNADVLSALGPKGVLINVGRGSTVDEAALVTALQNGTIAGAGLDVFENEPNVPEALLSFPNVSLLPHVASASVVTRNAMSDLVVDNLKAWFSTGEALTPVAETPFRRRARPRILVPGKINPRVLERLPEMFETVRIERADAALVTADMRDVSGIAVSGKLPVPLMDAFPSLEIVANFGVGYDGVDVVSRAAARGIVVTNTPDVLTEEVADTAIGLLLNTLRLLPQAEQWLRQGRWVREGAFPLSPLSLRGRTVGLFGLGRIGLAIARRLEAFGVSIAYHTRTPREGLGFTYHPTLVGMAEAVDTLIVIVPGTASTLKAVNADVLSALGPKGVLINVGRGSTVDEAALVTALQNGTIAGAGLDVFENEPNVPEALLSFPNVSLLPHVASASVVTRNAMSDLVVDNLKAWFSTGEALTPVAETPFRRRA

CATH classification: 3.40.50.720 (+1 more: 3.40.50.720)

Organism: Rhizobium meliloti (strain 1021) (NCBI:txid266834)

Nearest PDB structures (foldseek):
  5v6q-assembly2_C  TM=1.002E+00  e=5.514E-65  Sinorhizobium meliloti 1021
  5v72-assembly2_B  TM=9.755E-01  e=7.932E-63  Sinorhizobium meliloti 1021
  6pex-assembly1_A  TM=9.262E-01  e=5.867E-37  Vitis vinifera
  3ba1-assembly1_A  TM=9.421E-01  e=7.465E-36  Coleus scutellarioides
  4lsw-assembly1_A  TM=8.904E-01  e=1.074E-33  Ketogulonicigenium vulgare Y25

Solvent-accessible surface area: 50028 Å² total; per-residue (Å²): 178,40,44,0,0,1,4,21,189,20,25,82,83,0,50,122,45,0,68,90,52,1,83,45,12,167,13,162,46,34,66,36,92,74,30,66,94,102,21,55,85,0,13,0,0,0,2,48,45,66,4,54,49,88,0,1,54,31,0,102,60,11,38,0,0,0,5,21,11,30,23,49,81,30,6,61,24,86,97,0,35,83,68,48,1,0,0,1,9,0,9,92,59,6,14,68,1,10,0,0,2,0,1,0,0,0,2,2,2,0,6,26,1,10,54,0,8,52,26,11,78,112,40,90,22,98,225,102,29,78,24,77,55,1,97,30,8,1,52,71,17,42,0,0,0,14,6,2,36,128,17,1,33,8,0,0,98,2,0,84,25,0,62,13,73,21,9,5,23,27,216,100,60,100,121,82,46,82,21,81,61,32,100,68,19,67,27,0,0,90,64,9,33,0,0,0,0,24,17,92,14,68,100,79,13,107,88,23,0,50,63,104,6,0,75,22,7,9,108,73,0,0,0,0,1,10,6,60,4,41,0,5,31,18,75,17,0,30,75,7,11,92,107,45,45,3,20,0,0,0,4,1,4,8,79,100,60,48,71,23,51,105,42,0,60,86,27,111,40,1,2,0,1,4,66,6,7,12,6,0,59,77,5,45,41,33,6,0,31,22,1,0,46,0,0,53,15,8,26,76,98,13,92,8,97,28,52,6,93,82,0,103,55,162,78,222,111,185,42,49,0,0,0,3,9,164,20,28,83,82,0,55,122,44,0,74,96,56,1,65,44,11,96,10,138,122,33,46,35,90,57,31,74,93,80,26,54,81,0,19,0,0,0,1,46,46,140,3,33,48,88,0,1,54,31,0,103,57,11,35,0,0,0,6,22,11,30,23,49,82,21,5,62,24,85,98,0,35,84,67,49,1,0,0,1,8,0,8,91,60,6,13,66,1,9,0,0,1,0,1,0,0,0,2,2,2,0,6,27,1,10,56,0,7,52,27,10,76,97,20,84,20,83,169,100,31,76,25,78,52,1,99,30,9,1,52,72,17,43,1,0,0,14,6,2,36,127,17,1,33,8,0,0,98,2,0,84,25,0,62,13,73,20,9,2,24,27,216,102,57,98,149,81,41,83,22,81,57,30,100,68,19,66,27,0,0,121,63,9,33,0,0,0,0,25,18,90,14,69,101,80,13,106,89,22,0,51,62,103,6,0,74,11,7,9,109,73,0,0,0,0,1,9,6,63,4,42,0,5,32,17,75,16,0,18,68,6,11,113,108,45,46,3,19,0,0,0,5,1,4,7,80,97,60,48,74,23,51,151,34,0,61,85,24,110,40,3,2,0,1,4,66,5,7,14,6,0,60,76,5,48,41,33,6,0,31,22,1,0,46,0,0,54,14,8,26,76,98,12,92,8,97,27,52,6,94,84,0,104,56,160,79,222,111,155,39,68,0,0,1,3,15,152,21,28,83,83,0,50,121,45,0,69,91,52,2,81,52,12,144,14,141,126,34,45,34,91,58,29,76,87,81,25,132,81,0,19,0,0,0,1,47,44,139,2,31,48,89,0,1,54,22,0,80,56,12,37,0,0,0,5,21,11,30,23,49,83,20,6,61,24,85,98,0,35,83,68,49,2,0,0,1,9,0,8,89,61,7,15,67,2,9,0,1,1,0,1,0,0,0,1,2,2,0,6,24,1,9,52,0,9,52,26,11,76,112,40,88,23,97,226,103,29,76,24,77,54,1,96,30,8,1,51,72,18,43,1,0,0,15,6,2,36,130,17,1,32,8,0,0,96,2,0,88,25,0,63,13,68,17,8,4,22,25,215,101,62,101,123,83,44,83,22,82,61,32,100,68,18,68,28,0,0,120,63,8,33,0,0,0,0,25,16,92,14,68,100,77,12,105,89,23,0,53,62,102,6,0,73,10,8,8,108,74,0,0,0,0,0,9,6,59,3,42,0,5,32,16,75,17,0,26,76,6,10,119,105,45,46,3,23,0,0,0,4,1,4,7,79,99,59,48,71,23,49,105,38,0,60,84,17,110,40,1,1,0,2,5,66,5,7,12,7,0,59,79,5,45,42,33,6,0,32,21,1,0,44,0,0,52,16,7,26,76,98,11,92,8,97,28,51,6,94,82,0,102,55,164,79,224,111,187,41,38,0,0,0,4,12,188,18,28,85,84,0,55,124,45,0,76,94,56,0,66,45,11,112,10,148,122,31,46,35,87,45,29,74,86,114,25,131,85,0,13,0,0,0,1,48,46,139,3,34,48,88,0,0,53,23,0,80,60,12,37,0,0,0,6,22,11,30,23,47,83,21,5,60,26,86,98,0,36,83,67,48,1,0,0,1,8,0,7,91,59,7,14,66,1,10,0,1,2,0,1,0,0,0,1,2,3,0,6,25,1,11,56,0,7,50,27,10,76,97,18,83,21,86,168,101,30,79,26,78,53,1,96,30,7,2,54,72,17,44,1,0,0,13,6,2,38,126,17,1,32,6,0,0,98,2,0,85,25,0,63,13,70,16,8,4,22,26,212,101,49,100,152,82,45,84,23,81,60,30,102,70,18,68,28,0,0,118,62,9,32,0,0,0,0,24,17,90,14,68,100,78,12,105,87,23,0,52,62,101,6,0,73,10,7,8,107,74,0,0,0,0,1,9,5,63,4,43,0,6,32,16,76,17,0,29,76,6,10,93,106,45,45,3,21,0,0,0,4,1,3,7,80,101,58,48,74,25,48,150,45,0,60,84,27,108,40,3,2,0,1,4,67,4,6,13,6,0,59,75,4,47,41,32,5,0,33,20,1,0,46,0,0,53,14,7,25,75,98,12,91,8,97,26,51,5,94,84,0,103,54,163,78,224,112